Protein AF-0000000083417373 (afdb_homodimer)

Radius of gyration: 27.47 Å; Cα contacts (8 Å, |Δi|>4): 1813; chains: 2; bounding box: 56×100×67 Å

Solvent-accessible surface area (backbone atoms only — not comparable to full-atom values): 41915 Å² total; per-residue (Å²): 130,64,89,57,56,74,74,80,69,39,68,25,55,39,46,96,51,98,61,28,63,80,41,87,80,37,50,56,28,46,53,88,44,70,16,50,86,68,33,51,62,48,48,59,51,50,52,54,13,39,52,54,38,38,51,52,35,58,71,72,60,53,35,47,50,41,30,42,14,12,42,44,37,42,48,66,36,34,40,49,51,17,56,54,43,21,64,72,37,74,44,91,46,57,39,51,30,41,30,43,27,40,15,37,62,51,45,50,54,51,44,61,45,62,37,39,29,65,77,20,37,38,36,31,45,35,58,29,51,44,42,60,52,43,33,53,59,47,47,70,63,41,45,77,42,68,29,56,69,52,82,42,30,64,38,64,67,58,47,48,56,59,47,68,76,60,68,65,86,52,91,85,26,85,14,32,26,37,37,45,46,38,55,44,29,17,50,46,56,9,37,49,43,36,71,66,42,42,48,49,50,46,51,50,24,49,74,67,52,27,34,34,40,30,52,47,55,32,55,82,39,57,60,56,79,72,66,86,67,50,52,69,47,72,65,60,41,74,84,44,92,74,52,67,59,38,45,32,40,29,21,36,35,38,75,56,66,26,34,4,56,26,37,22,31,34,40,43,31,42,75,46,44,65,61,55,59,66,29,20,69,38,50,64,41,8,12,56,35,25,35,57,42,46,28,52,29,30,21,47,74,68,57,49,44,58,62,51,31,51,51,48,46,53,52,41,38,54,24,46,55,48,44,46,54,49,46,73,72,50,44,51,83,72,39,48,65,61,81,45,52,27,43,51,29,41,29,38,37,47,40,89,87,42,48,28,62,60,48,42,55,49,33,36,72,75,67,28,34,42,57,38,41,24,43,65,26,25,70,52,85,89,37,37,42,33,20,32,32,39,33,42,43,40,57,53,51,69,59,44,45,53,50,51,52,51,48,27,54,47,48,50,54,49,53,55,52,54,73,76,96,128,64,90,57,57,73,76,80,69,39,68,26,56,39,45,95,51,97,60,30,60,80,42,86,79,36,51,54,27,45,55,89,44,71,18,51,86,69,34,50,62,48,48,61,49,48,52,54,12,40,53,52,36,38,51,52,34,57,72,72,60,53,34,46,50,39,29,42,14,12,43,44,38,40,49,66,36,33,40,50,52,17,55,53,45,20,65,72,38,74,43,92,46,58,37,51,31,38,31,43,27,41,14,38,61,52,44,49,54,51,44,60,46,62,36,39,29,64,78,20,38,36,36,30,46,34,57,28,53,43,42,61,51,44,34,53,58,46,46,70,64,41,46,77,43,69,29,57,69,54,83,43,31,64,37,62,67,58,47,48,57,58,46,68,77,61,67,64,85,51,92,84,27,86,13,30,26,37,39,45,44,37,55,44,29,16,52,47,56,9,35,48,43,35,71,66,43,44,47,50,50,46,52,49,24,49,74,68,53,27,36,35,42,29,51,46,55,32,56,83,38,56,60,56,81,74,67,90,67,50,52,69,48,72,65,61,42,74,83,44,91,72,52,65,59,40,44,33,39,28,22,37,33,37,77,54,68,26,34,3,58,25,38,24,31,34,40,43,31,41,74,47,42,64,60,56,58,69,30,21,68,38,51,64,42,9,13,56,33,26,35,58,42,47,28,53,28,31,20,47,73,71,57,50,44,59,60,52,30,51,52,47,47,53,51,41,37,54,23,47,54,48,45,46,52,49,46,73,73,50,45,52,84,70,40,47,68,62,81,45,54,27,42,51,32,41,28,37,36,47,41,89,88,42,47,29,64,58,46,42,53,50,33,35,73,77,66,30,33,45,57,38,43,24,42,64,26,27,69,52,85,89,37,38,42,33,21,33,33,38,33,44,43,39,58,55,54,70,59,45,45,54,50,51,53,51,48,28,54,47,48,49,54,48,53,55,52,53,72,74,97

InterPro domains:
  IPR004839 Aminotransferase, class I/classII, large domain [PF00155] (25-406)
  IPR015421 Pyridoxal phosphate-dependent transferase, major domain [G3DSA:3.40.640.10] (67-304)
  IPR015422 Pyridoxal phosphate-dependent transferase, small domain [G3DSA:3.90.1150.10] (23-410)
  IPR015424 Pyridoxal phosphate-dependent transferase [SSF53383] (23-412)

Nearest PDB structures (foldseek):
  8tn2-assembly1_A  TM=9.080E-01  e=1.065E-31  Streptomyces hygroscopicus
  4ge4-assembly1_A  TM=8.258E-01  e=2.507E-24  Homo sapiens
  4gdy-assembly1_B  TM=8.190E-01  e=2.507E-24  Homo sapiens
  2xh1-assembly1_B  TM=8.247E-01  e=1.346E-23  Homo sapiens
  3ppl-assembly1_A  TM=7.699E-01  e=6.681E-19  Corynebacterium glutamicum ATCC 13032

pLDDT: mean 95.63, std 5.42, range [52.75, 98.94]

Foldseek 3Di:
DDPDDDDPPADDDQPPDPQNCVDPLFHEQADAAFAPVLQVCVVVLLVVLLVVLVVVCVVVVPVCLVPQAALQADLLLLVLVQVVVCVLFVHGDDSVQKRKFLALLRVLLLCLVAAEDLQAEEEEAQFADLVSVVSNVVSVNYHYDHFYADLQGTDLVRVLVVLVVGADDDPPHQARYEYEFAQALGVAAGHHHDPVRLLSVLVSCLVRVAAYEYAQAWQSQFQPDRDPGRDSVSSLDPPDPSRDFRYKYRYGCCQQHRSVLRMTIIRGDPVCVVSSSPDPVSVVRRRNNSNSSSSVSSSSVVPNSVVSSVVLSVQQSLQLVLLVVLCVVQADPQKDWDRRRGDWKTKIFAHPLDFPVVLQVQCCVPPSYHHAQRQSRGPDHPPRRRMTMGTRRHDGNVSSNVSSNSSSVSSVVVVVVSVVD/DDPDDDDPPADDDQPPDPQNCVPPLFHEQADAAFAPVLQVCVVVLLVVLLVVLVVVCVVVVPVVLVPQAALQADLLLLVLVQVVVCVLFVHGDDSVQKRKFLALLRVLLLCLVAAEDLQAEEEEAQFADLVSVVSNVVSVNYHYDHFYADLQGTDLVRVLVVLVVGADDDPPHQARYEYEFAQALGVAAGHHHDPVRLLSVLVSCLVRVAAYEYADAWQSQFQDDRDPGRDSVSSLDPPDPSRDFRYKYRYGCCQQNNSVLRMTIIRGDPVCVVSSSPDPVSVVRRRNNSNSSSSVSSSSVVVNSVVSSVVLSVQQSLQLVLLVVLCVPQADPQKDWDRRRGDWKTKIFAHPLDFPVVLQVQCCVPPSYHHAQRQSRGPDPPPRRRMTMGTRRHDGNVSSNVSSNSSSVSSVVVVVVSVVD

Structure (mmCIF, N/CA/C/O backbone):
data_AF-0000000083417373-model_v1
#
loop_
_entity.id
_entity.type
_entity.pdbx_description
1 polymer 'Aminotransferase class I/classII large domain-containing protein'
#
loop_
_atom_site.group_PDB
_atom_site.id
_atom_site.type_symbol
_atom_site.label_atom_id
_atom_site.label_alt_id
_atom_site.label_comp_id
_atom_site.label_asym_id
_atom_site.label_entity_id
_atom_site.label_seq_id
_atom_site.pdbx_PDB_ins_code
_atom_site.Cartn_x
_atom_site.Cartn_y
_atom_site.Cartn_z
_atom_site.occupancy
_atom_site.B_iso_or_equiv
_atom_site.auth_seq_id
_atom_site.auth_comp_id
_atom_site.auth_asym_id
_atom_site.auth_atom_id
_atom_site.pdbx_PDB_model_num
ATOM 1 N N . MET A 1 1 ? -14.797 10.773 -24.078 1 53.16 1 MET A N 1
ATOM 2 C CA . MET A 1 1 ? -13.547 10.609 -23.328 1 53.16 1 MET A CA 1
ATOM 3 C C . MET A 1 1 ? -12.422 10.156 -24.25 1 53.16 1 MET A C 1
ATOM 5 O O . MET A 1 1 ? -12.656 9.445 -25.234 1 53.16 1 MET A O 1
ATOM 9 N N . SER A 1 2 ? -11.297 10.68 -24.172 1 60.75 2 SER A N 1
ATOM 10 C CA . SER A 1 2 ? -10.172 10.367 -25.047 1 60.75 2 SER A CA 1
ATOM 11 C C . SER A 1 2 ? -9.852 8.883 -25.016 1 60.75 2 SER A C 1
ATOM 13 O O . SER A 1 2 ? -10.008 8.219 -24 1 60.75 2 SER A O 1
ATOM 15 N N . ASP A 1 3 ? -9.578 8.336 -26.188 1 74.81 3 ASP A N 1
ATOM 16 C CA . ASP A 1 3 ? -9.227 6.922 -26.328 1 74.81 3 ASP A CA 1
ATOM 17 C C . ASP A 1 3 ? -7.75 6.691 -26.016 1 74.81 3 ASP A C 1
ATOM 19 O O . ASP A 1 3 ? -7.234 5.59 -26.219 1 74.81 3 ASP A O 1
ATOM 23 N N . GLN A 1 4 ? -7.121 7.859 -25.547 1 84.38 4 GLN A N 1
ATOM 24 C CA . GLN A 1 4 ? -5.707 7.707 -25.203 1 84.38 4 GLN A CA 1
ATOM 25 C C . GLN A 1 4 ? -5.375 8.43 -23.906 1 84.38 4 GLN A C 1
ATOM 27 O O . GLN A 1 4 ? -5.949 9.477 -23.609 1 84.38 4 GLN A O 1
ATOM 32 N N . ASN A 1 5 ? -4.492 7.762 -23.203 1 88.94 5 ASN A N 1
ATOM 33 C CA . ASN A 1 5 ? -3.936 8.461 -22.047 1 88.94 5 ASN A CA 1
ATOM 34 C C . ASN A 1 5 ? -2.863 9.461 -22.469 1 88.94 5 ASN A C 1
ATOM 36 O O . ASN A 1 5 ? -2.166 9.25 -23.469 1 88.94 5 ASN A O 1
ATOM 40 N N . SER A 1 6 ? -2.824 10.531 -21.734 1 87.12 6 SER A N 1
ATOM 41 C CA . SER A 1 6 ? -1.813 11.539 -22.031 1 87.12 6 SER A CA 1
ATOM 42 C C . SER A 1 6 ? -0.687 11.508 -21 1 87.12 6 SER A C 1
ATOM 44 O O . SER A 1 6 ? -0.906 11.148 -19.844 1 87.12 6 SER A O 1
ATOM 46 N N . GLU A 1 7 ? 0.48 11.812 -21.484 1 88.62 7 GLU A N 1
ATOM 47 C CA . GLU A 1 7 ? 1.658 11.898 -20.625 1 88.62 7 GLU A CA 1
ATOM 48 C C . GLU A 1 7 ? 1.958 13.352 -20.25 1 88.62 7 GLU A C 1
ATOM 50 O O . GLU A 1 7 ? 2.213 14.18 -21.125 1 88.62 7 GLU A O 1
ATOM 55 N N . ARG A 1 8 ? 2.016 13.641 -19 1 87.12 8 ARG A N 1
ATOM 56 C CA . ARG A 1 8 ? 2.254 15 -18.516 1 87.12 8 ARG A CA 1
ATOM 57 C C . ARG A 1 8 ? 3.672 15.148 -17.984 1 87.12 8 ARG A C 1
ATOM 59 O O . ARG A 1 8 ? 4.148 16.266 -17.766 1 87.12 8 ARG A O 1
ATOM 66 N N . LYS A 1 9 ? 4.426 14.109 -17.812 1 90.88 9 LYS A N 1
ATOM 67 C CA . LYS A 1 9 ? 5.805 14.039 -17.328 1 90.88 9 LYS A CA 1
ATOM 68 C C . LYS A 1 9 ? 5.969 14.805 -16.016 1 90.88 9 LYS A C 1
ATOM 70 O O . LYS A 1 9 ? 6.887 15.617 -15.883 1 90.88 9 LYS A O 1
ATOM 75 N N . LEU A 1 10 ? 4.969 14.578 -15.117 1 89.31 10 LEU A N 1
ATOM 76 C CA . LEU A 1 10 ? 5.023 15.211 -13.805 1 89.31 10 LEU A CA 1
ATOM 77 C C . LEU A 1 10 ? 6.184 14.656 -12.984 1 89.31 10 LEU A C 1
ATOM 79 O O . LEU A 1 10 ? 6.5 13.469 -13.062 1 89.31 10 LEU A O 1
ATOM 83 N N . LYS A 1 11 ? 6.793 15.516 -12.156 1 89.31 11 LYS A N 1
ATOM 84 C CA . LYS A 1 11 ? 8 15.141 -11.43 1 89.31 11 LYS A CA 1
ATOM 85 C C . LYS A 1 11 ? 7.699 14.875 -9.961 1 89.31 11 LYS A C 1
ATOM 87 O O . LYS A 1 11 ? 8.477 14.227 -9.266 1 89.31 11 LYS A O 1
ATOM 92 N N . HIS A 1 12 ? 6.691 15.438 -9.516 1 89.5 12 HIS A N 1
ATOM 93 C CA . HIS A 1 12 ? 6.273 15.32 -8.125 1 89.5 12 HIS A CA 1
ATOM 94 C C . HIS A 1 12 ? 4.77 15.516 -7.98 1 89.5 12 HIS A C 1
ATOM 96 O O . HIS A 1 12 ? 4.086 15.844 -8.953 1 89.5 12 HIS A O 1
ATOM 102 N N . LEU A 1 13 ? 4.215 15.328 -6.82 1 88.81 13 LEU A N 1
ATOM 103 C CA . LEU A 1 13 ? 2.775 15.305 -6.578 1 88.81 13 LEU A CA 1
ATOM 104 C C . LEU A 1 13 ? 2.146 16.656 -6.914 1 88.81 13 LEU A C 1
ATOM 106 O O . LEU A 1 13 ? 0.995 16.719 -7.348 1 88.81 13 LEU A O 1
ATOM 110 N N . PHE A 1 14 ? 2.848 17.75 -6.73 1 88.06 14 PHE A N 1
ATOM 111 C CA . PHE A 1 14 ? 2.307 19.109 -6.816 1 88.06 14 PHE A CA 1
ATOM 112 C C . PHE A 1 14 ? 2.525 19.688 -8.211 1 88.06 14 PHE A C 1
ATOM 114 O O . PHE A 1 14 ? 2.188 20.844 -8.461 1 88.06 14 PHE A O 1
ATOM 121 N N . ASP A 1 15 ? 3.055 18.859 -9.047 1 88.44 15 ASP A N 1
ATOM 122 C CA . ASP A 1 15 ? 3.414 19.312 -10.383 1 88.44 15 ASP A CA 1
ATOM 123 C C . ASP A 1 15 ? 2.186 19.375 -11.289 1 88.44 15 ASP A C 1
ATOM 125 O O . ASP A 1 15 ? 1.26 18.578 -11.148 1 88.44 15 ASP A O 1
ATOM 129 N N . GLY A 1 16 ? 2.131 20.312 -12.148 1 80.12 16 GLY A N 1
ATOM 130 C CA . GLY A 1 16 ? 1.12 20.375 -13.195 1 80.12 16 GLY A CA 1
ATOM 131 C C . GLY A 1 16 ? -0.156 21.062 -12.742 1 80.12 16 GLY A C 1
ATOM 132 O O . GLY A 1 16 ? -1.179 21 -13.43 1 80.12 16 GLY A O 1
ATOM 133 N N . GLY A 1 17 ? -0.133 21.641 -11.594 1 76.31 17 GLY A N 1
ATOM 134 C CA . GLY A 1 17 ? -1.344 22.281 -11.117 1 76.31 17 GLY A CA 1
ATOM 135 C C . GLY A 1 17 ? -1.07 23.562 -10.352 1 76.31 17 GLY A C 1
ATOM 136 O O . GLY A 1 17 ? 0.058 24.062 -10.344 1 76.31 17 GLY A O 1
ATOM 137 N N . GLU A 1 18 ? -2.197 23.969 -9.836 1 71.19 18 GLU A N 1
ATOM 138 C CA . GLU A 1 18 ? -2.162 25.25 -9.133 1 71.19 18 GLU A CA 1
ATOM 139 C C . GLU A 1 18 ? -1.412 25.125 -7.809 1 71.19 18 GLU A C 1
ATOM 141 O O . GLU A 1 18 ? -1.001 26.141 -7.227 1 71.19 18 GLU A O 1
ATOM 146 N N . TRP A 1 19 ? -1.013 23.891 -7.48 1 78.94 19 TRP A N 1
ATOM 147 C CA . TRP A 1 19 ? -0.378 23.688 -6.184 1 78.94 19 TRP A CA 1
ATOM 148 C C . TRP A 1 19 ? 1.127 23.484 -6.34 1 78.94 19 TRP A C 1
ATOM 150 O O . TRP A 1 19 ? 1.806 23.062 -5.398 1 78.94 19 TRP A O 1
ATOM 160 N N . ASN A 1 20 ? 1.64 23.75 -7.449 1 90.56 20 ASN A N 1
ATOM 161 C CA . ASN A 1 20 ? 3.062 23.516 -7.676 1 90.56 20 ASN A CA 1
ATOM 162 C C . ASN A 1 20 ? 3.924 24.391 -6.77 1 90.56 20 ASN A C 1
ATOM 164 O O . ASN A 1 20 ? 4.27 25.516 -7.133 1 90.56 20 ASN A O 1
ATOM 168 N N . VAL A 1 21 ? 4.359 23.844 -5.715 1 91.25 21 VAL A N 1
ATOM 169 C CA . VAL A 1 21 ? 5.086 24.562 -4.668 1 91.25 21 VAL A CA 1
ATOM 170 C C . VAL A 1 21 ? 6.508 24.844 -5.129 1 91.25 21 VAL A C 1
ATOM 172 O O . VAL A 1 21 ? 7.199 25.688 -4.547 1 91.25 21 VAL A O 1
ATOM 175 N N . TYR A 1 22 ? 6.926 24.328 -6.219 1 90.38 22 TYR A N 1
ATOM 176 C CA . TYR A 1 22 ? 8.258 24.562 -6.762 1 90.38 22 TYR A CA 1
ATOM 177 C C . TYR A 1 22 ? 8.25 25.719 -7.746 1 90.38 22 TYR A C 1
ATOM 179 O O . TYR A 1 22 ? 9.305 26.172 -8.195 1 90.38 22 TYR A O 1
ATOM 187 N N . ASP A 1 23 ? 7.062 26.172 -8.078 1 90.56 23 ASP A N 1
ATOM 188 C CA . ASP A 1 23 ? 6.957 27.359 -8.922 1 90.56 23 ASP A CA 1
ATOM 189 C C . ASP A 1 23 ? 7.465 28.594 -8.195 1 90.56 23 ASP A C 1
ATOM 191 O O . ASP A 1 23 ? 6.879 29.016 -7.195 1 90.56 23 ASP A O 1
ATOM 195 N N . PRO A 1 24 ? 8.445 29.234 -8.695 1 89.38 24 PRO A N 1
ATOM 196 C CA . PRO A 1 24 ? 9.023 30.375 -7.98 1 89.38 24 PRO A CA 1
ATOM 197 C C . PRO A 1 24 ? 8.164 31.625 -8.086 1 89.38 24 PRO A C 1
ATOM 199 O O . PRO A 1 24 ? 8.391 32.594 -7.344 1 89.38 24 PRO A O 1
ATOM 202 N N . THR A 1 25 ? 7.141 31.609 -8.891 1 92.56 25 THR A N 1
ATOM 203 C CA . THR A 1 25 ? 6.348 32.812 -9.125 1 92.56 25 THR A CA 1
ATOM 204 C C . THR A 1 25 ? 5.207 32.906 -8.125 1 92.56 25 THR A C 1
ATOM 206 O O . THR A 1 25 ? 4.613 33.969 -7.953 1 92.56 25 THR A O 1
ATOM 209 N N . VAL A 1 26 ? 4.879 31.875 -7.5 1 95.19 26 VAL A N 1
ATOM 210 C CA . VAL A 1 26 ? 3.785 31.828 -6.539 1 95.19 26 VAL A CA 1
ATOM 211 C C . VAL A 1 26 ? 4.281 31.266 -5.211 1 95.19 26 VAL A C 1
ATOM 213 O O . VAL A 1 26 ? 4.945 30.219 -5.184 1 95.19 26 VAL A O 1
ATOM 216 N N . LEU A 1 27 ? 4.039 31.969 -4.172 1 96.62 27 LEU A N 1
ATOM 217 C CA . LEU A 1 27 ? 4.32 31.438 -2.844 1 96.62 27 LEU A CA 1
ATOM 218 C C . LEU A 1 27 ? 3.184 30.531 -2.371 1 96.62 27 LEU A C 1
ATOM 220 O O . LEU A 1 27 ? 2.131 31.016 -1.953 1 96.62 27 LEU A O 1
ATOM 224 N N . ASN A 1 28 ? 3.418 29.266 -2.414 1 97 28 ASN A N 1
ATOM 225 C CA . ASN A 1 28 ? 2.426 28.297 -1.971 1 97 28 ASN A CA 1
ATOM 226 C C . ASN A 1 28 ? 2.57 27.984 -0.484 1 97 28 ASN A C 1
ATOM 228 O O . ASN A 1 28 ? 3.525 27.312 -0.073 1 97 28 ASN A O 1
ATOM 232 N N . LEU A 1 29 ? 1.622 28.391 0.295 1 97.38 29 LEU A N 1
ATOM 233 C CA . LEU A 1 29 ? 1.635 28.188 1.739 1 97.38 29 LEU A CA 1
ATOM 234 C C . LEU A 1 29 ? 0.701 27.031 2.129 1 97.38 29 LEU A C 1
ATOM 236 O O . LEU A 1 29 ? 0.345 26.891 3.301 1 97.38 29 LEU A O 1
ATOM 240 N N . GLY A 1 30 ? 0.29 26.25 1.148 1 95.62 30 GLY A N 1
ATOM 241 C CA . GLY A 1 30 ? -0.704 25.219 1.427 1 95.62 30 GLY A CA 1
ATOM 242 C C . GLY A 1 30 ? -0.102 23.844 1.604 1 95.62 30 GLY A C 1
ATOM 243 O O . GLY A 1 30 ? -0.701 22.969 2.246 1 95.62 30 GLY A O 1
ATOM 244 N N . VAL A 1 31 ? 1.089 23.578 1.161 1 92.44 31 VAL A N 1
ATOM 245 C CA . VAL A 1 31 ? 1.646 22.234 1.019 1 92.44 31 VAL A CA 1
ATOM 246 C C . VAL A 1 31 ? 2.205 21.766 2.357 1 92.44 31 VAL A C 1
ATOM 248 O O . VAL A 1 31 ? 2.957 22.484 3.014 1 92.44 31 VAL A O 1
ATOM 251 N N . GLY A 1 32 ? 1.786 20.578 2.762 1 94.5 32 GLY A N 1
ATOM 252 C CA . GLY A 1 32 ? 2.293 19.953 3.973 1 94.5 32 GLY A CA 1
ATOM 253 C C . GLY A 1 32 ? 3.402 18.953 3.707 1 94.5 32 GLY A C 1
ATOM 254 O O . GLY A 1 32 ? 3.25 17.75 3.979 1 94.5 32 GLY A O 1
ATOM 255 N N . ALA A 1 33 ? 4.555 19.391 3.219 1 95.31 33 ALA A N 1
ATOM 256 C CA . ALA A 1 33 ? 5.699 18.547 2.875 1 95.31 33 ALA A CA 1
ATOM 257 C C . ALA A 1 33 ? 7.016 19.266 3.191 1 95.31 33 ALA A C 1
ATOM 259 O O . ALA A 1 33 ? 7.094 20.5 3.135 1 95.31 33 ALA A O 1
ATOM 260 N N . PRO A 1 34 ? 8.07 18.516 3.529 1 96.88 34 PRO A N 1
ATOM 261 C CA . PRO A 1 34 ? 9.375 19.141 3.75 1 96.88 34 PRO A CA 1
ATOM 262 C C . PRO A 1 34 ? 9.938 19.781 2.486 1 96.88 34 PRO A C 1
ATOM 264 O O . PRO A 1 34 ? 9.781 19.25 1.389 1 96.88 34 PRO A O 1
ATOM 267 N N . GLY A 1 35 ? 10.57 20.875 2.682 1 95.56 35 GLY A N 1
ATOM 268 C CA . GLY A 1 35 ? 11.203 21.547 1.559 1 95.56 35 GLY A CA 1
ATOM 269 C C . GLY A 1 35 ? 12.469 20.875 1.089 1 95.56 35 GLY A C 1
ATOM 270 O O . GLY A 1 35 ? 12.992 19.984 1.766 1 95.56 35 GLY A O 1
ATOM 271 N N . THR A 1 36 ? 12.938 21.344 -0.042 1 93.56 36 THR A N 1
ATOM 272 C CA . THR A 1 36 ? 14.148 20.797 -0.654 1 93.56 36 THR A CA 1
ATOM 273 C C . THR A 1 36 ? 15.344 20.969 0.274 1 93.56 36 THR A C 1
ATOM 275 O O . THR A 1 36 ? 16.203 20.078 0.342 1 93.56 36 THR A O 1
ATOM 278 N N . ASP A 1 37 ? 15.391 22.078 0.922 1 94.75 37 ASP A N 1
ATOM 279 C CA . ASP A 1 37 ? 16.484 22.375 1.843 1 94.75 37 ASP A CA 1
ATOM 280 C C . ASP A 1 37 ? 16.578 21.312 2.936 1 94.75 37 ASP A C 1
ATOM 282 O O . ASP A 1 37 ? 17.672 20.984 3.408 1 94.75 37 ASP A O 1
ATOM 286 N N . LEU A 1 38 ? 15.484 20.781 3.326 1 96.62 38 LEU A N 1
ATOM 287 C CA . LEU A 1 38 ? 15.43 19.797 4.406 1 96.62 38 LEU A CA 1
ATOM 288 C C . LEU A 1 38 ? 15.703 18.391 3.881 1 96.62 38 LEU A C 1
ATOM 290 O O . LEU A 1 38 ? 16.219 17.547 4.609 1 96.62 38 LEU A O 1
ATOM 294 N N . LEU A 1 39 ? 15.445 18.109 2.598 1 96.31 39 LEU A N 1
ATOM 295 C CA . LEU A 1 39 ? 15.547 16.766 2.047 1 96.31 39 LEU A CA 1
ATOM 296 C C . LEU A 1 39 ? 16.922 16.547 1.406 1 96.31 39 LEU A C 1
ATOM 298 O O . LEU A 1 39 ? 17.312 15.406 1.165 1 96.31 39 LEU A O 1
ATOM 302 N N . GLU A 1 40 ? 17.625 17.547 1.137 1 94 40 GLU A N 1
ATOM 303 C CA . GLU A 1 40 ? 18.875 17.5 0.377 1 94 40 GLU A CA 1
ATOM 304 C C . GLU A 1 40 ? 19.859 16.516 1.008 1 94 40 GLU A C 1
ATOM 306 O O . GLU A 1 40 ? 20.516 15.75 0.304 1 94 40 GLU A O 1
ATOM 311 N N . PRO A 1 41 ? 19.969 16.484 2.328 1 95.44 41 PRO A N 1
ATOM 312 C CA . PRO A 1 41 ? 20.969 15.602 2.945 1 95.44 41 PRO A CA 1
ATOM 313 C C . PRO A 1 41 ? 20.625 14.125 2.775 1 95.44 41 PRO A C 1
ATOM 315 O O . PRO A 1 41 ? 21.453 13.258 3.02 1 95.44 41 PRO A O 1
ATOM 318 N N . CYS A 1 42 ? 19.422 13.852 2.408 1 97.19 42 CYS A N 1
ATOM 319 C CA . CYS A 1 42 ? 18.969 12.477 2.32 1 97.19 42 CYS A CA 1
ATOM 320 C C . CYS A 1 42 ? 19.797 11.688 1.312 1 97.19 42 CYS A C 1
ATOM 322 O O . CYS A 1 42 ? 20.062 10.5 1.513 1 97.19 42 CYS A O 1
ATOM 324 N N . CYS A 1 43 ? 20.234 12.32 0.243 1 96.56 43 CYS A N 1
ATOM 325 C CA . CYS A 1 43 ? 21.016 11.609 -0.762 1 96.56 43 CYS A CA 1
ATOM 326 C C . CYS A 1 43 ? 22.25 10.977 -0.139 1 96.56 43 CYS A C 1
ATOM 328 O O . CYS A 1 43 ? 22.531 9.797 -0.368 1 96.56 43 CYS A O 1
ATOM 330 N N . ASP A 1 44 ? 22.953 11.695 0.705 1 96.88 44 ASP A N 1
ATOM 331 C CA . ASP A 1 44 ? 24.203 11.219 1.285 1 96.88 44 ASP A CA 1
ATOM 332 C C . ASP A 1 44 ? 23.953 10.125 2.324 1 96.88 44 ASP A C 1
ATOM 334 O O . ASP A 1 44 ? 24.609 9.086 2.318 1 96.88 44 ASP A O 1
ATOM 338 N N . ILE A 1 45 ? 23.031 10.352 3.189 1 98.25 45 ILE A N 1
ATOM 339 C CA . ILE A 1 45 ? 22.844 9.414 4.297 1 98.25 45 ILE A CA 1
ATOM 340 C C . ILE A 1 45 ? 22.203 8.125 3.787 1 98.25 45 ILE A C 1
ATOM 342 O O . ILE A 1 45 ? 22.484 7.043 4.301 1 98.25 45 ILE A O 1
ATOM 346 N N . PHE A 1 46 ? 21.344 8.203 2.748 1 98.44 46 PHE A N 1
ATOM 347 C CA . PHE A 1 46 ? 20.766 6.996 2.178 1 98.44 46 PHE A CA 1
ATOM 348 C C . PHE A 1 46 ? 21.797 6.215 1.382 1 98.44 46 PHE A C 1
ATOM 350 O O . PHE A 1 46 ? 21.75 4.984 1.332 1 98.44 46 PHE A O 1
ATOM 357 N N . GLN A 1 47 ? 22.703 6.914 0.731 1 97.94 47 GLN A N 1
ATOM 358 C CA . GLN A 1 47 ? 23.812 6.211 0.077 1 97.94 47 GLN A CA 1
ATOM 359 C C . GLN A 1 47 ? 24.594 5.371 1.076 1 97.94 47 GLN A C 1
ATOM 361 O O . GLN A 1 47 ? 24.891 4.203 0.817 1 97.94 47 GLN A O 1
ATOM 366 N N . GLU A 1 48 ? 24.922 5.973 2.178 1 98.62 48 GLU A N 1
ATOM 367 C CA . GLU A 1 48 ? 25.688 5.277 3.215 1 98.62 48 GLU A CA 1
ATOM 368 C C . GLU A 1 48 ? 24.875 4.121 3.803 1 98.62 48 GLU A C 1
ATOM 370 O O . GLU A 1 48 ? 25.406 3.021 3.98 1 98.62 48 GLU A O 1
ATOM 375 N N . ALA A 1 49 ? 23.625 4.336 4.102 1 98.69 49 ALA A N 1
ATOM 376 C CA . ALA A 1 49 ? 22.766 3.316 4.684 1 98.69 49 ALA A CA 1
ATOM 377 C C . ALA A 1 49 ? 22.578 2.146 3.723 1 98.69 49 ALA A C 1
ATOM 379 O O . ALA A 1 49 ? 22.547 0.989 4.145 1 98.69 49 ALA A O 1
ATOM 380 N N . THR A 1 50 ? 22.422 2.459 2.42 1 98.44 50 THR A N 1
ATOM 381 C CA . THR A 1 50 ? 22.234 1.421 1.412 1 98.44 50 THR A CA 1
ATOM 382 C C . THR A 1 50 ? 23.484 0.538 1.321 1 98.44 50 THR A C 1
ATOM 384 O O . THR A 1 50 ? 23.375 -0.69 1.291 1 98.44 50 THR A O 1
ATOM 387 N N . ALA A 1 51 ? 24.594 1.168 1.279 1 97.88 51 ALA A N 1
ATOM 388 C CA . ALA A 1 51 ? 25.844 0.413 1.227 1 97.88 51 ALA A CA 1
ATOM 389 C C . ALA A 1 51 ? 25.969 -0.513 2.434 1 97.88 51 ALA A C 1
ATOM 391 O O . ALA A 1 51 ? 26.375 -1.672 2.293 1 97.88 51 ALA A O 1
ATOM 392 N N . HIS A 1 52 ? 25.656 0.003 3.584 1 97.75 52 HIS A N 1
ATOM 393 C CA . HIS A 1 52 ? 25.719 -0.773 4.816 1 97.75 52 HIS A CA 1
ATOM 394 C C . HIS A 1 52 ? 24.766 -1.961 4.77 1 97.75 52 HIS A C 1
ATOM 396 O O . HIS A 1 52 ? 25.156 -3.088 5.09 1 97.75 52 HIS A O 1
ATOM 402 N N . CYS A 1 53 ? 23.547 -1.729 4.371 1 97 53 CYS A N 1
ATOM 403 C CA . 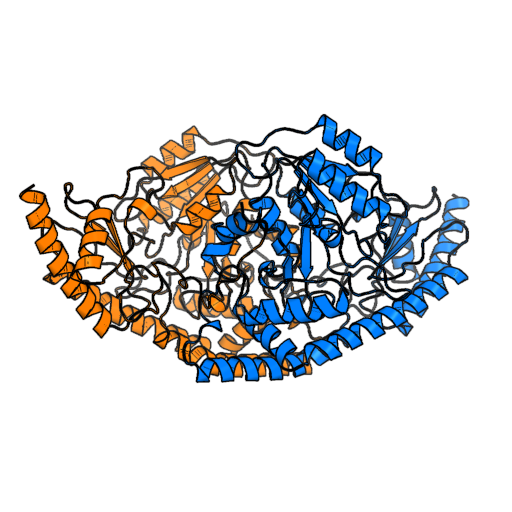CYS A 1 53 ? 22.5 -2.752 4.309 1 97 53 CYS A CA 1
ATOM 404 C C . CYS A 1 53 ? 22.891 -3.859 3.332 1 97 53 CYS A C 1
ATOM 406 O O . CYS A 1 53 ? 22.812 -5.043 3.668 1 97 53 CYS A O 1
ATOM 408 N N . LEU A 1 54 ? 23.344 -3.479 2.146 1 96.62 54 LEU A N 1
ATOM 409 C CA . LEU A 1 54 ? 23.641 -4.449 1.097 1 96.62 54 LEU A CA 1
ATOM 410 C C . LEU A 1 54 ? 24.906 -5.234 1.426 1 96.62 54 LEU A C 1
ATOM 412 O O . LEU A 1 54 ? 25.016 -6.418 1.088 1 96.62 54 LEU A O 1
ATOM 416 N N . ARG A 1 55 ? 25.859 -4.574 2.074 1 94.69 55 ARG A N 1
ATOM 417 C CA . ARG A 1 55 ? 27.047 -5.297 2.52 1 94.69 55 ARG A CA 1
ATOM 418 C C . ARG A 1 55 ? 26.672 -6.383 3.527 1 94.69 55 ARG A C 1
ATOM 420 O O . ARG A 1 55 ? 27.172 -7.504 3.445 1 94.69 55 ARG A O 1
ATOM 427 N N . ARG A 1 56 ? 25.891 -6.031 4.418 1 92.88 56 ARG A N 1
ATOM 428 C CA . ARG A 1 56 ? 25.438 -6.996 5.418 1 92.88 56 ARG A CA 1
ATOM 429 C C . ARG A 1 56 ? 24.688 -8.148 4.77 1 92.88 56 ARG A C 1
ATOM 431 O O . ARG A 1 56 ? 24.875 -9.312 5.148 1 92.88 56 ARG A O 1
ATOM 438 N N . GLU A 1 57 ? 23.828 -7.836 3.826 1 91.56 57 GLU A N 1
ATOM 439 C CA . GLU A 1 57 ? 23.078 -8.859 3.107 1 91.56 57 GLU A CA 1
ATOM 440 C C . GLU A 1 57 ? 24.016 -9.82 2.373 1 91.56 57 GLU A C 1
ATOM 442 O O . GLU A 1 57 ? 23.734 -11.016 2.297 1 91.56 57 GLU A O 1
ATOM 447 N N . LYS A 1 58 ? 25 -9.305 1.83 1 89.31 58 LYS A N 1
ATOM 448 C CA . LYS A 1 58 ? 25.953 -10.125 1.087 1 89.31 58 LYS A CA 1
ATOM 449 C C . LYS A 1 58 ? 26.734 -11.047 2.02 1 89.31 58 LYS A C 1
ATOM 451 O O . LYS A 1 58 ? 27.047 -12.18 1.652 1 89.31 58 LYS A O 1
ATOM 456 N N . GLU A 1 59 ? 27.016 -10.547 3.1 1 88.38 59 GLU A N 1
ATOM 457 C CA . GLU A 1 59 ? 27.766 -11.328 4.074 1 88.38 59 GLU A CA 1
ATOM 458 C C . GLU A 1 59 ? 26.953 -12.516 4.578 1 88.38 59 GLU A C 1
ATOM 460 O O . GLU A 1 59 ? 27.484 -13.617 4.742 1 88.38 59 GLU A O 1
ATOM 465 N N . VAL A 1 60 ? 25.719 -12.336 4.844 1 78.62 60 VAL A N 1
ATOM 466 C CA . VAL A 1 60 ? 24.859 -13.383 5.359 1 78.62 60 VAL A CA 1
ATOM 467 C C . VAL A 1 60 ? 24.391 -14.281 4.215 1 78.62 60 VAL A C 1
ATOM 469 O O . VAL A 1 60 ? 24.062 -15.453 4.43 1 78.62 60 VAL A O 1
ATOM 472 N N . ASN A 1 61 ? 24.469 -13.789 3.059 1 67.38 61 ASN A N 1
ATOM 473 C CA . ASN A 1 61 ? 24.266 -14.461 1.779 1 67.38 61 ASN A CA 1
ATOM 474 C C . ASN A 1 61 ? 22.859 -15.031 1.663 1 67.38 61 ASN A C 1
ATOM 476 O O . ASN A 1 61 ? 22.672 -16.125 1.128 1 67.38 61 ASN A O 1
ATOM 480 N N . GLN A 1 62 ? 21.891 -14.414 2.145 1 76.81 62 GLN A N 1
ATOM 481 C CA . GLN A 1 62 ? 20.547 -14.938 1.973 1 76.81 62 GLN A CA 1
ATOM 482 C C . GLN A 1 62 ? 19.672 -13.961 1.186 1 76.81 62 GLN A C 1
ATOM 484 O O . GLN A 1 62 ? 18.562 -14.305 0.776 1 76.81 62 GLN A O 1
ATOM 489 N N . SER A 1 63 ? 20.141 -12.805 0.828 1 85.56 63 SER A N 1
ATOM 490 C CA . SER A 1 63 ? 19.484 -11.781 0.02 1 85.56 63 SER A CA 1
ATOM 491 C C . SER A 1 63 ? 18.031 -11.578 0.452 1 85.56 63 SER A C 1
ATOM 493 O O . SER A 1 63 ? 17.141 -11.492 -0.389 1 85.56 63 SER A O 1
ATOM 495 N N . LEU A 1 64 ? 17.844 -11.57 1.761 1 92.06 64 LEU A N 1
ATOM 496 C CA . LEU A 1 64 ? 16.484 -11.57 2.322 1 92.06 64 LEU A CA 1
ATOM 497 C C . LEU A 1 64 ? 15.812 -10.219 2.1 1 92.06 64 LEU A C 1
ATOM 499 O O . LEU A 1 64 ? 14.586 -10.141 2.062 1 92.06 64 LEU A O 1
ATOM 503 N N . ILE A 1 65 ? 16.641 -9.227 1.876 1 95 65 ILE A N 1
ATOM 504 C CA . ILE A 1 65 ? 16.062 -7.906 1.651 1 95 65 ILE A CA 1
ATOM 505 C C . ILE A 1 65 ? 15.344 -7.879 0.304 1 95 65 ILE A C 1
ATOM 507 O O . ILE A 1 65 ? 14.43 -7.082 0.096 1 95 65 ILE A O 1
ATOM 511 N N . PHE A 1 66 ? 15.719 -8.773 -0.592 1 96.75 66 PHE A N 1
ATOM 512 C CA . PHE A 1 66 ? 15.125 -8.852 -1.92 1 96.75 66 PHE A CA 1
ATOM 513 C C . PHE A 1 66 ? 14.078 -9.961 -1.98 1 96.75 66 PHE A C 1
ATOM 515 O O . PHE A 1 66 ? 13.484 -10.203 -3.035 1 96.75 66 PHE A O 1
ATOM 522 N N . GLN A 1 67 ? 13.766 -10.688 -0.9 1 95.5 67 GLN A N 1
ATOM 523 C CA . GLN A 1 67 ? 12.75 -11.719 -0.783 1 95.5 67 GLN A CA 1
ATOM 524 C C . GLN A 1 67 ? 11.5 -11.188 -0.084 1 95.5 67 GLN A C 1
ATOM 526 O O . GLN A 1 67 ? 11.523 -10.086 0.479 1 95.5 67 GLN A O 1
ATOM 531 N N . TYR A 1 68 ? 10.367 -11.969 -0.187 1 94.81 68 TYR A N 1
ATOM 532 C CA . TYR A 1 68 ? 9.219 -11.656 0.65 1 94.81 68 TYR A CA 1
ATOM 533 C C . TYR A 1 68 ? 9.617 -11.562 2.117 1 94.81 68 TYR A C 1
ATOM 535 O O . TYR A 1 68 ? 10.172 -12.508 2.68 1 94.81 68 TYR A O 1
ATOM 543 N N . GLY A 1 69 ? 9.367 -10.422 2.732 1 94.62 69 GLY A N 1
ATOM 544 C CA . GLY A 1 69 ? 9.734 -10.195 4.121 1 94.62 69 GLY A CA 1
ATOM 545 C C . GLY A 1 69 ? 8.703 -10.727 5.102 1 94.62 69 GLY A C 1
ATOM 546 O O . GLY A 1 69 ? 7.645 -11.219 4.699 1 94.62 69 GLY A O 1
ATOM 547 N N . PRO A 1 70 ? 9.102 -10.711 6.371 1 94.62 70 PRO A N 1
ATOM 548 C CA . PRO A 1 70 ? 8.062 -10.992 7.363 1 94.62 70 PRO A CA 1
ATOM 549 C C . PRO A 1 70 ? 6.922 -9.977 7.332 1 94.62 70 PRO A C 1
ATOM 551 O O . PRO A 1 70 ? 7.16 -8.781 7.117 1 94.62 70 PRO A O 1
ATOM 554 N N . THR A 1 71 ? 5.742 -10.367 7.574 1 93.38 71 THR A N 1
ATOM 555 C CA . THR A 1 71 ? 4.543 -9.57 7.352 1 93.38 71 THR A CA 1
ATOM 556 C C . THR A 1 71 ? 4.617 -8.258 8.125 1 93.38 71 THR A C 1
ATOM 558 O O . THR A 1 71 ? 4.215 -7.207 7.625 1 93.38 71 THR A O 1
ATOM 561 N N . ASN A 1 72 ? 5.125 -8.281 9.383 1 95.94 72 ASN A N 1
ATOM 562 C CA . ASN A 1 72 ? 5.156 -7.047 10.164 1 95.94 72 ASN A CA 1
ATOM 563 C C . ASN A 1 72 ? 6.469 -6.293 9.977 1 95.94 72 ASN A C 1
ATOM 565 O O . ASN A 1 72 ? 6.703 -5.277 10.633 1 95.94 72 ASN A O 1
ATOM 569 N N . GLY A 1 73 ? 7.344 -6.723 9.102 1 96.06 73 GLY A N 1
ATOM 570 C CA . GLY A 1 73 ? 8.68 -6.168 8.969 1 96.06 73 GLY A CA 1
ATOM 571 C C . GLY A 1 73 ? 9.703 -6.887 9.828 1 96.06 73 GLY A C 1
ATOM 572 O O . GLY A 1 73 ? 9.352 -7.527 10.82 1 96.06 73 GLY A O 1
ATOM 573 N N . THR A 1 74 ? 10.969 -6.785 9.492 1 95.31 74 THR A N 1
ATOM 574 C CA . THR A 1 74 ? 12.016 -7.473 10.242 1 95.31 74 THR A CA 1
ATOM 575 C C . THR A 1 74 ? 12.141 -6.898 11.648 1 95.31 74 THR A C 1
ATOM 577 O O . THR A 1 74 ? 11.75 -5.754 11.898 1 95.31 74 THR A O 1
ATOM 580 N N . HIS A 1 75 ? 12.648 -7.711 12.484 1 96.12 75 HIS A N 1
ATOM 581 C CA . HIS A 1 75 ? 12.875 -7.277 13.859 1 96.12 75 HIS A CA 1
ATOM 582 C C . HIS A 1 75 ? 13.805 -6.066 13.914 1 96.12 75 HIS A C 1
ATOM 584 O O . HIS A 1 75 ? 13.586 -5.152 14.711 1 96.12 75 HIS A O 1
ATOM 590 N N . GLU A 1 76 ? 14.781 -6.02 13.062 1 94.94 76 GLU A N 1
ATOM 591 C CA . GLU A 1 76 ? 15.805 -4.977 13.078 1 94.94 76 GLU A CA 1
ATOM 592 C C . GLU A 1 76 ? 15.18 -3.594 12.883 1 94.94 76 GLU A C 1
ATOM 594 O O . GLU A 1 76 ? 15.414 -2.691 13.695 1 94.94 76 GLU A O 1
ATOM 599 N N . ILE A 1 77 ? 14.336 -3.443 11.891 1 96.94 77 ILE A N 1
ATOM 600 C CA . ILE A 1 77 ? 13.75 -2.133 11.617 1 96.94 77 ILE A CA 1
ATOM 601 C C . ILE A 1 77 ? 12.727 -1.794 12.695 1 96.94 77 ILE A C 1
ATOM 603 O O . ILE A 1 77 ? 12.648 -0.651 13.156 1 96.94 77 ILE A O 1
ATOM 607 N N . ARG A 1 78 ? 11.891 -2.742 13.109 1 98.06 78 ARG A N 1
ATOM 608 C CA . ARG A 1 78 ? 10.898 -2.477 14.148 1 98.06 78 ARG A CA 1
ATOM 609 C C . ARG A 1 78 ? 11.578 -2.086 15.461 1 98.06 78 ARG A C 1
ATOM 611 O O . ARG A 1 78 ? 11.102 -1.188 16.156 1 98.06 78 ARG A O 1
ATOM 618 N N . ASN A 1 79 ? 12.695 -2.75 15.742 1 98.06 79 ASN A N 1
ATOM 619 C CA . ASN A 1 79 ? 13.445 -2.434 16.953 1 98.06 79 ASN A CA 1
ATOM 620 C C . ASN A 1 79 ? 14.031 -1.026 16.906 1 98.06 79 ASN A C 1
ATOM 622 O O . ASN A 1 79 ? 14.016 -0.305 17.891 1 98.06 79 ASN A O 1
ATOM 626 N N . GLU A 1 80 ? 14.594 -0.658 15.789 1 98.12 80 GLU A N 1
ATOM 627 C CA . GLU A 1 80 ? 15.148 0.683 15.625 1 98.12 80 GLU A CA 1
ATOM 628 C C . GLU A 1 80 ? 14.07 1.75 15.781 1 98.12 80 GLU A C 1
ATOM 630 O O . GLU A 1 80 ? 14.281 2.766 16.453 1 98.12 80 GLU A O 1
ATOM 635 N N . ILE A 1 81 ? 12.898 1.512 15.188 1 97.56 81 ILE A N 1
ATOM 636 C CA . ILE A 1 81 ? 11.781 2.443 15.305 1 97.56 81 ILE A CA 1
ATOM 637 C C . ILE A 1 81 ? 11.352 2.549 16.766 1 97.56 81 ILE A C 1
ATOM 639 O O . ILE A 1 81 ? 11.195 3.65 17.297 1 97.56 81 ILE A O 1
ATOM 643 N N . ALA A 1 82 ? 11.195 1.407 17.391 1 98.12 82 ALA A N 1
ATOM 644 C CA . ALA A 1 82 ? 10.734 1.356 18.766 1 98.12 82 ALA A CA 1
ATOM 645 C C . ALA A 1 82 ? 11.703 2.086 19.703 1 98.12 82 ALA A C 1
ATOM 647 O O . ALA A 1 82 ? 11.289 2.879 20.547 1 98.12 82 ALA A O 1
ATOM 648 N N . LYS A 1 83 ? 12.961 1.82 19.547 1 98.12 83 LYS A N 1
ATOM 649 C CA . LYS A 1 83 ? 13.992 2.457 20.359 1 98.12 83 LYS A CA 1
ATOM 650 C C . LYS A 1 83 ? 13.961 3.975 20.188 1 98.12 83 LYS A C 1
ATOM 652 O O . LYS A 1 83 ? 13.953 4.711 21.188 1 98.12 83 LYS A O 1
ATOM 657 N N . TYR A 1 84 ? 13.953 4.414 19.016 1 97.81 84 TYR A N 1
ATOM 658 C CA . TYR A 1 84 ? 13.969 5.848 18.75 1 97.81 84 TYR A CA 1
ATOM 659 C C . TYR A 1 84 ? 12.742 6.531 19.344 1 97.81 84 TYR A C 1
ATOM 661 O O . TYR A 1 84 ? 12.859 7.543 20.031 1 97.81 84 TYR A O 1
ATOM 669 N N . LEU A 1 85 ? 11.57 5.953 19.109 1 97.06 85 LEU A N 1
ATOM 670 C CA . LEU A 1 85 ? 10.32 6.594 19.5 1 97.06 85 LEU A CA 1
ATOM 671 C C . LEU A 1 85 ? 10.133 6.527 21.016 1 97.06 85 LEU A C 1
ATOM 673 O O . LEU A 1 85 ? 9.531 7.43 21.609 1 97.06 85 LEU A O 1
ATOM 677 N N . THR A 1 86 ? 10.578 5.438 21.609 1 96.62 86 THR A N 1
ATOM 678 C CA . THR A 1 86 ? 10.539 5.383 23.062 1 96.62 86 THR A CA 1
ATOM 679 C C . THR A 1 86 ? 11.258 6.59 23.672 1 96.62 86 THR A C 1
ATOM 681 O O . THR A 1 86 ? 10.758 7.203 24.609 1 96.62 86 THR A O 1
ATOM 684 N N . GLY A 1 87 ? 12.406 6.895 23.125 1 94.75 87 GLY A N 1
ATOM 685 C CA . GLY A 1 87 ? 13.148 8.062 23.578 1 94.75 87 GLY A CA 1
ATOM 686 C C . GLY A 1 87 ? 12.422 9.367 23.312 1 94.75 87 GLY A C 1
ATOM 687 O O . GLY A 1 87 ? 12.336 10.227 24.188 1 94.75 87 GLY A O 1
ATOM 688 N N . MET A 1 88 ? 11.836 9.492 22.156 1 94.75 88 MET A N 1
ATOM 689 C CA . MET A 1 88 ? 11.188 10.742 21.75 1 94.75 88 MET A CA 1
ATOM 690 C C . MET A 1 88 ? 9.883 10.945 22.516 1 94.75 88 MET A C 1
ATOM 692 O O . MET A 1 88 ? 9.531 12.07 22.859 1 94.75 88 MET A O 1
ATOM 696 N N . TYR A 1 89 ? 9.156 9.82 22.734 1 93.69 89 TYR A N 1
ATOM 697 C CA . TYR A 1 89 ? 7.84 9.891 23.359 1 93.69 89 TYR A CA 1
ATOM 698 C C . TYR A 1 89 ? 7.961 9.93 24.875 1 93.69 89 TYR A C 1
ATOM 700 O O . TYR A 1 89 ? 7.012 10.305 25.578 1 93.69 89 TYR A O 1
ATOM 708 N N . ASP A 1 90 ? 9.023 9.508 25.422 1 89.31 90 ASP A N 1
ATOM 709 C CA . ASP A 1 90 ? 9.18 9.289 26.844 1 89.31 90 ASP A CA 1
ATOM 710 C C . ASP A 1 90 ? 8.117 8.32 27.375 1 89.31 90 ASP A C 1
ATOM 712 O O . ASP A 1 90 ? 7.516 8.562 28.422 1 89.31 90 ASP A O 1
ATOM 716 N N . SER A 1 91 ? 7.703 7.5 26.578 1 89.56 91 SER A N 1
ATOM 717 C CA . SER A 1 91 ? 6.793 6.383 26.812 1 89.56 91 SER A CA 1
ATOM 718 C C . SER A 1 91 ? 7.18 5.168 25.984 1 89.56 91 SER A C 1
ATOM 720 O O . SER A 1 91 ? 7.664 5.316 24.859 1 89.56 91 SER A O 1
ATOM 722 N N . PRO A 1 92 ? 6.961 4.023 26.516 1 92.31 92 PRO A N 1
ATOM 723 C CA . PRO A 1 92 ? 7.453 2.826 25.828 1 92.31 92 PRO A CA 1
ATOM 724 C C . PRO A 1 92 ? 6.746 2.572 24.5 1 92.31 92 PRO A C 1
ATOM 726 O O . PRO A 1 92 ? 5.527 2.754 24.391 1 92.31 92 PRO A O 1
ATOM 729 N N . VAL A 1 93 ? 7.492 2.285 23.484 1 96.06 93 VAL A N 1
ATOM 730 C CA . VAL A 1 93 ? 7.07 1.677 22.234 1 96.06 93 VAL A CA 1
ATOM 731 C C . VAL A 1 93 ? 7.723 0.303 22.078 1 96.06 93 VAL A C 1
ATOM 733 O O . VAL A 1 93 ? 8.945 0.181 22.125 1 96.06 93 VAL A O 1
ATOM 736 N N . ASN A 1 94 ? 6.938 -0.71 21.953 1 96.19 94 ASN A N 1
ATOM 737 C CA . ASN A 1 94 ? 7.457 -2.068 21.844 1 96.19 94 ASN A CA 1
ATOM 738 C C . ASN A 1 94 ? 7.543 -2.516 20.375 1 96.19 94 ASN A C 1
ATOM 740 O O . ASN A 1 94 ? 6.586 -2.359 19.625 1 96.19 94 ASN A O 1
ATOM 744 N N . CYS A 1 95 ? 8.672 -3.045 20.047 1 96.88 95 CYS A N 1
ATOM 745 C CA . CYS A 1 95 ? 8.875 -3.492 18.672 1 96.88 95 CYS A CA 1
ATOM 746 C C . CYS A 1 95 ? 7.855 -4.555 18.281 1 96.88 95 CYS A C 1
ATOM 748 O O . CYS A 1 95 ? 7.441 -4.629 17.125 1 96.88 95 CYS A O 1
ATOM 750 N N . GLU A 1 96 ? 7.387 -5.391 19.234 1 96.88 96 GLU A N 1
ATOM 751 C CA . GLU A 1 96 ? 6.422 -6.457 18.969 1 96.88 96 GLU A CA 1
ATOM 752 C C . GLU A 1 96 ? 5.043 -5.883 18.656 1 96.88 96 GLU A C 1
ATOM 754 O O . GLU A 1 96 ? 4.172 -6.598 18.156 1 96.88 96 GLU A O 1
ATOM 759 N N . ASP A 1 97 ? 4.855 -4.613 18.875 1 97.81 97 ASP A N 1
ATOM 760 C CA . ASP A 1 97 ? 3.559 -3.994 18.609 1 97.81 97 ASP A CA 1
ATOM 761 C C . ASP A 1 97 ? 3.537 -3.326 17.234 1 97.81 97 ASP A C 1
ATOM 763 O O . ASP A 1 97 ? 2.498 -2.822 16.812 1 97.81 97 ASP A O 1
ATOM 767 N N . LEU A 1 98 ? 4.648 -3.398 16.547 1 98.38 98 LEU A N 1
ATOM 768 C CA . LEU A 1 98 ? 4.762 -2.596 15.328 1 98.38 98 LEU A CA 1
ATOM 769 C C . LEU A 1 98 ? 4.535 -3.449 14.086 1 98.38 98 LEU A C 1
ATOM 771 O O . LEU A 1 98 ? 4.961 -4.605 14.039 1 98.38 98 LEU A O 1
ATOM 775 N N . ILE A 1 99 ? 3.854 -2.936 13.117 1 98.31 99 ILE A N 1
ATOM 776 C CA . ILE A 1 99 ? 3.76 -3.416 11.742 1 98.31 99 ILE A CA 1
ATOM 777 C C . ILE A 1 99 ? 4.266 -2.34 10.781 1 98.31 99 ILE A C 1
ATOM 779 O O . ILE A 1 99 ? 3.721 -1.234 10.742 1 98.31 99 ILE A O 1
ATOM 783 N N . VAL A 1 100 ? 5.273 -2.627 10.008 1 98.19 100 VAL A N 1
ATOM 784 C CA . VAL A 1 100 ? 5.852 -1.675 9.062 1 98.19 100 VAL A CA 1
ATOM 785 C C . VAL A 1 100 ? 4.898 -1.474 7.891 1 98.19 100 VAL A C 1
ATOM 787 O O . VAL A 1 100 ? 4.32 -2.438 7.375 1 98.19 100 VAL A O 1
ATOM 790 N N . THR A 1 101 ? 4.648 -0.267 7.516 1 97.88 101 THR A N 1
ATOM 791 C CA . THR A 1 101 ? 3.785 0.091 6.395 1 97.88 101 THR A CA 1
ATOM 792 C C . THR A 1 101 ? 4.543 0.943 5.379 1 97.88 101 THR A C 1
ATOM 794 O O . THR A 1 101 ? 5.742 1.182 5.535 1 97.88 101 THR A O 1
ATOM 797 N N . THR A 1 102 ? 3.854 1.38 4.258 1 97.31 102 THR A N 1
ATOM 798 C CA . THR A 1 102 ? 4.434 2.307 3.289 1 97.31 102 THR A CA 1
ATOM 799 C C . THR A 1 102 ? 3.984 3.736 3.574 1 97.31 102 THR A C 1
ATOM 801 O O . THR A 1 102 ? 3.828 4.539 2.652 1 97.31 102 THR A O 1
ATOM 804 N N . GLY A 1 103 ? 3.672 4.008 4.84 1 97 103 GLY A N 1
ATOM 805 C CA . GLY A 1 103 ? 3.201 5.32 5.262 1 97 103 GLY A CA 1
ATOM 806 C C . GLY A 1 103 ? 1.817 5.285 5.883 1 97 103 GLY A C 1
ATOM 807 O O . GLY A 1 103 ? 1.12 4.27 5.801 1 97 103 GLY A O 1
ATOM 808 N N . ALA A 1 104 ? 1.447 6.371 6.43 1 97.88 104 ALA A N 1
ATOM 809 C CA . ALA A 1 104 ? 0.2 6.441 7.184 1 97.88 104 ALA A CA 1
ATOM 810 C C . ALA A 1 104 ? -1.008 6.266 6.27 1 97.88 104 ALA A C 1
ATOM 812 O O . ALA A 1 104 ? -2.02 5.684 6.668 1 97.88 104 ALA A O 1
ATOM 813 N N . SER A 1 105 ? -0.905 6.77 5.039 1 96.94 105 SER A N 1
ATOM 814 C CA . SER A 1 105 ? -2.01 6.617 4.102 1 96.94 105 SER A CA 1
ATOM 815 C C . SER A 1 105 ? -2.279 5.148 3.795 1 96.94 105 SER A C 1
ATOM 817 O O . SER A 1 105 ? -3.434 4.719 3.758 1 96.94 105 SER A O 1
ATOM 819 N N . GLN A 1 106 ? -1.238 4.418 3.547 1 97.06 106 GLN A N 1
ATOM 820 C CA . GLN A 1 106 ? -1.389 2.986 3.299 1 97.06 106 GLN A CA 1
ATOM 821 C C . GLN A 1 106 ? -1.876 2.26 4.551 1 97.06 106 GLN A C 1
ATOM 823 O O . GLN A 1 106 ? -2.68 1.33 4.461 1 97.06 106 GLN A O 1
ATOM 828 N N . GLY A 1 107 ? -1.388 2.625 5.723 1 98.12 107 GLY A N 1
ATOM 829 C CA . GLY A 1 107 ? -1.91 2.076 6.961 1 98.12 107 GLY A CA 1
ATOM 830 C C . GLY A 1 107 ? -3.408 2.268 7.117 1 98.12 107 GLY A C 1
ATOM 831 O O . GLY A 1 107 ? -4.121 1.338 7.496 1 98.12 107 GLY A O 1
ATOM 832 N N . LEU A 1 108 ? -3.859 3.463 6.805 1 98.56 108 LEU A N 1
ATOM 833 C CA . LEU A 1 108 ? -5.289 3.752 6.879 1 98.56 108 LEU A CA 1
ATOM 834 C C . LEU A 1 108 ? -6.07 2.883 5.898 1 98.56 108 LEU A C 1
ATOM 836 O O . LEU A 1 108 ? -7.098 2.305 6.258 1 98.56 108 LEU A O 1
ATOM 840 N N . HIS A 1 109 ? -5.594 2.816 4.68 1 98.12 109 HIS A N 1
ATOM 841 C CA . HIS A 1 109 ? -6.242 1.999 3.658 1 98.12 109 HIS A CA 1
ATOM 842 C C . HIS A 1 109 ? -6.34 0.542 4.102 1 98.12 109 HIS A C 1
ATOM 844 O O . HIS A 1 109 ? -7.379 -0.096 3.926 1 98.12 109 HIS A O 1
ATOM 850 N N . PHE A 1 110 ? -5.262 0.052 4.688 1 98.44 110 PHE A N 1
ATOM 851 C CA . PHE A 1 110 ? -5.195 -1.315 5.191 1 98.44 110 PHE A CA 1
ATOM 852 C C . PHE A 1 110 ? -6.234 -1.542 6.281 1 98.44 110 PHE A C 1
ATOM 854 O O . PHE A 1 110 ? -6.984 -2.518 6.238 1 98.44 110 PHE A O 1
ATOM 861 N N . LEU A 1 111 ? -6.359 -0.637 7.211 1 98.75 111 LEU A N 1
ATOM 862 C CA . LEU A 1 111 ? -7.277 -0.755 8.336 1 98.75 111 LEU A CA 1
ATOM 863 C C . LEU A 1 111 ? -8.727 -0.638 7.875 1 98.75 111 LEU A C 1
ATOM 865 O O . LEU A 1 111 ? -9.602 -1.353 8.367 1 98.75 111 LEU A O 1
ATOM 869 N N . LEU A 1 112 ? -8.984 0.251 6.898 1 98.5 112 LEU A N 1
ATOM 870 C CA . LEU A 1 112 ? -10.336 0.411 6.363 1 98.5 112 LEU A CA 1
ATOM 871 C C . LEU A 1 112 ? -10.812 -0.875 5.699 1 98.5 112 LEU A C 1
ATOM 873 O O . LEU A 1 112 ? -12 -1.198 5.742 1 98.5 112 LEU A O 1
ATOM 877 N N . SER A 1 113 ? -9.914 -1.598 5.137 1 98.06 113 SER A N 1
ATOM 878 C CA . SER A 1 113 ? -10.266 -2.807 4.398 1 98.06 113 SER A CA 1
ATOM 879 C C . SER A 1 113 ? -10.406 -4.004 5.336 1 98.06 113 SER A C 1
ATOM 881 O O . SER A 1 113 ? -11.141 -4.949 5.035 1 98.06 113 SER A O 1
ATOM 883 N N . THR A 1 114 ? -9.758 -3.969 6.484 1 98 114 THR A N 1
ATOM 884 C CA . THR A 1 114 ? -9.602 -5.211 7.234 1 98 114 THR A CA 1
ATOM 885 C C . THR A 1 114 ? -10.367 -5.141 8.555 1 98 114 THR A C 1
ATOM 887 O O . THR A 1 114 ? -10.758 -6.168 9.109 1 98 114 THR A O 1
ATOM 890 N N . MET A 1 115 ? -10.648 -3.932 9.117 1 98.38 115 MET A N 1
ATOM 891 C CA . MET A 1 115 ? -11.023 -3.877 10.531 1 98.38 115 MET A CA 1
ATOM 892 C C . MET A 1 115 ? -12.492 -3.486 10.688 1 98.38 115 MET A C 1
ATOM 894 O O . MET A 1 115 ? -13.109 -3.777 11.711 1 98.38 115 MET A O 1
ATOM 898 N N . ILE A 1 116 ? -13.07 -2.836 9.727 1 98.44 116 ILE A N 1
ATOM 899 C CA . ILE A 1 116 ? -14.391 -2.254 9.938 1 98.44 116 ILE A CA 1
ATOM 900 C C . ILE A 1 116 ? -15.422 -2.971 9.07 1 98.44 116 ILE A C 1
ATOM 902 O O . ILE A 1 116 ? -15.133 -3.326 7.922 1 98.44 116 ILE A O 1
ATOM 906 N N . ASP A 1 117 ? -16.594 -3.156 9.633 1 98.12 117 ASP A N 1
ATOM 907 C CA . ASP A 1 117 ? -17.734 -3.66 8.875 1 98.12 117 ASP A CA 1
ATOM 908 C C . ASP A 1 117 ? -18.141 -2.686 7.773 1 98.12 117 ASP A C 1
ATOM 910 O O . ASP A 1 117 ? -18.234 -1.479 8.008 1 98.12 117 ASP A O 1
ATOM 914 N N . PHE A 1 118 ? -18.438 -3.148 6.57 1 96.94 118 PHE A N 1
ATOM 915 C CA . PHE A 1 118 ? -18.688 -2.295 5.414 1 96.94 118 PHE A CA 1
ATOM 916 C C . PHE A 1 118 ? -20.094 -1.697 5.484 1 96.94 118 PHE A C 1
ATOM 918 O O . PHE A 1 118 ? -20.453 -0.86 4.652 1 96.94 118 PHE A O 1
ATOM 925 N N . ASN A 1 119 ? -20.781 -1.987 6.5 1 96.75 119 ASN A N 1
ATOM 926 C CA . ASN A 1 119 ? -22.031 -1.304 6.816 1 96.75 119 ASN A CA 1
ATOM 927 C C . ASN A 1 119 ? -21.859 -0.326 7.977 1 96.75 119 ASN A C 1
ATOM 929 O O . ASN A 1 119 ? -22.844 0.201 8.5 1 96.75 119 ASN A O 1
ATOM 933 N N . GLY A 1 120 ? -20.656 -0.184 8.359 1 98.25 120 GLY A N 1
ATOM 934 C CA . GLY A 1 120 ? -20.391 0.554 9.578 1 98.25 120 GLY A CA 1
ATOM 935 C C . GLY A 1 120 ? -20.25 2.049 9.359 1 98.25 120 GLY A C 1
ATOM 936 O O . GLY A 1 120 ? -20.781 2.586 8.383 1 98.25 120 GLY A O 1
ATOM 937 N N . TYR A 1 121 ? -19.625 2.719 10.391 1 98.81 121 TYR A N 1
ATOM 938 C CA . TYR A 1 121 ? -19.547 4.172 10.461 1 98.81 121 TYR A CA 1
ATOM 939 C C . TYR A 1 121 ? -18.094 4.633 10.633 1 98.81 121 TYR A C 1
ATOM 941 O O . TYR A 1 121 ? -17.328 3.998 11.352 1 98.81 121 TYR A O 1
ATOM 949 N N . LEU A 1 122 ? -17.781 5.641 9.922 1 98.81 122 LEU A N 1
ATOM 950 C CA . LEU A 1 122 ? -16.516 6.352 10.109 1 98.81 122 LEU A CA 1
ATOM 951 C C . LEU A 1 122 ? -16.75 7.699 10.789 1 98.81 122 LEU A C 1
ATOM 953 O O . LEU A 1 122 ? -17.25 8.641 10.164 1 98.81 122 LEU A O 1
ATOM 957 N N . PHE A 1 123 ? -16.406 7.754 12.039 1 98.88 123 PHE A N 1
ATOM 958 C CA . PHE A 1 123 ? -16.422 9.039 12.727 1 98.88 123 PHE A CA 1
ATOM 959 C C . PHE A 1 123 ? -15.133 9.812 12.438 1 98.88 123 PHE A C 1
ATOM 961 O O . PHE A 1 123 ? -14.039 9.258 12.523 1 98.88 123 PHE A O 1
ATOM 968 N N . VAL A 1 124 ? -15.281 11.078 12.062 1 98.75 124 VAL A N 1
ATOM 969 C CA . VAL A 1 124 ? -14.141 11.922 11.734 1 98.75 124 VAL A CA 1
ATOM 970 C C . VAL A 1 124 ? -14.352 13.32 12.297 1 98.75 124 VAL A C 1
ATOM 972 O O . VAL A 1 124 ? -15.492 13.773 12.438 1 98.75 124 VAL A O 1
ATOM 975 N N . ASP A 1 125 ? -13.305 13.992 12.664 1 98.81 125 ASP A N 1
ATOM 976 C CA . ASP A 1 125 ? -13.406 15.391 13.086 1 98.81 125 ASP A CA 1
ATOM 977 C C . ASP A 1 125 ? -14.031 16.25 11.984 1 98.81 125 ASP A C 1
ATOM 979 O O . ASP A 1 125 ? -13.773 16.031 10.797 1 98.81 125 ASP A O 1
ATOM 983 N N . GLU A 1 126 ? -14.797 17.25 12.328 1 98.69 126 GLU A N 1
ATOM 984 C CA . GLU A 1 126 ? -15.562 18.047 11.367 1 98.69 126 GLU A CA 1
ATOM 985 C C . GLU A 1 126 ? -14.648 18.703 10.344 1 98.69 126 GLU A C 1
ATOM 987 O O . GLU A 1 126 ? -15.062 18.969 9.211 1 98.69 126 GLU A O 1
ATOM 992 N N . TYR A 1 127 ? -13.43 19.062 10.742 1 98.44 127 TYR A N 1
ATOM 993 C CA . TYR A 1 127 ? -12.32 19.406 9.859 1 98.44 127 TYR A CA 1
ATOM 994 C C . TYR A 1 127 ? -11.172 18.406 10.023 1 98.44 127 TYR A C 1
ATOM 996 O O . TYR A 1 127 ? -10.75 18.125 11.141 1 98.44 127 TYR A O 1
ATOM 1004 N N . THR A 1 128 ? -10.742 17.828 8.938 1 98.38 128 THR A N 1
ATOM 1005 C CA . THR A 1 128 ? -9.688 16.812 9.055 1 98.38 128 THR A CA 1
ATOM 1006 C C . THR A 1 128 ? -8.828 16.781 7.793 1 98.38 128 THR A C 1
ATOM 1008 O O . THR A 1 128 ? -8.992 17.609 6.898 1 98.38 128 THR A O 1
ATOM 1011 N N . TYR A 1 129 ? -7.816 15.969 7.801 1 98.06 129 TYR A N 1
ATOM 1012 C CA . TYR A 1 129 ? -6.941 15.805 6.648 1 98.06 129 TYR A CA 1
ATOM 1013 C C . TYR A 1 129 ? -7.742 15.422 5.406 1 98.06 129 TYR A C 1
ATOM 1015 O O . TYR A 1 129 ? -8.258 14.305 5.309 1 98.06 129 TYR A O 1
ATOM 1023 N N . MET A 1 130 ? -7.75 16.234 4.414 1 96.25 130 MET A N 1
ATOM 1024 C CA . MET A 1 130 ? -8.68 16.188 3.289 1 96.25 130 MET A CA 1
ATOM 1025 C C . MET A 1 130 ? -8.414 14.945 2.436 1 96.25 130 MET A C 1
ATOM 1027 O O . MET A 1 130 ? -9.352 14.367 1.875 1 96.25 130 MET A O 1
ATOM 1031 N N . ILE A 1 131 ? -7.18 14.508 2.297 1 96.25 131 ILE A N 1
ATOM 1032 C CA . ILE A 1 131 ? -6.91 13.375 1.418 1 96.25 131 ILE A CA 1
ATOM 1033 C C . ILE A 1 131 ? -7.285 12.078 2.125 1 96.25 131 ILE A C 1
ATOM 1035 O O . ILE A 1 131 ? -7.68 11.102 1.479 1 96.25 131 ILE A O 1
ATOM 1039 N N . ALA A 1 132 ? -7.152 12 3.451 1 97.56 132 ALA A N 1
ATOM 1040 C CA . ALA A 1 132 ? -7.711 10.859 4.184 1 97.56 132 ALA A CA 1
ATOM 1041 C C . ALA A 1 132 ? -9.211 10.742 3.945 1 97.56 132 ALA A C 1
ATOM 1043 O O . ALA A 1 132 ? -9.734 9.648 3.734 1 97.56 132 ALA A O 1
ATOM 1044 N N . LEU A 1 133 ? -9.906 11.891 3.975 1 97.19 133 LEU A N 1
ATOM 1045 C CA . LEU A 1 133 ? -11.336 11.914 3.682 1 97.19 133 LEU A CA 1
ATOM 1046 C C . LEU A 1 133 ? -11.609 11.375 2.283 1 97.19 133 LEU A C 1
ATOM 1048 O O . LEU A 1 133 ? -12.531 10.578 2.092 1 97.19 133 LEU A O 1
ATOM 1052 N N . ASP A 1 134 ? -10.805 11.836 1.354 1 96.69 134 ASP A N 1
ATOM 1053 C CA . ASP A 1 134 ? -10.953 11.375 -0.022 1 96.69 134 ASP A CA 1
ATOM 1054 C C . ASP A 1 134 ? -10.75 9.859 -0.115 1 96.69 134 ASP A C 1
ATOM 1056 O O . ASP A 1 134 ? -11.406 9.188 -0.916 1 96.69 134 ASP A O 1
ATOM 1060 N N . SER A 1 135 ? -9.836 9.305 0.65 1 97.62 135 SER A N 1
ATOM 1061 C CA . SER A 1 135 ? -9.602 7.867 0.693 1 97.62 135 SER A CA 1
ATOM 1062 C C . SER A 1 135 ? -10.797 7.125 1.288 1 97.62 135 SER A C 1
ATOM 1064 O O . SER A 1 135 ? -11.219 6.098 0.759 1 97.62 135 SER A O 1
ATOM 1066 N N . MET A 1 136 ? -11.336 7.645 2.363 1 98.19 136 MET A N 1
ATOM 1067 C CA . MET A 1 136 ? -12.461 7.027 3.051 1 98.19 136 MET A CA 1
ATOM 1068 C C . MET A 1 136 ? -13.688 6.977 2.146 1 98.19 136 MET A C 1
ATOM 1070 O O . MET A 1 136 ? -14.469 6.027 2.205 1 98.19 136 MET A O 1
ATOM 1074 N N . LYS A 1 137 ? -13.805 7.953 1.293 1 96.81 137 LYS A N 1
ATOM 1075 C CA . LYS A 1 137 ? -14.977 8.062 0.427 1 96.81 137 LYS A CA 1
ATOM 1076 C C . LYS A 1 137 ? -15 6.949 -0.615 1 96.81 137 LYS A C 1
ATOM 1078 O O . LYS A 1 137 ? -16.031 6.699 -1.241 1 96.81 137 LYS A O 1
ATOM 1083 N N . HIS A 1 138 ? -13.891 6.293 -0.835 1 96.69 138 HIS A N 1
ATOM 1084 C CA . HIS A 1 138 ? -13.875 5.152 -1.745 1 96.69 138 HIS A CA 1
ATOM 1085 C C . HIS A 1 138 ? -14.648 3.973 -1.16 1 96.69 138 HIS A C 1
ATOM 1087 O O . HIS A 1 138 ? -15.039 3.059 -1.89 1 96.69 138 HIS A O 1
ATOM 1093 N N . PHE A 1 139 ? -14.773 3.963 0.118 1 97.62 139 PHE A N 1
ATOM 1094 C CA . PHE A 1 139 ? -15.586 2.941 0.766 1 97.62 139 PHE A CA 1
ATOM 1095 C C . PHE A 1 139 ? -17.031 3.398 0.88 1 97.62 139 PHE A C 1
ATOM 1097 O O . PHE A 1 139 ? -17.516 3.697 1.977 1 97.62 139 PHE A O 1
ATOM 1104 N N . THR A 1 140 ? -17.703 3.293 -0.177 1 96.88 140 THR A N 1
ATOM 1105 C CA . THR A 1 140 ? -18.969 3.971 -0.427 1 96.88 140 THR A CA 1
ATOM 1106 C C . THR A 1 140 ? -20.062 3.402 0.464 1 96.88 140 THR A C 1
ATOM 1108 O O . THR A 1 140 ? -21.109 4.031 0.649 1 96.88 140 THR A O 1
ATOM 1111 N N . SER A 1 141 ? -19.922 2.221 0.965 1 96.38 141 SER A N 1
ATOM 1112 C CA . SER A 1 141 ? -20.938 1.624 1.818 1 96.38 141 SER A CA 1
ATOM 1113 C C . SER A 1 141 ? -20.844 2.152 3.246 1 96.38 141 SER A C 1
ATOM 1115 O O . SER A 1 141 ? -21.766 1.962 4.047 1 96.38 141 SER A O 1
ATOM 1117 N N . LEU A 1 142 ? -19.734 2.762 3.643 1 97.69 142 LEU A N 1
ATOM 1118 C CA . LEU A 1 142 ? -19.547 3.318 4.98 1 97.69 142 LEU A CA 1
ATOM 1119 C C . LEU A 1 142 ? -20.203 4.695 5.09 1 97.69 142 LEU A C 1
ATOM 1121 O O . LEU A 1 142 ? -20.25 5.441 4.109 1 97.69 142 LEU A O 1
ATOM 1125 N N . THR A 1 143 ? -20.734 4.988 6.211 1 98.25 143 THR A N 1
ATOM 1126 C CA . THR A 1 143 ? -21.281 6.312 6.48 1 98.25 143 THR A CA 1
ATOM 1127 C C . THR A 1 143 ? -20.281 7.164 7.258 1 98.25 143 THR A C 1
ATOM 1129 O O . THR A 1 143 ? -19.859 6.793 8.359 1 98.25 143 THR A O 1
ATOM 1132 N N . ILE A 1 144 ? -19.891 8.25 6.75 1 98.56 144 ILE A N 1
ATOM 1133 C CA . ILE A 1 144 ? -18.969 9.18 7.41 1 98.56 144 ILE A CA 1
ATOM 1134 C C . ILE A 1 144 ? -19.766 10.156 8.273 1 98.56 144 ILE A C 1
ATOM 1136 O O . ILE A 1 144 ? -20.703 10.805 7.797 1 98.56 144 ILE A O 1
ATOM 1140 N N . VAL A 1 145 ? -19.422 10.266 9.539 1 98.75 145 VAL A N 1
ATOM 1141 C CA . VAL A 1 145 ? -20.125 11.086 10.516 1 98.75 145 VAL A CA 1
ATOM 1142 C C . VAL A 1 145 ? -19.188 12.117 11.109 1 98.75 145 VAL A C 1
ATOM 1144 O O . VAL A 1 145 ? -18.234 11.766 11.812 1 98.75 145 VAL A O 1
ATOM 1147 N N . PRO A 1 146 ? -19.422 13.383 10.891 1 98.69 146 PRO A N 1
ATOM 1148 C CA . PRO A 1 146 ? -18.547 14.422 11.438 1 98.69 146 PRO A CA 1
ATOM 1149 C C . PRO A 1 146 ? -18.75 14.625 12.938 1 98.69 146 PRO A C 1
ATOM 1151 O O . PRO A 1 146 ? -19.875 14.523 13.438 1 98.69 146 PRO A O 1
ATOM 1154 N N . LEU A 1 147 ? -17.672 14.914 13.617 1 98.88 147 LEU A N 1
ATOM 1155 C CA . LEU A 1 147 ? -17.672 15.227 15.039 1 98.88 147 LEU A CA 1
ATOM 1156 C C . LEU A 1 147 ? -17.219 16.656 15.281 1 98.88 147 LEU A C 1
ATOM 1158 O O . LEU A 1 147 ? -16.266 17.141 14.648 1 98.88 147 LEU A O 1
ATOM 1162 N N . LYS A 1 148 ? -17.844 17.266 16.203 1 98.44 148 LYS A N 1
ATOM 1163 C CA . LYS A 1 148 ? -17.5 18.641 16.578 1 98.44 148 LYS A CA 1
ATOM 1164 C C . LYS A 1 148 ? -16.109 18.703 17.219 1 98.44 148 LYS A C 1
ATOM 1166 O O . LYS A 1 148 ? -15.758 17.859 18.031 1 98.44 148 LYS A O 1
ATOM 1171 N N . LEU A 1 149 ? -15.352 19.688 16.797 1 97.31 149 LEU A N 1
ATOM 1172 C CA . LEU A 1 149 ? -14.039 19.938 17.375 1 97.31 149 LEU A CA 1
ATOM 1173 C C . LEU A 1 149 ? -14.07 21.172 18.281 1 97.31 149 LEU A C 1
ATOM 1175 O O . LEU A 1 149 ? -14.656 22.188 17.922 1 97.31 149 LEU A O 1
ATOM 1179 N N . ASN A 1 150 ? -13.492 20.984 19.438 1 96.56 150 ASN A N 1
ATOM 1180 C CA . ASN A 1 150 ? -13.164 22.109 20.312 1 96.56 150 ASN A CA 1
ATOM 1181 C C . ASN A 1 150 ? -11.695 22.484 20.219 1 96.56 150 ASN A C 1
ATOM 1183 O O . ASN A 1 150 ? -10.945 21.891 19.453 1 96.56 150 ASN A O 1
ATOM 1187 N N . ASP A 1 151 ? -11.281 23.438 21.031 1 94.19 151 ASP A N 1
ATOM 1188 C CA . ASP A 1 151 ? -9.906 23.938 20.969 1 94.19 151 ASP A CA 1
ATOM 1189 C C . ASP A 1 151 ? -8.938 22.906 21.562 1 94.19 151 ASP A C 1
ATOM 1191 O O . ASP A 1 151 ? -7.727 22.984 21.328 1 94.19 151 ASP A O 1
ATOM 1195 N N . ASP A 1 152 ? -9.539 22.016 22.312 1 95.19 152 ASP A N 1
ATOM 1196 C CA . ASP A 1 152 ? -8.633 21.062 22.953 1 95.19 152 ASP A CA 1
ATOM 1197 C C . ASP A 1 152 ? -8.898 19.641 22.484 1 95.19 152 ASP A C 1
ATOM 1199 O O . ASP A 1 152 ? -8.492 18.672 23.125 1 95.19 152 ASP A O 1
ATOM 1203 N N . GLY A 1 153 ? -9.711 19.469 21.469 1 97.44 153 GLY A N 1
ATOM 1204 C CA . GLY A 1 153 ? -9.945 18.156 20.906 1 97.44 153 GLY A CA 1
ATOM 1205 C C . GLY A 1 153 ? -11.398 17.906 20.547 1 97.44 153 GLY A C 1
ATOM 1206 O O . GLY A 1 153 ? -12.195 18.844 20.484 1 97.44 153 GLY A O 1
ATOM 1207 N N . VAL A 1 154 ? -11.719 16.688 20.25 1 98.69 154 VAL A N 1
ATOM 1208 C CA . VAL A 1 154 ? -13.062 16.297 19.844 1 98.69 154 VAL A CA 1
ATOM 1209 C C . VAL A 1 154 ? -14.039 16.516 21 1 98.69 154 VAL A C 1
ATOM 1211 O O . VAL A 1 154 ? -13.68 16.328 22.156 1 98.69 154 VAL A O 1
ATOM 1214 N N . ASP A 1 155 ? -15.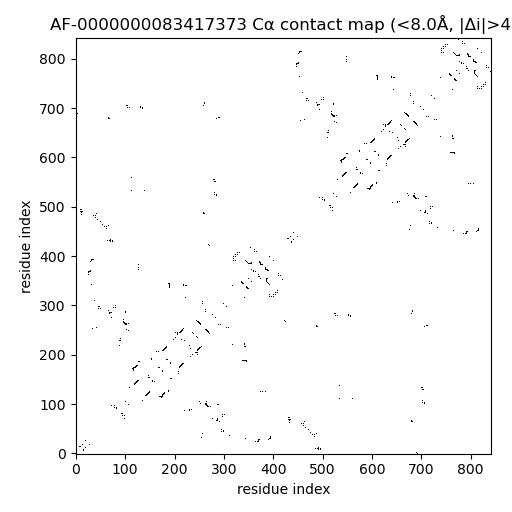258 16.938 20.656 1 98.88 155 ASP A N 1
ATOM 1215 C CA . ASP A 1 155 ? -16.312 17.047 21.656 1 98.88 155 ASP A CA 1
ATOM 1216 C C . ASP A 1 155 ? -16.781 15.656 22.109 1 98.88 155 ASP A C 1
ATOM 1218 O O . ASP A 1 155 ? -17.484 14.961 21.375 1 98.88 155 ASP A O 1
ATOM 1222 N N . LEU A 1 156 ? -16.484 15.328 23.312 1 98.81 156 LEU A N 1
ATOM 1223 C CA . LEU A 1 156 ? -16.734 13.984 23.828 1 98.81 156 LEU A CA 1
ATOM 1224 C C . LEU A 1 156 ? -18.234 13.719 23.938 1 98.81 156 LEU A C 1
ATOM 1226 O O . LEU A 1 156 ? -18.672 12.578 23.75 1 98.81 156 LEU A O 1
ATOM 1230 N N . ASN A 1 157 ? -18.984 14.719 24.281 1 98.69 157 ASN A N 1
ATOM 1231 C CA . ASN A 1 157 ? -20.422 14.539 24.328 1 98.69 157 ASN A CA 1
ATOM 1232 C C . ASN A 1 157 ? -21 14.258 22.938 1 98.69 157 ASN A C 1
ATOM 1234 O O . ASN A 1 157 ? -21.844 13.375 22.781 1 98.69 157 ASN A O 1
ATOM 1238 N N . ASP A 1 158 ? -20.578 14.984 21.984 1 98.81 158 ASP A N 1
ATOM 1239 C CA . ASP A 1 158 ? -21.016 14.75 20.609 1 98.81 158 ASP A CA 1
ATOM 1240 C C . ASP A 1 158 ? -20.641 13.352 20.141 1 98.81 158 ASP A C 1
ATOM 1242 O O . ASP A 1 158 ? -21.453 12.656 19.516 1 98.81 158 ASP A O 1
ATOM 1246 N N . LEU A 1 159 ? -19.438 12.961 20.453 1 98.88 159 LEU A N 1
ATOM 1247 C CA . LEU A 1 159 ? -18.969 11.625 20.109 1 98.88 159 LEU A CA 1
ATOM 1248 C C . LEU A 1 159 ? -19.844 10.555 20.75 1 98.88 159 LEU A C 1
ATOM 1250 O O . LEU A 1 159 ? -20.297 9.633 20.062 1 98.88 159 LEU A O 1
ATOM 1254 N N . GLU A 1 160 ? -20.078 10.711 21.969 1 98.81 160 GLU A N 1
ATOM 1255 C CA . GLU A 1 160 ? -20.844 9.68 22.688 1 98.81 160 GLU A CA 1
ATOM 1256 C C . GLU A 1 160 ? -22.266 9.578 22.141 1 98.81 160 GLU A C 1
ATOM 1258 O O . GLU A 1 160 ? -22.766 8.477 21.938 1 98.81 160 GLU A O 1
ATOM 1263 N N . VAL A 1 161 ? -22.938 10.664 21.938 1 98.69 161 VAL A N 1
ATOM 1264 C CA . VAL A 1 161 ? -24.312 10.672 21.438 1 98.69 161 VAL A CA 1
ATOM 1265 C C . VAL A 1 161 ? -24.375 9.961 20.094 1 98.69 161 VAL A C 1
ATOM 1267 O O . VAL A 1 161 ? -25.234 9.102 19.875 1 98.69 161 VAL A O 1
ATOM 1270 N N . LYS A 1 162 ? -23.484 10.25 19.25 1 98.69 162 LYS A N 1
ATOM 1271 C CA . LYS A 1 162 ? -23.5 9.734 17.891 1 98.69 162 LYS A CA 1
ATOM 1272 C C . LYS A 1 162 ? -23.125 8.258 17.844 1 98.69 162 LYS A C 1
ATOM 1274 O O . LYS A 1 162 ? -23.625 7.496 17.031 1 98.69 162 LYS A O 1
ATOM 1279 N N . VAL A 1 163 ? -22.234 7.891 18.719 1 98.44 163 VAL A N 1
ATOM 1280 C CA . VAL A 1 163 ? -21.812 6.496 18.797 1 98.44 163 VAL A CA 1
ATOM 1281 C C . VAL A 1 163 ? -22.938 5.648 19.391 1 98.44 163 VAL A C 1
ATOM 1283 O O . VAL A 1 163 ? -23.25 4.574 18.875 1 98.44 163 VAL A O 1
ATOM 1286 N N . LYS A 1 164 ? -23.5 6.125 20.469 1 97.88 164 LYS A N 1
ATOM 1287 C CA . LYS A 1 164 ? -24.531 5.395 21.188 1 97.88 164 LYS A CA 1
ATOM 1288 C C . LYS A 1 164 ? -25.719 5.09 20.281 1 97.88 164 LYS A C 1
ATOM 1290 O O . LYS A 1 164 ? -26.266 3.984 20.312 1 97.88 164 LYS A O 1
ATOM 1295 N N . ASP A 1 165 ? -26.047 5.891 19.422 1 96.12 165 ASP A N 1
ATOM 1296 C CA . ASP A 1 165 ? -27.234 5.812 18.562 1 96.12 165 ASP A CA 1
ATOM 1297 C C . ASP A 1 165 ? -27.016 4.848 17.406 1 96.12 165 ASP A C 1
ATOM 1299 O O . ASP A 1 165 ? -27.969 4.422 16.75 1 96.12 165 ASP A O 1
ATOM 1303 N N . ARG A 1 166 ? -25.766 4.516 17.172 1 98 166 ARG A N 1
ATOM 1304 C CA . ARG A 1 166 ? -25.469 3.84 15.914 1 98 166 ARG A CA 1
ATOM 1305 C C . ARG A 1 166 ? -24.859 2.461 16.156 1 98 166 ARG A C 1
ATOM 1307 O O . ARG A 1 166 ? -24.781 1.637 15.25 1 98 166 ARG A O 1
ATOM 1314 N N . ARG A 1 167 ? -24.531 2.164 17.312 1 97.75 167 ARG A N 1
ATOM 1315 C CA . ARG A 1 167 ? -23.766 0.969 17.641 1 97.75 167 ARG A CA 1
ATOM 1316 C C . ARG A 1 167 ? -24.516 -0.294 17.234 1 97.75 167 ARG A C 1
ATOM 1318 O O . ARG A 1 167 ? -25.734 -0.403 17.469 1 97.75 167 ARG A O 1
ATOM 1325 N N . PHE A 1 168 ? -23.797 -1.238 16.609 1 97.75 168 PHE A N 1
ATOM 1326 C CA . PHE A 1 168 ? -24.297 -2.586 16.359 1 97.75 168 PHE A CA 1
ATOM 1327 C C . PHE A 1 168 ? -23.156 -3.607 16.469 1 97.75 168 PHE A C 1
ATOM 1329 O O . PHE A 1 168 ? -21.984 -3.238 16.531 1 97.75 168 PHE A O 1
ATOM 1336 N N . LYS A 1 169 ? -23.484 -4.824 16.656 1 96 169 LYS A N 1
ATOM 1337 C CA . LYS A 1 169 ? -22.5 -5.906 16.672 1 96 169 LYS A CA 1
ATOM 1338 C C . LYS A 1 169 ? -22.25 -6.441 15.266 1 96 169 LYS A C 1
ATOM 1340 O O . LYS A 1 169 ? -23.156 -6.949 14.609 1 96 169 LYS A O 1
ATOM 1345 N N . SER A 1 170 ? -21.016 -6.336 14.828 1 95.31 170 SER A N 1
ATOM 1346 C CA . SER A 1 170 ? -20.672 -6.84 13.5 1 95.31 170 SER A CA 1
ATOM 1347 C C . SER A 1 170 ? -20.516 -8.359 13.508 1 95.31 170 SER A C 1
ATOM 1349 O O . SER A 1 170 ? -19.969 -8.93 14.453 1 95.31 170 SER A O 1
ATOM 1351 N N . GLU A 1 171 ? -20.891 -9.023 12.445 1 92.81 171 GLU A N 1
ATOM 1352 C CA . GLU A 1 171 ? -20.719 -10.461 12.258 1 92.81 171 GLU A CA 1
ATOM 1353 C C . GLU A 1 171 ? -19.562 -10.758 11.312 1 92.81 171 GLU A C 1
ATOM 1355 O O . GLU A 1 171 ? -19.141 -11.906 11.18 1 92.81 171 GLU A O 1
ATOM 1360 N N . ASN A 1 172 ? -19 -9.734 10.719 1 92.19 172 ASN A N 1
ATOM 1361 C CA . ASN A 1 172 ? -18.078 -9.945 9.602 1 92.19 172 ASN A CA 1
ATOM 1362 C C . ASN A 1 172 ? -16.688 -9.375 9.898 1 92.19 172 ASN A C 1
ATOM 1364 O O . ASN A 1 172 ? -15.711 -9.781 9.273 1 92.19 172 ASN A O 1
ATOM 1368 N N . LYS A 1 173 ? -16.672 -8.312 10.758 1 96.19 173 LYS A N 1
ATOM 1369 C CA . LYS A 1 173 ? -15.422 -7.629 11.07 1 96.19 173 LYS A CA 1
ATOM 1370 C C . LYS A 1 173 ? -15.289 -7.379 12.57 1 96.19 173 LYS A C 1
ATOM 1372 O O . LYS A 1 173 ? -16.25 -7.562 13.32 1 96.19 173 LYS A O 1
ATOM 1377 N N . GLU A 1 174 ? -14.094 -7.012 12.984 1 97.12 174 GLU A N 1
ATOM 1378 C CA . GLU A 1 174 ? -13.797 -6.777 14.391 1 97.12 174 GLU A CA 1
ATOM 1379 C C . GLU A 1 174 ? -14.57 -5.582 14.93 1 97.12 174 GLU A C 1
ATOM 1381 O O . GLU A 1 174 ? -14.984 -5.578 16.094 1 97.12 174 GLU A O 1
ATOM 1386 N N . PHE A 1 175 ? -14.773 -4.562 14.062 1 98.69 175 PHE A N 1
ATOM 1387 C CA . PHE A 1 175 ? -15.367 -3.336 14.578 1 98.69 175 PHE A CA 1
ATOM 1388 C C . PHE A 1 175 ? -16.531 -2.893 13.695 1 98.69 175 PHE A C 1
ATOM 1390 O O . PHE A 1 175 ? -16.5 -3.082 12.477 1 98.69 175 PHE A O 1
ATOM 1397 N N . TRP A 1 176 ? -17.5 -2.229 14.336 1 98.62 176 TRP A N 1
ATOM 1398 C CA . TRP A 1 176 ? -18.656 -1.646 13.648 1 98.62 176 TRP A CA 1
ATOM 1399 C C . TRP A 1 176 ? -18.375 -0.204 13.242 1 98.62 176 TRP A C 1
ATOM 1401 O O . TRP A 1 176 ? -19.062 0.354 12.391 1 98.62 176 TRP A O 1
ATOM 1411 N N . ALA A 1 177 ? -17.281 0.344 13.812 1 98.81 177 ALA A N 1
ATOM 1412 C CA . ALA A 1 177 ? -16.984 1.744 13.539 1 98.81 177 ALA A CA 1
ATOM 1413 C C . ALA A 1 177 ? -15.5 2.037 13.789 1 98.81 177 ALA A C 1
ATOM 1415 O O . ALA A 1 177 ? -14.844 1.336 14.562 1 98.81 177 ALA A O 1
ATOM 1416 N N . ILE A 1 178 ? -15.016 3.02 13.094 1 98.88 178 ILE A N 1
ATOM 1417 C CA . ILE A 1 178 ? -13.695 3.607 13.312 1 98.88 178 ILE A CA 1
ATOM 1418 C C . ILE A 1 178 ? -13.836 5.105 13.57 1 98.88 178 ILE A C 1
ATOM 1420 O O . ILE A 1 178 ? -14.625 5.785 12.906 1 98.88 178 ILE A O 1
ATOM 1424 N N . TYR A 1 179 ? -13.195 5.609 14.602 1 98.94 179 TYR A N 1
ATOM 1425 C CA . TYR A 1 179 ? -12.953 7.039 14.766 1 98.94 179 TYR A CA 1
ATOM 1426 C C . TYR A 1 179 ? -11.555 7.41 14.289 1 98.94 179 TYR A C 1
ATOM 1428 O O . TYR A 1 179 ? -10.562 7.023 14.914 1 98.94 179 TYR A O 1
ATOM 1436 N N . TYR A 1 180 ? -11.484 8.047 13.148 1 98.94 180 TYR A N 1
ATOM 1437 C CA . TYR A 1 180 ? -10.227 8.586 12.641 1 98.94 180 TYR A CA 1
ATOM 1438 C C . TYR A 1 180 ? -9.984 9.992 13.172 1 98.94 180 TYR A C 1
ATOM 1440 O O . TYR A 1 180 ? -10.828 10.875 13.023 1 98.94 180 TYR A O 1
ATOM 1448 N N . THR A 1 181 ? -8.758 10.203 13.742 1 98.81 181 THR A N 1
ATOM 1449 C CA . THR A 1 181 ? -8.453 11.523 14.281 1 98.81 181 THR A CA 1
ATOM 1450 C C . THR A 1 181 ? -6.953 11.789 14.242 1 98.81 181 THR A C 1
ATOM 1452 O O . THR A 1 181 ? -6.168 10.898 13.906 1 98.81 181 THR A O 1
ATOM 1455 N N . ILE A 1 182 ? -6.574 13.016 14.461 1 98.44 182 ILE A N 1
ATOM 1456 C CA . ILE A 1 182 ? -5.199 13.492 14.523 1 98.44 182 ILE A CA 1
ATOM 1457 C C . ILE A 1 182 ? -4.969 14.234 15.844 1 98.44 182 ILE A C 1
ATOM 1459 O O . ILE A 1 182 ? -4.938 15.461 15.875 1 98.44 182 ILE A O 1
ATOM 1463 N N . PRO A 1 183 ? -4.672 13.5 16.875 1 97.75 183 PRO A N 1
ATOM 1464 C CA . PRO A 1 183 ? -4.715 14.07 18.219 1 97.75 183 PRO A CA 1
ATOM 1465 C C . PRO A 1 183 ? -3.551 15.016 18.5 1 97.75 183 PRO A C 1
ATOM 1467 O O . PRO A 1 183 ? -3.625 15.844 19.422 1 97.75 183 PRO A O 1
ATOM 1470 N N . THR A 1 184 ? -2.498 14.828 17.797 1 96.94 184 THR A N 1
ATOM 1471 C CA . THR A 1 184 ? -1.296 15.617 18.047 1 96.94 184 THR A CA 1
ATOM 1472 C C . THR A 1 184 ? -0.993 16.547 16.875 1 96.94 184 THR A C 1
ATOM 1474 O O . THR A 1 184 ? -0.607 16.078 15.797 1 96.94 184 THR A O 1
ATOM 1477 N N . TYR A 1 185 ? -1.195 17.891 17.188 1 96.88 185 TYR A N 1
ATOM 1478 C CA . TYR A 1 185 ? -0.957 18.938 16.203 1 96.88 185 TYR A CA 1
ATOM 1479 C C . TYR A 1 185 ? -1.78 18.688 14.938 1 96.88 185 TYR A C 1
ATOM 1481 O O . TYR A 1 185 ? -1.228 18.531 13.852 1 96.88 185 TYR A O 1
ATOM 1489 N N . HIS A 1 186 ? -3.031 18.797 15.102 1 98 186 HIS A N 1
ATOM 1490 C CA . HIS A 1 186 ? -4.137 18.406 14.234 1 98 186 HIS A CA 1
ATOM 1491 C C . HIS A 1 186 ? -4.051 19.078 12.875 1 98 186 HIS A C 1
ATOM 1493 O O . HIS A 1 186 ? -3.785 20.281 12.789 1 98 186 HIS A O 1
ATOM 1499 N N . ASN A 1 187 ? -4.07 18.359 11.797 1 98.31 187 ASN A N 1
ATOM 1500 C CA . ASN A 1 187 ? -4.293 18.859 10.445 1 98.31 187 ASN A CA 1
ATOM 1501 C C . ASN A 1 187 ? -5.777 18.938 10.109 1 98.31 187 ASN A C 1
ATOM 1503 O O . ASN A 1 187 ? -6.43 17.891 9.938 1 98.31 187 ASN A O 1
ATOM 1507 N N . PRO A 1 188 ? -6.324 20.094 10.094 1 98.06 188 PRO A N 1
ATOM 1508 C CA . PRO A 1 188 ? -5.68 21.359 9.734 1 98.06 188 PRO A CA 1
ATOM 1509 C C . PRO A 1 188 ? -5.543 22.312 10.914 1 98.06 188 PRO A C 1
ATOM 1511 O O . PRO A 1 188 ? -4.887 23.359 10.805 1 98.06 188 PRO A O 1
ATOM 1514 N N . THR A 1 189 ? -6.023 22.031 12.094 1 97.69 189 THR A N 1
ATOM 1515 C CA . THR A 1 189 ? -6.34 23.047 13.094 1 97.69 189 THR A CA 1
ATOM 1516 C C . THR A 1 189 ? -5.113 23.391 13.93 1 97.69 189 THR A C 1
ATOM 1518 O O . THR A 1 189 ? -5.082 24.422 14.609 1 97.69 189 THR A O 1
ATOM 1521 N N . GLY A 1 190 ? -4.191 22.484 13.977 1 96.69 190 GLY A N 1
ATOM 1522 C CA . GLY A 1 190 ? -2.99 22.719 14.758 1 96.69 190 GLY A CA 1
ATOM 1523 C C . GLY A 1 190 ? -3.178 22.438 16.234 1 96.69 190 GLY A C 1
ATOM 1524 O O . GLY A 1 190 ? -2.223 22.5 17.016 1 96.69 190 GLY A O 1
ATOM 1525 N N . ILE A 1 191 ? -4.332 22.062 16.656 1 95.31 191 ILE A N 1
ATOM 1526 C CA . ILE A 1 191 ? -4.602 21.891 18.078 1 95.31 191 ILE A CA 1
ATOM 1527 C C . ILE A 1 191 ? -3.975 20.594 18.578 1 95.31 191 ILE A C 1
ATOM 1529 O O . ILE A 1 191 ? -3.68 19.703 17.781 1 95.31 191 ILE A O 1
ATOM 1533 N N . LEU A 1 192 ? -3.723 20.531 19.797 1 95.69 192 LEU A N 1
ATOM 1534 C CA . LEU A 1 192 ? -3.289 19.375 20.578 1 95.69 192 LEU A CA 1
ATOM 1535 C C . LEU A 1 192 ? -4.398 18.891 21.5 1 95.69 192 LEU A C 1
ATOM 1537 O O . LEU A 1 192 ? -4.898 19.656 22.328 1 95.69 192 LEU A O 1
ATOM 1541 N N . PHE A 1 193 ? -4.852 17.641 21.281 1 97.19 193 PHE A N 1
ATOM 1542 C CA . PHE A 1 193 ? -5.883 17.109 22.156 1 97.19 193 PHE A CA 1
ATOM 1543 C C . PHE A 1 193 ? -5.398 17.094 23.609 1 97.19 193 PHE A C 1
ATOM 1545 O O . PHE A 1 193 ? -4.254 16.719 23.875 1 97.19 193 PHE A O 1
ATOM 1552 N N . SER A 1 194 ? -6.242 17.547 24.531 1 96.06 194 SER A N 1
ATOM 1553 C CA . SER A 1 194 ? -5.887 17.531 25.938 1 96.06 194 SER A CA 1
ATOM 1554 C C . SER A 1 194 ? -5.879 16.125 26.5 1 96.06 194 SER A C 1
ATOM 1556 O O . SER A 1 194 ? -6.457 15.211 25.906 1 96.06 194 SER A O 1
ATOM 1558 N N . GLN A 1 195 ? -5.25 15.953 27.688 1 95.94 195 GLN A N 1
ATOM 1559 C CA . GLN A 1 195 ? -5.23 14.664 28.359 1 95.94 195 GLN A CA 1
ATOM 1560 C C . GLN A 1 195 ? -6.645 14.18 28.672 1 95.94 195 GLN A C 1
ATOM 1562 O O . GLN A 1 195 ? -6.945 12.992 28.531 1 95.94 195 GLN A O 1
ATOM 1567 N N . THR A 1 196 ? -7.449 15.133 29.062 1 96.88 196 THR A N 1
ATOM 1568 C CA . THR A 1 196 ? -8.828 14.805 29.406 1 96.88 196 THR A CA 1
ATOM 1569 C C . THR A 1 196 ? -9.57 14.25 28.188 1 96.88 196 THR A C 1
ATOM 1571 O O . THR A 1 196 ? -10.289 13.258 28.297 1 96.88 196 THR A O 1
ATOM 1574 N N . VAL A 1 197 ? -9.383 14.875 27.094 1 98 197 VAL A N 1
ATOM 1575 C CA . VAL A 1 197 ? -10.039 14.445 25.875 1 98 197 VAL A CA 1
ATOM 1576 C C . VAL A 1 197 ? -9.516 13.07 25.453 1 98 197 VAL A C 1
ATOM 1578 O O . VAL A 1 197 ? -10.289 12.18 25.094 1 98 197 VAL A O 1
ATOM 1581 N N . CYS A 1 198 ? -8.211 12.867 25.5 1 97.88 198 CYS A N 1
ATOM 1582 C CA . CYS A 1 198 ? -7.609 11.594 25.141 1 97.88 198 CYS A CA 1
ATOM 1583 C C . CYS A 1 198 ? -8.148 10.469 26.016 1 97.88 198 CYS A C 1
ATOM 1585 O O . CYS A 1 198 ? -8.523 9.406 25.5 1 97.88 198 CYS A O 1
ATOM 1587 N N . ARG A 1 199 ? -8.211 10.688 27.297 1 97.31 199 ARG A N 1
ATOM 1588 C CA . ARG A 1 199 ? -8.758 9.688 28.219 1 97.31 199 ARG A CA 1
ATOM 1589 C C . ARG A 1 199 ? -10.227 9.414 27.906 1 97.31 199 ARG A C 1
ATOM 1591 O O . ARG A 1 199 ? -10.68 8.266 27.984 1 97.31 199 ARG A O 1
ATOM 1598 N N . GLY A 1 200 ? -10.945 10.5 27.625 1 98.56 200 GLY A N 1
ATOM 1599 C CA . GLY A 1 200 ? -12.344 10.359 27.266 1 98.56 200 GLY A CA 1
ATOM 1600 C C . GLY A 1 200 ? -12.562 9.523 26.016 1 98.56 200 GLY A C 1
ATOM 1601 O O . GLY A 1 200 ? -13.477 8.703 25.969 1 98.56 200 GLY A O 1
ATOM 1602 N N . ILE A 1 201 ? -11.719 9.711 25 1 98.81 201 ILE A N 1
ATOM 1603 C CA . ILE A 1 201 ? -11.797 8.945 23.75 1 98.81 201 ILE A CA 1
ATOM 1604 C C . ILE A 1 201 ? -11.57 7.465 24.047 1 98.81 201 ILE A C 1
ATOM 1606 O O . ILE A 1 201 ? -12.328 6.609 23.578 1 98.81 201 ILE A O 1
ATOM 1610 N N . VAL A 1 202 ? -10.531 7.145 24.859 1 98.56 202 VAL A N 1
ATOM 1611 C CA . VAL A 1 202 ? -10.211 5.762 25.203 1 98.56 202 VAL A CA 1
ATOM 1612 C C . VAL A 1 202 ? -11.391 5.137 25.953 1 98.56 202 VAL A C 1
ATOM 1614 O O . VAL A 1 202 ? -11.812 4.023 25.641 1 98.56 202 VAL A O 1
ATOM 1617 N N . ALA A 1 203 ? -11.922 5.883 26.906 1 98.56 203 ALA A N 1
ATOM 1618 C CA . ALA A 1 203 ? -13.047 5.375 27.688 1 98.56 203 ALA A CA 1
ATOM 1619 C C . ALA A 1 203 ? -14.242 5.055 26.797 1 98.56 203 ALA A C 1
ATOM 1621 O O . ALA A 1 203 ? -14.859 3.998 26.938 1 98.56 203 ALA A O 1
ATOM 1622 N N . LEU A 1 204 ? -14.578 5.938 25.891 1 98.81 204 LEU A N 1
ATOM 1623 C CA . LEU A 1 204 ? -15.719 5.742 25.016 1 98.81 204 LEU A CA 1
ATOM 1624 C C . LEU A 1 204 ? -15.461 4.605 24.031 1 98.81 204 LEU A C 1
ATOM 1626 O O . LEU A 1 204 ? -16.359 3.834 23.703 1 98.81 204 LEU A O 1
ATOM 1630 N N . SER A 1 205 ? -14.211 4.527 23.516 1 98.81 205 SER A N 1
ATOM 1631 C CA . SER A 1 205 ? -13.891 3.473 22.562 1 98.81 205 SER A CA 1
ATOM 1632 C C . SER A 1 205 ? -14.031 2.094 23.188 1 98.81 205 SER A C 1
ATOM 1634 O O . SER A 1 205 ? -14.461 1.144 22.531 1 98.81 205 SER A O 1
ATOM 1636 N N . ARG A 1 206 ? -13.688 1.964 24.516 1 98.19 206 ARG A N 1
ATOM 1637 C CA . ARG A 1 206 ? -13.844 0.716 25.25 1 98.19 206 ARG A CA 1
ATOM 1638 C C . ARG A 1 206 ? -15.32 0.422 25.516 1 98.19 206 ARG A C 1
ATOM 1640 O O . ARG A 1 206 ? -15.781 -0.696 25.297 1 98.19 206 ARG A O 1
ATOM 1647 N N . LYS A 1 207 ? -16.016 1.436 25.922 1 98.25 207 LYS A N 1
ATOM 1648 C CA . LYS A 1 207 ? -17.422 1.291 26.312 1 98.25 207 LYS A CA 1
ATOM 1649 C C . LYS A 1 207 ? -18.266 0.849 25.125 1 98.25 207 LYS A C 1
ATOM 1651 O O . LYS A 1 207 ? -19.141 -0.009 25.266 1 98.25 207 LYS A O 1
ATOM 1656 N N . TYR A 1 208 ? -17.969 1.388 23.984 1 98.44 208 TYR A N 1
ATOM 1657 C CA . TYR A 1 208 ? -18.844 1.151 22.844 1 98.44 208 TYR A CA 1
ATOM 1658 C C . TYR A 1 208 ? -18.156 0.283 21.797 1 98.44 208 TYR A C 1
ATOM 1660 O O . TYR A 1 208 ? -18.703 0.028 20.719 1 98.44 208 TYR A O 1
ATOM 1668 N N . ASP A 1 209 ? -16.938 -0.086 21.984 1 98.31 209 ASP A N 1
ATOM 1669 C CA . ASP A 1 209 ? -16.141 -1.038 21.219 1 98.31 209 ASP A CA 1
ATOM 1670 C C . ASP A 1 209 ? -15.984 -0.588 19.766 1 98.31 209 ASP A C 1
ATOM 1672 O O . ASP A 1 209 ? -16.297 -1.344 18.844 1 98.31 209 ASP A O 1
ATOM 1676 N N . PHE A 1 210 ? -15.539 0.598 19.547 1 98.75 210 PHE A N 1
ATOM 1677 C CA . PHE A 1 210 ? -15.102 1.062 18.234 1 98.75 210 PHE A CA 1
ATOM 1678 C C . PHE A 1 210 ? -13.594 1.288 18.203 1 98.75 210 PHE A C 1
ATOM 1680 O O . PHE A 1 210 ? -12.961 1.372 19.266 1 98.75 210 PHE A O 1
ATOM 1687 N N . LEU A 1 211 ? -13.023 1.245 17.031 1 98.88 211 LEU A N 1
ATOM 1688 C CA . LEU A 1 211 ? -11.586 1.416 16.859 1 98.88 211 LEU A CA 1
ATOM 1689 C C . LEU A 1 211 ? -11.227 2.889 16.688 1 98.88 211 LEU A C 1
ATOM 1691 O O . LEU A 1 211 ? -11.914 3.615 15.961 1 98.88 211 LEU A O 1
ATOM 1695 N N . VAL A 1 212 ? -10.242 3.357 17.438 1 98.94 212 VAL A N 1
ATOM 1696 C CA . VAL A 1 212 ? -9.664 4.68 17.234 1 98.94 212 VAL A CA 1
ATOM 1697 C C . VAL A 1 212 ? -8.375 4.562 16.406 1 98.94 212 VAL A C 1
ATOM 1699 O O . VAL A 1 212 ? -7.445 3.861 16.812 1 98.94 212 VAL A O 1
ATOM 1702 N N . VAL A 1 213 ? -8.352 5.16 15.266 1 98.94 213 VAL A N 1
ATOM 1703 C CA . VAL A 1 213 ? -7.164 5.223 14.422 1 98.94 213 VAL A CA 1
ATOM 1704 C C . VAL A 1 213 ? -6.566 6.625 14.477 1 98.94 213 VAL A C 1
ATOM 1706 O O . VAL A 1 213 ? -7.172 7.586 13.992 1 98.94 213 VAL A O 1
ATOM 1709 N N . CYS A 1 214 ? -5.363 6.746 15.008 1 98.81 214 CYS A N 1
ATOM 1710 C CA . CYS A 1 214 ? -4.699 8.031 15.188 1 98.81 214 CYS A CA 1
ATOM 1711 C C . CYS A 1 214 ? -3.68 8.273 14.078 1 98.81 214 CYS A C 1
ATOM 1713 O O . CYS A 1 214 ? -2.723 7.516 13.93 1 98.81 214 CYS A O 1
ATOM 1715 N N . ASP A 1 215 ? -3.932 9.258 13.312 1 98.31 215 ASP A N 1
ATOM 1716 C CA . ASP A 1 215 ? -2.928 9.734 12.367 1 98.31 215 ASP A CA 1
ATOM 1717 C C . ASP A 1 215 ? -1.79 10.453 13.086 1 98.31 215 ASP A C 1
ATOM 1719 O O . ASP A 1 215 ? -1.829 11.672 13.258 1 98.31 215 ASP A O 1
ATOM 1723 N N . ASP A 1 216 ? -0.77 9.711 13.445 1 98.06 216 ASP A N 1
ATOM 1724 C CA . ASP A 1 216 ? 0.3 10.172 14.32 1 98.06 216 ASP A CA 1
ATOM 1725 C C . ASP A 1 216 ? 1.562 10.5 13.523 1 98.06 216 ASP A C 1
ATOM 1727 O O . ASP A 1 216 ? 2.594 9.844 13.695 1 98.06 216 ASP A O 1
ATOM 1731 N N . VAL A 1 217 ? 1.526 11.578 12.781 1 97.69 217 VAL A N 1
ATOM 1732 C CA . VAL A 1 217 ? 2.623 11.867 11.859 1 97.69 217 VAL A CA 1
ATOM 1733 C C . VAL A 1 217 ? 3.365 13.117 12.312 1 97.69 217 VAL A C 1
ATOM 1735 O O . VAL A 1 217 ? 4.422 13.453 11.766 1 97.69 217 VAL A O 1
ATOM 1738 N N . TYR A 1 218 ? 2.885 13.836 13.43 1 97.56 218 TYR A N 1
ATOM 1739 C CA . TYR A 1 218 ? 3.5 15.078 13.875 1 97.56 218 TYR A CA 1
ATOM 1740 C C . TYR A 1 218 ? 3.971 14.969 15.32 1 97.56 218 TYR A C 1
ATOM 1742 O O . TYR A 1 218 ? 4.438 15.953 15.906 1 97.56 218 TYR A O 1
ATOM 1750 N N . ASN A 1 219 ? 3.951 13.852 15.898 1 96.44 219 ASN A N 1
ATOM 1751 C CA . ASN A 1 219 ? 3.982 13.648 17.344 1 96.44 219 ASN A CA 1
ATOM 1752 C C . ASN A 1 219 ? 5.281 14.164 17.953 1 96.44 219 ASN A C 1
ATOM 1754 O O . ASN A 1 219 ? 5.297 14.609 19.109 1 96.44 219 ASN A O 1
ATOM 1758 N N . ILE A 1 220 ? 6.324 14.141 17.25 1 96.25 220 ILE A N 1
ATOM 1759 C CA . ILE A 1 220 ? 7.586 14.523 17.875 1 96.25 220 ILE A CA 1
ATOM 1760 C C . ILE A 1 220 ? 7.926 15.961 17.516 1 96.25 220 ILE A C 1
ATOM 1762 O O . ILE A 1 220 ? 8.977 16.484 17.906 1 96.25 220 ILE A O 1
ATOM 1766 N N . LEU A 1 221 ? 7.035 16.625 16.797 1 97.19 221 LEU A N 1
ATOM 1767 C CA . LEU A 1 221 ? 7.27 18 16.328 1 97.19 221 LEU A CA 1
ATOM 1768 C C . LEU A 1 221 ? 6.648 19 17.281 1 97.19 221 LEU A C 1
ATOM 1770 O O . LEU A 1 221 ? 5.773 19.781 16.891 1 97.19 221 LEU A O 1
ATOM 1774 N N . HIS A 1 222 ? 7.105 19.078 18.516 1 95.88 222 HIS A N 1
ATOM 1775 C CA . HIS A 1 222 ? 6.691 20.047 19.516 1 95.88 222 HIS A CA 1
ATOM 1776 C C . HIS A 1 222 ? 7.688 21.203 19.609 1 95.88 222 HIS A C 1
ATOM 1778 O O . HIS A 1 222 ? 8.898 20.969 19.594 1 95.88 222 HIS A O 1
ATOM 1784 N N . TYR A 1 223 ? 7.223 22.422 19.703 1 95.31 223 TYR A N 1
ATOM 1785 C CA . TYR A 1 223 ? 8.102 23.594 19.641 1 95.31 223 TYR A CA 1
ATOM 1786 C C . TYR A 1 223 ? 8.047 24.391 20.922 1 95.31 223 TYR A C 1
ATOM 1788 O O . TYR A 1 223 ? 8.781 25.375 21.094 1 95.31 223 TYR A O 1
ATOM 1796 N N . GLY A 1 224 ? 7.207 24.062 21.797 1 87.31 224 GLY A N 1
ATOM 1797 C CA . GLY A 1 224 ? 7.133 24.594 23.141 1 87.31 224 GLY A CA 1
ATOM 1798 C C . GLY A 1 224 ? 7.418 23.562 24.219 1 87.31 224 GLY A C 1
ATOM 1799 O O . GLY A 1 224 ? 8.422 22.859 24.141 1 87.31 224 GLY A O 1
ATOM 1800 N N . THR A 1 225 ? 6.598 23.703 25.188 1 85.75 225 THR A N 1
ATOM 1801 C CA . THR A 1 225 ? 6.695 22.688 26.234 1 85.75 225 THR A CA 1
ATOM 1802 C C . THR A 1 225 ? 6.281 21.312 25.703 1 85.75 225 THR A C 1
ATOM 1804 O O . THR A 1 225 ? 5.211 21.172 25.109 1 85.75 225 THR A O 1
ATOM 1807 N N . LYS A 1 226 ? 7.223 20.406 25.906 1 87.06 226 LYS A N 1
ATOM 1808 C CA . LYS A 1 226 ? 6.891 19.047 25.484 1 87.06 226 LYS A CA 1
ATOM 1809 C C . LYS A 1 226 ? 5.617 18.547 26.172 1 87.06 226 LYS A C 1
ATOM 1811 O O . LYS A 1 226 ? 5.473 18.672 27.391 1 87.06 226 LYS A O 1
ATOM 1816 N N . PRO A 1 227 ? 4.766 18.031 25.297 1 85.81 227 PRO A N 1
ATOM 1817 C CA . PRO A 1 227 ? 3.557 17.484 25.922 1 85.81 227 PRO A CA 1
ATOM 1818 C C . PRO A 1 227 ? 3.852 16.281 26.812 1 85.81 227 PRO A C 1
ATOM 1820 O O . PRO A 1 227 ? 4.812 15.547 26.578 1 85.81 227 PRO A O 1
ATOM 1823 N N . GLN A 1 228 ? 3.061 16.125 27.812 1 76.12 228 GLN A N 1
ATOM 1824 C CA . GLN A 1 228 ? 3.219 15.008 28.75 1 76.12 228 GLN A CA 1
ATOM 1825 C C . GLN A 1 228 ? 2.904 13.672 28.078 1 76.12 228 GLN A C 1
ATOM 1827 O O . GLN A 1 228 ? 3.486 12.648 28.422 1 76.12 228 GLN A O 1
ATOM 1832 N N . HIS A 1 229 ? 1.907 13.852 27.188 1 72.12 229 HIS A N 1
ATOM 1833 C CA . HIS A 1 229 ? 1.557 12.625 26.5 1 72.12 229 HIS A CA 1
ATOM 1834 C C . HIS A 1 229 ? 2.107 12.617 25.078 1 72.12 229 HIS A C 1
ATOM 1836 O O . HIS A 1 229 ? 2.24 13.672 24.453 1 72.12 229 HIS A O 1
ATOM 1842 N N . SER A 1 230 ? 2.486 11.367 24.641 1 76.94 230 SER A N 1
ATOM 1843 C CA . SER A 1 230 ? 3.158 11.211 23.359 1 76.94 230 SER A CA 1
ATOM 1844 C C . SER A 1 230 ? 2.156 10.93 22.234 1 76.94 230 SER A C 1
ATOM 1846 O O . SER A 1 230 ? 2.152 11.609 21.219 1 76.94 230 SER A O 1
ATOM 1848 N N . ARG A 1 231 ? 1.411 9.891 22.391 1 93 231 ARG A N 1
ATOM 1849 C CA . ARG A 1 231 ? 0.343 9.562 21.453 1 93 231 ARG A CA 1
ATOM 1850 C C . ARG A 1 231 ? -0.893 9.055 22.188 1 93 231 ARG A C 1
ATOM 1852 O O . ARG A 1 231 ? -0.804 8.625 23.328 1 93 231 ARG A O 1
ATOM 1859 N N . LEU A 1 232 ? -2.029 9.258 21.641 1 96.94 232 LEU A N 1
ATOM 1860 C CA . LEU A 1 232 ? -3.305 8.875 22.234 1 96.94 232 LEU A CA 1
ATOM 1861 C C . LEU A 1 232 ? -3.277 7.426 22.703 1 96.94 232 LEU A C 1
ATOM 1863 O O . LEU A 1 232 ? -3.84 7.094 23.75 1 96.94 232 LEU A O 1
ATOM 1867 N N . LEU A 1 233 ? -2.559 6.555 22.016 1 97 233 LEU A N 1
ATOM 1868 C CA . LEU A 1 233 ? -2.461 5.133 22.328 1 97 233 LEU A CA 1
ATOM 1869 C C . LEU A 1 233 ? -1.901 4.93 23.734 1 97 233 LEU A C 1
ATOM 1871 O O . LEU A 1 233 ? -2.24 3.951 24.406 1 97 233 LEU A O 1
ATOM 1875 N N . SER A 1 234 ? -1.101 5.828 24.219 1 94.31 234 SER A N 1
ATOM 1876 C CA . SER A 1 234 ? -0.463 5.68 25.531 1 94.31 234 SER A CA 1
ATOM 1877 C C . SER A 1 234 ? -1.49 5.723 26.656 1 94.31 234 SER A C 1
ATOM 1879 O O . SER A 1 234 ? -1.211 5.285 27.766 1 94.31 234 SER A O 1
ATOM 1881 N N . TYR A 1 235 ? -2.658 6.273 26.375 1 95.06 235 TYR A N 1
ATOM 1882 C CA . TYR A 1 235 ? -3.727 6.332 27.359 1 95.06 235 TYR A CA 1
ATOM 1883 C C . TYR A 1 235 ? -4.52 5.031 27.391 1 95.06 235 TYR A C 1
ATOM 1885 O O . TYR A 1 235 ? -5.289 4.781 28.312 1 95.06 235 TYR A O 1
ATOM 1893 N N . ASP A 1 236 ? -4.387 4.242 26.344 1 95.5 236 ASP A N 1
ATOM 1894 C CA . ASP A 1 236 ? -5.008 2.924 26.312 1 95.5 236 ASP A CA 1
ATOM 1895 C C . ASP A 1 236 ? -4.125 1.881 26.984 1 95.5 236 ASP A C 1
ATOM 1897 O O . ASP A 1 236 ? -3.676 0.928 26.344 1 95.5 236 ASP A O 1
ATOM 1901 N N . THR A 1 237 ? -4.023 1.997 28.25 1 93.06 237 THR A N 1
ATOM 1902 C CA . THR A 1 237 ? -3.068 1.242 29.047 1 93.06 237 THR A CA 1
ATOM 1903 C C . THR A 1 237 ? -3.51 -0.212 29.188 1 93.06 237 THR A C 1
ATOM 1905 O O . THR A 1 237 ? -4.629 -0.485 29.625 1 93.06 237 THR A O 1
ATOM 1908 N N . ARG A 1 238 ? -2.639 -1.082 28.984 1 92.81 238 ARG A N 1
ATOM 1909 C CA . ARG A 1 238 ? -2.941 -2.51 28.938 1 92.81 238 ARG A CA 1
ATOM 1910 C C . ARG A 1 238 ? -3.244 -3.053 30.328 1 92.81 238 ARG A C 1
ATOM 1912 O O . ARG A 1 238 ? -3.904 -4.082 30.469 1 92.81 238 ARG A O 1
ATOM 1919 N N . THR A 1 239 ? -2.801 -2.408 31.375 1 92.69 239 THR A N 1
ATOM 1920 C CA . THR A 1 239 ? -2.984 -2.893 32.75 1 92.69 239 THR A CA 1
ATOM 1921 C C . THR A 1 239 ? -4.332 -2.443 33.281 1 92.69 239 THR A C 1
ATOM 1923 O O . THR A 1 239 ? -4.73 -2.857 34.375 1 92.69 239 THR A O 1
ATOM 1926 N N . ASP A 1 240 ? -4.969 -1.594 32.531 1 94.88 240 ASP A N 1
ATOM 1927 C CA . ASP A 1 240 ? -6.293 -1.177 33 1 94.88 240 ASP A CA 1
ATOM 1928 C C . ASP A 1 240 ? -7.25 -2.365 33.062 1 94.88 240 ASP A C 1
ATOM 1930 O O . ASP A 1 240 ? -7.199 -3.26 32.219 1 94.88 240 ASP A O 1
ATOM 1934 N N . ALA A 1 241 ? -8.141 -2.328 33.969 1 94.81 241 ALA A N 1
ATOM 1935 C CA . ALA A 1 241 ? -9.086 -3.42 34.188 1 94.81 241 ALA A CA 1
ATOM 1936 C C . ALA A 1 241 ? -10.016 -3.557 32.969 1 94.81 241 ALA A C 1
ATOM 1938 O O . ALA A 1 241 ? -10.43 -4.664 32.625 1 94.81 241 ALA A O 1
ATOM 1939 N N . ASP A 1 242 ? -10.289 -2.477 32.375 1 95.5 242 ASP A N 1
ATOM 1940 C CA . ASP A 1 242 ? -11.234 -2.502 31.25 1 95.5 242 ASP A CA 1
ATOM 1941 C C . ASP A 1 242 ? -10.508 -2.375 29.922 1 95.5 242 ASP A C 1
ATOM 1943 O O . ASP A 1 242 ? -11.086 -1.934 28.922 1 95.5 242 ASP A O 1
ATOM 1947 N N . TYR A 1 243 ? -9.227 -2.762 29.906 1 95.69 243 TYR A N 1
ATOM 1948 C CA . TYR A 1 243 ? -8.445 -2.699 28.672 1 95.69 243 TYR A CA 1
ATOM 1949 C C . TYR A 1 243 ? -9.109 -3.523 27.578 1 95.69 243 TYR A C 1
ATOM 1951 O O . TYR A 1 243 ? -9.484 -4.676 27.797 1 95.69 243 TYR A O 1
ATOM 1959 N N . GLY A 1 244 ? -9.234 -2.928 26.359 1 93.62 244 GLY A N 1
ATOM 1960 C CA . GLY A 1 244 ? -9.891 -3.613 25.266 1 93.62 244 GLY A CA 1
ATOM 1961 C C . GLY A 1 244 ? -9.047 -3.66 24 1 93.62 244 GLY A C 1
ATOM 1962 O O . GLY A 1 244 ? -9.289 -4.492 23.125 1 93.62 244 GLY A O 1
ATOM 1963 N N . GLY A 1 245 ? -7.969 -2.738 23.969 1 96.56 245 GLY A N 1
ATOM 1964 C CA . GLY A 1 245 ? -7.164 -2.691 22.766 1 96.56 245 GLY A CA 1
ATOM 1965 C C . GLY A 1 245 ? -7.879 -2.041 21.594 1 96.56 245 GLY A C 1
ATOM 1966 O O . GLY A 1 245 ? -7.945 -2.613 20.5 1 96.56 245 GLY A O 1
ATOM 1967 N N . ASN A 1 246 ? -8.383 -0.771 21.797 1 98.31 246 ASN A N 1
ATOM 1968 C CA . ASN A 1 246 ? -9.258 -0.107 20.844 1 98.31 246 ASN A CA 1
ATOM 1969 C C . ASN A 1 246 ? -8.539 1.032 20.125 1 98.31 246 ASN A C 1
ATOM 1971 O O . ASN A 1 246 ? -9.164 1.827 19.422 1 98.31 246 ASN A O 1
ATOM 1975 N N . VAL A 1 247 ? -7.199 1.18 20.297 1 98.56 247 VAL A N 1
ATOM 1976 C CA . VAL A 1 247 ? -6.5 2.328 19.734 1 98.56 247 VAL A CA 1
ATOM 1977 C C . VAL A 1 247 ? -5.309 1.852 18.906 1 98.56 247 VAL A C 1
ATOM 1979 O O . VAL A 1 247 ? -4.555 0.976 19.344 1 98.56 247 VAL A O 1
ATOM 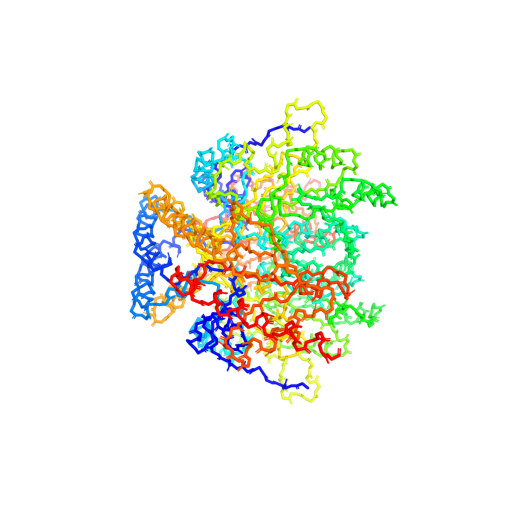1982 N N . ILE A 1 248 ? -5.191 2.359 17.719 1 98.75 248 ILE A N 1
ATOM 1983 C CA . ILE A 1 248 ? -4.023 2.15 16.859 1 98.75 248 ILE A CA 1
ATOM 1984 C C . ILE A 1 248 ? -3.338 3.486 16.594 1 98.75 248 ILE A C 1
ATOM 1986 O O . ILE A 1 248 ? -4.004 4.48 16.281 1 98.75 248 ILE A O 1
ATOM 1990 N N . SER A 1 249 ? -2.008 3.52 16.797 1 98.69 249 SER A N 1
ATOM 1991 C CA . SER A 1 249 ? -1.188 4.633 16.328 1 98.69 249 SER A CA 1
ATOM 1992 C C . SER A 1 249 ? -0.666 4.375 14.914 1 98.69 249 SER A C 1
ATOM 1994 O O . SER A 1 249 ? -0.017 3.359 14.656 1 98.69 249 SER A O 1
ATOM 1996 N N . ASN A 1 250 ? -1.016 5.219 13.977 1 98.81 250 ASN A N 1
ATOM 1997 C CA . ASN A 1 250 ? -0.608 5.16 12.578 1 98.81 250 ASN A CA 1
ATOM 1998 C C . ASN A 1 250 ? 0.444 6.219 12.258 1 98.81 250 ASN A C 1
ATOM 2000 O O . ASN A 1 250 ? 0.108 7.367 11.969 1 98.81 250 ASN A O 1
ATOM 2004 N N . GLY A 1 251 ? 1.738 5.777 12.195 1 98.31 251 GLY A N 1
ATOM 2005 C CA . GLY A 1 251 ? 2.852 6.699 12.047 1 98.31 251 GLY A CA 1
ATOM 2006 C C . GLY A 1 251 ? 3.486 6.656 10.672 1 98.31 251 GLY A C 1
ATOM 2007 O O . GLY A 1 251 ? 3.152 5.797 9.852 1 98.31 251 GLY A O 1
ATOM 2008 N N . SER A 1 252 ? 4.355 7.602 10.391 1 98.12 252 SER A N 1
ATOM 2009 C CA . SER A 1 252 ? 5.02 7.707 9.094 1 98.12 252 SER A CA 1
ATOM 2010 C C . SER A 1 252 ? 6.34 8.461 9.211 1 98.12 252 SER A C 1
ATOM 2012 O O . SER A 1 252 ? 6.5 9.312 10.094 1 98.12 252 SER A O 1
ATOM 2014 N N . PHE A 1 253 ? 7.258 8.211 8.344 1 98.44 253 PHE A N 1
ATOM 2015 C CA . PHE A 1 253 ? 8.516 8.945 8.25 1 98.44 253 PHE A CA 1
ATOM 2016 C C . PHE A 1 253 ? 8.398 10.109 7.27 1 98.44 253 PHE A C 1
ATOM 2018 O O . PHE A 1 253 ? 9.367 10.828 7.039 1 98.44 253 PHE A O 1
ATOM 2025 N N . SER A 1 254 ? 7.242 10.352 6.75 1 97.69 254 SER A N 1
ATOM 2026 C CA . SER A 1 254 ? 7.043 11.312 5.676 1 97.69 254 SER A CA 1
ATOM 2027 C C . SER A 1 254 ? 7.414 12.727 6.121 1 97.69 254 SER A C 1
ATOM 2029 O O . SER A 1 254 ? 7.887 13.531 5.316 1 97.69 254 SER A O 1
ATOM 2031 N N . LYS A 1 255 ? 7.176 13.031 7.426 1 98 255 LYS A N 1
ATOM 2032 C CA . LYS A 1 255 ? 7.371 14.398 7.91 1 98 255 LYS A CA 1
ATOM 2033 C C . LYS A 1 255 ? 8.719 14.539 8.617 1 98 255 LYS A C 1
ATOM 2035 O O . LYS A 1 255 ? 9.156 15.656 8.898 1 98 255 LYS A O 1
ATOM 2040 N N . ILE A 1 256 ? 9.383 13.406 8.797 1 98 256 ILE A N 1
ATOM 2041 C CA . ILE A 1 256 ? 10.57 13.5 9.641 1 98 256 ILE A CA 1
ATOM 2042 C C . ILE A 1 256 ? 11.773 12.922 8.898 1 98 256 ILE A C 1
ATOM 2044 O O . ILE A 1 256 ? 12.914 13.109 9.32 1 98 256 ILE A O 1
ATOM 2048 N N . ILE A 1 257 ? 11.641 12.219 7.797 1 98.06 257 ILE A N 1
ATOM 2049 C CA . ILE A 1 257 ? 12.727 11.805 6.918 1 98.06 257 ILE A CA 1
ATOM 2050 C C . ILE A 1 257 ? 12.445 12.273 5.492 1 98.06 257 ILE A C 1
ATOM 2052 O O . ILE A 1 257 ? 13.18 13.109 4.953 1 98.06 257 ILE A O 1
ATOM 2056 N N . GLY A 1 258 ? 11.398 11.82 4.926 1 97 258 GLY A N 1
ATOM 2057 C CA . GLY A 1 258 ? 10.969 12.188 3.584 1 97 258 GLY A CA 1
ATOM 2058 C C . GLY A 1 258 ? 9.789 11.367 3.094 1 97 258 GLY A C 1
ATOM 2059 O O . GLY A 1 258 ? 9.742 10.156 3.283 1 97 258 GLY A O 1
ATOM 2060 N N . PRO A 1 259 ? 8.844 12.055 2.492 1 97 259 PRO A N 1
ATOM 2061 C CA . PRO A 1 259 ? 7.633 11.352 2.072 1 97 259 PRO A CA 1
ATOM 2062 C C . PRO A 1 259 ? 7.887 10.367 0.936 1 97 259 PRO A C 1
ATOM 2064 O O . PRO A 1 259 ? 7.188 9.352 0.824 1 97 259 PRO A O 1
ATOM 2067 N N . GLY A 1 260 ? 8.906 10.594 0.077 1 96.94 260 GLY A N 1
ATOM 2068 C CA . GLY A 1 260 ? 9.203 9.703 -1.034 1 96.94 260 GLY A CA 1
ATOM 2069 C C . GLY A 1 260 ? 9.711 8.344 -0.592 1 96.94 260 GLY A C 1
ATOM 2070 O O . GLY A 1 260 ? 9.688 7.383 -1.366 1 96.94 260 GLY A O 1
ATOM 2071 N N . VAL A 1 261 ? 10.156 8.242 0.624 1 97.5 261 VAL A N 1
ATOM 2072 C CA . VAL A 1 261 ? 10.711 7.012 1.176 1 97.5 261 VAL A CA 1
ATOM 2073 C C . VAL A 1 261 ? 9.602 5.965 1.311 1 97.5 261 VAL A C 1
ATOM 2075 O O . VAL A 1 261 ? 9.859 4.766 1.187 1 97.5 261 VAL A O 1
ATOM 2078 N N . ARG A 1 262 ? 8.367 6.418 1.508 1 97.62 262 ARG A N 1
ATOM 2079 C CA . ARG A 1 262 ? 7.168 5.59 1.626 1 97.62 262 ARG A CA 1
ATOM 2080 C C . ARG A 1 262 ? 7.355 4.508 2.684 1 97.62 262 ARG A C 1
ATOM 2082 O O . ARG A 1 262 ? 7.195 3.32 2.398 1 97.62 262 ARG A O 1
ATOM 2089 N N . LEU A 1 263 ? 7.566 4.941 3.898 1 98.19 263 LEU A N 1
ATOM 2090 C CA . LEU A 1 263 ? 7.711 4.047 5.039 1 98.19 263 LEU A CA 1
ATOM 2091 C C . LEU A 1 263 ? 7.008 4.613 6.27 1 98.19 263 LEU A C 1
ATOM 2093 O O . LEU A 1 263 ? 7.055 5.82 6.512 1 98.19 263 LEU A O 1
ATOM 2097 N N . GLY A 1 264 ? 6.355 3.818 6.996 1 98.25 264 GLY A N 1
ATOM 2098 C CA . GLY A 1 264 ? 5.664 4.113 8.242 1 98.25 264 GLY A CA 1
ATOM 2099 C C . GLY A 1 264 ? 5.441 2.889 9.109 1 98.25 264 GLY A C 1
ATOM 2100 O O . GLY A 1 264 ? 6.137 1.883 8.961 1 98.25 264 GLY A O 1
ATOM 2101 N N . TRP A 1 265 ? 4.531 3.021 10.07 1 98.69 265 TRP A N 1
ATOM 2102 C CA . TRP A 1 265 ? 4.273 1.901 10.977 1 98.69 265 TRP A CA 1
ATOM 2103 C C . TRP A 1 265 ? 2.893 2.02 11.609 1 98.69 265 TRP A C 1
ATOM 2105 O O . TRP A 1 265 ? 2.33 3.113 11.688 1 98.69 265 TRP A O 1
ATOM 2115 N N . LEU A 1 266 ? 2.357 0.9 11.93 1 98.75 266 LEU A N 1
ATOM 2116 C CA . LEU A 1 266 ? 1.245 0.802 12.867 1 98.75 266 LEU A CA 1
ATOM 2117 C C . LEU A 1 266 ? 1.722 0.294 14.227 1 98.75 266 LEU A C 1
ATOM 2119 O O . LEU A 1 266 ? 2.553 -0.614 14.297 1 98.75 266 LEU A O 1
ATOM 2123 N N . GLU A 1 267 ? 1.379 0.948 15.25 1 98.5 267 GLU A N 1
ATOM 2124 C CA . GLU A 1 267 ? 1.442 0.388 16.594 1 98.5 267 GLU A CA 1
ATOM 2125 C C . GLU A 1 267 ? 0.092 -0.182 17.016 1 98.5 267 GLU A C 1
ATOM 2127 O O . GLU A 1 267 ? -0.883 0.558 17.172 1 98.5 267 GLU A O 1
ATOM 2132 N N . VAL A 1 268 ? 0.031 -1.481 17.203 1 98.12 268 VAL A N 1
ATOM 2133 C CA . VAL A 1 268 ? -1.254 -2.172 17.25 1 98.12 268 VAL A CA 1
ATOM 2134 C C . VAL A 1 268 ? -1.358 -2.984 18.531 1 98.12 268 VAL A C 1
ATOM 2136 O O . VAL A 1 268 ? -0.374 -3.576 18.984 1 98.12 268 VAL A O 1
ATOM 2139 N N . PRO A 1 269 ? -2.525 -3.055 19.156 1 97.38 269 PRO A N 1
ATOM 2140 C CA . PRO A 1 269 ? -2.721 -3.869 20.359 1 97.38 269 PRO A CA 1
ATOM 2141 C C . PRO A 1 269 ? -2.764 -5.367 20.062 1 97.38 269 PRO A C 1
ATOM 2143 O O . PRO A 1 269 ? -3.023 -5.762 18.922 1 97.38 269 PRO A O 1
ATOM 2146 N N . PRO A 1 270 ? -2.578 -6.148 21.062 1 96 270 PRO A N 1
ATOM 2147 C CA . PRO A 1 270 ? -2.539 -7.602 20.906 1 96 270 PRO A CA 1
ATOM 2148 C C . PRO A 1 270 ? -3.848 -8.172 20.359 1 96 270 PRO A C 1
ATOM 2150 O O . PRO A 1 270 ? -3.838 -9.164 19.625 1 96 270 PRO A O 1
ATOM 2153 N N . ARG A 1 271 ? -4.934 -7.516 20.641 1 95.19 271 ARG A N 1
ATOM 2154 C CA . ARG A 1 271 ? -6.246 -7.949 20.156 1 95.19 271 ARG A CA 1
ATOM 2155 C C . ARG A 1 271 ? -6.301 -7.961 18.641 1 95.19 271 ARG A C 1
ATOM 2157 O O . ARG A 1 271 ? -6.957 -8.82 18.047 1 95.19 271 ARG A O 1
ATOM 2164 N N . LEU A 1 272 ? -5.566 -7.121 18.062 1 97.5 272 LEU A N 1
ATOM 2165 C CA . LEU A 1 272 ? -5.781 -6.836 16.641 1 97.5 272 LEU A CA 1
ATOM 2166 C C . LEU A 1 272 ? -4.629 -7.375 15.805 1 97.5 272 LEU A C 1
ATOM 2168 O O . LEU A 1 272 ? -4.82 -7.719 14.633 1 97.5 272 LEU A O 1
ATOM 2172 N N . LYS A 1 273 ? -3.469 -7.492 16.297 1 96.62 273 LYS A N 1
ATOM 2173 C CA . LYS A 1 273 ? -2.256 -7.77 15.531 1 96.62 273 LYS A CA 1
ATOM 2174 C C . LYS A 1 273 ? -2.359 -9.102 14.797 1 96.62 273 LYS A C 1
ATOM 2176 O O . LYS A 1 273 ? -2.055 -9.188 13.602 1 96.62 273 LYS A O 1
ATOM 2181 N N . PRO A 1 274 ? -2.842 -10.227 15.492 1 94.44 274 PRO A N 1
ATOM 2182 C CA . PRO A 1 274 ? -2.934 -11.492 14.766 1 94.44 274 PRO A CA 1
ATOM 2183 C C . PRO A 1 274 ? -3.857 -11.414 13.547 1 94.44 274 PRO A C 1
ATOM 2185 O O . PRO A 1 274 ? -3.551 -11.984 12.5 1 94.44 274 PRO A O 1
ATOM 2188 N N . GLN A 1 275 ? -4.938 -10.68 13.656 1 94.94 275 GLN A N 1
ATOM 2189 C CA . GLN A 1 275 ? -5.879 -10.531 12.555 1 94.94 275 GLN A CA 1
ATOM 2190 C C . GLN A 1 275 ? -5.242 -9.773 11.391 1 94.94 275 GLN A C 1
ATOM 2192 O O . GLN A 1 275 ? -5.43 -10.133 10.227 1 94.94 275 GLN A O 1
ATOM 2197 N N . LEU A 1 276 ? -4.543 -8.773 11.773 1 96.88 276 LEU A N 1
ATOM 2198 C CA . LEU A 1 276 ? -3.9 -7.965 10.75 1 96.88 276 LEU A CA 1
ATOM 2199 C C . LEU A 1 276 ? -2.811 -8.758 10.031 1 96.88 276 LEU A C 1
ATOM 2201 O O . LEU A 1 276 ? -2.709 -8.711 8.805 1 96.88 276 LEU A O 1
ATOM 2205 N N . LEU A 1 277 ? -2.029 -9.531 10.734 1 93.81 277 LEU A N 1
ATOM 2206 C CA . LEU A 1 277 ? -0.898 -10.25 10.164 1 93.81 277 LEU A CA 1
ATOM 2207 C C . LEU A 1 277 ? -1.375 -11.422 9.312 1 93.81 277 LEU A C 1
ATOM 2209 O O . LEU A 1 277 ? -0.646 -11.898 8.445 1 93.81 277 LEU A O 1
ATOM 2213 N N . LEU A 1 278 ? -2.568 -11.891 9.5 1 91.19 278 LEU A N 1
ATOM 2214 C CA . LEU A 1 278 ? -3.094 -13.047 8.766 1 91.19 278 LEU A CA 1
ATOM 2215 C C . LEU A 1 278 ? -3.875 -12.594 7.535 1 91.19 278 LEU A C 1
ATOM 2217 O O . LEU A 1 278 ? -4.305 -13.422 6.73 1 91.19 278 LEU A O 1
ATOM 2221 N N . SER A 1 279 ? -3.998 -11.281 7.398 1 95.25 279 SER A N 1
ATOM 2222 C CA . SER A 1 279 ? -4.734 -10.758 6.254 1 95.25 279 SER A CA 1
ATOM 2223 C C . SER A 1 279 ? -4.039 -11.102 4.941 1 95.25 279 SER A C 1
ATOM 2225 O O . SER A 1 279 ? -2.809 -11.062 4.859 1 95.25 279 SER A O 1
ATOM 2227 N N . GLY A 1 280 ? -4.848 -11.445 3.924 1 95.31 280 GLY A N 1
ATOM 2228 C CA . GLY A 1 280 ? -4.293 -11.688 2.602 1 95.31 280 GLY A CA 1
ATOM 2229 C C . GLY A 1 280 ? -3.59 -10.477 2.021 1 95.31 280 GLY A C 1
ATOM 2230 O O . GLY A 1 280 ? -2.688 -10.609 1.192 1 95.31 280 GLY A O 1
ATOM 2231 N N . ILE A 1 281 ? -3.941 -9.289 2.467 1 95.25 281 ILE A N 1
ATOM 2232 C CA . ILE A 1 281 ? -3.414 -8.039 1.932 1 95.25 281 ILE A CA 1
ATOM 2233 C C . ILE A 1 281 ? -1.938 -7.902 2.303 1 95.25 281 ILE A C 1
ATOM 2235 O O . ILE A 1 281 ? -1.103 -7.602 1.447 1 95.25 281 ILE A O 1
ATOM 2239 N N . ILE A 1 282 ? -1.588 -8.203 3.527 1 94.69 282 ILE A N 1
ATOM 2240 C CA . ILE A 1 282 ? -0.203 -8.055 3.959 1 94.69 282 ILE A CA 1
ATOM 2241 C C . ILE A 1 282 ? 0.569 -9.344 3.672 1 94.69 282 ILE A C 1
ATOM 2243 O O . ILE A 1 282 ? 1.767 -9.305 3.381 1 94.69 282 ILE A O 1
ATOM 2247 N N . ASN A 1 283 ? -0.066 -10.5 3.609 1 91.75 283 ASN A N 1
ATOM 2248 C CA . ASN A 1 283 ? 0.581 -11.797 3.424 1 91.75 283 ASN A CA 1
ATOM 2249 C C . ASN A 1 283 ? 1.108 -11.961 2.002 1 91.75 283 ASN A C 1
ATOM 2251 O O . ASN A 1 283 ? 2.117 -12.633 1.782 1 91.75 283 ASN A O 1
ATOM 2255 N N . SER A 1 284 ? 0.461 -11.398 1.052 1 83.56 284 SER A N 1
ATOM 2256 C CA . SER A 1 284 ? 0.857 -11.57 -0.342 1 83.56 284 SER A CA 1
ATOM 2257 C C . SER A 1 284 ? 2.188 -10.883 -0.629 1 83.56 284 SER A C 1
ATOM 2259 O O . SER A 1 284 ? 2.969 -11.352 -1.461 1 83.56 284 SER A O 1
ATOM 2261 N N . GLY A 1 285 ? 2.508 -9.875 0.052 1 79.69 285 GLY A N 1
ATOM 2262 C CA . GLY A 1 285 ? 3.742 -9.156 -0.201 1 79.69 285 GLY A CA 1
ATOM 2263 C C . GLY A 1 285 ? 4.809 -9.398 0.852 1 79.69 285 GLY A C 1
ATOM 2264 O O . GLY A 1 285 ? 5.988 -9.125 0.627 1 79.69 285 GLY A O 1
ATOM 2265 N N . GLY A 1 286 ? 4.191 -10.086 1.911 1 84.31 286 GLY A N 1
ATOM 2266 C CA . GLY A 1 286 ? 5.055 -9.961 3.074 1 84.31 286 GLY A CA 1
ATOM 2267 C C . GLY A 1 286 ? 5.164 -8.539 3.586 1 84.31 286 GLY A C 1
ATOM 2268 O O . GLY A 1 286 ? 4.184 -7.793 3.576 1 84.31 286 GLY A O 1
ATOM 2269 N N . CYS A 1 287 ? 6.203 -8.031 4.102 1 89.94 287 CYS A N 1
ATOM 2270 C CA . CYS A 1 287 ? 6.383 -6.633 4.473 1 89.94 287 CYS A CA 1
ATOM 2271 C C . CYS A 1 287 ? 6.004 -5.711 3.322 1 89.94 287 CYS A C 1
ATOM 2273 O O . CYS A 1 287 ? 6.293 -6.004 2.162 1 89.94 287 CYS A O 1
ATOM 2275 N N . PHE A 1 288 ? 5.23 -4.637 3.588 1 95.06 288 PHE A N 1
ATOM 2276 C CA . PHE A 1 288 ? 4.691 -3.723 2.586 1 95.06 288 PHE A CA 1
ATOM 2277 C C . PHE A 1 288 ? 5.816 -3.021 1.833 1 95.06 288 PHE A C 1
ATOM 2279 O O . PHE A 1 288 ? 5.629 -2.58 0.698 1 95.06 288 PHE A O 1
ATOM 2286 N N . ASN A 1 289 ? 6.953 -2.951 2.369 1 97.06 289 ASN A N 1
ATOM 2287 C CA . ASN A 1 289 ? 8.102 -2.311 1.736 1 97.06 289 ASN A CA 1
ATOM 2288 C C . ASN A 1 289 ? 9.414 -2.811 2.322 1 97.06 289 ASN A C 1
ATOM 2290 O O . ASN A 1 289 ? 10.156 -2.043 2.939 1 97.06 289 ASN A O 1
ATOM 2294 N N . ASN A 1 290 ? 9.719 -4.039 2.018 1 97.44 290 ASN A N 1
ATOM 2295 C CA . ASN A 1 290 ? 10.812 -4.762 2.662 1 97.44 290 ASN A CA 1
ATOM 2296 C C . ASN A 1 290 ? 12.164 -4.145 2.326 1 97.44 290 ASN A C 1
ATOM 2298 O O . ASN A 1 290 ? 12.977 -3.895 3.219 1 97.44 290 ASN A O 1
ATOM 2302 N N . TYR A 1 291 ? 12.469 -3.84 1.097 1 97.69 291 TYR A N 1
ATOM 2303 C CA . TYR A 1 291 ? 13.75 -3.299 0.653 1 97.69 291 TYR A CA 1
ATOM 2304 C C . TYR A 1 291 ? 14.039 -1.966 1.33 1 97.69 291 TYR A C 1
ATOM 2306 O O . TYR A 1 291 ? 15.094 -1.797 1.954 1 97.69 291 TYR A O 1
ATOM 2314 N N . THR A 1 292 ? 13.102 -1.037 1.276 1 98.12 292 THR A N 1
ATOM 2315 C CA . THR A 1 292 ? 13.289 0.289 1.854 1 98.12 292 THR A CA 1
ATOM 2316 C C . THR A 1 292 ? 13.359 0.211 3.377 1 98.12 292 THR A C 1
ATOM 2318 O O . THR A 1 292 ? 14.094 0.966 4.008 1 98.12 292 THR A O 1
ATOM 2321 N N . ALA A 1 293 ? 12.57 -0.681 3.951 1 98.12 293 ALA A N 1
ATOM 2322 C CA . ALA A 1 293 ? 12.625 -0.878 5.398 1 98.12 293 ALA A CA 1
ATOM 2323 C C . ALA A 1 293 ? 14.023 -1.283 5.844 1 98.12 293 ALA A C 1
ATOM 2325 O O . ALA A 1 293 ? 14.508 -0.824 6.879 1 98.12 293 ALA A O 1
ATOM 2326 N N . GLY A 1 294 ? 14.664 -2.193 5.062 1 97.38 294 GLY A N 1
ATOM 2327 C CA . GLY A 1 294 ? 16.031 -2.57 5.371 1 97.38 294 GLY A CA 1
ATOM 2328 C C . GLY A 1 294 ? 17 -1.398 5.344 1 97.38 294 GLY A C 1
ATOM 2329 O O . GLY A 1 294 ? 17.844 -1.259 6.23 1 97.38 294 GLY A O 1
ATOM 2330 N N . ILE A 1 295 ? 16.859 -0.542 4.379 1 98.31 295 ILE A N 1
ATOM 2331 C CA . ILE A 1 295 ? 17.719 0.621 4.227 1 98.31 295 ILE A CA 1
ATOM 2332 C C . ILE A 1 295 ? 17.5 1.586 5.391 1 98.31 295 ILE A C 1
ATOM 2334 O O . ILE A 1 295 ? 18.469 2.076 5.988 1 98.31 295 ILE A O 1
ATOM 2338 N N . VAL A 1 296 ? 16.25 1.856 5.727 1 98.62 296 VAL A N 1
ATOM 2339 C CA . VAL A 1 296 ? 15.938 2.777 6.82 1 98.62 296 VAL A CA 1
ATOM 2340 C C . VAL A 1 296 ? 16.406 2.182 8.148 1 98.62 296 VAL A C 1
ATOM 2342 O O . VAL A 1 296 ? 16.859 2.906 9.031 1 98.62 296 VAL A O 1
ATOM 2345 N N . GLY A 1 297 ? 16.25 0.809 8.258 1 98.25 297 GLY A N 1
ATOM 2346 C CA . GLY A 1 297 ? 16.859 0.169 9.422 1 98.25 297 GLY A CA 1
ATOM 2347 C C . GLY A 1 297 ? 18.328 0.497 9.578 1 98.25 297 GLY A C 1
ATOM 2348 O O . GLY A 1 297 ? 18.781 0.839 10.68 1 98.25 297 GLY A O 1
ATOM 2349 N N . SER A 1 298 ? 19.078 0.421 8.516 1 98.31 298 SER A N 1
ATOM 2350 C CA . SER A 1 298 ? 20.5 0.767 8.516 1 98.31 298 SER A CA 1
ATOM 2351 C C . SER A 1 298 ? 20.703 2.244 8.828 1 98.31 298 SER A C 1
ATOM 2353 O O . SER A 1 298 ? 21.672 2.613 9.492 1 98.31 298 SER A O 1
ATOM 2355 N N . LEU A 1 299 ? 19.844 3.088 8.297 1 98.75 299 LEU A N 1
ATOM 2356 C CA . LEU A 1 299 ? 19.906 4.52 8.57 1 98.75 299 LEU A CA 1
ATOM 2357 C C . LEU A 1 299 ? 19.906 4.789 10.07 1 98.75 299 LEU A C 1
ATOM 2359 O O . LEU A 1 299 ? 20.656 5.629 10.555 1 98.75 299 LEU A O 1
ATOM 2363 N N . PHE A 1 300 ? 19.062 4.148 10.805 1 98.75 300 PHE A N 1
ATOM 2364 C CA . PHE A 1 300 ? 18.953 4.324 12.25 1 98.75 300 PHE A CA 1
ATOM 2365 C C . PHE A 1 300 ? 20.109 3.648 12.961 1 98.75 300 PHE A C 1
ATOM 2367 O O . PHE A 1 300 ? 20.672 4.203 13.906 1 98.75 300 PHE A O 1
ATOM 2374 N N . GLU A 1 301 ? 20.469 2.451 12.516 1 98.25 301 GLU A N 1
ATOM 2375 C CA . GLU A 1 301 ? 21.562 1.707 13.133 1 98.25 301 GLU A CA 1
ATOM 2376 C C . GLU A 1 301 ? 22.875 2.492 13.078 1 98.25 301 GLU A C 1
ATOM 2378 O O . GLU A 1 301 ? 23.656 2.479 14.031 1 98.25 301 GLU A O 1
ATOM 2383 N N . LEU A 1 302 ? 23.047 3.191 11.992 1 98.5 302 LEU A N 1
ATOM 2384 C CA . LEU A 1 302 ? 24.281 3.941 11.773 1 98.5 302 LEU A CA 1
ATOM 2385 C C . LEU A 1 302 ? 24.188 5.324 12.406 1 98.5 302 LEU A C 1
ATOM 2387 O O . LEU A 1 302 ? 25.125 6.129 12.273 1 98.5 302 LEU A O 1
ATOM 2391 N N . GLN A 1 303 ? 23.047 5.648 13.047 1 98.5 303 GLN A N 1
ATOM 2392 C CA . GLN A 1 303 ? 22.812 6.938 13.688 1 98.5 303 GLN A CA 1
ATOM 2393 C C . GLN A 1 303 ? 22.844 8.078 12.672 1 98.5 303 GLN A C 1
ATOM 2395 O O . GLN A 1 303 ? 23.391 9.148 12.953 1 98.5 303 GLN A O 1
ATOM 2400 N N . LEU A 1 304 ? 22.375 7.816 11.484 1 98.75 304 LEU A N 1
ATOM 2401 C CA . LEU A 1 304 ? 22.266 8.828 10.438 1 98.75 304 LEU A CA 1
ATOM 2402 C C . LEU A 1 304 ? 20.906 9.492 10.461 1 98.75 304 LEU A C 1
ATOM 2404 O O . LEU A 1 304 ? 20.797 10.695 10.211 1 98.75 304 LEU A O 1
ATOM 2408 N N . ALA A 1 305 ? 19.891 8.734 10.812 1 98.69 305 ALA A N 1
ATOM 2409 C CA . ALA A 1 305 ? 18.531 9.25 10.836 1 98.69 305 ALA A CA 1
ATOM 2410 C C . ALA A 1 305 ? 18.344 10.266 11.953 1 98.69 305 ALA A C 1
ATOM 2412 O O . ALA A 1 305 ? 17.672 11.281 11.766 1 98.69 305 ALA A O 1
ATOM 2413 N N . GLN A 1 306 ? 18.953 10.016 13.086 1 98.38 306 GLN A N 1
ATOM 2414 C CA . GLN A 1 306 ? 18.719 10.773 14.305 1 98.38 306 GLN A CA 1
ATOM 2415 C C . GLN A 1 306 ? 19.109 12.242 14.125 1 98.38 306 GLN A C 1
ATOM 2417 O O . GLN A 1 306 ? 18.281 13.141 14.312 1 98.38 306 GLN A O 1
ATOM 2422 N N . PRO A 1 307 ? 20.297 12.539 13.664 1 98.38 307 PRO A N 1
ATOM 2423 C CA . PRO A 1 307 ? 20.641 13.945 13.438 1 98.38 307 PRO A CA 1
ATOM 2424 C C . PRO A 1 307 ? 19.828 14.586 12.312 1 98.38 307 PRO A C 1
ATOM 2426 O O . PRO A 1 307 ? 19.531 15.781 12.359 1 98.38 307 PRO A O 1
ATOM 2429 N N . HIS A 1 308 ? 19.469 13.82 11.297 1 98.56 308 HIS A N 1
ATOM 2430 C CA . HIS A 1 308 ? 18.625 14.336 10.219 1 98.56 308 HIS A CA 1
ATOM 2431 C C . HIS A 1 308 ? 17.281 14.797 10.75 1 98.56 308 HIS A C 1
ATOM 2433 O O . HIS A 1 308 ? 16.828 15.898 10.438 1 98.56 308 HIS A O 1
ATOM 2439 N N . ILE A 1 309 ? 16.656 13.984 11.555 1 98.69 309 ILE A N 1
ATOM 2440 C CA . ILE A 1 309 ? 15.359 14.305 12.141 1 98.69 309 ILE A CA 1
ATOM 2441 C C . ILE A 1 309 ? 15.492 15.523 13.055 1 98.69 309 ILE A C 1
ATOM 2443 O O . ILE A 1 309 ? 14.641 16.406 13.039 1 98.69 309 ILE A O 1
ATOM 2447 N N . ALA A 1 310 ? 16.547 15.547 13.805 1 98.19 310 ALA A N 1
ATOM 2448 C CA . ALA A 1 310 ? 16.797 16.688 14.68 1 98.19 310 ALA A CA 1
ATOM 2449 C C . ALA A 1 310 ? 16.922 17.984 13.883 1 98.19 310 ALA A C 1
ATOM 2451 O O . ALA A 1 310 ? 16.453 19.031 14.32 1 98.19 310 ALA A O 1
ATOM 2452 N N . ARG A 1 311 ? 17.562 17.906 12.766 1 98 311 ARG A N 1
ATOM 2453 C CA . ARG A 1 311 ? 17.703 19.078 11.898 1 98 311 ARG A CA 1
ATOM 2454 C C . ARG A 1 311 ? 16.359 19.531 11.367 1 98 311 ARG A C 1
ATOM 2456 O O . ARG A 1 311 ? 16.078 20.734 11.312 1 98 311 ARG A O 1
ATOM 2463 N N . LEU A 1 312 ? 15.547 18.609 10.938 1 98.44 312 LEU A N 1
ATOM 2464 C CA . LEU A 1 312 ? 14.203 18.953 10.492 1 98.44 312 LEU A CA 1
ATOM 2465 C C . LEU A 1 312 ? 13.406 19.594 11.617 1 98.44 312 LEU A C 1
ATOM 2467 O O . LEU A 1 312 ? 12.758 20.625 11.422 1 98.44 312 LEU A O 1
ATOM 2471 N N . TYR A 1 313 ? 13.484 18.984 12.773 1 97.94 313 TYR A N 1
ATOM 2472 C CA . TYR A 1 313 ? 12.797 19.5 13.953 1 97.94 313 TYR A CA 1
ATOM 2473 C C . TYR A 1 313 ? 13.195 20.953 14.219 1 97.94 313 TYR A C 1
ATOM 2475 O O . TYR A 1 313 ? 12.336 21.812 14.43 1 97.94 313 TYR A O 1
ATOM 2483 N N . ALA A 1 314 ? 14.445 21.219 14.203 1 98.25 314 ALA A N 1
ATOM 2484 C CA . ALA A 1 314 ? 14.945 22.562 14.484 1 98.25 314 ALA A CA 1
ATOM 2485 C C . ALA A 1 314 ? 14.445 23.578 13.453 1 98.25 314 ALA A C 1
ATOM 2487 O O . ALA A 1 314 ? 14.078 24.703 13.805 1 98.25 314 ALA A O 1
ATOM 2488 N N . ALA A 1 315 ? 14.477 23.172 12.227 1 98.5 315 ALA A N 1
ATOM 2489 C CA . ALA A 1 315 ? 14 24.047 11.156 1 98.5 315 ALA A CA 1
ATOM 2490 C C . ALA A 1 315 ? 12.508 24.344 11.312 1 98.5 315 ALA A C 1
ATOM 2492 O O . ALA A 1 315 ? 12.086 25.5 11.203 1 98.5 315 ALA A O 1
ATOM 2493 N N . TYR A 1 316 ? 11.75 23.297 11.562 1 98.69 316 TYR A N 1
ATOM 2494 C CA . TYR A 1 316 ? 10.312 23.484 11.734 1 98.69 316 TYR A CA 1
ATOM 2495 C C . TYR A 1 316 ? 10.008 24.375 12.922 1 98.69 316 TYR A C 1
ATOM 2497 O O . TYR A 1 316 ? 9.125 25.234 12.852 1 98.69 316 TYR A O 1
ATOM 2505 N N . LYS A 1 317 ? 10.734 24.156 14 1 98.38 317 LYS A N 1
ATOM 2506 C CA . LYS A 1 317 ? 10.547 24.969 15.203 1 98.38 317 LYS A CA 1
ATOM 2507 C C . LYS A 1 317 ? 10.805 26.453 14.914 1 98.38 317 LYS A C 1
ATOM 2509 O O . LYS A 1 317 ? 9.984 27.312 15.25 1 98.38 317 LYS A O 1
ATOM 2514 N N . GLU A 1 318 ? 11.859 26.703 14.305 1 98.44 318 GLU A N 1
ATOM 2515 C CA . GLU A 1 318 ? 12.211 28.078 13.961 1 98.44 318 GLU A CA 1
ATOM 2516 C C . GLU A 1 318 ? 11.156 28.719 13.062 1 98.44 318 GLU A C 1
ATOM 2518 O O . GLU A 1 318 ? 10.75 29.859 13.281 1 98.44 318 GLU A O 1
ATOM 2523 N N . ARG A 1 319 ? 10.727 28.016 12.102 1 98.75 319 ARG A N 1
ATOM 2524 C CA . ARG A 1 319 ? 9.742 28.5 11.133 1 98.75 319 ARG A CA 1
ATOM 2525 C C . ARG A 1 319 ? 8.406 28.781 11.805 1 98.75 319 ARG A C 1
ATOM 2527 O O . ARG A 1 319 ? 7.801 29.828 11.586 1 98.75 319 ARG A O 1
ATOM 2534 N N . MET A 1 320 ? 7.961 27.828 12.625 1 98.62 320 MET A N 1
ATOM 2535 C CA . MET A 1 320 ? 6.68 27.984 13.305 1 98.62 320 MET A CA 1
ATOM 2536 C C . MET A 1 320 ? 6.707 29.188 14.25 1 98.62 320 MET A C 1
ATOM 2538 O O . MET A 1 320 ? 5.773 29.984 14.258 1 98.62 320 MET A O 1
ATOM 2542 N N . LEU A 1 321 ? 7.742 29.328 15.016 1 98.25 321 LEU A N 1
ATOM 2543 C CA . LEU A 1 321 ? 7.852 30.438 15.945 1 98.25 321 LEU A CA 1
ATOM 2544 C C . LEU A 1 321 ? 7.863 31.766 15.211 1 98.25 321 LEU A C 1
ATOM 2546 O O . LEU A 1 321 ? 7.234 32.719 15.648 1 98.25 321 LEU A O 1
ATOM 2550 N N . ALA A 1 322 ? 8.523 31.797 14.117 1 98.62 322 ALA A N 1
ATOM 2551 C CA . ALA A 1 322 ? 8.578 33.031 13.32 1 98.62 322 ALA A CA 1
ATOM 2552 C C . ALA A 1 322 ? 7.207 33.375 12.742 1 98.62 322 ALA A C 1
ATOM 2554 O O . ALA A 1 322 ? 6.789 34.531 12.766 1 98.62 322 ALA A O 1
ATOM 2555 N N . VAL A 1 323 ? 6.57 32.375 12.203 1 98.56 323 VAL A N 1
ATOM 2556 C CA . VAL A 1 323 ? 5.25 32.594 11.617 1 98.56 323 VAL A CA 1
ATOM 2557 C C . VAL A 1 323 ? 4.273 33.062 12.695 1 98.56 323 VAL A C 1
ATOM 2559 O O . VAL A 1 323 ? 3.504 34 12.484 1 98.56 323 VAL A O 1
ATOM 2562 N N . ASN A 1 324 ? 4.297 32.406 13.836 1 98.19 324 ASN A N 1
ATOM 2563 C CA . ASN A 1 324 ? 3.453 32.812 14.961 1 98.19 324 ASN A CA 1
ATOM 2564 C C . ASN A 1 324 ? 3.689 34.281 15.352 1 98.19 324 ASN A C 1
ATOM 2566 O O . ASN A 1 324 ? 2.74 35 15.641 1 98.19 324 ASN A O 1
ATOM 2570 N N . ALA A 1 325 ? 4.887 34.656 15.391 1 98.31 325 ALA A N 1
ATOM 2571 C CA . ALA A 1 325 ? 5.23 36 15.773 1 98.31 325 ALA A CA 1
ATOM 2572 C C . ALA A 1 325 ? 4.641 37.031 14.797 1 98.31 325 ALA A C 1
ATOM 2574 O O . ALA A 1 325 ? 4.09 38.031 15.211 1 98.31 325 ALA A O 1
ATOM 2575 N N . VAL A 1 326 ? 4.77 36.719 13.523 1 98.56 326 VAL A N 1
ATOM 2576 C CA . VAL A 1 326 ? 4.234 37.625 12.5 1 98.56 326 VAL A CA 1
ATOM 2577 C C . VAL A 1 326 ? 2.713 37.688 12.617 1 98.56 326 VAL A C 1
ATOM 2579 O O . VAL A 1 326 ? 2.127 38.781 12.57 1 98.56 326 VAL A O 1
ATOM 2582 N N . LEU A 1 327 ? 2.08 36.594 12.758 1 98.5 327 LEU A N 1
ATOM 2583 C CA . LEU A 1 327 ? 0.625 36.562 12.844 1 98.5 327 LEU A CA 1
ATOM 2584 C C . LEU A 1 327 ? 0.13 37.281 14.078 1 98.5 327 LEU A C 1
ATOM 2586 O O . LEU A 1 327 ? -0.892 37.969 14.031 1 98.5 327 LEU A O 1
ATOM 2590 N N . LYS A 1 328 ? 0.775 37.188 15.195 1 97.88 328 LYS A N 1
ATOM 2591 C CA . LYS A 1 328 ? 0.393 37.875 16.422 1 97.88 328 LYS A CA 1
ATOM 2592 C C . LYS A 1 328 ? 0.476 39.375 16.25 1 97.88 328 LYS A C 1
ATOM 2594 O O . LYS A 1 328 ? -0.337 40.125 16.812 1 97.88 328 LYS A O 1
ATOM 2599 N N . SER A 1 329 ? 1.354 39.75 15.445 1 97.81 329 SER A N 1
ATOM 2600 C CA . SER A 1 329 ? 1.614 41.188 15.305 1 97.81 329 SER A CA 1
ATOM 2601 C C . SER A 1 329 ? 0.773 41.812 14.188 1 97.81 329 SER A C 1
ATOM 2603 O O . SER A 1 329 ? 0.329 42.938 14.289 1 97.81 329 SER A O 1
ATOM 2605 N N . GLU A 1 330 ? 0.548 40.969 13.172 1 98.19 330 GLU A N 1
ATOM 2606 C CA . GLU A 1 330 ? 0.089 41.625 11.953 1 98.19 330 GLU A CA 1
ATOM 2607 C C . GLU A 1 330 ? -1.294 41.125 11.539 1 98.19 330 GLU A C 1
ATOM 2609 O O . GLU A 1 330 ? -1.963 41.75 10.711 1 98.19 330 GLU A O 1
ATOM 2614 N N . LEU A 1 331 ? -1.725 40 12.008 1 98 331 LEU A N 1
ATOM 2615 C CA . LEU A 1 331 ? -3.047 39.5 11.648 1 98 331 LEU A CA 1
ATOM 2616 C C . LEU A 1 331 ? -4.137 40.469 12.094 1 98 331 LEU A C 1
ATOM 2618 O O . LEU A 1 331 ? -4.129 40.969 13.227 1 98 331 LEU A O 1
ATOM 2622 N N . PRO A 1 332 ? -5.043 40.812 11.18 1 97.19 332 PRO A N 1
ATOM 2623 C CA . PRO A 1 332 ? -6.113 41.75 11.586 1 97.19 332 PRO A CA 1
ATOM 2624 C C . PRO A 1 332 ? -6.836 41.281 12.844 1 97.19 332 PRO A C 1
ATOM 2626 O O . PRO A 1 332 ? -7.078 40.062 13.016 1 97.19 332 PRO A O 1
ATOM 2629 N N . ASN A 1 333 ? -7.328 42.125 13.641 1 95.12 333 ASN A N 1
ATOM 2630 C CA . ASN A 1 333 ? -7.926 41.844 14.938 1 95.12 333 ASN A CA 1
ATOM 2631 C C . ASN A 1 333 ? -9.258 41.125 14.797 1 95.12 333 ASN A C 1
ATOM 2633 O O . ASN A 1 333 ? -9.734 40.5 15.742 1 95.12 333 ASN A O 1
ATOM 2637 N N . THR A 1 334 ? -9.797 41.219 13.648 1 95.88 334 THR A N 1
ATOM 2638 C CA . THR A 1 334 ? -11.086 40.562 13.406 1 95.88 334 THR A CA 1
ATOM 2639 C C . THR A 1 334 ? -10.891 39.094 13.07 1 95.88 334 THR A C 1
ATOM 2641 O O . THR A 1 334 ? -11.859 38.312 13 1 95.88 334 THR A O 1
ATOM 2644 N N . CYS A 1 335 ? -9.664 38.781 12.836 1 97.38 335 CYS A N 1
ATOM 2645 C CA . CYS A 1 335 ? -9.32 37.375 12.602 1 97.38 335 CYS A CA 1
ATOM 2646 C C . CYS A 1 335 ? -8.852 36.688 13.883 1 97.38 335 CYS A C 1
ATOM 2648 O O . CYS A 1 335 ? -8.555 37.375 14.867 1 97.38 335 CYS A O 1
ATOM 2650 N N . ARG A 1 336 ? -8.922 35.438 13.812 1 95.25 336 ARG A N 1
ATOM 2651 C CA . ARG A 1 336 ? -8.492 34.656 14.984 1 95.25 336 ARG A CA 1
ATOM 2652 C C . ARG A 1 336 ? -7.66 33.438 14.578 1 95.25 336 ARG A C 1
ATOM 2654 O O . ARG A 1 336 ? -7.906 32.844 13.531 1 95.25 336 ARG A O 1
ATOM 2661 N N . PHE A 1 337 ? -6.703 33.125 15.414 1 93 337 PHE A N 1
ATOM 2662 C CA . PHE A 1 337 ? -6.016 31.844 15.328 1 93 337 PHE A CA 1
ATOM 2663 C C . PHE A 1 337 ? -5.445 31.438 16.688 1 93 337 PHE A C 1
ATOM 2665 O O . PHE A 1 337 ? -5.27 32.281 17.562 1 93 337 PHE A O 1
ATOM 2672 N N . VAL A 1 338 ? -5.332 30.219 16.922 1 90.81 338 VAL A N 1
ATOM 2673 C CA . VAL A 1 338 ? -4.617 29.672 18.062 1 90.81 338 VAL A CA 1
ATOM 2674 C C . VAL A 1 338 ? -3.217 29.234 17.641 1 90.81 338 VAL A C 1
ATOM 2676 O O . VAL A 1 338 ? -3.062 28.359 16.781 1 90.81 338 VAL A O 1
ATOM 2679 N N . ALA A 1 339 ? -2.244 29.922 18.234 1 95.31 339 ALA A N 1
ATOM 2680 C CA . ALA A 1 339 ? -0.867 29.609 17.859 1 95.31 339 ALA A CA 1
ATOM 2681 C C . ALA A 1 339 ? -0.54 28.141 18.125 1 95.31 339 ALA A C 1
ATOM 2683 O O . ALA A 1 339 ? -0.603 27.688 19.281 1 95.31 339 ALA A O 1
ATOM 2684 N N . PRO A 1 340 ? -0.194 27.391 17.125 1 96.12 340 PRO A N 1
ATOM 2685 C CA . PRO A 1 340 ? 0.171 26 17.359 1 96.12 340 PRO A CA 1
ATOM 2686 C C . PRO A 1 340 ? 1.472 25.844 18.156 1 96.12 340 PRO A C 1
ATOM 2688 O O . PRO A 1 340 ? 2.414 26.609 17.938 1 96.12 340 PRO A O 1
ATOM 2691 N N . SER A 1 341 ? 1.494 24.906 18.984 1 95.56 341 SER A N 1
ATOM 2692 C CA . SER A 1 341 ? 2.688 24.609 19.766 1 95.56 341 SER A CA 1
ATOM 2693 C C . SER A 1 341 ? 3.547 23.547 19.109 1 95.56 341 SER A C 1
ATOM 2695 O O . SER A 1 341 ? 4.566 23.125 19.656 1 95.56 341 SER A O 1
ATOM 2697 N N . GLY A 1 342 ? 3.141 23.094 17.953 1 96.94 342 GLY A N 1
ATOM 2698 C CA . GLY A 1 342 ? 3.848 22.078 17.188 1 96.94 342 GLY A CA 1
ATOM 2699 C C . GLY A 1 342 ? 3.207 21.797 15.836 1 96.94 342 GLY A C 1
ATOM 2700 O O . GLY A 1 342 ? 2.273 22.484 15.43 1 96.94 342 GLY A O 1
ATOM 2701 N N . GLY A 1 343 ? 3.789 20.844 15.117 1 97.44 343 GLY A N 1
ATOM 2702 C CA . GLY A 1 343 ? 3.23 20.391 13.859 1 97.44 343 GLY A CA 1
ATOM 2703 C C . GLY A 1 343 ? 3.59 21.281 12.688 1 97.44 343 GLY A C 1
ATOM 2704 O O . GLY A 1 343 ? 4.664 21.891 12.664 1 97.44 343 GLY A O 1
ATOM 2705 N N . TYR A 1 344 ? 2.742 21.219 11.656 1 98.25 344 TYR A N 1
ATOM 2706 C CA . TYR A 1 344 ? 3.053 21.844 10.367 1 98.25 344 TYR A CA 1
ATOM 2707 C C . TYR A 1 344 ? 2.154 23.047 10.117 1 98.25 344 TYR A C 1
ATOM 2709 O O . TYR A 1 344 ? 2.469 23.891 9.281 1 98.25 344 TYR A O 1
ATOM 2717 N N . PHE A 1 345 ? 1.016 23.219 10.859 1 98.69 345 PHE A N 1
ATOM 2718 C CA . PHE A 1 345 ? -0.049 23.984 10.234 1 98.69 345 PHE A CA 1
ATOM 2719 C C . PHE A 1 345 ? -0.576 25.062 11.188 1 98.69 345 PHE A C 1
ATOM 2721 O O . PHE A 1 345 ? -0.557 24.875 12.406 1 98.69 345 PHE A O 1
ATOM 2728 N N . VAL A 1 346 ? -1.01 26.125 10.617 1 98.56 346 VAL A N 1
ATOM 2729 C CA . VAL A 1 346 ? -1.733 27.188 11.297 1 98.56 346 VAL A CA 1
ATOM 2730 C C . VAL A 1 346 ? -3.117 27.359 10.672 1 98.56 346 VAL A C 1
ATOM 2732 O O . VAL A 1 346 ? -3.246 27.438 9.453 1 98.56 346 VAL A O 1
ATOM 2735 N N . TRP A 1 347 ? -4.059 27.328 11.469 1 98.5 347 TRP A N 1
ATOM 2736 C CA . TRP A 1 347 ? -5.469 27.438 11.109 1 98.5 347 TRP A CA 1
ATOM 2737 C C . TRP A 1 347 ? -6.031 28.797 11.492 1 98.5 347 TRP A C 1
ATOM 2739 O O . TRP A 1 347 ? -6.07 29.141 12.672 1 98.5 347 TRP A O 1
ATOM 2749 N N . ILE A 1 348 ? -6.465 29.594 10.508 1 98.56 348 ILE A N 1
ATOM 2750 C CA . ILE A 1 348 ? -6.867 30.969 10.742 1 98.56 348 ILE A CA 1
ATOM 2751 C C . ILE A 1 348 ? -8.359 31.141 10.453 1 98.56 348 ILE A C 1
ATOM 2753 O O . ILE A 1 348 ? -8.844 30.688 9.406 1 98.56 348 ILE A O 1
ATOM 2757 N N . ARG A 1 349 ? -9.055 31.703 11.305 1 98.12 349 ARG A N 1
ATOM 2758 C CA . ARG A 1 349 ? -10.477 32 11.133 1 98.12 349 ARG A CA 1
ATOM 2759 C C . ARG A 1 349 ? -10.672 33.469 10.688 1 98.12 349 ARG A C 1
ATOM 2761 O O . ARG A 1 349 ? -10.164 34.375 11.32 1 98.12 349 ARG A O 1
ATOM 2768 N N . LEU A 1 350 ? -11.414 33.625 9.695 1 98.31 350 LEU A N 1
ATOM 2769 C CA . LEU A 1 350 ? -11.781 34.938 9.164 1 98.31 350 LEU A CA 1
ATOM 2770 C C . LEU A 1 350 ? -13.078 35.438 9.789 1 98.31 350 LEU A C 1
ATOM 2772 O O . LEU A 1 350 ? -13.805 34.688 10.422 1 98.31 350 LEU A O 1
ATOM 2776 N N . PRO A 1 351 ? -13.289 36.781 9.625 1 96.69 351 PRO A N 1
ATOM 2777 C CA . PRO A 1 351 ? -14.602 37.25 10.039 1 96.69 351 PRO A CA 1
ATOM 2778 C C . PRO A 1 351 ? -15.75 36.594 9.281 1 96.69 351 PRO A C 1
ATOM 2780 O O . PRO A 1 351 ? -15.555 36.125 8.164 1 96.69 351 PRO A O 1
ATOM 2783 N N . ASN A 1 352 ? -16.906 36.594 9.82 1 94.81 352 ASN A N 1
ATOM 2784 C CA . ASN A 1 352 ? -18.047 35.844 9.305 1 94.81 352 ASN A CA 1
ATOM 2785 C C . ASN A 1 352 ? -18.406 36.25 7.879 1 94.81 352 ASN A C 1
ATOM 2787 O O . ASN A 1 352 ? -18.875 35.469 7.086 1 94.81 352 ASN A O 1
ATOM 2791 N N . GLN A 1 353 ? -18.125 37.438 7.555 1 94.12 353 GLN A N 1
ATOM 2792 C CA . GLN A 1 353 ? -18.547 37.969 6.262 1 94.12 353 GLN A CA 1
ATOM 2793 C C . GLN A 1 353 ? -17.516 37.688 5.18 1 94.12 353 GLN A C 1
ATOM 2795 O O . GLN A 1 353 ? -17.734 37.969 4.004 1 94.12 353 GLN A O 1
ATOM 2800 N N . VAL A 1 354 ? -16.406 37.188 5.629 1 96.69 354 VAL A N 1
ATOM 2801 C CA . VAL A 1 354 ? -15.305 36.969 4.688 1 96.69 354 VAL A CA 1
ATOM 2802 C C . VAL A 1 354 ? -15.227 35.5 4.312 1 96.69 354 VAL A C 1
ATOM 2804 O O . VAL A 1 354 ? -15.258 34.625 5.184 1 96.69 354 VAL A O 1
ATOM 2807 N N . ASN A 1 355 ? -15.164 35.219 3.061 1 97.81 355 ASN A N 1
ATOM 2808 C CA . ASN A 1 355 ? -15.023 33.875 2.512 1 97.81 355 ASN A CA 1
ATOM 2809 C C . ASN A 1 355 ? -13.57 33.562 2.154 1 97.81 355 ASN A C 1
ATOM 2811 O O . ASN A 1 355 ? -12.945 34.312 1.384 1 97.81 355 ASN A O 1
ATOM 2815 N N . ALA A 1 356 ? -13.125 32.469 2.643 1 98.44 356 ALA A N 1
ATOM 2816 C CA . ALA A 1 356 ? -11.719 32.125 2.48 1 98.44 356 ALA A CA 1
ATOM 2817 C C . ALA A 1 356 ? -11.375 31.875 1.014 1 98.44 356 ALA A C 1
ATOM 2819 O O . ALA A 1 356 ? -10.273 32.219 0.563 1 98.44 356 ALA A O 1
ATOM 2820 N N . SER A 1 357 ? -12.281 31.266 0.263 1 98.12 357 SER A N 1
ATOM 2821 C CA . SER A 1 357 ? -12.031 31.016 -1.152 1 98.12 357 SER A CA 1
ATOM 2822 C C . SER A 1 357 ? -11.922 32.312 -1.938 1 98.12 357 SER A C 1
ATOM 2824 O O . SER A 1 357 ? -11.109 32.438 -2.859 1 98.12 357 SER A O 1
ATOM 2826 N N . GLU A 1 358 ? -12.734 33.281 -1.629 1 98.06 358 GLU A N 1
ATOM 2827 C CA . GLU A 1 358 ? -12.648 34.594 -2.264 1 98.06 358 GLU A CA 1
ATOM 2828 C C . GLU A 1 358 ? -11.352 35.281 -1.895 1 98.06 358 GLU A C 1
ATOM 2830 O O . GLU A 1 358 ? -10.727 35.938 -2.742 1 98.06 358 GLU A O 1
ATOM 2835 N N . PHE A 1 359 ? -11.031 35.219 -0.667 1 98.38 359 PHE A N 1
ATOM 2836 C CA . PHE A 1 359 ? -9.766 35.812 -0.241 1 98.38 359 PHE A CA 1
ATOM 2837 C C . PHE A 1 359 ? -8.594 35.156 -0.954 1 98.38 359 PHE A C 1
ATOM 2839 O O . PHE A 1 359 ? -7.625 35.812 -1.317 1 98.38 359 PHE A O 1
ATOM 2846 N N . LEU A 1 360 ? -8.625 33.844 -1.094 1 98.12 360 LEU A N 1
ATOM 2847 C CA . LEU A 1 360 ? -7.594 33.125 -1.825 1 98.12 360 LEU A CA 1
ATOM 2848 C C . LEU A 1 360 ? -7.414 33.688 -3.227 1 98.12 360 LEU A C 1
ATOM 2850 O O . LEU A 1 360 ? -6.285 33.906 -3.674 1 98.12 360 LEU A O 1
ATOM 2854 N N . GLU A 1 361 ? -8.477 33.906 -3.943 1 97.5 361 GLU A N 1
ATOM 2855 C CA . GLU A 1 361 ? -8.422 34.469 -5.281 1 97.5 361 GLU A CA 1
ATOM 2856 C C . GLU A 1 361 ? -7.793 35.875 -5.25 1 97.5 361 GLU A C 1
ATOM 2858 O O . GLU A 1 361 ? -6.961 36.188 -6.098 1 97.5 361 GLU A O 1
ATOM 2863 N N . TYR A 1 362 ? -8.219 36.625 -4.312 1 97.94 362 TYR A N 1
ATOM 2864 C CA . TYR A 1 362 ? -7.68 37.969 -4.148 1 97.94 362 TYR A CA 1
ATOM 2865 C C . TYR A 1 362 ? -6.18 37.938 -3.879 1 97.94 362 TYR A C 1
ATOM 2867 O O . TYR A 1 362 ? -5.41 38.688 -4.484 1 97.94 362 TYR A O 1
ATOM 2875 N N . CYS A 1 363 ? -5.809 37.125 -2.932 1 97.5 363 CYS A N 1
ATOM 2876 C CA . CYS A 1 363 ? -4.41 37 -2.525 1 97.5 363 CYS A CA 1
ATOM 2877 C C . CYS A 1 363 ? -3.541 36.531 -3.688 1 97.5 363 CYS A C 1
ATOM 2879 O O . CYS A 1 363 ? -2.422 37.031 -3.861 1 97.5 363 CYS A O 1
ATOM 2881 N N . LEU A 1 364 ? -4.027 35.594 -4.477 1 96.5 364 LEU A N 1
ATOM 2882 C CA . LEU A 1 364 ? -3.299 35.094 -5.645 1 96.5 364 LEU A CA 1
ATOM 2883 C C . LEU A 1 364 ? -3.109 36.188 -6.672 1 96.5 364 LEU A C 1
ATOM 2885 O O . LEU A 1 364 ? -2.037 36.344 -7.266 1 96.5 364 LEU A O 1
ATOM 2889 N N . GLU A 1 365 ? -4.098 36.938 -6.895 1 96.5 365 GLU A N 1
ATOM 2890 C CA . GLU A 1 365 ? -4.07 38 -7.895 1 96.5 365 GLU A CA 1
ATOM 2891 C C . GLU A 1 365 ? -3.119 39.125 -7.477 1 96.5 365 GLU A C 1
ATOM 2893 O O . GLU A 1 365 ? -2.361 39.625 -8.297 1 96.5 365 GLU A O 1
ATOM 2898 N N . HIS A 1 366 ? -3.09 39.469 -6.23 1 97.19 366 HIS A N 1
ATOM 2899 C CA . HIS A 1 366 ? -2.43 40.688 -5.809 1 97.19 366 HIS A CA 1
ATOM 2900 C C . HIS A 1 366 ? -1.058 40.406 -5.207 1 97.19 366 HIS A C 1
ATOM 2902 O O . HIS A 1 366 ? -0.163 41.25 -5.254 1 97.19 366 HIS A O 1
ATOM 2908 N N . GLU A 1 367 ? -0.912 39.188 -4.621 1 97.19 367 GLU A N 1
ATOM 2909 C CA . GLU A 1 367 ? 0.327 38.938 -3.896 1 97.19 367 GLU A CA 1
ATOM 2910 C C . GLU A 1 367 ? 0.994 37.656 -4.395 1 97.19 367 GLU A C 1
ATOM 2912 O O . GLU A 1 367 ? 2.113 37.344 -3.994 1 97.19 367 GLU A O 1
ATOM 2917 N N . LYS A 1 368 ? 0.33 36.875 -5.258 1 96.69 368 LYS A N 1
ATOM 2918 C CA . LYS A 1 368 ? 0.831 35.594 -5.754 1 96.69 368 LYS A CA 1
ATOM 2919 C C . LYS A 1 368 ? 1.113 34.625 -4.602 1 96.69 368 LYS A C 1
ATOM 2921 O O . LYS A 1 368 ? 2.189 34.031 -4.535 1 96.69 368 LYS A O 1
ATOM 2926 N N . ILE A 1 369 ? 0.236 34.594 -3.711 1 97.5 369 ILE A N 1
ATOM 2927 C CA . ILE A 1 369 ? 0.285 33.688 -2.574 1 97.5 369 ILE A CA 1
ATOM 2928 C C . ILE A 1 369 ? -0.93 32.781 -2.604 1 97.5 369 ILE A C 1
ATOM 2930 O O . ILE A 1 369 ? -2.045 33.219 -2.896 1 97.5 369 ILE A O 1
ATOM 2934 N N . THR A 1 370 ? -0.656 31.531 -2.381 1 96.94 370 THR A N 1
ATOM 2935 C CA . THR A 1 370 ? -1.755 30.562 -2.305 1 96.94 370 THR A CA 1
ATOM 2936 C C . THR A 1 370 ? -1.72 29.812 -0.982 1 96.94 370 THR A C 1
ATOM 2938 O O . THR A 1 370 ? -0.69 29.781 -0.306 1 96.94 370 THR A O 1
ATOM 2941 N N . PHE A 1 371 ? -2.832 29.391 -0.511 1 97.56 371 PHE A N 1
ATOM 2942 C CA . PHE A 1 371 ? -3.07 28.547 0.656 1 97.56 371 PHE A CA 1
ATOM 2943 C C . PHE A 1 371 ? -4.266 27.625 0.429 1 97.56 371 PHE A C 1
ATOM 2945 O O . PHE A 1 371 ? -4.801 27.562 -0.68 1 97.56 371 PHE A O 1
ATOM 2952 N N . ILE A 1 372 ? -4.656 26.844 1.448 1 97.38 372 ILE A N 1
ATOM 2953 C CA . ILE A 1 372 ? -5.812 25.984 1.262 1 97.38 372 ILE A CA 1
ATOM 2954 C C . ILE A 1 372 ? -6.996 26.516 2.064 1 97.38 372 ILE A C 1
ATOM 2956 O O . ILE A 1 372 ? -6.883 26.75 3.273 1 97.38 372 ILE A O 1
ATOM 2960 N N . ALA A 1 373 ? -8.07 26.734 1.38 1 98.12 373 ALA A N 1
ATOM 2961 C CA . ALA A 1 373 ? -9.305 27.172 2.023 1 98.12 373 ALA A CA 1
ATOM 2962 C C . ALA A 1 373 ? -9.891 26.078 2.904 1 98.12 373 ALA A C 1
ATOM 2964 O O . ALA A 1 373 ? -9.781 24.891 2.586 1 98.12 373 ALA A O 1
ATOM 2965 N N . GLY A 1 374 ? -10.523 26.484 3.943 1 98.38 374 GLY A N 1
ATOM 2966 C CA . GLY A 1 374 ? -10.977 25.578 4.984 1 98.38 374 GLY A CA 1
ATOM 2967 C C . GLY A 1 374 ? -12.031 24.594 4.504 1 98.38 374 GLY A C 1
ATOM 2968 O O . GLY A 1 374 ? -12.133 23.484 5.027 1 98.38 374 GLY A O 1
ATOM 2969 N N . SER A 1 375 ? -12.781 24.953 3.502 1 98.12 375 SER A N 1
ATOM 2970 C CA . SER A 1 375 ? -13.844 24.094 2.986 1 98.12 375 SER A CA 1
ATOM 2971 C C . SER A 1 375 ? -13.281 22.766 2.486 1 98.12 375 SER A C 1
ATOM 2973 O O . SER A 1 375 ? -13.969 21.734 2.516 1 98.12 375 SER A O 1
ATOM 2975 N N . ARG A 1 376 ? -12.023 22.75 2.096 1 96.81 376 ARG A N 1
ATOM 2976 C CA . ARG A 1 376 ? -11.383 21.531 1.59 1 96.81 376 ARG A CA 1
ATOM 2977 C C . ARG A 1 376 ? -11.203 20.5 2.699 1 96.81 376 ARG A C 1
ATOM 2979 O O . ARG A 1 376 ? -11.109 19.312 2.432 1 96.81 376 ARG A O 1
ATOM 2986 N N . PHE A 1 377 ? -11.18 20.953 3.932 1 98.44 377 PHE A N 1
ATOM 2987 C CA . PHE A 1 377 ? -10.938 20.078 5.078 1 98.44 377 PHE A CA 1
ATOM 2988 C C . PHE A 1 377 ? -12.25 19.688 5.742 1 98.44 377 PHE A C 1
ATOM 2990 O O . PHE A 1 377 ? -12.266 18.859 6.664 1 98.44 377 PHE A O 1
ATOM 2997 N N . ALA A 1 378 ? -13.352 20.281 5.309 1 98.56 378 ALA A N 1
ATOM 2998 C CA . ALA A 1 378 ? -14.648 20.094 5.961 1 98.56 378 ALA A CA 1
ATOM 2999 C C . ALA A 1 378 ? -15.312 18.797 5.492 1 98.56 378 ALA A C 1
ATOM 3001 O O . ALA A 1 378 ? -15.281 18.484 4.301 1 98.56 378 ALA A O 1
ATOM 3002 N N . VAL A 1 379 ? -15.844 18.062 6.398 1 97.94 379 VAL A N 1
ATOM 3003 C CA . VAL A 1 379 ? -16.609 16.859 6.066 1 97.94 379 VAL A CA 1
ATOM 3004 C C . VAL A 1 379 ? -17.922 17.234 5.418 1 97.94 379 VAL A C 1
ATOM 3006 O O . VAL A 1 379 ? -18.328 16.641 4.418 1 97.94 379 VAL A O 1
ATOM 3009 N N . GLU A 1 380 ? -18.562 18.25 5.98 1 97.25 380 GLU A N 1
ATOM 3010 C CA . GLU A 1 380 ? -19.891 18.656 5.516 1 97.25 380 GLU A CA 1
ATOM 3011 C C . GLU A 1 380 ? -19.781 19.781 4.492 1 97.25 380 GLU A C 1
ATOM 3013 O O . GLU A 1 380 ? -18.953 20.688 4.629 1 97.25 380 GLU A O 1
ATOM 3018 N N . GLU A 1 381 ? -20.609 19.75 3.607 1 94.44 381 GLU A N 1
ATOM 3019 C CA . GLU A 1 381 ? -20.672 20.797 2.59 1 94.44 381 GLU A CA 1
ATOM 3020 C C . GLU A 1 381 ? -21.062 22.125 3.199 1 94.44 381 GLU A C 1
ATOM 3022 O O . GLU A 1 381 ? -21.922 22.188 4.082 1 94.44 381 GLU A O 1
ATOM 3027 N N . GLY A 1 382 ? -20.438 23.125 2.736 1 95 382 GLY A N 1
ATOM 3028 C CA . GLY A 1 382 ? -20.781 24.469 3.17 1 95 382 GLY A CA 1
ATOM 3029 C C . GLY A 1 382 ? -20.062 24.891 4.441 1 95 382 GLY A C 1
ATOM 3030 O O . GLY A 1 382 ? -20.172 26.031 4.875 1 95 382 GLY A O 1
ATOM 3031 N N . LYS A 1 383 ? -19.312 24.016 5.043 1 97.19 383 LYS A N 1
ATOM 3032 C CA . LYS A 1 383 ? -18.578 24.328 6.262 1 97.19 383 LYS A CA 1
ATOM 3033 C C . LYS A 1 383 ? -17.141 24.734 5.945 1 97.19 383 LYS A C 1
ATOM 3035 O O . LYS A 1 383 ? -16.641 24.469 4.844 1 97.19 383 LYS A O 1
ATOM 3040 N N . GLY A 1 384 ? -16.5 25.469 6.812 1 97.69 384 GLY A N 1
ATOM 3041 C CA . GLY A 1 384 ? -15.086 25.812 6.727 1 97.69 384 GLY A CA 1
ATOM 3042 C C . GLY A 1 384 ? -14.82 27.031 5.863 1 97.69 384 GLY A C 1
ATOM 3043 O O . GLY A 1 384 ? -13.664 27.375 5.605 1 97.69 384 GLY A O 1
ATOM 3044 N N . GLN A 1 385 ? -15.828 27.75 5.465 1 98.06 385 GLN A N 1
ATOM 3045 C CA . GLN A 1 385 ? -15.703 28.859 4.516 1 98.06 385 GLN A CA 1
ATOM 3046 C C . GLN A 1 385 ? -14.938 30.031 5.129 1 98.06 385 GLN A C 1
ATOM 3048 O O . GLN A 1 385 ? -14.352 30.844 4.41 1 98.06 385 GLN A O 1
ATOM 3053 N N . GLN A 1 386 ? -14.969 30.109 6.438 1 97.88 386 GLN A N 1
ATOM 3054 C CA . GLN A 1 386 ? -14.328 31.234 7.109 1 97.88 386 GLN A CA 1
ATOM 3055 C C . GLN A 1 386 ? -12.93 30.875 7.602 1 97.88 386 GLN A C 1
ATOM 3057 O O . GLN A 1 386 ? -12.344 31.578 8.414 1 97.88 386 GLN A O 1
ATOM 3062 N N . PHE A 1 387 ? -12.461 29.703 7.172 1 98.38 387 PHE A N 1
ATOM 3063 C CA . PHE A 1 387 ? -11.164 29.25 7.641 1 98.38 387 PHE A CA 1
ATOM 3064 C C . PHE A 1 387 ? -10.203 29.047 6.473 1 98.38 387 PHE A C 1
ATOM 3066 O O . PHE A 1 387 ? -10.641 28.781 5.352 1 98.38 387 PHE A O 1
ATOM 3073 N N . PHE A 1 388 ? -8.945 29.203 6.703 1 98.56 388 PHE A N 1
ATOM 3074 C CA . PHE A 1 388 ? -7.922 28.719 5.785 1 98.56 388 PHE A CA 1
ATOM 3075 C C . PHE A 1 388 ? -6.691 28.25 6.547 1 98.56 388 PHE A C 1
ATOM 3077 O O . PHE A 1 388 ? -6.504 28.594 7.715 1 98.56 388 PHE A O 1
ATOM 3084 N N . ARG A 1 389 ? -5.91 27.359 5.949 1 98.62 389 ARG A N 1
ATOM 3085 C CA . ARG A 1 389 ? -4.734 26.766 6.57 1 98.62 389 ARG A CA 1
ATOM 3086 C C . ARG A 1 389 ? -3.461 27.172 5.828 1 98.62 389 ARG A C 1
ATOM 3088 O O . ARG A 1 389 ? -3.43 27.172 4.598 1 98.62 389 ARG A O 1
ATOM 3095 N N . ILE A 1 390 ? -2.455 27.484 6.531 1 98.44 390 ILE A N 1
ATOM 3096 C CA . ILE A 1 390 ? -1.123 27.656 5.961 1 98.44 390 ILE A CA 1
ATOM 3097 C C . ILE A 1 390 ? -0.167 26.625 6.559 1 98.44 390 ILE A C 1
ATOM 3099 O O . ILE A 1 390 ? -0.434 26.062 7.625 1 98.44 390 ILE A O 1
ATOM 3103 N N . SER A 1 391 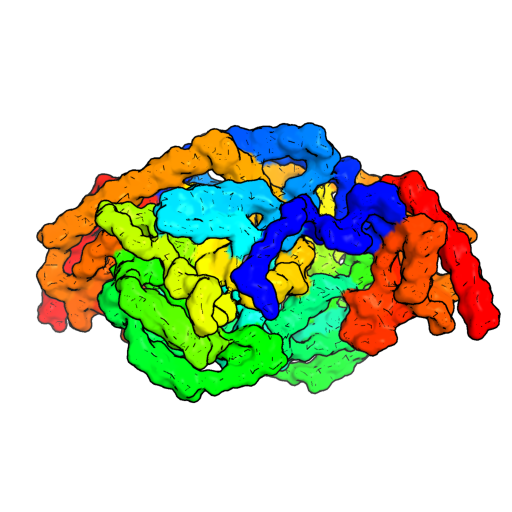? 0.898 26.359 5.871 1 98.12 391 SER A N 1
ATOM 3104 C CA . SER A 1 391 ? 1.908 25.375 6.266 1 98.12 391 SER A CA 1
ATOM 3105 C C . SER A 1 391 ? 3.277 26.031 6.426 1 98.12 391 SER A C 1
ATOM 3107 O O . SER A 1 391 ? 3.623 26.953 5.68 1 98.12 391 SER A O 1
ATOM 3109 N N . ILE A 1 392 ? 4.09 25.562 7.324 1 98.38 392 ILE A N 1
ATOM 3110 C CA . ILE A 1 392 ? 5.379 26.172 7.609 1 98.38 392 ILE A CA 1
ATOM 3111 C C . ILE A 1 392 ? 6.504 25.281 7.082 1 98.38 392 ILE A C 1
ATOM 3113 O O . ILE A 1 392 ? 7.68 25.641 7.164 1 98.38 392 ILE A O 1
ATOM 3117 N N . ALA A 1 393 ? 6.152 24.188 6.52 1 97.12 393 ALA A N 1
ATOM 3118 C CA . ALA A 1 393 ? 7.125 23.109 6.434 1 97.12 393 ALA A CA 1
ATOM 3119 C C . ALA A 1 393 ? 8.023 23.266 5.215 1 97.12 393 ALA A C 1
ATOM 3121 O O . ALA A 1 393 ? 9.219 22.969 5.273 1 97.12 393 ALA A O 1
ATOM 3122 N N . PHE A 1 394 ? 7.523 23.812 4.086 1 96.94 394 PHE A N 1
ATOM 3123 C CA . PHE A 1 394 ? 8.227 23.703 2.814 1 96.94 394 PHE A CA 1
ATOM 3124 C C . PHE A 1 394 ? 9.266 24.797 2.66 1 96.94 394 PHE A C 1
ATOM 3126 O O . PHE A 1 394 ? 10.398 24.547 2.25 1 96.94 394 PHE A O 1
ATOM 3133 N N . HIS A 1 395 ? 8.883 26.062 2.971 1 97.56 395 HIS A N 1
ATOM 3134 C CA . HIS A 1 395 ? 9.727 27.219 2.686 1 97.56 395 HIS A CA 1
ATOM 3135 C C . HIS A 1 395 ? 10.594 27.578 3.889 1 97.56 395 HIS A C 1
ATOM 3137 O O . HIS A 1 395 ? 10.211 27.328 5.035 1 97.56 395 HIS A O 1
ATOM 3143 N N . LYS A 1 396 ? 11.664 28.219 3.631 1 97.38 396 LYS A N 1
ATOM 3144 C CA . LYS A 1 396 ? 12.555 28.719 4.68 1 97.38 396 LYS A CA 1
ATOM 3145 C C . LYS A 1 396 ? 11.914 29.859 5.449 1 97.38 396 LYS A C 1
ATOM 3147 O O . LYS A 1 396 ? 10.984 30.5 4.961 1 97.38 396 LYS A O 1
ATOM 3152 N N . LYS A 1 397 ? 12.469 30.094 6.551 1 98.25 397 LYS A N 1
ATOM 3153 C CA . LYS A 1 397 ? 11.938 31.062 7.496 1 98.25 397 LYS A CA 1
ATOM 3154 C C . LYS A 1 397 ? 11.75 32.438 6.832 1 98.25 397 LYS A C 1
ATOM 3156 O O . LYS A 1 397 ? 10.695 33.062 6.969 1 98.25 397 LYS A O 1
ATOM 3161 N N . GLU A 1 398 ? 12.734 32.906 6.082 1 98 398 GLU A N 1
ATOM 3162 C CA . GLU A 1 398 ? 12.703 34.219 5.504 1 98 398 GLU A CA 1
ATOM 3163 C C . GLU A 1 398 ? 11.547 34.375 4.516 1 98 398 GLU A C 1
ATOM 3165 O O . GLU A 1 398 ? 10.836 35.375 4.527 1 98 398 GLU A O 1
ATOM 3170 N N . LYS A 1 399 ? 11.414 33.375 3.738 1 97.25 399 LYS A N 1
ATOM 3171 C CA . LYS A 1 399 ? 10.328 33.375 2.756 1 97.25 399 LYS A CA 1
ATOM 3172 C C . LYS A 1 399 ? 8.969 33.312 3.439 1 97.25 399 LYS A C 1
ATOM 3174 O O . LYS A 1 399 ? 8.016 33.969 2.992 1 97.25 399 LYS A O 1
ATOM 3179 N N . LEU A 1 400 ? 8.875 32.594 4.492 1 98.25 400 LEU A N 1
ATOM 3180 C CA . LEU A 1 400 ? 7.637 32.469 5.25 1 98.25 400 LEU A CA 1
ATOM 3181 C C . LEU A 1 400 ? 7.262 33.812 5.891 1 98.25 400 LEU A C 1
ATOM 3183 O O . LEU A 1 400 ? 6.113 34.25 5.793 1 98.25 400 LEU A O 1
ATOM 3187 N N . VAL A 1 401 ? 8.203 34.406 6.52 1 98.38 401 VAL A N 1
ATOM 3188 C CA . VAL A 1 401 ? 7.953 35.656 7.227 1 98.38 401 VAL A CA 1
ATOM 3189 C C . VAL A 1 401 ? 7.492 36.719 6.234 1 98.38 401 VAL A C 1
ATOM 3191 O O . VAL A 1 401 ? 6.5 37.438 6.473 1 98.38 401 VAL A O 1
ATOM 3194 N N . ASP A 1 402 ? 8.188 36.812 5.125 1 98.12 402 ASP A N 1
ATOM 3195 C CA . ASP A 1 402 ? 7.805 37.75 4.082 1 98.12 402 ASP A CA 1
ATOM 3196 C C . ASP A 1 402 ? 6.406 37.438 3.555 1 98.12 402 ASP A C 1
ATOM 3198 O O . ASP A 1 402 ? 5.57 38.344 3.449 1 98.12 402 ASP A O 1
ATOM 3202 N N . GLY A 1 403 ? 6.184 36.219 3.252 1 98.12 403 GLY A N 1
ATOM 3203 C CA . GLY A 1 403 ? 4.91 35.812 2.691 1 98.12 403 GLY A CA 1
ATOM 3204 C C . GLY A 1 403 ? 3.742 36.031 3.633 1 98.12 403 GLY A C 1
ATOM 3205 O O . GLY A 1 403 ? 2.674 36.469 3.211 1 98.12 403 GLY A O 1
ATOM 3206 N N . ILE A 1 404 ? 3.939 35.75 4.879 1 98.56 404 ILE A N 1
ATOM 3207 C CA . ILE A 1 404 ? 2.865 35.875 5.859 1 98.56 404 ILE A CA 1
ATOM 3208 C C . ILE A 1 404 ? 2.566 37.344 6.109 1 98.56 404 ILE A C 1
ATOM 3210 O O . ILE A 1 404 ? 1.408 37.719 6.289 1 98.56 404 ILE A O 1
ATOM 3214 N N . SER A 1 405 ? 3.578 38.188 6.137 1 98.62 405 SER A N 1
ATOM 3215 C CA . SER A 1 405 ? 3.365 39.625 6.27 1 98.62 405 SER A CA 1
ATOM 3216 C C . SER A 1 405 ? 2.535 40.156 5.109 1 98.62 405 SER A C 1
ATOM 3218 O O . SER A 1 405 ? 1.579 40.906 5.32 1 98.62 405 SER A O 1
ATOM 3220 N N . ARG A 1 406 ? 2.883 39.75 3.947 1 98.62 406 ARG A N 1
ATOM 3221 C CA . ARG A 1 406 ? 2.135 40.188 2.766 1 98.62 406 ARG A CA 1
ATOM 3222 C C . ARG A 1 406 ? 0.708 39.625 2.805 1 98.62 406 ARG A C 1
ATOM 3224 O O . ARG A 1 406 ? -0.232 40.344 2.412 1 98.62 406 ARG A O 1
ATOM 3231 N N . LEU A 1 407 ? 0.589 38.469 3.234 1 98.5 407 LEU A N 1
ATOM 3232 C CA . LEU A 1 407 ? -0.727 37.844 3.379 1 98.5 407 LEU A CA 1
ATOM 3233 C C . LEU A 1 407 ? -1.598 38.656 4.34 1 98.5 407 LEU A C 1
ATOM 3235 O O . LEU A 1 407 ? -2.771 38.906 4.055 1 98.5 407 LEU A O 1
ATOM 3239 N N . CYS A 1 408 ? -1.059 39.094 5.465 1 98.38 408 CYS A N 1
ATOM 3240 C CA . CYS A 1 408 ? -1.79 39.875 6.449 1 98.38 408 CYS A CA 1
ATOM 3241 C C . CYS A 1 408 ? -2.199 41.219 5.875 1 98.38 408 CYS A C 1
ATOM 3243 O O . CYS A 1 408 ? -3.316 41.688 6.105 1 98.38 408 CYS A O 1
ATOM 3245 N N . MET A 1 409 ? -1.306 41.781 5.121 1 98.12 409 MET A N 1
ATOM 3246 C CA . MET A 1 409 ? -1.615 43.062 4.48 1 98.12 409 MET A CA 1
ATOM 3247 C C . MET A 1 409 ? -2.754 42.906 3.477 1 98.12 409 MET A C 1
ATOM 3249 O O . MET A 1 409 ? -3.672 43.719 3.439 1 98.12 409 MET A O 1
ATOM 3253 N N . ALA A 1 410 ? -2.613 41.875 2.73 1 98.31 410 ALA A N 1
ATOM 3254 C CA . ALA A 1 410 ? -3.66 41.562 1.752 1 98.31 410 ALA A CA 1
ATOM 3255 C C . ALA A 1 410 ? -4.996 41.312 2.438 1 98.31 410 ALA A C 1
ATOM 3257 O O . ALA A 1 410 ? -6.047 41.719 1.939 1 98.31 410 ALA A O 1
ATOM 3258 N N . LEU A 1 411 ? -4.965 40.594 3.498 1 98.19 411 LEU A N 1
ATOM 3259 C CA . LEU A 1 411 ? -6.176 40.281 4.246 1 98.19 411 LEU A CA 1
ATOM 3260 C C . LEU A 1 411 ? -6.832 41.531 4.785 1 98.19 411 LEU A C 1
ATOM 3262 O O . LEU A 1 411 ? -8.055 41.688 4.719 1 98.19 411 LEU A O 1
ATOM 3266 N N . ASN A 1 412 ? -6.062 42.406 5.312 1 97.31 412 ASN A N 1
ATOM 3267 C CA . ASN A 1 412 ? -6.578 43.688 5.801 1 97.31 412 ASN A CA 1
ATOM 3268 C C . ASN A 1 412 ? -7.277 44.469 4.691 1 97.31 412 ASN A C 1
ATOM 3270 O O . ASN A 1 412 ? -8.359 45.031 4.906 1 97.31 412 ASN A O 1
ATOM 3274 N N . ALA A 1 413 ? -6.641 44.531 3.57 1 97.38 413 ALA A N 1
ATOM 3275 C CA . ALA A 1 413 ? -7.223 45.219 2.428 1 97.38 413 ALA A CA 1
ATOM 3276 C C . ALA A 1 413 ? -8.516 44.562 1.979 1 97.38 413 ALA A C 1
ATOM 3278 O O . ALA A 1 413 ? -9.508 45.219 1.679 1 97.38 413 ALA A O 1
ATOM 3279 N N . PHE A 1 414 ? -8.516 43.281 1.934 1 97.81 414 PHE A N 1
ATOM 3280 C CA . PHE A 1 414 ? -9.664 42.5 1.46 1 97.81 414 PHE A CA 1
ATOM 3281 C C . PHE A 1 414 ? -10.859 42.688 2.395 1 97.81 414 PHE A C 1
ATOM 3283 O O . PHE A 1 414 ? -11.992 42.812 1.939 1 97.81 414 PHE A O 1
ATOM 3290 N N . ILE A 1 415 ? -10.625 42.625 3.676 1 97.12 415 ILE A N 1
ATOM 3291 C CA . ILE A 1 415 ? -11.672 42.812 4.672 1 97.12 415 ILE A CA 1
ATOM 3292 C C . ILE A 1 415 ? -12.336 44.188 4.488 1 97.12 415 ILE A C 1
ATOM 3294 O O . ILE A 1 415 ? -13.555 44.312 4.586 1 97.12 415 ILE A O 1
ATOM 3298 N N . LYS A 1 416 ? -11.547 45.219 4.195 1 95.5 416 LYS A N 1
ATOM 3299 C CA . LYS A 1 416 ? -12.078 46.562 3.969 1 95.5 416 LYS A CA 1
ATOM 3300 C C . LYS A 1 416 ? -12.961 46.594 2.727 1 95.5 416 LYS A C 1
ATOM 3302 O O . LYS A 1 416 ? -13.969 47.312 2.701 1 95.5 416 LYS A O 1
ATOM 3307 N N . ILE A 1 417 ? -12.586 45.844 1.776 1 94.5 417 ILE A N 1
ATOM 3308 C CA . ILE A 1 417 ? -13.352 45.781 0.536 1 94.5 417 ILE A CA 1
ATOM 3309 C C . ILE A 1 417 ? -14.695 45.125 0.794 1 94.5 417 ILE A C 1
ATOM 3311 O O . ILE A 1 417 ? -15.734 45.594 0.313 1 94.5 417 ILE A O 1
ATOM 3315 N N . VAL A 1 418 ? -14.727 44 1.501 1 91.69 418 VAL A N 1
ATOM 3316 C CA . VAL A 1 418 ? -15.938 43.25 1.767 1 91.69 418 VAL A CA 1
ATOM 3317 C C . VAL A 1 418 ? -16.875 44.031 2.658 1 91.69 418 VAL A C 1
ATOM 3319 O O . VAL A 1 418 ? -18.094 44 2.488 1 91.69 418 VAL A O 1
ATOM 3322 N N . LYS A 1 419 ? -16.438 44.781 3.633 1 85.62 419 LYS A N 1
ATOM 3323 C CA . LYS A 1 419 ? -17.25 45.594 4.52 1 85.62 419 LYS A CA 1
ATOM 3324 C C . LYS A 1 419 ? -17.953 46.719 3.75 1 85.62 419 LYS A C 1
ATOM 3326 O O . LYS A 1 419 ? -19.047 47.156 4.133 1 85.62 419 LYS A O 1
ATOM 3331 N N . HIS A 1 420 ? -17.312 47.188 2.803 1 77.38 420 HIS A N 1
ATOM 3332 C CA . HIS A 1 420 ? -17.859 48.312 2.035 1 77.38 420 HIS A CA 1
ATOM 3333 C C . HIS A 1 420 ? -18.766 47.812 0.908 1 77.38 420 HIS A C 1
ATOM 3335 O O . HIS A 1 420 ? -19.344 48.594 0.173 1 77.38 420 HIS A O 1
ATOM 3341 N N . THR A 1 421 ? -18.906 46.469 0.752 1 72.88 421 THR A N 1
ATOM 3342 C CA . THR A 1 421 ? -19.812 45.906 -0.24 1 72.88 421 THR A CA 1
ATOM 3343 C C . THR A 1 421 ? -21.031 45.312 0.433 1 72.88 421 THR A C 1
ATOM 3345 O O . THR A 1 421 ? -20.938 44.688 1.486 1 72.88 421 THR A O 1
ATOM 3348 N N . MET B 1 1 ? -7.281 -14.047 25.328 1 52.75 1 MET B N 1
ATOM 3349 C CA . MET B 1 1 ? -6.281 -13.578 24.375 1 52.75 1 MET B CA 1
ATOM 3350 C C . MET B 1 1 ? -5.137 -12.867 25.078 1 52.75 1 MET B C 1
ATOM 3352 O O . MET B 1 1 ? -5.348 -12.234 26.125 1 52.75 1 MET B O 1
ATOM 3356 N N . SER B 1 2 ? -3.955 -13.102 24.766 1 60.78 2 SER B N 1
ATOM 3357 C CA . SER B 1 2 ? -2.791 -12.531 25.438 1 60.78 2 SER B CA 1
ATOM 3358 C C . SER B 1 2 ? -2.838 -11.008 25.422 1 60.78 2 SER B C 1
ATOM 3360 O O . SER B 1 2 ? -3.334 -10.406 24.469 1 60.78 2 SER B O 1
ATOM 3362 N N . ASP B 1 3 ? -2.486 -10.414 26.547 1 75.38 3 ASP B N 1
ATOM 3363 C CA . ASP B 1 3 ? -2.463 -8.961 26.688 1 75.38 3 ASP B CA 1
ATOM 3364 C C . ASP B 1 3 ? -1.167 -8.383 26.125 1 75.38 3 ASP B C 1
ATOM 3366 O O . ASP B 1 3 ? -0.895 -7.188 26.281 1 75.38 3 ASP B O 1
ATOM 3370 N N . GLN B 1 4 ? -0.37 -9.352 25.5 1 84.94 4 GLN B N 1
ATOM 3371 C CA . GLN B 1 4 ? 0.876 -8.867 24.922 1 84.94 4 GLN B CA 1
ATOM 3372 C C . GLN B 1 4 ? 1.137 -9.508 23.562 1 84.94 4 GLN B C 1
ATOM 3374 O O . GLN B 1 4 ? 0.779 -10.664 23.328 1 84.94 4 GLN B O 1
ATOM 3379 N N . ASN B 1 5 ? 1.699 -8.664 22.734 1 89.25 5 ASN B N 1
ATOM 3380 C CA . ASN B 1 5 ? 2.201 -9.227 21.484 1 89.25 5 ASN B CA 1
ATOM 3381 C C . ASN B 1 5 ? 3.539 -9.93 21.688 1 89.25 5 ASN B C 1
ATOM 3383 O O . ASN B 1 5 ? 4.332 -9.539 22.547 1 89.25 5 ASN B O 1
ATOM 3387 N N . SER B 1 6 ? 3.699 -10.977 20.938 1 87.38 6 SER B N 1
ATOM 3388 C CA . SER B 1 6 ? 4.957 -11.711 21.031 1 87.38 6 SER B CA 1
ATOM 3389 C C . SER B 1 6 ? 5.852 -11.414 19.828 1 87.38 6 SER B C 1
ATOM 3391 O O . SER B 1 6 ? 5.359 -11.141 18.734 1 87.38 6 SER B O 1
ATOM 3393 N N . GLU B 1 7 ? 7.117 -11.422 20.109 1 88.81 7 GLU B N 1
ATOM 3394 C CA . GLU B 1 7 ? 8.117 -11.234 19.062 1 88.81 7 GLU B CA 1
ATOM 3395 C C . GLU B 1 7 ? 8.688 -12.578 18.594 1 88.81 7 GLU B C 1
ATOM 3397 O O . GLU B 1 7 ? 9.289 -13.305 19.391 1 88.81 7 GLU B O 1
ATOM 3402 N N . ARG B 1 8 ? 8.594 -12.867 17.359 1 87.44 8 ARG B N 1
ATOM 3403 C CA . ARG B 1 8 ? 9.062 -14.133 16.797 1 87.44 8 ARG B CA 1
ATOM 3404 C C . ARG B 1 8 ? 10.352 -13.938 16.016 1 87.44 8 ARG B C 1
ATOM 3406 O O . ARG B 1 8 ? 11.039 -14.914 15.703 1 87.44 8 ARG B O 1
ATOM 3413 N N . LYS B 1 9 ? 10.773 -12.766 15.727 1 91 9 LYS B N 1
ATOM 3414 C CA . LYS B 1 9 ? 11.984 -12.367 15.008 1 91 9 LYS B CA 1
ATOM 3415 C C . LYS B 1 9 ? 12.102 -13.109 13.68 1 91 9 LYS B C 1
ATOM 3417 O O . LYS B 1 9 ? 13.148 -13.672 13.359 1 91 9 LYS B O 1
ATOM 3422 N N . LEU B 1 10 ? 10.93 -13.141 12.977 1 89.44 10 LEU B N 1
ATOM 3423 C CA . LEU B 1 10 ? 10.914 -13.781 11.664 1 89.44 10 LEU B CA 1
ATOM 3424 C C . LEU B 1 10 ? 11.734 -12.984 10.664 1 89.44 10 LEU B C 1
ATOM 3426 O O . LEU B 1 10 ? 11.758 -11.75 10.703 1 89.44 10 LEU B O 1
ATOM 3430 N N . LYS B 1 11 ? 12.391 -13.695 9.734 1 89.44 11 LYS B N 1
ATOM 3431 C CA . LYS B 1 11 ? 13.328 -13.055 8.812 1 89.44 11 LYS B CA 1
ATOM 3432 C C . LYS B 1 11 ? 12.711 -12.906 7.422 1 89.44 11 LYS B C 1
ATOM 3434 O O . LYS B 1 11 ? 13.172 -12.094 6.617 1 89.44 11 LYS B O 1
ATOM 3439 N N . HIS B 1 12 ? 11.812 -13.688 7.145 1 89.75 12 HIS B N 1
ATOM 3440 C CA . HIS B 1 12 ? 11.141 -13.703 5.852 1 89.75 12 HIS B CA 1
ATOM 3441 C C . HIS B 1 12 ? 9.727 -14.266 5.977 1 89.75 12 HIS B C 1
ATOM 3443 O O . HIS B 1 12 ? 9.328 -14.742 7.043 1 89.75 12 HIS B O 1
ATOM 3449 N N . LEU B 1 13 ? 8.945 -14.227 4.934 1 89 13 LEU B N 1
ATOM 3450 C CA . LEU B 1 13 ? 7.527 -14.57 4.949 1 89 13 LEU B CA 1
ATOM 3451 C C . LEU B 1 13 ? 7.316 -16.016 5.355 1 89 13 LEU B C 1
ATOM 3453 O O . LEU B 1 13 ? 6.312 -16.359 5.988 1 89 13 LEU B O 1
ATOM 3457 N N . PHE B 1 14 ? 8.219 -16.922 5.023 1 88.38 14 PHE B N 1
ATOM 3458 C CA . PHE B 1 14 ? 8.055 -18.359 5.172 1 88.38 14 PHE B CA 1
ATOM 3459 C C . PHE B 1 14 ? 8.641 -18.828 6.492 1 88.38 14 PHE B C 1
ATOM 3461 O O . PHE B 1 14 ? 8.625 -20.031 6.789 1 88.38 14 PHE B O 1
ATOM 3468 N N . ASP B 1 15 ? 9.094 -17.875 7.23 1 88.56 15 ASP B N 1
ATOM 3469 C CA . ASP B 1 15 ? 9.781 -18.219 8.477 1 88.56 15 ASP B CA 1
ATOM 3470 C C . ASP B 1 15 ? 8.781 -18.547 9.578 1 88.56 15 ASP B C 1
ATOM 3472 O O . ASP B 1 15 ? 7.676 -18 9.617 1 88.56 15 ASP B O 1
ATOM 3476 N N . GLY B 1 16 ? 9.086 -19.469 10.406 1 80.56 16 GLY B N 1
ATOM 3477 C CA . GLY B 1 16 ? 8.312 -19.75 11.602 1 80.56 16 GLY B CA 1
ATOM 3478 C C . GLY B 1 16 ? 7.16 -20.703 11.352 1 80.56 16 GLY B C 1
ATOM 3479 O O . GLY B 1 16 ? 6.277 -20.844 12.195 1 80.56 16 GLY B O 1
ATOM 3480 N N . GLY B 1 17 ? 7.113 -21.25 10.188 1 77 17 GLY B N 1
ATOM 3481 C CA . GLY B 1 17 ? 6.008 -22.141 9.891 1 77 17 GLY B CA 1
ATOM 3482 C C . GLY B 1 17 ? 6.418 -23.344 9.062 1 77 17 GLY B C 1
ATOM 3483 O O . GLY B 1 17 ? 7.609 -23.578 8.844 1 77 17 GLY B O 1
ATOM 3484 N N . GLU B 1 18 ? 5.332 -24 8.727 1 72.19 18 GLU B N 1
ATOM 3485 C CA . GLU B 1 18 ? 5.52 -25.25 7.988 1 72.19 18 GLU B CA 1
ATOM 3486 C C . GLU B 1 18 ? 5.988 -24.969 6.562 1 72.19 18 GLU B C 1
ATOM 3488 O O . GLU B 1 18 ? 6.492 -25.875 5.887 1 72.19 18 GLU B O 1
ATOM 3493 N N . TRP B 1 19 ? 6.051 -23.688 6.207 1 79.06 19 TRP B N 1
ATOM 3494 C CA . TRP B 1 19 ? 6.398 -23.344 4.832 1 79.06 19 TRP B CA 1
ATOM 3495 C C . TRP B 1 19 ? 7.832 -22.844 4.742 1 79.06 19 TRP B C 1
ATOM 3497 O O . TRP B 1 19 ? 8.242 -22.312 3.709 1 79.06 19 TRP B O 1
ATOM 3507 N N . ASN B 1 20 ? 8.562 -22.969 5.75 1 90.62 20 ASN B N 1
ATOM 3508 C CA . ASN B 1 20 ? 9.922 -22.422 5.746 1 90.62 20 ASN B CA 1
ATOM 3509 C C . ASN B 1 20 ? 10.789 -23.109 4.691 1 90.62 20 ASN B C 1
ATOM 3511 O O . ASN B 1 20 ? 11.438 -24.109 4.973 1 90.62 20 ASN B O 1
ATOM 3515 N N . VAL B 1 21 ? 10.906 -22.5 3.58 1 91.25 21 VAL B N 1
ATOM 3516 C CA . VAL B 1 21 ? 11.586 -23.047 2.416 1 91.25 21 VAL B CA 1
ATOM 3517 C C . VAL B 1 21 ? 13.102 -22.984 2.627 1 91.25 21 VAL B C 1
ATOM 3519 O O . VAL B 1 21 ? 13.859 -23.641 1.919 1 91.25 21 VAL B O 1
ATOM 3522 N N . TYR B 1 22 ? 13.555 -22.344 3.635 1 90.44 22 TYR B N 1
ATOM 3523 C CA . TYR B 1 22 ? 14.984 -22.234 3.934 1 90.44 22 TYR B CA 1
ATOM 3524 C C . TYR B 1 22 ? 15.422 -23.328 4.887 1 90.44 22 TYR B C 1
ATOM 3526 O O . TYR B 1 22 ? 16.625 -23.5 5.133 1 90.44 22 TYR B O 1
ATOM 3534 N N . ASP B 1 23 ? 14.469 -24.062 5.41 1 90.69 23 ASP B N 1
ATOM 3535 C CA . ASP B 1 23 ? 14.805 -25.219 6.238 1 90.69 23 ASP B CA 1
ATOM 3536 C C . ASP B 1 23 ? 15.477 -26.312 5.41 1 90.69 23 ASP B C 1
ATOM 3538 O O . ASP B 1 23 ? 14.852 -26.875 4.512 1 90.69 23 ASP B O 1
ATOM 3542 N N . PRO B 1 24 ? 16.656 -26.672 5.738 1 89.44 24 PRO B N 1
ATOM 3543 C CA . PRO B 1 24 ? 17.375 -27.641 4.91 1 89.44 24 PRO B CA 1
ATOM 3544 C C . PRO B 1 24 ? 16.891 -29.062 5.129 1 89.44 24 PRO B C 1
ATOM 3546 O O . PRO B 1 24 ? 17.219 -29.969 4.348 1 89.44 24 PRO B O 1
ATOM 3549 N N . THR B 1 25 ? 16.031 -29.281 6.094 1 92.69 25 THR B N 1
ATOM 3550 C CA . THR B 1 25 ? 15.625 -30.641 6.441 1 92.69 25 THR B CA 1
ATOM 3551 C C . THR B 1 25 ? 14.383 -31.047 5.648 1 92.69 25 THR B C 1
ATOM 3553 O O . THR B 1 25 ? 14.047 -32.219 5.57 1 92.69 25 THR B O 1
ATOM 3556 N N . VAL B 1 26 ? 13.719 -30.141 5.102 1 95.31 26 VAL B N 1
ATOM 3557 C CA . VAL B 1 26 ? 12.492 -30.391 4.348 1 95.31 26 VAL B CA 1
ATOM 3558 C C . VAL B 1 26 ? 12.594 -29.75 2.967 1 95.31 26 VAL B C 1
ATOM 3560 O O . VAL B 1 26 ? 12.977 -28.578 2.846 1 95.31 26 VAL B O 1
ATOM 3563 N N . LEU B 1 27 ? 12.344 -30.516 1.964 1 96.75 27 LEU B N 1
ATOM 3564 C CA . LEU B 1 27 ? 12.25 -29.953 0.621 1 96.75 27 LEU B CA 1
ATOM 3565 C C . LEU B 1 27 ? 10.867 -29.359 0.376 1 96.75 27 LEU B C 1
ATOM 3567 O O . LEU B 1 27 ? 9.906 -30.109 0.143 1 96.75 27 LEU B O 1
ATOM 3571 N N . ASN B 1 28 ? 10.789 -28.062 0.408 1 97.06 28 ASN B N 1
ATOM 3572 C CA . ASN B 1 28 ? 9.523 -27.375 0.171 1 97.06 28 ASN B CA 1
ATOM 3573 C C . ASN B 1 28 ? 9.32 -27.062 -1.311 1 97.06 28 ASN B C 1
ATOM 3575 O O . ASN B 1 28 ? 10 -26.203 -1.867 1 97.06 28 ASN B O 1
ATOM 3579 N N . LEU B 1 29 ? 8.375 -27.703 -1.916 1 97.44 29 LEU B N 1
ATOM 3580 C CA . LEU B 1 29 ? 8.086 -27.531 -3.334 1 97.44 29 LEU B CA 1
ATOM 3581 C C . LEU B 1 29 ? 6.848 -26.656 -3.525 1 97.44 29 LEU B C 1
ATOM 3583 O O . LEU B 1 29 ? 6.27 -26.625 -4.613 1 97.44 29 LEU B O 1
ATOM 3587 N N . GLY B 1 30 ? 6.434 -25.969 -2.469 1 95.75 30 GLY B N 1
ATOM 3588 C CA . GLY B 1 30 ? 5.188 -25.219 -2.543 1 95.75 30 GLY B CA 1
ATOM 3589 C C . GLY B 1 30 ? 5.391 -23.734 -2.797 1 95.75 30 GLY B C 1
ATOM 3590 O O . GLY B 1 30 ? 4.496 -23.062 -3.307 1 95.75 30 GLY B O 1
ATOM 3591 N N . VAL B 1 31 ? 6.539 -23.172 -2.557 1 92.44 31 VAL B N 1
ATOM 3592 C CA . VAL B 1 31 ? 6.766 -21.734 -2.484 1 92.44 31 VAL B CA 1
ATOM 3593 C C . VAL B 1 31 ? 6.953 -21.172 -3.891 1 92.44 31 VAL B C 1
ATOM 3595 O O . VAL B 1 31 ? 7.734 -21.703 -4.684 1 92.44 31 VAL B O 1
ATOM 3598 N N . GLY B 1 32 ? 6.188 -20.125 -4.195 1 94.56 32 GLY B N 1
ATOM 3599 C CA . GLY B 1 32 ? 6.309 -19.422 -5.465 1 94.56 32 GLY B CA 1
ATOM 3600 C C . GLY B 1 32 ? 7.172 -18.188 -5.375 1 94.56 32 GLY B C 1
ATOM 3601 O O . GLY B 1 32 ? 6.691 -17.078 -5.594 1 94.56 32 GLY B O 1
ATOM 3602 N N . ALA B 1 33 ? 8.469 -18.328 -5.102 1 95.31 33 ALA B N 1
ATOM 3603 C CA . ALA B 1 33 ? 9.422 -17.234 -4.945 1 95.31 33 ALA B CA 1
ATOM 3604 C C . ALA B 1 33 ? 10.789 -17.609 -5.504 1 95.31 33 ALA B C 1
ATOM 3606 O O . ALA B 1 33 ? 11.172 -18.781 -5.48 1 95.31 33 ALA B O 1
ATOM 3607 N N . PRO B 1 34 ? 11.547 -16.625 -6.02 1 96.81 34 PRO B N 1
ATOM 3608 C CA . PRO B 1 34 ? 12.906 -16.922 -6.484 1 96.81 34 PRO B CA 1
ATOM 3609 C C . PRO B 1 34 ? 13.82 -17.391 -5.355 1 96.81 34 PRO B C 1
ATOM 3611 O O . PRO B 1 34 ? 13.734 -16.875 -4.234 1 96.81 34 PRO B O 1
ATOM 3614 N N . GLY B 1 35 ? 14.664 -18.297 -5.68 1 95.56 35 GLY B N 1
ATOM 3615 C CA . GLY B 1 35 ? 15.625 -18.766 -4.703 1 95.56 35 GLY B CA 1
ATOM 3616 C C . GLY B 1 35 ? 16.766 -17.797 -4.445 1 95.56 35 GLY B C 1
ATOM 3617 O O . GLY B 1 35 ? 16.922 -16.812 -5.184 1 95.56 35 GLY B O 1
ATOM 3618 N N . THR B 1 36 ? 17.531 -18.125 -3.428 1 93.69 36 THR B N 1
ATOM 3619 C CA . THR B 1 36 ? 18.641 -17.281 -3.023 1 93.69 36 THR B CA 1
ATOM 3620 C C . THR B 1 36 ? 19.672 -17.156 -4.152 1 93.69 36 THR B C 1
ATOM 3622 O O . THR B 1 36 ? 20.266 -16.094 -4.348 1 93.69 36 THR B O 1
ATOM 3625 N N . ASP B 1 37 ? 19.875 -18.25 -4.824 1 94.75 37 ASP B N 1
ATOM 3626 C CA . ASP B 1 37 ? 20.828 -18.281 -5.93 1 94.75 37 ASP B CA 1
ATOM 3627 C C . ASP B 1 37 ? 20.469 -17.25 -6.996 1 94.75 37 ASP B C 1
ATOM 3629 O O . ASP B 1 37 ? 21.344 -16.688 -7.656 1 94.75 37 ASP B O 1
ATOM 3633 N N . LEU B 1 38 ? 19.219 -17.016 -7.172 1 96.56 38 LEU B N 1
ATOM 3634 C CA . LEU B 1 38 ? 18.75 -16.109 -8.203 1 96.56 38 LEU B CA 1
ATOM 3635 C C . LEU B 1 38 ? 18.75 -14.664 -7.699 1 96.56 38 LEU B C 1
ATOM 3637 O O . LEU B 1 38 ? 18.906 -13.727 -8.492 1 96.56 38 LEU B O 1
ATOM 3641 N N . LEU B 1 39 ? 18.656 -14.43 -6.387 1 96.31 39 LEU B N 1
ATOM 3642 C CA . LEU B 1 39 ? 18.531 -13.086 -5.828 1 96.31 39 LEU B CA 1
ATOM 3643 C C . LEU B 1 39 ? 19.891 -12.523 -5.438 1 96.31 39 LEU B C 1
ATOM 3645 O O . LEU B 1 39 ? 20.031 -11.312 -5.246 1 96.31 39 LEU B O 1
ATOM 3649 N N . GLU B 1 40 ? 20.859 -13.312 -5.32 1 94 40 GLU B N 1
ATOM 3650 C CA . GLU B 1 40 ? 22.172 -12.938 -4.793 1 94 40 GLU B CA 1
ATOM 3651 C C . GLU B 1 40 ? 22.766 -11.766 -5.566 1 94 40 GLU B C 1
ATOM 3653 O O . GLU B 1 40 ? 23.312 -10.844 -4.973 1 94 40 GLU B O 1
ATOM 3658 N N . PRO B 1 41 ? 22.641 -11.742 -6.887 1 95.44 41 PRO B N 1
ATOM 3659 C CA . PRO B 1 41 ? 23.25 -10.656 -7.648 1 95.44 41 PRO B CA 1
ATOM 3660 C C . PRO B 1 41 ? 22.594 -9.297 -7.391 1 95.44 41 PRO B C 1
ATOM 3662 O O . PRO B 1 41 ? 23.141 -8.258 -7.762 1 95.44 41 PRO B O 1
ATOM 3665 N N . CYS B 1 42 ? 21.453 -9.32 -6.812 1 97.19 42 CYS B N 1
ATOM 3666 C CA . CYS B 1 42 ? 20.688 -8.094 -6.613 1 97.19 42 CYS B CA 1
ATOM 3667 C C . CYS B 1 42 ? 21.469 -7.109 -5.75 1 97.19 42 CYS B C 1
ATOM 3669 O O . CYS B 1 42 ? 21.406 -5.895 -5.969 1 97.19 42 CYS B O 1
ATOM 3671 N N . CYS B 1 43 ? 22.234 -7.59 -4.789 1 96.56 43 CYS B N 1
ATOM 3672 C CA . CYS B 1 43 ? 23 -6.691 -3.922 1 96.56 43 CYS B CA 1
ATOM 3673 C C . CYS B 1 43 ? 23.906 -5.793 -4.738 1 96.56 43 CYS B C 1
ATOM 3675 O O . CYS B 1 43 ? 23.938 -4.578 -4.535 1 96.56 43 CYS B O 1
ATOM 3677 N N . ASP B 1 44 ? 24.594 -6.336 -5.711 1 96.88 44 ASP B N 1
ATOM 3678 C CA . ASP B 1 44 ? 25.578 -5.582 -6.488 1 96.88 44 ASP B CA 1
ATOM 3679 C C . ASP B 1 44 ? 24.875 -4.609 -7.441 1 96.88 44 ASP B C 1
ATOM 3681 O O . ASP B 1 44 ? 25.266 -3.439 -7.531 1 96.88 44 ASP B O 1
ATOM 3685 N N . ILE B 1 45 ? 23.906 -5.062 -8.133 1 98.25 45 ILE B N 1
ATOM 3686 C CA . ILE B 1 45 ? 23.312 -4.227 -9.172 1 98.25 45 ILE B CA 1
ATOM 3687 C C . ILE B 1 45 ? 22.469 -3.123 -8.523 1 98.25 45 ILE B C 1
ATOM 3689 O O . ILE B 1 45 ? 22.375 -2.014 -9.055 1 98.25 45 ILE B O 1
ATOM 3693 N N . PHE B 1 46 ? 21.859 -3.391 -7.355 1 98.5 46 PHE B N 1
ATOM 3694 C CA . PHE B 1 46 ? 21.109 -2.352 -6.664 1 98.5 46 PHE B CA 1
ATOM 3695 C C . PHE B 1 46 ? 22.047 -1.321 -6.047 1 98.5 46 PHE B C 1
ATOM 3697 O O . PHE B 1 46 ? 21.719 -0.138 -5.965 1 98.5 46 PHE B O 1
ATOM 3704 N N . GLN B 1 47 ? 23.203 -1.76 -5.582 1 97.88 47 GLN B N 1
ATOM 3705 C CA . GLN B 1 47 ? 24.203 -0.8 -5.117 1 97.88 47 GLN B CA 1
ATOM 3706 C C . GLN B 1 47 ? 24.578 0.185 -6.219 1 97.88 47 GLN B C 1
ATOM 3708 O O . GLN B 1 47 ? 24.609 1.396 -5.992 1 97.88 47 GLN B O 1
ATOM 3713 N N . GLU B 1 48 ? 24.828 -0.343 -7.375 1 98.62 48 GLU B N 1
ATOM 3714 C CA . GLU B 1 48 ? 25.203 0.492 -8.516 1 98.62 48 GLU B CA 1
ATOM 3715 C C . GLU B 1 48 ? 24.047 1.407 -8.93 1 98.62 48 GLU B C 1
ATOM 3717 O O . GLU B 1 48 ? 24.266 2.598 -9.172 1 98.62 48 GLU B O 1
ATOM 3722 N N . ALA B 1 49 ? 22.859 0.888 -9.008 1 98.69 49 ALA B N 1
ATOM 3723 C CA . ALA B 1 49 ? 21.688 1.653 -9.406 1 98.69 49 ALA B CA 1
ATOM 3724 C C . ALA B 1 49 ? 21.391 2.762 -8.406 1 98.69 49 ALA B C 1
ATOM 3726 O O . ALA B 1 49 ? 21 3.869 -8.789 1 98.69 49 ALA B O 1
ATOM 3727 N N . THR B 1 50 ? 21.547 2.453 -7.094 1 98.44 50 THR B N 1
ATOM 3728 C CA . THR B 1 50 ? 21.297 3.439 -6.051 1 98.44 50 THR B CA 1
ATOM 3729 C C . THR B 1 50 ? 22.297 4.598 -6.16 1 98.44 50 THR B C 1
ATOM 3731 O O . THR B 1 50 ? 21.891 5.766 -6.082 1 98.44 50 THR B O 1
ATOM 3734 N N . ALA B 1 51 ? 23.516 4.262 -6.332 1 97.94 51 ALA B N 1
ATOM 3735 C CA . ALA B 1 51 ? 24.531 5.297 -6.484 1 97.94 51 ALA B CA 1
ATOM 3736 C C . ALA B 1 51 ? 24.219 6.199 -7.676 1 97.94 51 ALA B C 1
ATOM 3738 O O . ALA B 1 51 ? 24.344 7.426 -7.582 1 97.94 51 ALA B O 1
ATOM 3739 N N . HIS B 1 52 ? 23.844 5.594 -8.758 1 97.75 52 HIS B N 1
ATOM 3740 C CA . HIS B 1 52 ? 23.5 6.336 -9.969 1 97.75 52 HIS B CA 1
ATOM 3741 C C . HIS B 1 52 ? 22.297 7.254 -9.727 1 97.75 52 HIS B C 1
ATOM 3743 O O . HIS B 1 52 ? 22.344 8.438 -10.086 1 97.75 52 HIS B O 1
ATOM 3749 N N . CYS B 1 53 ? 21.266 6.742 -9.125 1 96.94 53 CYS B N 1
ATOM 3750 C CA . CYS B 1 53 ? 20.031 7.484 -8.852 1 96.94 53 CYS B CA 1
ATOM 3751 C C . CYS B 1 53 ? 20.312 8.672 -7.938 1 96.94 53 CYS B C 1
ATOM 3753 O O . CYS B 1 53 ? 19.891 9.797 -8.227 1 96.94 53 CYS B O 1
ATOM 3755 N N . LEU B 1 54 ? 21.047 8.438 -6.859 1 96.62 54 LEU B N 1
ATOM 3756 C CA . LEU B 1 54 ? 21.281 9.477 -5.859 1 96.62 54 LEU B CA 1
ATOM 3757 C C . LEU B 1 54 ? 22.234 10.539 -6.395 1 96.62 54 LEU B C 1
ATOM 3759 O O . LEU B 1 54 ? 22.109 11.719 -6.055 1 96.62 54 LEU B O 1
ATOM 3763 N N . ARG B 1 55 ? 23.188 10.117 -7.215 1 94.62 55 ARG B N 1
ATOM 3764 C CA . ARG B 1 55 ? 24.062 11.094 -7.848 1 94.62 55 ARG B CA 1
ATOM 3765 C C . ARG B 1 55 ? 23.266 12.039 -8.75 1 94.62 55 ARG B C 1
ATOM 3767 O O . ARG B 1 55 ? 23.484 13.25 -8.734 1 94.62 55 ARG B O 1
ATOM 3774 N N . ARG B 1 56 ? 22.438 11.484 -9.492 1 92.81 56 ARG B N 1
ATOM 3775 C CA . ARG B 1 56 ? 21.594 12.281 -10.375 1 92.81 56 ARG B CA 1
ATOM 3776 C C . ARG B 1 56 ? 20.703 13.234 -9.578 1 92.81 56 ARG B C 1
ATOM 3778 O O . ARG B 1 56 ? 20.531 14.398 -9.961 1 92.81 56 ARG B O 1
ATOM 3785 N N . GLU B 1 57 ? 20.141 12.742 -8.508 1 91.56 57 GLU B N 1
ATOM 3786 C CA . GLU B 1 57 ? 19.297 13.562 -7.648 1 91.56 57 GLU B CA 1
ATOM 3787 C C . GLU B 1 57 ? 20.078 14.742 -7.074 1 91.56 57 GLU B C 1
ATOM 3789 O O . GLU B 1 57 ? 19.547 15.836 -6.914 1 91.56 57 GLU B O 1
ATOM 3794 N N . LYS B 1 58 ? 21.25 14.508 -6.723 1 89.19 58 LYS B N 1
ATOM 3795 C CA . LYS B 1 58 ? 22.094 15.555 -6.148 1 89.19 58 LYS B CA 1
ATOM 3796 C C . LYS B 1 58 ? 22.422 16.625 -7.188 1 89.19 58 LYS B C 1
ATOM 3798 O O . LYS B 1 58 ? 22.516 17.812 -6.859 1 89.19 58 LYS B O 1
ATOM 3803 N N . GLU B 1 59 ? 22.609 16.172 -8.32 1 88.12 59 GLU B N 1
ATOM 3804 C CA . GLU B 1 59 ? 22.969 17.094 -9.391 1 88.12 59 GLU B CA 1
ATOM 3805 C C . GLU B 1 59 ? 21.797 18.016 -9.719 1 88.12 59 GLU B C 1
ATOM 3807 O O . GLU B 1 59 ? 22 19.203 -9.961 1 88.12 59 GLU B O 1
ATOM 3812 N N . VAL B 1 60 ? 20.625 17.531 -9.766 1 77.69 60 VAL B N 1
ATOM 3813 C CA . VAL B 1 60 ? 19.438 18.312 -10.086 1 77.69 60 VAL B CA 1
ATOM 3814 C C . VAL B 1 60 ? 18.984 19.094 -8.859 1 77.69 60 VAL B C 1
ATOM 3816 O O . VAL B 1 60 ? 18.328 20.125 -8.984 1 77.69 60 VAL B O 1
ATOM 3819 N N . ASN B 1 61 ? 19.406 18.672 -7.754 1 66.81 61 ASN B N 1
ATOM 3820 C CA . ASN B 1 61 ? 19.281 19.297 -6.445 1 66.81 61 ASN B CA 1
ATOM 3821 C C . ASN B 1 61 ? 17.828 19.5 -6.043 1 66.81 61 ASN B C 1
ATOM 3823 O O . ASN B 1 61 ? 17.484 20.5 -5.422 1 66.81 61 ASN B O 1
ATOM 3827 N N . GLN B 1 62 ? 16.969 18.672 -6.371 1 77.06 62 GLN B N 1
ATOM 3828 C CA . GLN B 1 62 ? 15.594 18.859 -5.941 1 77.06 62 GLN B CA 1
ATOM 3829 C C . GLN B 1 62 ? 15.133 17.719 -5.043 1 77.06 62 GLN B C 1
ATOM 3831 O O . GLN B 1 62 ? 14.055 17.781 -4.445 1 77.06 62 GLN B O 1
ATOM 3836 N N . SER B 1 63 ? 15.938 16.734 -4.801 1 85.5 63 SER B N 1
ATOM 3837 C CA . SER B 1 63 ? 15.711 15.609 -3.914 1 85.5 63 SER B CA 1
ATOM 3838 C C . SER B 1 63 ? 14.305 15.039 -4.094 1 85.5 63 SER B C 1
ATOM 3840 O O . SER B 1 63 ? 13.617 14.75 -3.111 1 85.5 63 SER B O 1
ATOM 3842 N N . LEU B 1 64 ? 13.891 14.953 -5.336 1 92 64 LEU B N 1
ATOM 3843 C CA . LEU B 1 64 ? 12.508 14.609 -5.656 1 92 64 LEU B CA 1
ATOM 3844 C C . LEU B 1 64 ? 12.227 13.148 -5.348 1 92 64 LEU B C 1
ATOM 3846 O O . LEU B 1 64 ? 11.078 12.766 -5.098 1 92 64 LEU B O 1
ATOM 3850 N N . ILE B 1 65 ? 13.305 12.391 -5.285 1 94.88 65 ILE B N 1
ATOM 3851 C CA . ILE B 1 65 ? 13.109 10.977 -4.988 1 94.88 65 ILE B CA 1
ATOM 3852 C C . ILE B 1 65 ? 12.672 10.812 -3.535 1 94.88 65 ILE B C 1
ATOM 3854 O O . ILE B 1 65 ? 12.031 9.82 -3.186 1 94.88 65 ILE B O 1
ATOM 3858 N N . PHE B 1 66 ? 12.977 11.789 -2.711 1 96.69 66 PHE B N 1
ATOM 3859 C CA . PHE B 1 66 ? 12.625 11.75 -1.297 1 96.69 66 PHE B CA 1
ATOM 3860 C C . PHE B 1 66 ? 11.367 12.57 -1.027 1 96.69 66 PHE B C 1
ATOM 3862 O O . PHE B 1 66 ? 10.93 12.688 0.119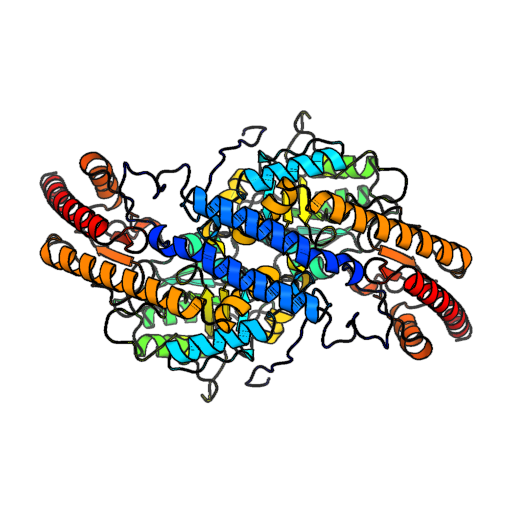 1 96.69 66 PHE B O 1
ATOM 3869 N N . GLN B 1 67 ? 10.711 13.18 -2.02 1 95.44 67 GLN B N 1
ATOM 3870 C CA . GLN B 1 67 ? 9.469 13.938 -1.93 1 95.44 67 GLN B CA 1
ATOM 3871 C C . GLN B 1 67 ? 8.281 13.102 -2.41 1 95.44 67 GLN B C 1
ATOM 3873 O O . GLN B 1 67 ? 8.469 12.031 -2.99 1 95.44 67 GLN B O 1
ATOM 3878 N N 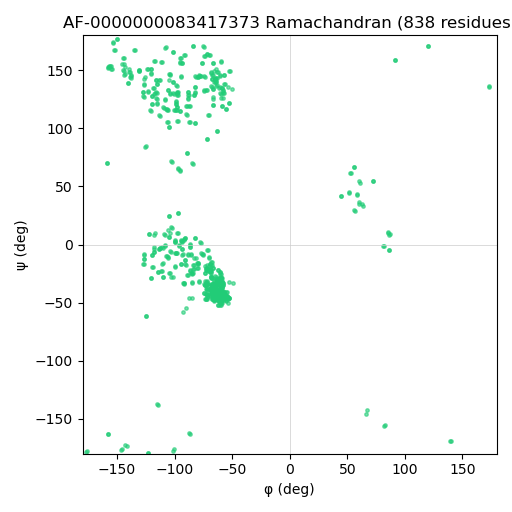. TYR B 1 68 ? 7.035 13.594 -2.096 1 94.75 68 TYR B N 1
ATOM 3879 C CA . TYR B 1 68 ? 5.859 13 -2.719 1 94.75 68 TYR B CA 1
ATOM 3880 C C . TYR B 1 68 ? 6.004 12.969 -4.234 1 94.75 68 TYR B C 1
ATOM 3882 O O . TYR B 1 68 ? 6.203 14.008 -4.867 1 94.75 68 TYR B O 1
ATOM 3890 N N . GLY B 1 69 ? 5.934 11.773 -4.82 1 94.5 69 GLY B N 1
ATOM 3891 C CA . GLY B 1 69 ? 6.086 11.617 -6.258 1 94.5 69 GLY B CA 1
ATOM 3892 C C . GLY B 1 69 ? 4.801 11.859 -7.027 1 94.5 69 GLY B C 1
ATOM 3893 O O . GLY B 1 69 ? 3.746 12.07 -6.426 1 94.5 69 GLY B O 1
ATOM 3894 N N . PRO B 1 70 ? 4.953 11.914 -8.344 1 94.5 70 PRO B N 1
ATOM 3895 C CA . PRO B 1 70 ? 3.715 11.914 -9.125 1 94.5 70 PRO B CA 1
ATOM 3896 C C . PRO B 1 70 ? 2.881 10.656 -8.914 1 94.5 70 PRO B C 1
ATOM 3898 O O . PRO B 1 70 ? 3.434 9.562 -8.773 1 94.5 70 PRO B O 1
ATOM 3901 N N . THR B 1 71 ? 1.614 10.742 -8.938 1 93.31 71 THR B N 1
ATOM 3902 C CA . THR B 1 71 ? 0.704 9.68 -8.531 1 93.31 71 THR B CA 1
ATOM 3903 C C . THR B 1 71 ? 0.954 8.414 -9.336 1 93.31 71 THR B C 1
ATOM 3905 O O . THR B 1 71 ? 0.913 7.305 -8.797 1 93.31 71 THR B O 1
ATOM 3908 N N . ASN B 1 72 ? 1.207 8.539 -10.656 1 95.88 72 ASN B N 1
ATOM 3909 C CA . ASN B 1 72 ? 1.393 7.336 -11.461 1 95.88 72 ASN B CA 1
ATOM 3910 C C . ASN B 1 72 ? 2.859 6.918 -11.516 1 95.88 72 ASN B C 1
ATOM 3912 O O . ASN B 1 72 ? 3.213 5.969 -12.211 1 95.88 72 ASN B O 1
ATOM 3916 N N . GLY B 1 73 ? 3.758 7.562 -10.797 1 96.06 73 GLY B N 1
ATOM 3917 C CA . GLY B 1 73 ? 5.191 7.348 -10.914 1 96.06 73 GLY B CA 1
ATOM 3918 C C . GLY B 1 73 ? 5.848 8.273 -11.922 1 96.06 73 GLY B C 1
ATOM 3919 O O . GLY B 1 73 ? 5.184 8.797 -12.82 1 96.06 73 GLY B O 1
ATOM 3920 N N . THR B 1 74 ? 7.133 8.484 -11.82 1 95.25 74 THR B N 1
ATOM 3921 C CA . THR B 1 74 ? 7.84 9.391 -12.727 1 95.25 74 THR B CA 1
ATOM 3922 C C . THR B 1 74 ? 7.848 8.836 -14.148 1 95.25 74 THR B C 1
ATOM 3924 O O . THR B 1 74 ? 7.711 7.625 -14.352 1 95.25 74 THR B O 1
ATOM 3927 N N . HIS B 1 75 ? 7.992 9.727 -15.039 1 96 75 HIS B N 1
ATOM 3928 C CA . HIS B 1 75 ? 8.07 9.336 -16.438 1 96 75 HIS B CA 1
ATOM 3929 C C . HIS B 1 75 ? 9.227 8.375 -16.688 1 96 75 HIS B C 1
ATOM 3931 O O . HIS B 1 75 ? 9.102 7.43 -17.453 1 96 75 HIS B O 1
ATOM 3937 N N . GLU B 1 76 ? 10.32 8.586 -16.031 1 94.81 76 GLU B N 1
ATOM 3938 C CA . GLU B 1 76 ? 11.547 7.82 -16.234 1 94.81 76 GLU B CA 1
ATOM 3939 C C . GLU B 1 76 ? 11.32 6.336 -15.977 1 94.81 76 GLU B C 1
ATOM 3941 O O . GLU B 1 76 ? 11.625 5.496 -16.828 1 94.81 76 GLU B O 1
ATOM 3946 N N . ILE B 1 77 ? 10.727 6 -14.852 1 96.88 77 ILE B N 1
ATOM 3947 C CA . ILE B 1 77 ? 10.539 4.594 -14.508 1 96.88 77 ILE B CA 1
ATOM 3948 C C . ILE B 1 77 ? 9.445 3.994 -15.398 1 96.88 77 ILE B C 1
ATOM 3950 O O . ILE B 1 77 ? 9.57 2.857 -15.859 1 96.88 77 ILE B O 1
ATOM 3954 N N . ARG B 1 78 ? 8.344 4.711 -15.625 1 98.06 78 ARG B N 1
ATOM 3955 C CA . ARG B 1 78 ? 7.285 4.195 -16.484 1 98.06 78 ARG B CA 1
ATOM 3956 C C . ARG B 1 78 ? 7.793 3.949 -17.906 1 98.06 78 ARG B C 1
ATOM 3958 O O . ARG B 1 78 ? 7.438 2.949 -18.531 1 98.06 78 ARG B O 1
ATOM 3965 N N . ASN B 1 79 ? 8.656 4.859 -18.359 1 98.06 79 ASN B N 1
ATOM 3966 C CA . ASN B 1 79 ? 9.234 4.707 -19.703 1 98.06 79 ASN B CA 1
ATOM 3967 C C . ASN B 1 79 ? 10.141 3.482 -19.781 1 98.06 79 ASN B C 1
ATOM 3969 O O . ASN B 1 79 ? 10.125 2.758 -20.781 1 98.06 79 ASN B O 1
ATOM 3973 N N . GLU B 1 80 ? 10.961 3.281 -18.797 1 98.12 80 GLU B N 1
ATOM 3974 C CA . GLU B 1 80 ? 11.844 2.117 -18.766 1 98.12 80 GLU B CA 1
ATOM 3975 C C . GLU B 1 80 ? 11.039 0.818 -18.75 1 98.12 80 GLU B C 1
ATOM 3977 O O . GLU B 1 80 ? 11.375 -0.131 -19.469 1 98.12 80 GLU B O 1
ATOM 3982 N N . ILE B 1 81 ? 9.977 0.779 -17.953 1 97.56 81 ILE B N 1
ATOM 3983 C CA . ILE B 1 81 ? 9.109 -0.394 -17.906 1 97.56 81 ILE B CA 1
ATOM 3984 C C . ILE B 1 81 ? 8.469 -0.631 -19.266 1 97.56 81 ILE B C 1
ATOM 3986 O O . ILE B 1 81 ? 8.492 -1.749 -19.781 1 97.56 81 ILE B O 1
ATOM 3990 N N . ALA B 1 82 ? 7.938 0.431 -19.812 1 98.12 82 ALA B N 1
ATOM 3991 C CA . ALA B 1 82 ? 7.242 0.341 -21.094 1 98.12 82 ALA B CA 1
ATOM 3992 C C . ALA B 1 82 ? 8.18 -0.152 -22.188 1 98.12 82 ALA B C 1
ATOM 3994 O O . ALA B 1 82 ? 7.828 -1.041 -22.969 1 98.12 82 ALA B O 1
ATOM 3995 N N . LYS B 1 83 ? 9.344 0.412 -22.25 1 98.12 83 LYS B N 1
ATOM 3996 C CA . LYS B 1 83 ? 10.344 0.026 -23.25 1 98.12 83 LYS B CA 1
ATOM 3997 C C . LYS B 1 83 ? 10.711 -1.449 -23.125 1 98.12 83 LYS B C 1
ATOM 3999 O O . LYS B 1 83 ? 10.703 -2.186 -24.109 1 98.12 83 LYS B O 1
ATOM 4004 N N . TYR B 1 84 ? 11.008 -1.852 -21.969 1 97.94 84 TYR B N 1
ATOM 4005 C CA . TYR B 1 84 ? 11.422 -3.23 -21.734 1 97.94 84 TYR B CA 1
ATOM 4006 C C . TYR B 1 84 ? 10.312 -4.203 -22.109 1 97.94 84 TYR B C 1
ATOM 4008 O O . TYR B 1 84 ? 10.547 -5.172 -22.844 1 97.94 84 TYR B O 1
ATOM 4016 N N . LEU B 1 85 ? 9.094 -3.924 -21.672 1 97.25 85 LEU B N 1
ATOM 4017 C CA . LEU B 1 85 ? 7.988 -4.855 -21.859 1 97.25 85 LEU B CA 1
ATOM 4018 C C . LEU B 1 85 ? 7.527 -4.867 -23.312 1 97.25 85 LEU B C 1
ATOM 4020 O O . LEU B 1 85 ? 7.078 -5.898 -23.828 1 97.25 85 LEU B O 1
ATOM 4024 N N . THR B 1 86 ? 7.59 -3.709 -23.953 1 96.81 86 THR B N 1
ATOM 4025 C CA . THR B 1 86 ? 7.289 -3.697 -25.375 1 96.81 86 THR B CA 1
ATOM 4026 C C . THR B 1 86 ? 8.164 -4.703 -26.125 1 96.81 86 THR B C 1
ATOM 4028 O O . THR B 1 86 ? 7.672 -5.438 -26.984 1 96.81 86 THR B O 1
ATOM 4031 N N . GLY B 1 87 ? 9.43 -4.707 -25.797 1 95 87 GLY B N 1
ATOM 4032 C CA . GLY B 1 87 ? 10.336 -5.668 -26.406 1 95 87 GLY B CA 1
ATOM 4033 C C . GLY B 1 87 ? 10.016 -7.105 -26.047 1 95 87 GLY B C 1
ATOM 4034 O O . GLY B 1 87 ? 9.984 -7.977 -26.906 1 95 87 GLY B O 1
ATOM 4035 N N . MET B 1 88 ? 9.695 -7.352 -24.812 1 94.94 88 MET B N 1
ATOM 4036 C CA . MET B 1 88 ? 9.445 -8.711 -24.328 1 94.94 88 MET B CA 1
ATOM 4037 C C . MET B 1 88 ? 8.117 -9.234 -24.875 1 94.94 88 MET B C 1
ATOM 4039 O O . MET B 1 88 ? 8 -10.43 -25.172 1 94.94 88 MET B O 1
ATOM 4043 N N . TYR B 1 89 ? 7.109 -8.336 -24.922 1 93.81 89 TYR B N 1
ATOM 4044 C CA . TYR B 1 89 ? 5.766 -8.727 -25.312 1 93.81 89 TYR B CA 1
ATOM 4045 C C . TYR B 1 89 ? 5.625 -8.766 -26.828 1 93.81 89 TYR B C 1
ATOM 4047 O O . TYR B 1 89 ? 4.688 -9.367 -27.359 1 93.81 89 TYR B O 1
ATOM 4055 N N . ASP B 1 90 ? 6.449 -8.109 -27.531 1 89.62 90 ASP B N 1
ATOM 4056 C CA . ASP B 1 90 ? 6.293 -7.875 -28.969 1 89.62 90 ASP B CA 1
ATOM 4057 C C . ASP B 1 90 ? 4.953 -7.211 -29.266 1 89.62 90 ASP B C 1
ATOM 4059 O O . ASP B 1 90 ? 4.254 -7.609 -30.203 1 89.62 90 ASP B O 1
ATOM 4063 N N . SER B 1 91 ? 4.496 -6.5 -28.406 1 89.69 91 SER B N 1
ATOM 4064 C CA . SER B 1 91 ? 3.312 -5.648 -28.438 1 89.69 91 SER B CA 1
ATOM 4065 C C . SER B 1 91 ? 3.529 -4.363 -27.656 1 89.69 91 SER B C 1
ATOM 4067 O O . SER B 1 91 ? 4.223 -4.359 -26.641 1 89.69 91 SER B O 1
ATOM 4069 N N . PRO B 1 92 ? 2.949 -3.314 -28.125 1 92.38 92 PRO B N 1
ATOM 4070 C CA . PRO B 1 92 ? 3.248 -2.021 -27.5 1 92.38 92 PRO B CA 1
ATOM 4071 C C . PRO B 1 92 ? 2.736 -1.924 -26.062 1 92.38 92 PRO B C 1
ATOM 4073 O O . PRO B 1 92 ? 1.636 -2.393 -25.766 1 92.38 92 PRO B O 1
ATOM 4076 N N . VAL B 1 93 ? 3.551 -1.448 -25.188 1 96.12 93 VAL B N 1
ATOM 4077 C CA . VAL B 1 93 ? 3.221 -0.935 -23.859 1 96.12 93 VAL B CA 1
ATOM 4078 C C . VAL B 1 93 ? 3.531 0.558 -23.797 1 96.12 93 VAL B C 1
ATOM 4080 O O . VAL B 1 93 ? 4.664 0.975 -24.047 1 96.12 93 VAL B O 1
ATOM 4083 N N . ASN B 1 94 ? 2.559 1.363 -23.5 1 96.25 94 ASN B N 1
ATOM 4084 C CA . ASN B 1 94 ? 2.744 2.809 -23.453 1 96.25 94 ASN B CA 1
ATOM 4085 C C . ASN B 1 94 ? 2.977 3.297 -22.031 1 96.25 94 ASN B C 1
ATOM 4087 O O . ASN B 1 94 ? 2.234 2.932 -21.109 1 96.25 94 ASN B O 1
ATOM 4091 N N . CYS B 1 95 ? 3.982 4.086 -21.891 1 96.94 95 CYS B N 1
ATOM 4092 C CA . CYS B 1 95 ? 4.316 4.602 -20.562 1 96.94 95 CYS B CA 1
ATOM 4093 C C . CYS B 1 95 ? 3.15 5.391 -19.969 1 96.94 95 CYS B C 1
ATOM 4095 O O . CYS B 1 95 ? 2.943 5.387 -18.766 1 96.94 95 CYS B O 1
ATOM 4097 N N . GLU B 1 96 ? 2.324 6.066 -20.812 1 96.94 96 GLU B N 1
ATOM 4098 C CA . GLU B 1 96 ? 1.193 6.867 -20.359 1 96.94 96 GLU B CA 1
ATOM 4099 C C . GLU B 1 96 ? 0.076 5.98 -19.812 1 96.94 96 GLU B C 1
ATOM 4101 O O . GLU B 1 96 ? -0.842 6.469 -19.156 1 96.94 96 GLU B O 1
ATOM 4106 N N . ASP B 1 97 ? 0.167 4.699 -20.031 1 97.88 97 ASP B N 1
ATOM 4107 C CA . ASP B 1 97 ? -0.872 3.787 -19.562 1 97.88 97 ASP B CA 1
ATOM 4108 C C . ASP B 1 97 ? -0.489 3.162 -18.219 1 97.88 97 ASP B C 1
ATOM 4110 O O . ASP B 1 97 ? -1.274 2.42 -17.625 1 97.88 97 ASP B O 1
ATOM 4114 N N . LEU B 1 98 ? 0.68 3.523 -17.734 1 98.38 98 LEU B N 1
ATOM 4115 C CA . LEU B 1 98 ? 1.198 2.801 -16.578 1 98.38 98 LEU B CA 1
ATOM 4116 C C . LEU B 1 98 ? 0.99 3.602 -15.297 1 98.38 98 LEU B C 1
ATOM 4118 O O . LEU B 1 98 ? 1.13 4.828 -15.297 1 98.38 98 LEU B O 1
ATOM 4122 N N . ILE B 1 99 ? 0.634 2.961 -14.227 1 98.31 99 ILE B N 1
ATOM 4123 C CA . ILE B 1 99 ? 0.673 3.436 -12.844 1 98.31 99 ILE B CA 1
ATOM 4124 C C . ILE B 1 99 ? 1.586 2.535 -12.016 1 98.31 99 ILE B C 1
ATOM 4126 O O . ILE B 1 99 ? 1.347 1.331 -11.906 1 98.31 99 ILE B O 1
ATOM 4130 N N . VAL B 1 100 ? 2.613 3.072 -11.43 1 98.19 100 VAL B N 1
ATOM 4131 C CA . VAL B 1 100 ? 3.562 2.312 -10.625 1 98.19 100 VAL B CA 1
ATOM 4132 C C . VAL B 1 100 ? 2.914 1.914 -9.297 1 98.19 100 VAL B C 1
ATOM 4134 O O . VAL B 1 100 ? 2.227 2.721 -8.672 1 98.19 100 VAL B O 1
ATOM 4137 N N . THR B 1 101 ? 3.039 0.685 -8.914 1 97.88 101 THR B N 1
ATOM 4138 C CA . THR B 1 101 ? 2.5 0.155 -7.668 1 97.88 101 THR B CA 1
ATOM 4139 C C . THR B 1 101 ? 3.609 -0.469 -6.824 1 97.88 101 THR B C 1
ATOM 4141 O O . THR B 1 101 ? 4.785 -0.41 -7.191 1 97.88 101 THR B O 1
ATOM 4144 N N . THR B 1 102 ? 3.25 -1.035 -5.609 1 97.31 102 THR B N 1
ATOM 4145 C CA . THR B 1 102 ? 4.195 -1.772 -4.781 1 97.31 102 THR B CA 1
ATOM 4146 C C . THR B 1 102 ? 4.066 -3.275 -5.02 1 97.31 102 THR B C 1
ATOM 4148 O O . THR B 1 102 ? 4.289 -4.074 -4.105 1 97.31 102 THR B O 1
ATOM 4151 N N . GLY B 1 103 ? 3.611 -3.639 -6.215 1 97 103 GLY B N 1
ATOM 4152 C CA . GLY B 1 103 ? 3.406 -5.031 -6.578 1 97 103 GLY B CA 1
ATOM 4153 C C . GLY B 1 103 ? 1.969 -5.352 -6.938 1 97 103 GLY B C 1
ATOM 4154 O O . GLY B 1 103 ? 1.072 -4.535 -6.719 1 97 103 GLY B O 1
ATOM 4155 N N . ALA B 1 104 ? 1.777 -6.512 -7.434 1 97.88 104 ALA B N 1
ATOM 4156 C CA . ALA B 1 104 ? 0.472 -6.906 -7.961 1 97.88 104 ALA B CA 1
ATOM 4157 C C . ALA B 1 104 ? -0.561 -7.004 -6.84 1 97.88 104 ALA B C 1
ATOM 4159 O O . ALA B 1 104 ? -1.738 -6.699 -7.043 1 97.88 104 ALA B O 1
ATOM 4160 N N . SER B 1 105 ? -0.126 -7.445 -5.66 1 96.88 105 SER B N 1
ATOM 4161 C CA . SER B 1 105 ? -1.051 -7.547 -4.535 1 96.88 105 SER B CA 1
ATOM 4162 C C . SER B 1 105 ? -1.609 -6.18 -4.152 1 96.88 105 SER B C 1
ATOM 4164 O O . SER B 1 105 ? -2.809 -6.043 -3.9 1 96.88 105 SER B O 1
ATOM 4166 N N . GLN B 1 106 ? -0.745 -5.215 -4.07 1 97 106 GLN B N 1
ATOM 4167 C CA . GLN B 1 106 ? -1.188 -3.857 -3.768 1 97 106 GLN B CA 1
ATOM 4168 C C . GLN B 1 106 ? -2.049 -3.295 -4.898 1 97 106 GLN B C 1
ATOM 4170 O O . GLN B 1 106 ? -3.023 -2.584 -4.645 1 97 106 GLN B O 1
ATOM 4175 N N . GLY B 1 107 ? -1.7 -3.555 -6.145 1 98.12 107 GLY B N 1
ATOM 4176 C CA . GLY B 1 107 ? -2.549 -3.174 -7.262 1 98.12 107 GLY B CA 1
ATOM 4177 C C . GLY B 1 107 ? -3.959 -3.725 -7.156 1 98.12 107 GLY B C 1
ATOM 4178 O O . GLY B 1 107 ? -4.934 -3.004 -7.383 1 98.12 107 GLY B O 1
ATOM 4179 N N . LEU B 1 108 ? -4.047 -4.984 -6.793 1 98.56 108 LEU B N 1
ATOM 4180 C CA . LEU B 1 108 ? -5.352 -5.613 -6.621 1 98.56 108 LEU B CA 1
ATOM 4181 C C . LEU B 1 108 ? -6.137 -4.941 -5.5 1 98.56 108 LEU B C 1
ATOM 4183 O O . LEU B 1 108 ? -7.32 -4.637 -5.66 1 98.56 108 LEU B O 1
ATOM 4187 N N . HIS B 1 109 ? -5.48 -4.734 -4.383 1 98.06 109 HIS B N 1
ATOM 4188 C CA . HIS B 1 109 ? -6.117 -4.074 -3.248 1 98.06 109 HIS B CA 1
ATOM 4189 C C . HIS B 1 109 ? -6.637 -2.693 -3.633 1 98.06 109 HIS B C 1
ATOM 4191 O O . HIS B 1 109 ? -7.75 -2.318 -3.264 1 98.06 109 HIS B O 1
ATOM 4197 N N . PHE B 1 110 ? -5.832 -1.973 -4.387 1 98.44 110 PHE B N 1
ATOM 4198 C CA . PHE B 1 110 ? -6.188 -0.642 -4.867 1 98.44 110 PHE B CA 1
ATOM 4199 C C . PHE B 1 110 ? -7.43 -0.696 -5.75 1 98.44 110 PHE B C 1
ATOM 4201 O O . PHE B 1 110 ? -8.375 0.072 -5.551 1 98.44 110 PHE B O 1
ATOM 4208 N N . LEU B 1 111 ? -7.504 -1.626 -6.656 1 98.75 111 LEU B N 1
ATOM 4209 C CA . LEU B 1 111 ? -8.609 -1.758 -7.598 1 98.75 111 LEU B CA 1
ATOM 4210 C C . LEU B 1 111 ? -9.883 -2.213 -6.883 1 98.75 111 LEU B C 1
ATOM 4212 O O . LEU B 1 111 ? -10.977 -1.746 -7.199 1 98.75 111 LEU B O 1
ATOM 4216 N N . LEU B 1 112 ? -9.734 -3.111 -5.902 1 98.5 112 LEU B N 1
ATOM 4217 C CA . LEU B 1 112 ? -10.883 -3.58 -5.137 1 98.5 112 LEU B CA 1
ATOM 4218 C C . LEU B 1 112 ? -11.531 -2.434 -4.367 1 98.5 112 LEU B C 1
ATOM 4220 O O . LEU B 1 112 ? -12.75 -2.416 -4.18 1 98.5 112 LEU B O 1
ATOM 4224 N N . SER B 1 113 ? -10.75 -1.505 -3.965 1 98.06 113 SER B N 1
ATOM 4225 C CA . SER B 1 113 ? -11.25 -0.399 -3.152 1 98.06 113 SER B CA 1
ATOM 4226 C C . SER B 1 113 ? -11.836 0.704 -4.023 1 98.06 113 SER B C 1
ATOM 4228 O O . SER B 1 113 ? -12.719 1.447 -3.582 1 98.06 113 SER B O 1
ATOM 4230 N N . THR B 1 114 ? -11.414 0.807 -5.273 1 98.06 114 THR B N 1
ATOM 4231 C CA . THR B 1 114 ? -11.703 2.029 -6.016 1 98.06 114 THR B CA 1
ATOM 4232 C C . THR B 1 114 ? -12.648 1.745 -7.18 1 98.06 114 THR B C 1
ATOM 4234 O O . THR B 1 114 ? -13.367 2.637 -7.637 1 98.06 114 THR B O 1
ATOM 4237 N N . MET B 1 115 ? -12.734 0.493 -7.703 1 98.38 115 MET B N 1
ATOM 4238 C CA . MET B 1 115 ? -13.328 0.314 -9.023 1 98.38 115 MET B CA 1
ATOM 4239 C C . MET B 1 115 ? -14.656 -0.421 -8.93 1 98.38 115 MET B C 1
ATOM 4241 O O . MET B 1 115 ? -15.5 -0.308 -9.82 1 98.38 115 MET B O 1
ATOM 4245 N N . ILE B 1 116 ? -14.891 -1.172 -7.902 1 98.5 116 ILE B N 1
ATOM 4246 C CA . ILE B 1 116 ? -16.047 -2.062 -7.891 1 98.5 116 ILE B CA 1
ATOM 4247 C C . ILE B 1 116 ? -17.047 -1.596 -6.836 1 98.5 116 ILE B C 1
ATOM 4249 O O . ILE B 1 116 ? -16.656 -1.157 -5.75 1 98.5 116 ILE B O 1
ATOM 4253 N N . ASP B 1 117 ? -18.297 -1.71 -7.18 1 98.12 117 ASP B N 1
ATOM 4254 C CA . ASP B 1 117 ? -19.375 -1.478 -6.223 1 98.12 117 ASP B CA 1
ATOM 4255 C C . ASP B 1 117 ? -19.328 -2.496 -5.086 1 98.12 117 ASP B C 1
ATOM 4257 O O . ASP B 1 117 ? -19.188 -3.697 -5.328 1 98.12 117 ASP B O 1
ATOM 4261 N N . PHE B 1 118 ? -19.516 -2.094 -3.838 1 97 118 PHE B N 1
ATOM 4262 C CA . PHE B 1 118 ? -19.359 -2.957 -2.676 1 97 118 PHE B CA 1
ATOM 4263 C C . PHE B 1 118 ? -20.562 -3.881 -2.51 1 97 118 PHE B C 1
ATOM 4265 O O . PHE B 1 118 ? -20.547 -4.766 -1.653 1 97 118 PHE B O 1
ATOM 4272 N N . ASN B 1 119 ? -21.469 -3.785 -3.379 1 96.81 119 ASN B N 1
ATOM 4273 C CA . ASN B 1 119 ? -22.547 -4.758 -3.482 1 96.81 119 ASN B CA 1
ATOM 4274 C C . ASN B 1 119 ? -22.344 -5.691 -4.676 1 96.81 119 ASN B C 1
ATOM 4276 O O . ASN B 1 119 ? -23.25 -6.453 -5.027 1 96.81 119 ASN B O 1
ATOM 4280 N N . GLY B 1 120 ? -21.25 -5.555 -5.27 1 98.25 120 GLY B N 1
ATOM 4281 C CA . GLY B 1 120 ? -21.016 -6.23 -6.539 1 98.25 120 GLY B CA 1
ATOM 4282 C C . GLY B 1 120 ? -20.484 -7.645 -6.375 1 98.25 120 GLY B C 1
ATOM 4283 O O . GLY B 1 120 ? -20.688 -8.273 -5.332 1 98.25 120 GLY B O 1
ATOM 4284 N N . TYR B 1 121 ? -19.906 -8.172 -7.512 1 98.81 121 TYR B N 1
ATOM 4285 C CA . TYR B 1 121 ? -19.5 -9.562 -7.625 1 98.81 121 TYR B CA 1
ATOM 4286 C C . TYR B 1 121 ? -18.031 -9.664 -8.062 1 98.81 121 TYR B C 1
ATOM 4288 O O . TYR B 1 121 ? -17.578 -8.883 -8.898 1 98.81 121 TYR B O 1
ATOM 4296 N N . LEU B 1 122 ? -17.359 -10.539 -7.43 1 98.81 122 LEU B N 1
ATOM 4297 C CA . LEU B 1 122 ? -16.016 -10.93 -7.855 1 98.81 122 LEU B CA 1
ATOM 4298 C C . LEU B 1 122 ? -16.031 -12.305 -8.508 1 98.81 122 LEU B C 1
ATOM 4300 O O . LEU B 1 122 ? -16.172 -13.32 -7.824 1 98.81 122 LEU B O 1
ATOM 4304 N N . PHE B 1 123 ? -15.914 -12.297 -9.805 1 98.88 123 PHE B N 1
ATOM 4305 C CA . PHE B 1 123 ? -15.734 -13.562 -10.508 1 98.88 123 PHE B CA 1
ATOM 4306 C C . PHE B 1 123 ? -14.273 -14 -10.469 1 98.88 123 PHE B C 1
ATOM 4308 O O . PHE B 1 123 ? -13.375 -13.195 -10.742 1 98.88 123 PHE B O 1
ATOM 4315 N N . VAL B 1 124 ? -14.039 -15.25 -10.094 1 98.75 124 VAL B N 1
ATOM 4316 C CA . VAL B 1 124 ? -12.688 -15.789 -9.992 1 98.75 124 VAL B CA 1
ATOM 4317 C C . VAL B 1 124 ? -12.648 -17.203 -10.539 1 98.75 124 VAL B C 1
ATOM 4319 O O . VAL B 1 124 ? -13.656 -17.922 -10.508 1 98.75 124 VAL B O 1
ATOM 4322 N N . ASP B 1 125 ? -11.547 -17.609 -11.109 1 98.81 125 ASP B N 1
ATOM 4323 C CA . ASP B 1 125 ? -11.383 -19 -11.539 1 98.81 125 ASP B CA 1
ATOM 4324 C C . ASP B 1 125 ? -11.578 -19.953 -10.367 1 98.81 125 ASP B C 1
ATOM 4326 O O . ASP B 1 125 ? -11.18 -19.656 -9.234 1 98.81 125 ASP B O 1
ATOM 4330 N N . GLU B 1 126 ? -12.133 -21.125 -10.602 1 98.62 126 GLU B N 1
ATOM 4331 C CA . GLU B 1 126 ? -12.5 -22.062 -9.539 1 98.62 126 GLU B CA 1
ATOM 4332 C C . GLU B 1 126 ? -11.289 -22.453 -8.703 1 98.62 126 GLU B C 1
ATOM 4334 O O . GLU B 1 126 ? -11.422 -22.797 -7.527 1 98.62 126 GLU B O 1
ATOM 4339 N N . TYR B 1 127 ? -10.109 -22.531 -9.32 1 98.44 127 TYR B N 1
ATOM 4340 C CA . TYR B 1 127 ? -8.812 -22.562 -8.656 1 98.44 127 TYR B CA 1
ATOM 4341 C C . TYR B 1 127 ? -7.984 -21.328 -8.992 1 98.44 127 TYR B C 1
ATOM 4343 O O . TYR B 1 127 ? -7.844 -20.984 -10.164 1 98.44 127 TYR B O 1
ATOM 4351 N N . THR B 1 128 ? -7.527 -20.625 -7.984 1 98.38 128 THR B N 1
ATOM 4352 C CA . THR B 1 128 ? -6.789 -19.406 -8.273 1 98.38 128 THR B CA 1
ATOM 4353 C C . THR B 1 128 ? -5.758 -19.125 -7.18 1 98.38 128 THR B C 1
ATOM 4355 O O . THR B 1 128 ? -5.551 -19.953 -6.289 1 98.38 128 THR B O 1
ATOM 4358 N N . TYR B 1 129 ? -4.984 -18.094 -7.348 1 98 129 TYR B N 1
ATOM 4359 C CA . TYR B 1 129 ? -3.98 -17.703 -6.371 1 98 129 TYR B CA 1
ATOM 4360 C C . TYR B 1 129 ? -4.609 -17.5 -4.996 1 98 129 TYR B C 1
ATOM 4362 O O . TYR B 1 129 ? -5.348 -16.531 -4.781 1 98 129 TYR B O 1
ATOM 4370 N N . MET B 1 130 ? -4.238 -18.266 -4.035 1 96.12 130 MET B N 1
ATOM 4371 C CA . MET B 1 130 ? -4.938 -18.406 -2.76 1 96.12 130 MET B CA 1
ATOM 4372 C C . MET B 1 130 ? -4.832 -17.125 -1.939 1 96.12 130 MET B C 1
ATOM 4374 O O . MET B 1 130 ? -5.762 -16.781 -1.209 1 96.12 130 MET B O 1
ATOM 4378 N N . ILE B 1 131 ? -3.736 -16.406 -2.02 1 96.12 131 ILE B N 1
ATOM 4379 C CA . ILE B 1 131 ? -3.596 -15.219 -1.179 1 96.12 131 ILE B CA 1
ATOM 4380 C C . ILE B 1 131 ? -4.391 -14.062 -1.778 1 96.12 131 ILE B C 1
ATOM 4382 O O . ILE B 1 131 ? -4.891 -13.203 -1.05 1 96.12 131 ILE B O 1
ATOM 4386 N N . ALA B 1 132 ? -4.52 -13.992 -3.104 1 97.5 132 ALA B N 1
ATOM 4387 C CA . ALA B 1 132 ? -5.453 -13.047 -3.699 1 97.5 132 ALA B CA 1
ATOM 4388 C C . ALA B 1 132 ? -6.875 -13.289 -3.197 1 97.5 132 ALA B C 1
ATOM 4390 O O . ALA B 1 132 ? -7.598 -12.336 -2.875 1 97.5 132 ALA B O 1
ATOM 4391 N N . LEU B 1 133 ? -7.266 -14.562 -3.127 1 97.12 133 LEU B N 1
ATOM 4392 C CA . LEU B 1 133 ? -8.57 -14.922 -2.588 1 97.12 133 LEU B CA 1
ATOM 4393 C C . LEU B 1 133 ? -8.719 -14.43 -1.15 1 97.12 133 LEU B C 1
ATOM 4395 O O . LEU B 1 133 ? -9.758 -13.875 -0.783 1 97.12 133 LEU B O 1
ATOM 4399 N N . ASP B 1 134 ? -7.676 -14.672 -0.383 1 96.69 134 ASP B N 1
ATOM 4400 C CA . ASP B 1 134 ? -7.684 -14.227 1.007 1 96.69 134 ASP B CA 1
ATOM 4401 C C . ASP B 1 134 ? -7.84 -12.711 1.098 1 96.69 134 ASP B C 1
ATOM 4403 O O . ASP B 1 134 ? -8.484 -12.203 2.02 1 96.69 134 ASP B O 1
ATOM 4407 N N . SER B 1 135 ? -7.238 -11.969 0.186 1 97.56 135 SER B N 1
ATOM 4408 C CA . SER B 1 135 ? -7.367 -10.516 0.132 1 97.56 135 SER B CA 1
ATOM 4409 C C . SER B 1 135 ? -8.789 -10.102 -0.224 1 97.56 135 SER B C 1
ATOM 4411 O O . SER B 1 135 ? -9.352 -9.195 0.395 1 97.56 135 SER B O 1
ATOM 4413 N N . MET B 1 136 ? -9.375 -10.75 -1.192 1 98.12 136 MET B N 1
ATOM 4414 C CA . MET B 1 136 ? -10.719 -10.445 -1.655 1 98.12 136 MET B CA 1
ATOM 4415 C C . MET B 1 136 ? -11.742 -10.672 -0.547 1 98.12 136 MET B C 1
ATOM 4417 O O . MET B 1 136 ? -12.727 -9.945 -0.443 1 98.12 136 MET B O 1
ATOM 4421 N N . LYS B 1 137 ? -11.469 -11.625 0.292 1 96.81 137 LYS B N 1
ATOM 4422 C CA . LYS B 1 137 ? -12.398 -12 1.35 1 96.81 137 LYS B CA 1
ATOM 4423 C C . LYS B 1 137 ? -12.508 -10.906 2.404 1 96.81 137 LYS B C 1
ATOM 4425 O O . LYS B 1 137 ? -13.438 -10.906 3.213 1 96.81 137 LYS B O 1
ATOM 4430 N N . HIS B 1 138 ? -11.578 -9.992 2.439 1 96.69 138 HIS B N 1
ATOM 4431 C CA . HIS B 1 138 ? -11.68 -8.867 3.357 1 96.69 138 HIS B CA 1
ATOM 4432 C C . HIS B 1 138 ? -12.805 -7.922 2.943 1 96.69 138 HIS B C 1
ATOM 4434 O O . HIS B 1 138 ? -13.266 -7.109 3.748 1 96.69 138 HIS B O 1
ATOM 4440 N N . PHE B 1 139 ? -13.156 -7.973 1.712 1 97.62 139 PHE B N 1
ATOM 4441 C CA . PHE B 1 139 ? -14.289 -7.195 1.24 1 97.62 139 PHE B CA 1
ATOM 4442 C C . PHE B 1 139 ? -15.586 -7.992 1.374 1 97.62 139 PHE B C 1
ATOM 4444 O O . PHE B 1 139 ? -16.156 -8.422 0.372 1 97.62 139 PHE B O 1
ATOM 4451 N N . THR B 1 140 ? -16.047 -8.023 2.533 1 96.81 140 THR B N 1
ATOM 4452 C CA . THR B 1 140 ? -17.047 -8.984 2.986 1 96.81 140 THR B CA 1
ATOM 4453 C C . THR B 1 140 ? -18.406 -8.711 2.322 1 96.81 140 THR B C 1
ATOM 4455 O O . THR B 1 140 ? -19.281 -9.578 2.312 1 96.81 140 THR B O 1
ATOM 4458 N N . SER B 1 141 ? -18.625 -7.527 1.835 1 96.38 141 SER B N 1
ATOM 4459 C CA . SER B 1 141 ? -19.906 -7.211 1.19 1 96.38 141 SER B CA 1
ATOM 4460 C C . SER B 1 141 ? -19.938 -7.734 -0.24 1 96.38 141 SER B C 1
ATOM 4462 O O . SER B 1 141 ? -21 -7.789 -0.858 1 96.38 141 SER B O 1
ATOM 4464 N N . LEU B 1 142 ? -18.812 -8.086 -0.843 1 97.62 142 LEU B N 1
ATOM 4465 C CA . LEU B 1 142 ? -18.734 -8.609 -2.203 1 97.62 142 LEU B CA 1
ATOM 4466 C C . LEU B 1 142 ? -19.047 -10.102 -2.227 1 97.62 142 LEU B C 1
ATOM 4468 O O . LEU B 1 142 ? -18.734 -10.82 -1.271 1 97.62 142 LEU B O 1
ATOM 4472 N N . THR B 1 143 ? -19.672 -10.547 -3.24 1 98.25 143 THR B N 1
ATOM 4473 C CA . THR B 1 143 ? -19.922 -11.969 -3.439 1 98.25 143 THR B CA 1
ATOM 4474 C C . THR B 1 143 ? -18.891 -12.57 -4.395 1 98.25 143 THR B C 1
ATOM 4476 O O . THR B 1 143 ? -18.781 -12.133 -5.543 1 98.25 143 THR B O 1
ATOM 4479 N N . ILE B 1 144 ? -18.172 -13.516 -3.992 1 98.56 144 ILE B N 1
ATOM 4480 C CA . ILE B 1 144 ? -17.188 -14.211 -4.82 1 98.56 144 ILE B CA 1
ATOM 4481 C C . ILE B 1 144 ? -17.859 -15.367 -5.555 1 98.56 144 ILE B C 1
ATOM 4483 O O . ILE B 1 144 ? -18.516 -16.219 -4.93 1 98.56 144 ILE B O 1
ATOM 4487 N N . VAL B 1 145 ? -17.734 -15.406 -6.867 1 98.75 145 VAL B N 1
ATOM 4488 C CA . VAL B 1 145 ? -18.391 -16.391 -7.715 1 98.75 145 VAL B CA 1
ATOM 4489 C C . VAL B 1 145 ? -17.344 -17.188 -8.5 1 98.75 145 VAL B C 1
ATOM 4491 O O . VAL B 1 145 ? -16.641 -16.625 -9.352 1 98.75 145 VAL B O 1
ATOM 4494 N N . PRO B 1 146 ? -17.219 -18.469 -8.258 1 98.69 146 PRO B N 1
ATOM 4495 C CA . PRO B 1 146 ? -16.234 -19.281 -8.977 1 98.69 146 PRO B CA 1
ATOM 4496 C C . PRO B 1 146 ? -16.641 -19.547 -10.43 1 98.69 146 PRO B C 1
ATOM 4498 O O . PRO B 1 146 ? -17.828 -19.75 -10.711 1 98.69 146 PRO B O 1
ATOM 4501 N N . LEU B 1 147 ? -15.664 -19.578 -11.289 1 98.88 147 LEU B N 1
ATOM 4502 C CA . LEU B 1 147 ? -15.844 -19.906 -12.703 1 98.88 147 LEU B CA 1
ATOM 4503 C C . LEU B 1 147 ? -15.102 -21.203 -13.055 1 98.88 147 LEU B C 1
ATOM 4505 O O . LEU B 1 147 ? -13.977 -21.406 -12.609 1 98.88 147 LEU B O 1
ATOM 4509 N N . LYS B 1 148 ? -15.711 -21.953 -13.867 1 98.44 148 LYS B N 1
ATOM 4510 C CA . LYS B 1 148 ? -15.109 -23.219 -14.312 1 98.44 148 LYS B CA 1
ATOM 4511 C C . LYS B 1 148 ? -13.891 -22.969 -15.195 1 98.44 148 LYS B C 1
ATOM 4513 O O . LYS B 1 148 ? -13.906 -22.062 -16.047 1 98.44 148 LYS B O 1
ATOM 4518 N N . LEU B 1 149 ? -12.859 -23.719 -14.945 1 97.31 149 LEU B N 1
ATOM 4519 C CA . LEU B 1 149 ? -11.648 -23.656 -15.75 1 97.31 149 LEU B CA 1
ATOM 4520 C C . LEU B 1 149 ? -11.539 -24.875 -16.656 1 97.31 149 LEU B C 1
ATOM 4522 O O . LEU B 1 149 ? -11.797 -26 -16.234 1 97.31 149 LEU B O 1
ATOM 4526 N N . ASN B 1 150 ? -11.234 -24.578 -17.891 1 96.5 150 ASN B N 1
ATOM 4527 C CA . ASN B 1 150 ? -10.82 -25.609 -18.859 1 96.5 150 ASN B CA 1
ATOM 4528 C C . ASN B 1 150 ? -9.305 -25.609 -19.031 1 96.5 150 ASN B C 1
ATOM 4530 O O . ASN B 1 150 ? -8.594 -24.844 -18.375 1 96.5 150 ASN B O 1
ATOM 4534 N N . ASP B 1 151 ? -8.828 -26.469 -19.922 1 94 151 ASP B N 1
ATOM 4535 C CA . ASP B 1 151 ? -7.391 -26.625 -20.125 1 94 151 ASP B CA 1
ATOM 4536 C C . ASP B 1 151 ? -6.809 -25.406 -20.844 1 94 151 ASP B C 1
ATOM 4538 O O . ASP B 1 151 ? -5.598 -25.188 -20.828 1 94 151 ASP B O 1
ATOM 4542 N N . ASP B 1 152 ? -7.719 -24.688 -21.438 1 95.19 152 ASP B N 1
ATOM 4543 C CA . ASP B 1 152 ? -7.199 -23.562 -22.219 1 95.19 152 ASP B CA 1
ATOM 4544 C C . ASP B 1 152 ? -7.711 -22.234 -21.656 1 95.19 152 ASP B C 1
ATOM 4546 O O . ASP B 1 152 ? -7.672 -21.219 -22.344 1 95.19 152 ASP B O 1
ATOM 4550 N N . GLY B 1 153 ? -8.352 -22.25 -20.531 1 97.5 153 GLY B N 1
ATOM 4551 C CA . GLY B 1 153 ? -8.797 -21.016 -19.906 1 97.5 153 GLY B CA 1
ATOM 4552 C C . GLY B 1 153 ? -10.18 -21.125 -19.281 1 97.5 153 GLY B C 1
ATOM 4553 O O . GLY B 1 153 ? -10.695 -22.219 -19.109 1 97.5 153 GLY B O 1
ATOM 4554 N N . VAL B 1 154 ? -10.734 -20.031 -18.906 1 98.69 154 VAL B N 1
ATOM 4555 C CA . VAL B 1 154 ? -12.039 -19.953 -18.266 1 98.69 154 VAL B CA 1
ATOM 4556 C C . VAL B 1 154 ? -13.117 -20.422 -19.234 1 98.69 154 VAL B C 1
ATOM 4558 O O . VAL B 1 154 ? -13.023 -20.188 -20.438 1 98.69 154 VAL B O 1
ATOM 4561 N N . ASP B 1 155 ? -14.125 -21.125 -18.703 1 98.88 155 ASP B N 1
ATOM 4562 C CA . ASP B 1 155 ? -15.289 -21.5 -19.5 1 98.88 155 ASP B CA 1
ATOM 4563 C C . ASP B 1 155 ? -16.141 -20.266 -19.828 1 98.88 155 ASP B C 1
ATOM 4565 O O . ASP B 1 155 ? -16.859 -19.75 -18.969 1 98.88 155 ASP B O 1
ATOM 4569 N N . LEU B 1 156 ? -16.156 -19.906 -21.062 1 98.81 156 LEU B N 1
ATOM 4570 C CA . LEU B 1 156 ? -16.797 -18.672 -21.5 1 98.81 156 LEU B CA 1
ATOM 4571 C C . LEU B 1 156 ? -18.312 -18.766 -21.328 1 98.81 156 LEU B C 1
ATOM 4573 O O . LEU B 1 156 ? -18.984 -17.781 -21.031 1 98.81 156 LEU B O 1
ATOM 4577 N N . ASN B 1 157 ? -18.859 -19.938 -21.562 1 98.69 157 ASN B N 1
ATOM 4578 C CA . ASN B 1 157 ? -20.281 -20.109 -21.344 1 98.69 157 ASN B CA 1
ATOM 4579 C C . ASN B 1 157 ? -20.672 -19.953 -19.875 1 98.69 157 ASN B C 1
ATOM 4581 O O . ASN B 1 157 ? -21.656 -19.281 -19.562 1 98.69 157 ASN B O 1
ATOM 4585 N N . ASP B 1 158 ? -19.906 -20.531 -19.016 1 98.81 158 ASP B N 1
ATOM 4586 C CA . ASP B 1 158 ? -20.141 -20.375 -17.578 1 98.81 158 ASP B CA 1
ATOM 4587 C C . ASP B 1 158 ? -20.031 -18.922 -17.156 1 98.81 158 ASP B C 1
ATOM 4589 O O . ASP B 1 158 ? -20.875 -18.422 -16.391 1 98.81 158 ASP B O 1
ATOM 4593 N N . LEU B 1 159 ? -19.031 -18.266 -17.672 1 98.88 159 LEU B N 1
ATOM 4594 C CA . LEU B 1 159 ? -18.844 -16.844 -17.391 1 98.88 159 LEU B CA 1
ATOM 4595 C C . LEU B 1 159 ? -20.062 -16.031 -17.844 1 98.88 159 LEU B C 1
ATOM 4597 O O . LEU B 1 159 ? -20.594 -15.242 -17.062 1 98.88 159 LEU B O 1
ATOM 4601 N N . GLU B 1 160 ? -20.469 -16.266 -19 1 98.81 160 GLU B N 1
ATOM 4602 C CA . GLU B 1 160 ? -21.562 -15.477 -19.547 1 98.81 160 GLU B CA 1
ATOM 4603 C C . GLU B 1 160 ? -22.844 -15.703 -18.766 1 98.81 160 GLU B C 1
ATOM 4605 O O . GLU B 1 160 ? -23.562 -14.75 -18.438 1 98.81 160 GLU B O 1
ATOM 4610 N N . VAL B 1 161 ? -23.188 -16.922 -18.453 1 98.69 161 VAL B N 1
ATOM 4611 C CA . VAL B 1 161 ? -24.406 -17.25 -17.734 1 98.69 161 VAL B CA 1
ATOM 4612 C C . VAL B 1 161 ? -24.406 -16.547 -16.375 1 98.69 161 VAL B C 1
ATOM 4614 O O . VAL B 1 161 ? -25.391 -15.922 -15.984 1 98.69 161 VAL B O 1
ATOM 4617 N N . LYS B 1 162 ? -23.328 -16.578 -15.711 1 98.69 162 LYS B N 1
ATOM 4618 C CA . LYS B 1 162 ? -23.234 -16.062 -14.352 1 98.69 162 LYS B CA 1
ATOM 4619 C C . LYS B 1 162 ? -23.219 -14.539 -14.344 1 98.69 162 LYS B C 1
ATOM 4621 O O . LYS B 1 162 ? -23.75 -13.906 -13.43 1 98.69 162 LYS B O 1
ATOM 4626 N N . VAL B 1 163 ? -22.625 -13.984 -15.359 1 98.44 163 VAL B N 1
ATOM 4627 C CA . VAL B 1 163 ? -22.562 -12.531 -15.469 1 98.44 163 VAL B CA 1
ATOM 4628 C C . VAL B 1 163 ? -23.953 -12 -15.844 1 98.44 163 VAL B C 1
ATOM 4630 O O . VAL B 1 163 ? -24.422 -11.016 -15.258 1 98.44 163 VAL B O 1
ATOM 4633 N N . LYS B 1 164 ? -24.562 -12.617 -16.812 1 97.81 164 LYS B N 1
ATOM 4634 C CA . LYS B 1 164 ? -25.859 -12.172 -17.328 1 97.81 164 LYS B CA 1
ATOM 4635 C C . LYS B 1 164 ? -26.906 -12.141 -16.219 1 97.81 164 LYS B C 1
ATOM 4637 O O . LYS B 1 164 ? -27.703 -11.203 -16.125 1 97.81 164 LYS B O 1
ATOM 4642 N N . ASP B 1 165 ? -26.875 -12.977 -15.32 1 96.06 165 ASP B N 1
ATOM 4643 C CA . ASP B 1 165 ? -27.875 -13.164 -14.273 1 96.06 165 ASP B CA 1
ATOM 4644 C C . ASP B 1 165 ? -27.688 -12.148 -13.148 1 96.06 165 ASP B C 1
ATOM 4646 O O . ASP B 1 165 ? -28.594 -11.953 -12.328 1 96.06 165 ASP B O 1
ATOM 4650 N N . ARG B 1 166 ? -26.531 -11.531 -13.133 1 98 166 ARG B N 1
ATOM 4651 C CA . ARG B 1 166 ? -26.188 -10.781 -11.938 1 98 166 ARG B CA 1
ATOM 4652 C C . ARG B 1 166 ? -25.984 -9.297 -12.258 1 98 166 ARG B C 1
ATOM 4654 O O . ARG B 1 166 ? -25.953 -8.461 -11.352 1 98 166 ARG B O 1
ATOM 4661 N N . ARG B 1 167 ? -25.953 -8.961 -13.43 1 97.81 167 ARG B N 1
ATOM 4662 C CA . ARG B 1 167 ? -25.562 -7.621 -13.875 1 97.81 167 ARG B CA 1
ATOM 4663 C C . ARG B 1 167 ? -26.516 -6.57 -13.32 1 97.81 167 ARG B C 1
ATOM 4665 O O . ARG B 1 167 ? -27.734 -6.758 -13.328 1 97.81 167 ARG B O 1
ATOM 4672 N N . PHE B 1 168 ? -25.938 -5.457 -12.797 1 97.75 168 PHE B N 1
ATOM 4673 C CA . PHE B 1 168 ? -26.703 -4.266 -12.438 1 97.75 168 PHE B CA 1
ATOM 4674 C C . PHE B 1 168 ? -25.891 -3.004 -12.727 1 97.75 168 PHE B C 1
ATOM 4676 O O . PHE B 1 168 ? -24.703 -3.078 -13.016 1 97.75 168 PHE B O 1
ATOM 4683 N N . LYS B 1 169 ? -26.531 -1.91 -12.828 1 96.06 169 LYS B N 1
ATOM 4684 C CA . LYS B 1 169 ? -25.859 -0.624 -13 1 96.06 169 LYS B CA 1
ATOM 4685 C C . LYS B 1 169 ? -25.484 -0.013 -11.648 1 96.06 169 LYS B C 1
ATOM 4687 O O . LYS B 1 169 ? -26.359 0.279 -10.828 1 96.06 169 LYS B O 1
ATOM 4692 N N . SER B 1 170 ? -24.203 0.193 -11.438 1 95.5 170 SER B N 1
ATOM 4693 C CA . SER B 1 170 ? -23.75 0.789 -10.188 1 95.5 170 SER B CA 1
ATOM 4694 C C . SER B 1 170 ? -23.984 2.297 -10.18 1 95.5 170 SER B C 1
ATOM 4696 O O . SER B 1 170 ? -23.766 2.969 -11.188 1 95.5 170 SER B O 1
ATOM 4698 N N . GLU B 1 171 ? -24.312 2.883 -9.055 1 93 171 GLU B N 1
ATOM 4699 C CA . GLU B 1 171 ? -24.453 4.324 -8.859 1 93 171 GLU B CA 1
ATOM 4700 C C . GLU B 1 171 ? -23.266 4.906 -8.117 1 93 171 GLU B C 1
ATOM 4702 O O . GLU B 1 171 ? -23.109 6.125 -8.039 1 93 171 GLU B O 1
ATOM 4707 N N . ASN B 1 172 ? -22.359 4.051 -7.66 1 92.5 172 ASN B N 1
ATOM 4708 C CA . ASN B 1 172 ? -21.344 4.492 -6.715 1 92.5 172 ASN B CA 1
ATOM 4709 C C . ASN B 1 172 ? -19.938 4.277 -7.27 1 92.5 172 ASN B C 1
ATOM 4711 O O . ASN B 1 172 ? -18.984 4.922 -6.828 1 92.5 172 ASN B O 1
ATOM 4715 N N . LYS B 1 173 ? -19.812 3.24 -8.156 1 96.31 173 LYS B N 1
ATOM 4716 C CA . LYS B 1 173 ? -18.516 2.877 -8.703 1 96.31 173 LYS B CA 1
ATOM 4717 C C . LYS B 1 173 ? -18.594 2.637 -10.203 1 96.31 173 LYS B C 1
ATOM 4719 O O . LYS B 1 173 ? -19.688 2.568 -10.773 1 96.31 173 LYS B O 1
ATOM 4724 N N . GLU B 1 174 ? -17.438 2.562 -10.828 1 97.12 174 GLU B N 1
ATOM 4725 C CA . GLU B 1 174 ? -17.344 2.381 -12.273 1 97.12 174 GLU B CA 1
ATOM 4726 C C . GLU B 1 174 ? -17.891 1.021 -12.695 1 97.12 174 GLU B C 1
ATOM 4728 O O . GLU B 1 174 ? -18.5 0.893 -13.758 1 97.12 174 GLU B O 1
ATOM 4733 N N . PHE B 1 175 ? -17.688 -0 -11.828 1 98.69 175 PHE B N 1
ATOM 4734 C CA . PHE B 1 175 ? -18.062 -1.348 -12.258 1 98.69 175 PHE B CA 1
ATOM 4735 C C . PHE B 1 175 ? -18.906 -2.037 -11.195 1 98.69 175 PHE B C 1
ATOM 4737 O O . PHE B 1 175 ? -18.703 -1.82 -9.992 1 98.69 175 PHE B O 1
ATOM 4744 N N . TRP B 1 176 ? -19.781 -2.93 -11.656 1 98.62 176 TRP B N 1
ATOM 4745 C CA . TRP B 1 176 ? -20.609 -3.756 -10.789 1 98.62 176 TRP B CA 1
ATOM 4746 C C . TRP B 1 176 ? -19.922 -5.078 -10.469 1 98.62 176 TRP B C 1
ATOM 4748 O O . TRP B 1 176 ? -20.312 -5.77 -9.516 1 98.62 176 TRP B O 1
ATOM 4758 N N . ALA B 1 177 ? -18.859 -5.359 -11.234 1 98.81 177 ALA B N 1
ATOM 4759 C CA . ALA B 1 177 ? -18.172 -6.637 -11.055 1 98.81 177 ALA B CA 1
ATOM 4760 C C . ALA B 1 177 ? -16.734 -6.566 -11.562 1 98.81 177 ALA B C 1
ATOM 4762 O O . ALA B 1 177 ? -16.422 -5.742 -12.422 1 98.81 177 ALA B O 1
ATOM 4763 N N . ILE B 1 178 ? -15.914 -7.387 -10.992 1 98.88 178 ILE B N 1
ATOM 4764 C CA . ILE B 1 178 ? -14.555 -7.648 -11.445 1 98.88 178 ILE B CA 1
ATOM 4765 C C . ILE B 1 178 ? -14.375 -9.141 -11.711 1 98.88 178 ILE B C 1
ATOM 4767 O O . ILE B 1 178 ? -14.844 -9.977 -10.938 1 98.88 178 ILE B O 1
ATOM 4771 N N . TYR B 1 179 ? -13.828 -9.492 -12.859 1 98.94 179 TYR B N 1
ATOM 4772 C CA . TYR B 1 179 ? -13.281 -10.82 -13.094 1 98.94 179 TYR B CA 1
ATOM 4773 C C . TYR B 1 179 ? -11.773 -10.828 -12.891 1 98.94 179 TYR B C 1
ATOM 4775 O O . TYR B 1 179 ? -11.031 -10.227 -13.664 1 98.94 179 TYR B O 1
ATOM 4783 N N . TYR B 1 180 ? -11.352 -11.422 -11.789 1 98.94 180 TYR B N 1
ATOM 4784 C CA . TYR B 1 180 ? -9.93 -11.625 -11.523 1 98.94 180 TYR B CA 1
ATOM 4785 C C . TYR B 1 180 ? -9.453 -12.945 -12.125 1 98.94 180 TYR B C 1
ATOM 4787 O O . TYR B 1 180 ? -10.023 -14.008 -11.852 1 98.94 180 TYR B O 1
ATOM 4795 N N . THR B 1 181 ? -8.336 -12.859 -12.906 1 98.81 181 THR B N 1
ATOM 4796 C CA . THR B 1 181 ? -7.816 -14.078 -13.516 1 98.81 181 THR B CA 1
ATOM 4797 C C . THR B 1 181 ? -6.312 -13.969 -13.742 1 98.81 181 THR B C 1
ATOM 4799 O O . THR B 1 181 ? -5.719 -12.906 -13.531 1 98.81 181 THR B O 1
ATOM 4802 N N . ILE B 1 182 ? -5.691 -15.078 -14.047 1 98.44 182 ILE B N 1
ATOM 4803 C CA . ILE B 1 182 ? -4.273 -15.211 -14.367 1 98.44 182 ILE B CA 1
ATOM 4804 C C . ILE B 1 182 ? -4.113 -15.898 -15.727 1 98.44 182 ILE B C 1
ATOM 4806 O O . ILE B 1 182 ? -3.789 -17.094 -15.789 1 98.44 182 ILE B O 1
ATOM 4810 N N . PRO B 1 183 ? -4.184 -15.125 -16.781 1 97.88 183 PRO B N 1
ATOM 4811 C CA . PRO B 1 183 ? -4.324 -15.711 -18.125 1 97.88 183 PRO B CA 1
ATOM 4812 C C . PRO B 1 183 ? -3.033 -16.359 -18.625 1 97.88 183 PRO B C 1
ATOM 4814 O O . PRO B 1 183 ? -3.066 -17.203 -19.516 1 97.88 183 PRO B O 1
ATOM 4817 N N . THR B 1 184 ? -1.948 -15.906 -18.094 1 97 184 THR B N 1
ATOM 4818 C CA . THR B 1 184 ? -0.656 -16.391 -18.578 1 97 184 THR B CA 1
ATOM 4819 C C . THR B 1 184 ? 0.063 -17.188 -17.5 1 97 184 THR B C 1
ATOM 4821 O O . THR B 1 184 ? 0.51 -16.625 -16.5 1 97 184 THR B O 1
ATOM 4824 N N . TYR B 1 185 ? 0.141 -18.547 -17.812 1 96.94 185 TYR B N 1
ATOM 4825 C CA . TYR B 1 185 ? 0.799 -19.484 -16.891 1 96.94 185 TYR B CA 1
ATOM 4826 C C . TYR B 1 185 ? 0.178 -19.422 -15.508 1 96.94 185 TYR B C 1
ATOM 4828 O O . TYR B 1 185 ? 0.86 -19.094 -14.531 1 96.94 185 TYR B O 1
ATOM 4836 N N . HIS B 1 186 ? -1.025 -19.844 -15.438 1 98.06 186 HIS B N 1
ATOM 4837 C CA . HIS B 1 186 ? -2.023 -19.703 -14.391 1 98.06 186 HIS B CA 1
ATOM 4838 C C . HIS B 1 186 ? -1.531 -20.312 -13.078 1 98.06 186 HIS B C 1
ATOM 4840 O O . HIS B 1 186 ? -0.966 -21.406 -13.07 1 98.06 186 HIS B O 1
ATOM 4846 N N . ASN B 1 187 ? -1.538 -19.594 -12 1 98.31 187 ASN B N 1
ATOM 4847 C CA . ASN B 1 187 ? -1.383 -20.109 -10.641 1 98.31 187 ASN B CA 1
ATOM 4848 C C . ASN B 1 187 ? -2.725 -20.516 -10.039 1 98.31 187 ASN B C 1
ATOM 4850 O O . ASN B 1 187 ? -3.561 -19.672 -9.727 1 98.31 187 ASN B O 1
ATOM 4854 N N . PRO B 1 188 ? -2.957 -21.781 -9.953 1 98.06 188 PRO B N 1
ATOM 4855 C CA . PRO B 1 188 ? -1.975 -22.844 -9.75 1 98.06 188 PRO B CA 1
ATOM 4856 C C . PRO B 1 188 ? -1.825 -23.766 -10.961 1 98.06 188 PRO B C 1
ATOM 4858 O O . PRO B 1 188 ? -0.927 -24.609 -11 1 98.06 188 PRO B O 1
ATOM 4861 N N . THR B 1 189 ? -2.568 -23.625 -12.023 1 97.69 189 THR B N 1
ATOM 4862 C CA . THR B 1 189 ? -2.805 -24.719 -12.969 1 97.69 189 THR B CA 1
ATOM 4863 C C . THR B 1 189 ? -1.699 -24.766 -14.023 1 97.69 189 THR B C 1
ATOM 4865 O O . THR B 1 189 ? -1.542 -25.766 -14.719 1 97.69 189 THR B O 1
ATOM 4868 N N . GLY B 1 190 ? -1.04 -23.672 -14.203 1 96.62 190 GLY B N 1
ATOM 4869 C CA . GLY B 1 190 ? 0.026 -23.625 -15.195 1 96.62 190 GLY B CA 1
ATOM 4870 C C . GLY B 1 190 ? -0.481 -23.422 -16.609 1 96.62 190 GLY B C 1
ATOM 4871 O O . GLY B 1 190 ? 0.31 -23.281 -17.547 1 96.62 190 GLY B O 1
ATOM 4872 N N . ILE B 1 191 ? -1.753 -23.344 -16.797 1 95.38 191 ILE B N 1
ATOM 4873 C CA . ILE B 1 191 ? -2.299 -23.281 -18.156 1 95.38 191 ILE B CA 1
ATOM 4874 C C . ILE B 1 191 ? -2.105 -21.891 -18.734 1 95.38 191 ILE B C 1
ATOM 4876 O O . ILE B 1 191 ? -1.906 -20.922 -17.984 1 95.38 191 ILE B O 1
ATOM 4880 N N . LEU B 1 192 ? -2.09 -21.781 -19.984 1 95.81 192 LEU B N 1
ATOM 4881 C CA . LEU B 1 192 ? -2.094 -20.562 -20.781 1 95.81 192 LEU B CA 1
ATOM 4882 C C . LEU B 1 192 ? -3.432 -20.391 -21.5 1 95.81 192 LEU B C 1
ATOM 4884 O O . LEU B 1 192 ? -3.869 -21.266 -22.234 1 95.81 192 LEU B O 1
ATOM 4888 N N . PHE B 1 193 ? -4.133 -19.281 -21.172 1 97.31 193 PHE B N 1
ATOM 4889 C CA . PHE B 1 193 ? -5.402 -19.031 -21.844 1 97.31 193 PHE B CA 1
ATOM 4890 C C . PHE B 1 193 ? -5.199 -18.938 -23.359 1 97.31 193 PHE B C 1
ATOM 4892 O O . PHE B 1 193 ? -4.246 -18.312 -23.812 1 97.31 193 PHE B O 1
ATOM 4899 N N . SER B 1 194 ? -6.059 -19.594 -24.109 1 96.19 194 SER B N 1
ATOM 4900 C CA . SER B 1 194 ? -5.973 -19.547 -25.562 1 96.19 194 SER B CA 1
ATOM 4901 C C . SER B 1 194 ? -6.406 -18.172 -26.094 1 96.19 194 SER B C 1
ATOM 4903 O O . SER B 1 194 ? -7.074 -17.422 -25.391 1 96.19 194 SER B O 1
ATOM 4905 N N . GLN B 1 195 ? -6.059 -17.906 -27.359 1 96.12 195 GLN B N 1
ATOM 4906 C CA . GLN B 1 195 ? -6.469 -16.656 -28 1 96.12 195 GLN B CA 1
ATOM 4907 C C . GLN B 1 195 ? -7.988 -16.531 -28.047 1 96.12 195 GLN B C 1
ATOM 4909 O O . GLN B 1 195 ? -8.539 -15.453 -27.844 1 96.12 195 GLN B O 1
ATOM 4914 N N . THR B 1 196 ? -8.602 -17.656 -28.312 1 97 196 THR B N 1
ATOM 4915 C CA . THR B 1 196 ? -10.055 -17.688 -28.391 1 97 196 THR B CA 1
ATOM 4916 C C . THR B 1 196 ? -10.68 -17.297 -27.062 1 97 196 THR B C 1
ATOM 4918 O O . THR B 1 196 ? -11.625 -16.516 -27.016 1 97 196 THR B O 1
ATOM 4921 N N . VAL B 1 197 ? -10.164 -17.844 -26.031 1 98 197 VAL B N 1
ATOM 4922 C CA . VAL B 1 197 ? -10.68 -17.547 -24.703 1 98 197 VAL B CA 1
ATOM 4923 C C . VAL B 1 197 ? -10.438 -16.078 -24.359 1 98 197 VAL B C 1
ATOM 4925 O O . VAL B 1 197 ? -11.328 -15.406 -23.844 1 98 197 VAL B O 1
ATOM 4928 N N . CYS B 1 198 ? -9.242 -15.57 -24.625 1 97.94 198 CYS B N 1
ATOM 4929 C CA . CYS B 1 198 ? -8.922 -14.18 -24.344 1 97.94 198 CYS B CA 1
ATOM 4930 C C . CYS B 1 198 ? -9.859 -13.234 -25.094 1 97.94 198 CYS B C 1
ATOM 4932 O O . CYS B 1 198 ? -10.383 -12.289 -24.5 1 97.94 198 CYS B O 1
ATOM 4934 N N . ARG B 1 199 ? -10.102 -13.492 -26.344 1 97.38 199 ARG B N 1
ATOM 4935 C CA . ARG B 1 199 ? -11.023 -12.68 -27.125 1 97.38 199 ARG B CA 1
ATOM 4936 C C . ARG B 1 199 ? -12.438 -12.766 -26.562 1 97.38 199 ARG B C 1
ATOM 4938 O O . ARG B 1 199 ? -13.164 -11.766 -26.531 1 97.38 199 ARG B O 1
ATOM 4945 N N . GLY B 1 200 ? -12.797 -13.984 -26.172 1 98.56 200 GLY B N 1
ATOM 4946 C CA . GLY B 1 200 ? -14.109 -14.172 -25.578 1 98.56 200 GLY B CA 1
ATOM 4947 C C . GLY B 1 200 ? -14.297 -13.398 -24.297 1 98.56 200 GLY B C 1
ATOM 4948 O O . GLY B 1 200 ? -15.359 -12.82 -24.047 1 98.56 200 GLY B O 1
ATOM 4949 N N . ILE B 1 201 ? -13.266 -13.352 -23.438 1 98.81 201 ILE B N 1
ATOM 4950 C CA . ILE B 1 201 ? -13.305 -12.602 -22.188 1 98.81 201 ILE B CA 1
ATOM 4951 C C . ILE B 1 201 ? -13.508 -11.117 -22.484 1 98.81 201 ILE B C 1
ATOM 4953 O O . ILE B 1 201 ? -14.344 -10.461 -21.859 1 98.81 201 ILE B O 1
ATOM 4957 N N . VAL B 1 202 ? -12.734 -10.562 -23.453 1 98.5 202 VAL B N 1
ATOM 4958 C CA . VAL B 1 202 ? -12.828 -9.156 -23.812 1 98.5 202 VAL B CA 1
ATOM 4959 C C . VAL B 1 202 ? -14.234 -8.852 -24.344 1 98.5 202 VAL B C 1
ATOM 4961 O O . VAL B 1 202 ? -14.852 -7.867 -23.922 1 98.5 202 VAL B O 1
ATOM 4964 N N . ALA B 1 203 ? -14.727 -9.727 -25.203 1 98.56 203 ALA B N 1
ATOM 4965 C CA . ALA B 1 203 ? -16.062 -9.523 -25.766 1 98.56 203 ALA B CA 1
ATOM 4966 C C . ALA B 1 203 ? -17.125 -9.484 -24.672 1 98.56 203 ALA B C 1
ATOM 4968 O O . ALA B 1 203 ? -18 -8.609 -24.672 1 98.56 203 ALA B O 1
ATOM 4969 N N . LEU B 1 204 ? -17.078 -10.398 -23.734 1 98.81 204 LEU B N 1
ATOM 4970 C CA . LEU B 1 204 ? -18.047 -10.469 -22.656 1 98.81 204 LEU B CA 1
ATOM 4971 C C . LEU B 1 204 ? -17.906 -9.281 -21.703 1 98.81 204 LEU B C 1
ATOM 4973 O O . LEU B 1 204 ? -18.891 -8.742 -21.219 1 98.81 204 LEU B O 1
ATOM 4977 N N . SER B 1 205 ? -16.641 -8.898 -21.422 1 98.81 205 SER B N 1
ATOM 4978 C CA . SER B 1 205 ? -16.422 -7.773 -20.516 1 98.81 205 SER B CA 1
ATOM 4979 C C . SER B 1 205 ? -17 -6.484 -21.094 1 98.81 205 SER B C 1
ATOM 4981 O O . SER B 1 205 ? -17.531 -5.656 -20.344 1 98.81 205 SER B O 1
ATOM 4983 N N . ARG B 1 206 ? -16.938 -6.301 -22.438 1 98.19 206 ARG B N 1
ATOM 4984 C CA . ARG B 1 206 ? -17.516 -5.145 -23.125 1 98.19 206 ARG B CA 1
ATOM 4985 C C . ARG B 1 206 ? -19.047 -5.219 -23.109 1 98.19 206 ARG B C 1
ATOM 4987 O O . ARG B 1 206 ? -19.719 -4.242 -22.781 1 98.19 206 ARG B O 1
ATOM 4994 N N . LYS B 1 207 ? -19.531 -6.379 -23.406 1 98.25 207 LYS B N 1
ATOM 4995 C CA . LYS B 1 207 ? -20.969 -6.586 -23.531 1 98.25 207 LYS B CA 1
ATOM 4996 C C . LYS B 1 207 ? -21.672 -6.336 -22.203 1 98.25 207 LYS B C 1
ATOM 4998 O O . LYS B 1 207 ? -22.734 -5.711 -22.156 1 98.25 207 LYS B O 1
ATOM 5003 N N . TYR B 1 208 ? -21.062 -6.766 -21.156 1 98.44 208 TYR B N 1
ATOM 5004 C CA . TYR B 1 208 ? -21.75 -6.723 -19.859 1 98.44 208 TYR B CA 1
ATOM 5005 C C . TYR B 1 208 ? -21.125 -5.691 -18.938 1 98.44 208 TYR B C 1
ATOM 5007 O O . TYR B 1 208 ? -21.531 -5.547 -17.781 1 98.44 208 TYR B O 1
ATOM 5015 N N . ASP B 1 209 ? -20.078 -5.043 -19.328 1 98.31 209 ASP B N 1
ATOM 5016 C CA . ASP B 1 209 ? -19.406 -3.908 -18.703 1 98.31 209 ASP B CA 1
ATOM 5017 C C . ASP B 1 209 ? -18.906 -4.277 -17.312 1 98.31 209 ASP B C 1
ATOM 5019 O O . ASP B 1 209 ? -19.219 -3.596 -16.328 1 98.31 209 ASP B O 1
ATOM 5023 N N . PHE B 1 210 ? -18.141 -5.316 -17.188 1 98.75 210 PHE B N 1
ATOM 5024 C CA . PHE B 1 210 ? -17.391 -5.633 -15.984 1 98.75 210 PHE B CA 1
ATOM 5025 C C . PHE B 1 210 ? -15.891 -5.484 -16.234 1 98.75 210 PHE B C 1
ATOM 5027 O O . PHE B 1 210 ? -15.445 -5.438 -17.375 1 98.75 210 PHE B O 1
ATOM 5034 N N . LEU B 1 211 ? -15.141 -5.277 -15.172 1 98.88 211 LEU B N 1
ATOM 5035 C CA . LEU B 1 211 ? -13.695 -5.09 -15.258 1 98.88 211 LEU B CA 1
ATOM 5036 C C . LEU B 1 211 ? -12.969 -6.43 -15.188 1 98.88 211 LEU B C 1
ATOM 5038 O O . LEU B 1 211 ? -13.32 -7.285 -14.367 1 98.88 211 LEU B O 1
ATOM 5042 N N . VAL B 1 212 ? -12.055 -6.656 -16.109 1 98.94 212 VAL B N 1
ATOM 5043 C CA . VAL B 1 212 ? -11.148 -7.797 -16.047 1 98.94 212 VAL B CA 1
ATOM 5044 C C . VAL B 1 212 ? -9.805 -7.352 -15.461 1 98.94 212 VAL B C 1
ATOM 5046 O O . VAL B 1 212 ? -9.156 -6.453 -16 1 98.94 212 VAL B O 1
ATOM 5049 N N . VAL B 1 213 ? -9.43 -7.91 -14.359 1 98.94 213 VAL B N 1
ATOM 5050 C CA . VAL B 1 213 ? -8.133 -7.664 -13.742 1 98.94 213 VAL B CA 1
ATOM 5051 C C . VAL B 1 213 ? -7.234 -8.883 -13.93 1 98.94 213 VAL B C 1
ATOM 5053 O O . VAL B 1 213 ? -7.496 -9.953 -13.375 1 98.94 213 VAL B O 1
ATOM 5056 N N . CYS B 1 214 ? -6.152 -8.711 -14.664 1 98.81 214 CYS B N 1
ATOM 5057 C CA . CYS B 1 214 ? -5.238 -9.797 -14.992 1 98.81 214 CYS B CA 1
ATOM 5058 C C . CYS B 1 214 ? -4.012 -9.766 -14.086 1 98.81 214 CYS B C 1
ATOM 5060 O O . CYS B 1 214 ? -3.26 -8.789 -14.086 1 98.81 214 CYS B O 1
ATOM 5062 N N . ASP B 1 215 ? -3.879 -10.773 -13.305 1 98.31 215 ASP B N 1
ATOM 5063 C CA . ASP B 1 215 ? -2.639 -10.969 -12.562 1 98.31 215 ASP B CA 1
ATOM 5064 C C . ASP B 1 215 ? -1.505 -11.398 -13.492 1 98.31 215 ASP B C 1
ATOM 5066 O O . ASP B 1 215 ? -1.274 -12.594 -13.68 1 98.31 215 ASP B O 1
ATOM 5070 N N . ASP B 1 216 ? -0.781 -10.438 -14.016 1 98.06 216 ASP B N 1
ATOM 5071 C CA . ASP B 1 216 ? 0.197 -10.641 -15.078 1 98.06 216 ASP B CA 1
ATOM 5072 C C . ASP B 1 216 ? 1.62 -10.641 -14.523 1 98.06 216 ASP B C 1
ATOM 5074 O O . ASP B 1 216 ? 2.42 -9.766 -14.859 1 98.06 216 ASP B O 1
ATOM 5078 N N . VAL B 1 217 ? 1.98 -11.688 -13.805 1 97.69 217 VAL B N 1
ATOM 5079 C CA . VAL B 1 217 ? 3.258 -11.68 -13.094 1 97.69 217 VAL B CA 1
ATOM 5080 C C . VAL B 1 217 ? 4.191 -12.719 -13.703 1 97.69 217 VAL B C 1
ATOM 5082 O O . VAL B 1 217 ? 5.375 -12.773 -13.367 1 97.69 217 VAL B O 1
ATOM 5085 N N . TYR B 1 218 ? 3.711 -13.555 -14.742 1 97.62 218 TYR B N 1
ATOM 5086 C CA . TYR B 1 218 ? 4.523 -14.617 -15.312 1 97.62 218 TYR B CA 1
ATOM 5087 C C . TYR B 1 218 ? 4.688 -14.43 -16.812 1 97.62 218 TYR B C 1
ATOM 5089 O O . TYR B 1 218 ? 5.258 -15.289 -17.5 1 97.62 218 TYR B O 1
ATOM 5097 N N . ASN B 1 219 ? 4.301 -13.359 -17.359 1 96.5 219 ASN B N 1
ATOM 5098 C CA . ASN B 1 219 ? 4.023 -13.18 -18.781 1 96.5 219 ASN B CA 1
ATOM 5099 C C . ASN B 1 219 ? 5.277 -13.375 -19.625 1 96.5 219 ASN B C 1
ATOM 5101 O O . ASN B 1 219 ? 5.195 -13.836 -20.766 1 96.5 219 ASN B O 1
ATOM 5105 N N . ILE B 1 220 ? 6.391 -13.086 -19.125 1 96.38 220 ILE B N 1
ATOM 5106 C CA . ILE B 1 220 ? 7.578 -13.172 -19.969 1 96.38 220 ILE B CA 1
ATOM 5107 C C . ILE B 1 220 ? 8.312 -14.484 -19.703 1 96.38 220 ILE B C 1
ATOM 5109 O O . ILE B 1 220 ? 9.375 -14.734 -20.281 1 96.38 220 ILE B O 1
ATOM 5113 N N . LEU B 1 221 ? 7.754 -15.328 -18.844 1 97.25 221 LEU B N 1
ATOM 5114 C CA . LEU B 1 221 ? 8.391 -16.578 -18.469 1 97.25 221 LEU B CA 1
ATOM 5115 C C . LEU B 1 221 ? 7.871 -17.734 -19.312 1 97.25 221 LEU B C 1
ATOM 5117 O O . LEU B 1 221 ? 7.297 -18.688 -18.797 1 97.25 221 LEU B O 1
ATOM 5121 N N . HIS B 1 222 ? 8.102 -17.703 -20.609 1 96 222 HIS B N 1
ATOM 5122 C CA . HIS B 1 222 ? 7.766 -18.781 -21.547 1 96 222 HIS B CA 1
ATOM 5123 C C . HIS B 1 222 ? 8.977 -19.656 -21.844 1 96 222 HIS B C 1
ATOM 5125 O O . HIS B 1 222 ? 10.086 -19.141 -22.031 1 96 222 HIS B O 1
ATOM 5131 N N . TYR B 1 223 ? 8.828 -20.953 -21.875 1 95.38 223 TYR B N 1
ATOM 5132 C CA . TYR B 1 223 ? 9.961 -21.875 -21.984 1 95.38 223 TYR B CA 1
ATOM 5133 C C . TYR B 1 223 ? 9.867 -22.703 -23.266 1 95.38 223 TYR B C 1
ATOM 5135 O O . TYR B 1 223 ? 10.781 -23.469 -23.578 1 95.38 223 TYR B O 1
ATOM 5143 N N . GLY B 1 224 ? 8.836 -22.594 -23.953 1 87.38 224 GLY B N 1
ATOM 5144 C CA . GLY B 1 224 ? 8.656 -23.156 -25.281 1 87.38 224 GLY B CA 1
ATOM 5145 C C . GLY B 1 224 ? 8.484 -22.125 -26.359 1 87.38 224 GLY B C 1
ATOM 5146 O O . GLY B 1 224 ? 9.281 -21.188 -26.453 1 87.38 224 GLY B O 1
ATOM 5147 N N . THR B 1 225 ? 7.551 -22.469 -27.172 1 86.31 225 THR B N 1
ATOM 5148 C CA . THR B 1 225 ? 7.215 -21.484 -28.203 1 86.31 225 THR B CA 1
ATOM 5149 C C . THR B 1 225 ? 6.586 -20.25 -27.578 1 86.31 225 THR B C 1
ATOM 5151 O O . THR B 1 225 ? 5.637 -20.344 -26.797 1 86.31 225 THR B O 1
ATOM 5154 N N . LYS B 1 226 ? 7.219 -19.141 -27.953 1 87.44 226 LYS B N 1
ATOM 5155 C CA . LYS B 1 226 ? 6.652 -17.891 -27.453 1 87.44 226 LYS B CA 1
ATOM 5156 C C . LYS B 1 226 ? 5.195 -17.734 -27.875 1 87.44 226 LYS B C 1
ATOM 5158 O O . LYS B 1 226 ? 4.859 -17.922 -29.047 1 87.44 226 LYS B O 1
ATOM 5163 N N . PRO B 1 227 ? 4.406 -17.422 -26.844 1 86.56 227 PRO B N 1
ATOM 5164 C CA . PRO B 1 227 ? 3.006 -17.188 -27.219 1 86.56 227 PRO B CA 1
ATOM 5165 C C . PRO B 1 227 ? 2.82 -15.992 -28.141 1 86.56 227 PRO B C 1
ATOM 5167 O O . PRO B 1 227 ? 3.59 -15.031 -28.062 1 86.56 227 PRO B O 1
ATOM 5170 N N . GLN B 1 228 ? 1.819 -16.062 -28.938 1 77.75 228 GLN B N 1
ATOM 5171 C CA . GLN B 1 228 ? 1.515 -14.984 -29.875 1 77.75 228 GLN B CA 1
ATOM 5172 C C . GLN B 1 228 ? 0.984 -13.758 -29.141 1 77.75 228 GLN B C 1
ATOM 5174 O O . GLN B 1 228 ? 1.204 -12.625 -29.562 1 77.75 228 GLN B O 1
ATOM 5179 N N . HIS B 1 229 ? 0.267 -14.156 -28.078 1 74.19 229 HIS B N 1
ATOM 5180 C CA . HIS B 1 229 ? -0.255 -13.047 -27.297 1 74.19 229 HIS B CA 1
ATOM 5181 C C . HIS B 1 229 ? 0.535 -12.859 -26 1 74.19 229 HIS B C 1
ATOM 5183 O O . HIS B 1 229 ? 1.014 -13.828 -25.422 1 74.19 229 HIS B O 1
ATOM 5189 N N . SER B 1 230 ? 0.72 -11.547 -25.672 1 77.31 230 SER B N 1
ATOM 5190 C CA . SER B 1 230 ? 1.574 -11.203 -24.531 1 77.31 230 SER B CA 1
ATOM 5191 C C . SER B 1 230 ? 0.77 -11.117 -23.234 1 77.31 230 SER B C 1
ATOM 5193 O O . SER B 1 230 ? 1.126 -11.742 -22.234 1 77.31 230 SER B O 1
ATOM 5195 N N . ARG B 1 231 ? -0.252 -10.328 -23.234 1 93.31 231 ARG B N 1
ATOM 5196 C CA . ARG B 1 231 ? -1.173 -10.234 -22.109 1 93.31 231 ARG B CA 1
ATOM 5197 C C . ARG B 1 231 ? -2.609 -10.047 -22.594 1 93.31 231 ARG B C 1
ATOM 5199 O O . ARG B 1 231 ? -2.842 -9.625 -23.719 1 93.31 231 ARG B O 1
ATOM 5206 N N . LEU B 1 232 ? -3.539 -10.477 -21.828 1 96.94 232 LEU B N 1
ATOM 5207 C CA . LEU B 1 232 ? -4.953 -10.438 -22.188 1 96.94 232 LEU B CA 1
ATOM 5208 C C . LEU B 1 232 ? -5.363 -9.031 -22.609 1 96.94 232 LEU B C 1
ATOM 5210 O O . LEU B 1 232 ? -6.164 -8.867 -23.531 1 96.94 232 LEU B O 1
ATOM 5214 N N . LEU B 1 233 ? -4.762 -7.996 -22.047 1 96.94 233 LEU B N 1
ATOM 5215 C CA . LEU B 1 233 ? -5.07 -6.602 -22.344 1 96.94 233 LEU B CA 1
ATOM 5216 C C . LEU B 1 233 ? -4.836 -6.297 -23.828 1 96.94 233 LEU B C 1
ATOM 5218 O O . LEU B 1 233 ? -5.516 -5.453 -24.406 1 96.94 233 LEU B O 1
ATOM 5222 N N . SER B 1 234 ? -3.945 -6.984 -24.453 1 94.25 234 SER B N 1
ATOM 5223 C CA . SER B 1 234 ? -3.602 -6.715 -25.844 1 94.25 234 SER B CA 1
ATOM 5224 C C . SER B 1 234 ? -4.77 -7.027 -26.781 1 94.25 234 SER B C 1
ATOM 5226 O O . SER B 1 234 ? -4.812 -6.559 -27.922 1 94.25 234 SER B O 1
ATOM 5228 N N . TYR B 1 235 ? -5.707 -7.836 -26.312 1 95.06 235 TYR B N 1
ATOM 5229 C CA . TYR B 1 235 ? -6.887 -8.172 -27.094 1 95.06 235 TYR B CA 1
ATOM 5230 C C . TYR B 1 235 ? -7.965 -7.105 -26.953 1 95.06 235 TYR B C 1
ATOM 5232 O O . TYR B 1 235 ? -8.922 -7.07 -27.719 1 95.06 235 TYR B O 1
ATOM 5240 N N . ASP B 1 236 ? -7.832 -6.297 -25.922 1 95.38 236 ASP B N 1
ATOM 5241 C CA . ASP B 1 236 ? -8.742 -5.168 -25.75 1 95.38 236 ASP B CA 1
ATOM 5242 C C . ASP B 1 236 ? -8.273 -3.957 -26.562 1 95.38 236 ASP B C 1
ATOM 5244 O O . ASP B 1 236 ? -7.969 -2.908 -25.984 1 95.38 236 ASP B O 1
ATOM 5248 N N . THR B 1 237 ? -8.367 -4.062 -27.828 1 92.88 237 THR B N 1
ATOM 5249 C CA . THR B 1 237 ? -7.781 -3.117 -28.766 1 92.88 237 THR B CA 1
ATOM 5250 C C . THR B 1 237 ? -8.578 -1.816 -28.797 1 92.88 237 THR B C 1
ATOM 5252 O O . THR B 1 237 ? -9.789 -1.829 -29.016 1 92.88 237 THR B O 1
ATOM 5255 N N . ARG B 1 238 ? -7.926 -0.756 -28.719 1 92.88 238 ARG B N 1
ATOM 5256 C CA . ARG B 1 238 ? -8.547 0.556 -28.578 1 92.88 238 ARG B CA 1
ATOM 5257 C C . ARG B 1 238 ? -9.219 0.978 -29.891 1 92.88 238 ARG B C 1
ATOM 5259 O O . ARG B 1 238 ? -10.133 1.811 -29.875 1 92.88 238 ARG B O 1
ATOM 5266 N N . THR B 1 239 ? -8.828 0.437 -31.016 1 92.56 239 THR B N 1
ATOM 5267 C CA . THR B 1 239 ? -9.359 0.833 -32.312 1 92.56 239 THR B CA 1
ATOM 5268 C C . THR B 1 239 ? -10.633 0.058 -32.625 1 92.56 239 THR B C 1
ATOM 5270 O O . THR B 1 239 ? -11.305 0.341 -33.625 1 92.56 239 THR B O 1
ATOM 5273 N N . ASP B 1 240 ? -10.914 -0.903 -31.797 1 94.88 240 ASP B N 1
ATOM 5274 C CA . ASP B 1 240 ? -12.156 -1.638 -32.031 1 94.88 240 ASP B CA 1
ATOM 5275 C C . ASP B 1 240 ? -13.367 -0.718 -31.891 1 94.88 240 ASP B C 1
ATOM 5277 O O . ASP B 1 240 ? -13.383 0.183 -31.047 1 94.88 240 ASP B O 1
ATOM 5281 N N . ALA B 1 241 ? -14.375 -0.996 -32.625 1 94.69 241 ALA B N 1
ATOM 5282 C CA . ALA B 1 241 ? -15.578 -0.172 -32.625 1 94.69 241 ALA B CA 1
ATOM 5283 C C . ALA B 1 241 ? -16.281 -0.24 -31.281 1 94.69 241 ALA B C 1
ATOM 5285 O O . ALA B 1 241 ? -16.875 0.744 -30.828 1 94.69 241 ALA B O 1
ATOM 5286 N N . ASP B 1 242 ? -16.172 -1.341 -30.656 1 95.44 242 ASP B N 1
ATOM 5287 C CA . ASP B 1 242 ? -16.875 -1.52 -29.391 1 95.44 242 ASP B CA 1
ATOM 5288 C C . ASP B 1 242 ? -15.914 -1.437 -28.203 1 95.44 242 ASP B C 1
ATOM 5290 O O . ASP B 1 242 ? -16.188 -1.977 -27.141 1 95.44 242 ASP B O 1
ATOM 5294 N N . TYR B 1 243 ? -14.781 -0.744 -28.422 1 95.69 243 TYR B N 1
ATOM 5295 C CA . TYR B 1 243 ? -13.812 -0.588 -27.344 1 95.69 243 TYR B CA 1
ATOM 5296 C C . TYR B 1 243 ? -14.438 0.077 -26.125 1 95.69 243 TYR B C 1
ATOM 5298 O O . TYR B 1 243 ? -15.125 1.099 -26.25 1 95.69 243 TYR B O 1
ATOM 5306 N N . GLY B 1 244 ? -14.203 -0.513 -24.938 1 93.69 244 GLY B N 1
ATOM 5307 C CA . GLY B 1 244 ? -14.797 0.019 -23.719 1 93.69 244 GLY B CA 1
ATOM 5308 C C . GLY B 1 244 ? -13.781 0.294 -22.625 1 93.69 244 GLY B C 1
ATOM 5309 O O . GLY B 1 244 ? -14.047 1.059 -21.703 1 93.69 244 GLY B O 1
ATOM 5310 N N . GLY B 1 245 ? -12.523 -0.339 -22.828 1 96.5 245 GLY B N 1
ATOM 5311 C CA . GLY B 1 245 ? -11.523 -0.165 -21.781 1 96.5 245 GLY B CA 1
ATOM 5312 C C . GLY B 1 245 ? -11.836 -0.943 -20.516 1 96.5 245 GLY B C 1
ATOM 5313 O O . GLY B 1 245 ? -11.844 -0.379 -19.422 1 96.5 245 GLY B O 1
ATOM 5314 N N . ASN B 1 246 ? -12.039 -2.301 -20.656 1 98.25 246 ASN B N 1
ATOM 5315 C CA . ASN B 1 246 ? -12.547 -3.133 -19.562 1 98.25 246 ASN B CA 1
ATOM 5316 C C . ASN B 1 246 ? -11.461 -4.047 -19.016 1 98.25 246 ASN B C 1
ATOM 5318 O O . ASN B 1 246 ? -11.742 -4.945 -18.219 1 98.25 246 ASN B O 1
ATOM 5322 N N . VAL B 1 247 ? -10.188 -3.871 -19.422 1 98.56 247 VAL B N 1
ATOM 5323 C CA . VAL B 1 247 ? -9.141 -4.805 -19.016 1 98.56 247 VAL B CA 1
ATOM 5324 C C . VAL B 1 247 ? -7.973 -4.039 -18.406 1 98.56 247 VAL B C 1
ATOM 5326 O O . VAL B 1 247 ? -7.539 -3.018 -18.938 1 98.56 247 VAL B O 1
ATOM 5329 N N . ILE B 1 248 ? -7.523 -4.477 -17.266 1 98.75 248 ILE B N 1
ATOM 5330 C CA . ILE B 1 248 ? -6.312 -3.975 -16.625 1 98.75 248 ILE B CA 1
ATOM 5331 C C . ILE B 1 248 ? -5.285 -5.098 -16.5 1 98.75 248 ILE B C 1
ATOM 5333 O O . ILE B 1 248 ? -5.625 -6.219 -16.125 1 98.75 248 ILE B O 1
ATOM 5337 N N . SER B 1 249 ? -4.047 -4.809 -16.953 1 98.69 249 SER B N 1
ATOM 5338 C CA . SER B 1 249 ? -2.912 -5.676 -16.656 1 98.69 249 SER B CA 1
ATOM 5339 C C . SER B 1 249 ? -2.225 -5.273 -15.359 1 98.69 249 SER B C 1
ATOM 5341 O O . SER B 1 249 ? -1.801 -4.125 -15.203 1 98.69 249 SER B O 1
ATOM 5343 N N . ASN B 1 250 ? -2.191 -6.152 -14.398 1 98.81 250 ASN B N 1
ATOM 5344 C CA . ASN B 1 250 ? -1.565 -5.969 -13.094 1 98.81 250 ASN B CA 1
ATOM 5345 C C . ASN B 1 250 ? -0.247 -6.73 -12.992 1 98.81 250 ASN B C 1
ATOM 5347 O O . ASN B 1 250 ? -0.237 -7.926 -12.688 1 98.81 250 ASN B O 1
ATOM 5351 N N . GLY B 1 251 ? 0.893 -5.977 -13.141 1 98.31 251 GLY B N 1
ATOM 5352 C CA . GLY B 1 251 ? 2.207 -6.598 -13.219 1 98.31 251 GLY B CA 1
ATOM 5353 C C . GLY B 1 251 ? 3.045 -6.375 -11.977 1 98.31 251 GLY B C 1
ATOM 5354 O O . GLY B 1 251 ? 2.664 -5.602 -11.094 1 98.31 251 GLY B O 1
ATOM 5355 N N . SER B 1 252 ? 4.156 -7.082 -11.875 1 98.12 252 SER B N 1
ATOM 5356 C CA . SER B 1 252 ? 5.043 -7 -10.719 1 98.12 252 SER B CA 1
ATOM 5357 C C . SER B 1 252 ? 6.465 -7.41 -11.086 1 98.12 252 SER B C 1
ATOM 5359 O O . SER B 1 252 ? 6.668 -8.219 -11.992 1 98.12 252 SER B O 1
ATOM 5361 N N . PHE B 1 253 ? 7.43 -6.922 -10.391 1 98.44 253 PHE B N 1
ATOM 5362 C CA . PHE B 1 253 ? 8.828 -7.32 -10.531 1 98.44 253 PHE B CA 1
ATOM 5363 C C . PHE B 1 253 ? 9.164 -8.453 -9.578 1 98.44 253 PHE B C 1
ATOM 5365 O O . PHE B 1 253 ? 10.305 -8.922 -9.539 1 98.44 253 PHE B O 1
ATOM 5372 N N . SER B 1 254 ? 8.219 -8.961 -8.859 1 97.62 254 SER B N 1
ATOM 5373 C CA . SER B 1 254 ? 8.453 -9.922 -7.785 1 97.62 254 SER B CA 1
ATOM 5374 C C . SER B 1 254 ? 9.07 -11.211 -8.32 1 97.62 254 SER B C 1
ATOM 5376 O O . SER B 1 254 ? 9.859 -11.859 -7.633 1 97.62 254 SER B O 1
ATOM 5378 N N . LYS B 1 255 ? 8.68 -11.594 -9.57 1 98 255 LYS B N 1
ATOM 5379 C CA . LYS B 1 255 ? 9.109 -12.875 -10.109 1 98 255 LYS B CA 1
ATOM 5380 C C . LYS B 1 255 ? 10.305 -12.703 -11.047 1 98 255 LYS B C 1
ATOM 5382 O O . LYS B 1 255 ? 10.938 -13.688 -11.438 1 98 255 LYS B O 1
ATOM 5387 N N . ILE B 1 256 ? 10.625 -11.445 -11.32 1 98 256 ILE B N 1
ATOM 5388 C CA . ILE B 1 256 ? 11.633 -11.266 -12.359 1 98 256 ILE B CA 1
ATOM 5389 C C . ILE B 1 256 ? 12.773 -10.398 -11.828 1 98 256 ILE B C 1
ATOM 5391 O O . ILE B 1 256 ? 13.836 -10.312 -12.453 1 98 256 ILE B O 1
ATOM 5395 N N . ILE B 1 257 ? 12.672 -9.727 -10.703 1 98.06 257 ILE B N 1
ATOM 5396 C CA . ILE B 1 257 ? 13.766 -9.047 -10.023 1 98.06 257 ILE B CA 1
ATOM 5397 C C . ILE B 1 257 ? 13.867 -9.547 -8.586 1 98.06 257 ILE B C 1
ATOM 5399 O O . ILE B 1 257 ? 14.867 -10.164 -8.203 1 98.06 257 ILE B O 1
ATOM 5403 N N . GLY B 1 258 ? 12.867 -9.352 -7.828 1 97.06 258 GLY B N 1
ATOM 5404 C CA . GLY B 1 258 ? 12.789 -9.781 -6.441 1 97.06 258 GLY B CA 1
ATOM 5405 C C . GLY B 1 258 ? 11.547 -9.273 -5.727 1 97.06 258 GLY B C 1
ATOM 5406 O O . GLY B 1 258 ? 11.18 -8.102 -5.871 1 97.06 258 GLY B O 1
ATOM 5407 N N . PRO B 1 259 ? 10.914 -10.156 -4.988 1 97.06 259 PRO B N 1
ATOM 5408 C CA . PRO B 1 259 ? 9.664 -9.758 -4.348 1 97.06 259 PRO B CA 1
ATOM 5409 C C . PRO B 1 259 ? 9.867 -8.719 -3.248 1 97.06 259 PRO B C 1
ATOM 5411 O O . PRO B 1 259 ? 8.969 -7.91 -2.988 1 97.06 259 PRO B O 1
ATOM 5414 N N . GLY B 1 260 ? 11.039 -8.656 -2.592 1 97 260 GLY B N 1
ATOM 5415 C CA . GLY B 1 260 ? 11.305 -7.699 -1.531 1 97 260 GLY B CA 1
ATOM 5416 C C . GLY B 1 260 ? 11.383 -6.27 -2.025 1 97 260 GLY B C 1
ATOM 5417 O O . GLY B 1 260 ? 11.273 -5.328 -1.237 1 97 260 GLY B O 1
ATOM 5418 N N . VAL B 1 261 ? 11.57 -6.094 -3.293 1 97.5 261 VAL B N 1
ATOM 5419 C CA . VAL B 1 261 ? 11.703 -4.773 -3.904 1 97.5 261 VAL B CA 1
ATOM 5420 C C . VAL B 1 261 ? 10.367 -4.031 -3.822 1 97.5 261 VAL B C 1
ATOM 5422 O O . VAL B 1 261 ? 10.344 -2.803 -3.723 1 97.5 261 VAL B O 1
ATOM 5425 N N . ARG B 1 262 ? 9.266 -4.785 -3.807 1 97.62 262 ARG B N 1
ATOM 5426 C CA . ARG B 1 262 ? 7.906 -4.273 -3.691 1 97.62 262 ARG B CA 1
ATOM 5427 C C . ARG B 1 262 ? 7.637 -3.199 -4.738 1 97.62 262 ARG B C 1
ATOM 5429 O O . ARG B 1 262 ? 7.246 -2.078 -4.402 1 97.62 262 ARG B O 1
ATOM 5436 N N . LEU B 1 263 ? 7.723 -3.59 -5.984 1 98.19 263 LEU B N 1
ATOM 5437 C CA . LEU B 1 263 ? 7.445 -2.707 -7.113 1 98.19 263 LEU B CA 1
ATOM 5438 C C . LEU B 1 263 ? 6.695 -3.451 -8.211 1 98.19 263 LEU B C 1
ATOM 5440 O O . LEU B 1 263 ? 6.988 -4.617 -8.492 1 98.19 263 LEU B O 1
ATOM 5444 N N . GLY B 1 264 ? 5.746 -2.854 -8.797 1 98.25 264 GLY B N 1
ATOM 5445 C CA . GLY B 1 264 ? 4.941 -3.336 -9.906 1 98.25 264 GLY B CA 1
ATOM 5446 C C . GLY B 1 264 ? 4.277 -2.221 -10.695 1 98.25 264 GLY B C 1
ATOM 5447 O O . GLY B 1 264 ? 4.727 -1.073 -10.648 1 98.25 264 GLY B O 1
ATOM 5448 N N . TRP B 1 265 ? 3.27 -2.59 -11.484 1 98.69 265 TRP B N 1
ATOM 5449 C CA . TRP B 1 265 ? 2.592 -1.586 -12.297 1 98.69 265 TRP B CA 1
ATOM 5450 C C . TRP B 1 265 ? 1.189 -2.049 -12.672 1 98.69 265 TRP B C 1
ATOM 5452 O O . TRP B 1 265 ? 0.904 -3.248 -12.672 1 98.69 265 TRP B O 1
ATOM 5462 N N . LEU B 1 266 ? 0.349 -1.099 -12.875 1 98.75 266 LEU B N 1
ATOM 5463 C CA . LEU B 1 266 ? -0.901 -1.295 -13.602 1 98.75 266 LEU B CA 1
ATOM 5464 C C . LEU B 1 266 ? -0.807 -0.716 -15.008 1 98.75 266 LEU B C 1
ATOM 5466 O O . LEU B 1 266 ? -0.245 0.364 -15.203 1 98.75 266 LEU B O 1
ATOM 5470 N N . GLU B 1 267 ? -1.16 -1.456 -15.969 1 98.5 267 GLU B N 1
ATOM 5471 C CA . GLU B 1 267 ? -1.474 -0.926 -17.297 1 98.5 267 GLU B CA 1
ATOM 5472 C C . GLU B 1 267 ? -2.975 -0.71 -17.453 1 98.5 267 GLU B C 1
ATOM 5474 O O . GLU B 1 267 ? -3.752 -1.669 -17.438 1 98.5 267 GLU B O 1
ATOM 5479 N N . VAL B 1 268 ? -3.381 0.53 -17.594 1 98.12 268 VAL B N 1
ATOM 5480 C CA . VAL B 1 268 ? -4.785 0.882 -17.406 1 98.12 268 VAL B CA 1
ATOM 5481 C C . VAL B 1 268 ? -5.309 1.613 -18.641 1 98.12 268 VAL B C 1
ATOM 5483 O O . VAL B 1 268 ? -4.59 2.41 -19.25 1 98.12 268 VAL B O 1
ATOM 5486 N N . PRO B 1 269 ? -6.551 1.399 -19.031 1 97.38 269 PRO B N 1
ATOM 5487 C CA . PRO B 1 269 ? -7.148 2.115 -20.172 1 97.38 269 PRO B CA 1
ATOM 5488 C C . PRO B 1 269 ? -7.5 3.562 -19.828 1 97.38 269 PRO B C 1
ATOM 5490 O O . PRO B 1 269 ? -7.641 3.91 -18.656 1 97.38 269 PRO B O 1
ATOM 5493 N N . PRO B 1 270 ? -7.688 4.336 -20.844 1 95.94 270 PRO B N 1
ATOM 5494 C CA . PRO B 1 270 ? -7.973 5.762 -20.656 1 95.94 270 PRO B CA 1
ATOM 5495 C C . PRO B 1 270 ? -9.266 6.008 -19.875 1 95.94 270 PRO B C 1
ATOM 5497 O O . PRO B 1 270 ? -9.367 6.992 -19.141 1 95.94 270 PRO B O 1
ATOM 5500 N N . ARG B 1 271 ? -10.195 5.105 -19.969 1 95.12 271 ARG B N 1
ATOM 5501 C CA . ARG B 1 271 ? -11.469 5.215 -19.266 1 95.12 271 ARG B CA 1
ATOM 5502 C C . ARG B 1 271 ? -11.25 5.25 -17.75 1 95.12 271 ARG B C 1
ATOM 5504 O O . ARG B 1 271 ? -11.977 5.934 -17.031 1 95.12 271 ARG B O 1
ATOM 5511 N N . LEU B 1 272 ? -10.25 4.621 -17.328 1 97.5 272 LEU B N 1
ATOM 5512 C CA . LEU B 1 272 ? -10.133 4.324 -15.906 1 97.5 272 LEU B CA 1
ATOM 5513 C C . LEU B 1 272 ? -9.016 5.148 -15.273 1 97.5 272 LEU B C 1
ATOM 5515 O O . LEU B 1 272 ? -9.07 5.461 -14.078 1 97.5 272 LEU B O 1
ATOM 5519 N N . LYS B 1 273 ? -8.023 5.535 -15.953 1 96.56 273 LYS B N 1
ATOM 5520 C CA . LYS B 1 273 ? -6.797 6.117 -15.414 1 96.56 273 LYS B CA 1
ATOM 5521 C C . LYS B 1 273 ? -7.094 7.402 -14.641 1 96.56 273 LYS B C 1
ATOM 5523 O O . LYS B 1 273 ? -6.609 7.586 -13.523 1 96.56 273 LYS B O 1
ATOM 5528 N N . PRO B 1 274 ? -7.949 8.352 -15.211 1 94.44 274 PRO B N 1
ATOM 5529 C CA . PRO B 1 274 ? -8.219 9.57 -14.453 1 94.44 274 PRO B CA 1
ATOM 5530 C C . PRO B 1 274 ? -8.859 9.297 -13.094 1 94.44 274 PRO B C 1
ATOM 5532 O O . PRO B 1 274 ? -8.508 9.938 -12.102 1 94.44 274 PRO B O 1
ATOM 5535 N N . GLN B 1 275 ? -9.727 8.32 -13.023 1 94.94 275 GLN B N 1
ATOM 5536 C CA . GLN B 1 275 ? -10.383 7.969 -11.766 1 94.94 275 GLN B CA 1
ATOM 5537 C C . GLN B 1 275 ? -9.383 7.414 -10.758 1 94.94 275 GLN B C 1
ATOM 5539 O O . GLN B 1 275 ? -9.445 7.738 -9.57 1 94.94 275 GLN B O 1
ATOM 5544 N N . LEU B 1 276 ? -8.547 6.609 -11.289 1 96.88 276 LEU B N 1
ATOM 5545 C CA . LEU B 1 276 ? -7.551 6 -10.414 1 96.88 276 LEU B CA 1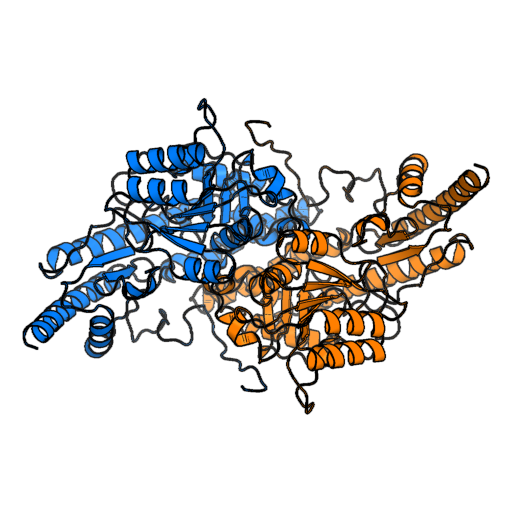
ATOM 5546 C C . LEU B 1 276 ? -6.574 7.047 -9.891 1 96.88 276 LEU B C 1
ATOM 5548 O O . LEU B 1 276 ? -6.242 7.055 -8.703 1 96.88 276 LEU B O 1
ATOM 5552 N N . LEU B 1 277 ? -6.145 7.973 -10.703 1 93.69 277 LEU B N 1
ATOM 5553 C CA . LEU B 1 277 ? -5.145 8.969 -10.328 1 93.69 277 LEU B CA 1
ATOM 5554 C C . LEU B 1 277 ? -5.734 10 -9.383 1 93.69 277 LEU B C 1
ATOM 5556 O O . LEU B 1 277 ? -5 10.656 -8.641 1 93.69 277 LEU B O 1
ATOM 5560 N N . LEU B 1 278 ? -7.023 10.172 -9.336 1 91.06 278 LEU B N 1
ATOM 5561 C CA . LEU B 1 278 ? -7.672 11.172 -8.5 1 91.06 278 LEU B CA 1
ATOM 5562 C C . LEU B 1 278 ? -8.086 10.57 -7.16 1 91.06 278 LEU B C 1
ATOM 5564 O O . LEU B 1 278 ? -8.562 11.289 -6.273 1 91.06 278 LEU B O 1
ATOM 5568 N N . SER B 1 279 ? -7.859 9.266 -7.039 1 95.31 279 SER B N 1
ATOM 5569 C CA . SER B 1 279 ? -8.227 8.602 -5.793 1 95.31 279 SER B CA 1
ATOM 5570 C C . SER B 1 279 ? -7.41 9.133 -4.621 1 95.31 279 SER B C 1
ATOM 5572 O O . SER B 1 279 ? -6.215 9.398 -4.758 1 95.31 279 SER B O 1
ATOM 5574 N N . GLY B 1 280 ? -8.094 9.305 -3.465 1 95.44 280 GLY B N 1
ATOM 5575 C CA . GLY B 1 280 ? -7.391 9.711 -2.258 1 95.44 280 GLY B CA 1
ATOM 5576 C C . GLY B 1 280 ? -6.328 8.711 -1.83 1 95.44 280 GLY B C 1
ATOM 5577 O O . GLY B 1 280 ? -5.352 9.078 -1.171 1 95.44 280 GLY B O 1
ATOM 5578 N N . ILE B 1 281 ? -6.453 7.461 -2.232 1 95.38 281 ILE B N 1
ATOM 5579 C CA . ILE B 1 281 ? -5.555 6.387 -1.82 1 95.38 281 ILE B CA 1
ATOM 5580 C C . ILE B 1 281 ? -4.176 6.602 -2.441 1 95.38 281 ILE B C 1
ATOM 5582 O O . ILE B 1 281 ? -3.158 6.52 -1.751 1 95.38 281 ILE B O 1
ATOM 5586 N N . ILE B 1 282 ? -4.125 6.957 -3.701 1 94.75 282 ILE B N 1
ATOM 5587 C CA . ILE B 1 282 ? -2.842 7.137 -4.367 1 94.75 282 ILE B CA 1
ATOM 5588 C C . ILE B 1 282 ? -2.367 8.578 -4.195 1 94.75 282 ILE B C 1
ATOM 5590 O O . ILE B 1 282 ? -1.164 8.836 -4.113 1 94.75 282 ILE B O 1
ATOM 5594 N N . ASN B 1 283 ? -3.244 9.555 -4.004 1 91.88 283 ASN B N 1
ATOM 5595 C CA . ASN B 1 283 ? -2.91 10.969 -3.916 1 91.88 283 ASN B CA 1
ATOM 5596 C C . ASN B 1 283 ? -2.201 11.297 -2.604 1 91.88 283 ASN B C 1
ATOM 5598 O O . ASN B 1 283 ? -1.368 12.203 -2.553 1 91.88 283 ASN B O 1
ATOM 5602 N N . SER B 1 284 ? -2.514 10.602 -1.568 1 83.81 284 SER B N 1
ATOM 5603 C CA . SER B 1 284 ? -1.938 10.898 -0.26 1 83.81 284 SER B CA 1
ATOM 5604 C C . SER B 1 284 ? -0.449 10.57 -0.223 1 83.81 284 SER B C 1
ATOM 5606 O O . SER B 1 284 ? 0.32 11.227 0.48 1 83.81 284 SER B O 1
ATOM 5608 N N . GLY B 1 285 ? -0.008 9.664 -0.981 1 80.06 285 GLY B N 1
ATOM 5609 C CA . GLY B 1 285 ? 1.392 9.273 -0.962 1 80.06 285 GLY B CA 1
ATOM 5610 C C . GLY B 1 285 ? 2.156 9.734 -2.189 1 80.06 285 GLY B C 1
ATOM 5611 O O . GLY B 1 285 ? 3.389 9.75 -2.189 1 80.06 285 GLY B O 1
ATOM 5612 N N . GLY B 1 286 ? 1.222 10.227 -3.135 1 84.94 286 GLY B N 1
ATOM 5613 C CA . GLY B 1 286 ? 1.866 10.281 -4.438 1 84.94 286 GLY B CA 1
ATOM 5614 C C . GLY B 1 286 ? 2.205 8.906 -4.992 1 84.94 286 GLY B C 1
ATOM 5615 O O . GLY B 1 286 ? 1.427 7.965 -4.848 1 84.94 286 GLY B O 1
ATOM 5616 N N . CYS B 1 287 ? 3.262 8.68 -5.645 1 89.94 287 CYS B N 1
ATOM 5617 C CA . CYS B 1 287 ? 3.691 7.355 -6.066 1 89.94 287 CYS B CA 1
ATOM 5618 C C . CYS B 1 287 ? 3.752 6.395 -4.883 1 89.94 287 CYS B C 1
ATOM 5620 O O . CYS B 1 287 ? 4.168 6.781 -3.789 1 89.94 287 CYS B O 1
ATOM 5622 N N . PHE B 1 288 ? 3.232 5.156 -5.043 1 95.06 288 PHE B N 1
ATOM 5623 C CA . PHE B 1 288 ? 3.115 4.164 -3.98 1 95.06 288 PHE B CA 1
ATOM 5624 C C . PHE B 1 288 ? 4.488 3.771 -3.451 1 95.06 288 PHE B C 1
ATOM 5626 O O . PHE B 1 288 ? 4.617 3.328 -2.307 1 95.06 288 PHE B O 1
ATOM 5633 N N . ASN B 1 289 ? 5.5 3.963 -4.188 1 97.06 289 ASN B N 1
ATOM 5634 C CA . ASN B 1 289 ? 6.859 3.627 -3.779 1 97.06 289 ASN B CA 1
ATOM 5635 C C . ASN B 1 289 ? 7.895 4.414 -4.578 1 97.06 289 ASN B C 1
ATOM 5637 O O . ASN B 1 289 ? 8.68 3.834 -5.328 1 97.06 289 ASN B O 1
ATOM 5641 N N . ASN B 1 290 ? 7.938 5.688 -4.309 1 97.44 290 ASN B N 1
ATOM 5642 C CA . ASN B 1 290 ? 8.688 6.637 -5.121 1 97.44 290 ASN B CA 1
ATOM 5643 C C . ASN B 1 290 ? 10.195 6.371 -5.043 1 97.44 290 ASN B C 1
ATOM 5645 O O . ASN B 1 290 ? 10.867 6.309 -6.07 1 97.44 290 ASN B O 1
ATOM 5649 N N . TYR B 1 291 ? 10.773 6.184 -3.895 1 97.62 291 TYR B N 1
ATOM 5650 C CA . TYR B 1 291 ? 12.203 5.977 -3.693 1 97.62 291 TYR B CA 1
ATOM 5651 C C . TYR B 1 291 ? 12.688 4.738 -4.441 1 97.62 291 TYR B C 1
ATOM 5653 O O . TYR B 1 291 ? 13.617 4.816 -5.242 1 97.62 291 TYR B O 1
ATOM 5661 N N . THR B 1 292 ? 12.023 3.605 -4.242 1 98.12 292 THR B N 1
ATOM 5662 C CA . THR B 1 292 ? 12.422 2.352 -4.875 1 98.12 292 THR B CA 1
ATOM 5663 C C . THR B 1 292 ? 12.195 2.412 -6.383 1 98.12 292 THR B C 1
ATOM 5665 O O . THR B 1 292 ? 12.977 1.846 -7.152 1 98.12 292 THR B O 1
ATOM 5668 N N . ALA B 1 293 ? 11.133 3.074 -6.793 1 98.12 293 ALA B N 1
ATOM 5669 C CA . ALA B 1 293 ? 10.875 3.248 -8.219 1 98.12 293 ALA B CA 1
ATOM 5670 C C . ALA B 1 293 ? 12.039 3.969 -8.898 1 98.12 293 ALA B C 1
ATOM 5672 O O . ALA B 1 293 ? 12.43 3.619 -10.016 1 98.12 293 ALA B O 1
ATOM 5673 N N . GLY B 1 294 ? 12.562 5.027 -8.219 1 97.38 294 GLY B N 1
ATOM 5674 C CA . GLY B 1 294 ? 13.727 5.719 -8.758 1 97.38 294 GLY B CA 1
ATOM 5675 C C . GLY B 1 294 ? 14.93 4.816 -8.93 1 97.38 294 GLY B C 1
ATOM 5676 O O . GLY B 1 294 ? 15.617 4.863 -9.953 1 97.38 294 GLY B O 1
ATOM 5677 N N . ILE B 1 295 ? 15.18 3.971 -7.973 1 98.31 295 ILE B N 1
ATOM 5678 C CA . ILE B 1 295 ? 16.312 3.055 -8.008 1 98.31 295 ILE B CA 1
ATOM 5679 C C . ILE B 1 295 ? 16.125 2.041 -9.133 1 98.31 295 ILE B C 1
ATOM 5681 O O . ILE B 1 295 ? 17.062 1.785 -9.906 1 98.31 295 ILE B O 1
ATOM 5685 N N . VAL B 1 296 ? 14.93 1.468 -9.25 1 98.62 296 VAL B N 1
ATOM 5686 C CA . VAL B 1 296 ? 14.664 0.479 -10.289 1 98.62 296 VAL B CA 1
ATOM 5687 C C . VAL B 1 296 ? 14.734 1.142 -11.664 1 98.62 296 VAL B C 1
ATOM 5689 O O . VAL B 1 296 ? 15.18 0.528 -12.633 1 98.62 296 VAL B O 1
ATOM 5692 N N . GLY B 1 297 ? 14.234 2.432 -11.719 1 98.25 297 GLY B N 1
ATOM 5693 C CA . GLY B 1 297 ? 14.453 3.174 -12.953 1 98.25 297 GLY B CA 1
ATOM 5694 C C . GLY B 1 297 ? 15.914 3.207 -13.375 1 98.25 297 GLY B C 1
ATOM 5695 O O . GLY B 1 297 ? 16.234 2.957 -14.539 1 98.25 297 GLY B O 1
ATOM 5696 N N . SER B 1 298 ? 16.797 3.488 -12.453 1 98.31 298 SER B N 1
ATOM 5697 C CA . SER B 1 298 ? 18.234 3.498 -12.711 1 98.31 298 SER B CA 1
ATOM 5698 C C . SER B 1 298 ? 18.734 2.107 -13.086 1 98.31 298 SER B C 1
ATOM 5700 O O . SER B 1 298 ? 19.625 1.97 -13.922 1 98.31 298 SER B O 1
ATOM 5702 N N . LEU B 1 299 ? 18.219 1.089 -12.438 1 98.75 299 LEU B N 1
ATOM 5703 C CA . LEU B 1 299 ? 18.562 -0.293 -12.75 1 98.75 299 LEU B CA 1
ATOM 5704 C C . LEU B 1 299 ? 18.375 -0.587 -14.234 1 98.75 299 LEU B C 1
ATOM 5706 O O . LEU B 1 299 ? 19.219 -1.231 -14.859 1 98.75 299 LEU B O 1
ATOM 5710 N N . PHE B 1 300 ? 17.281 -0.178 -14.789 1 98.75 300 PHE B N 1
ATOM 5711 C CA . PHE B 1 300 ? 16.969 -0.405 -16.203 1 98.75 300 PHE B CA 1
ATOM 5712 C C . PHE B 1 300 ? 17.781 0.513 -17.094 1 98.75 300 PHE B C 1
ATOM 5714 O O . PHE B 1 300 ? 18.281 0.086 -18.141 1 98.75 300 PHE B O 1
ATOM 5721 N N . GLU B 1 301 ? 17.922 1.774 -16.688 1 98.25 301 GLU B N 1
ATOM 5722 C CA . GLU B 1 301 ? 18.672 2.746 -17.469 1 98.25 301 GLU B CA 1
ATOM 5723 C C . GLU B 1 301 ? 20.109 2.297 -17.656 1 98.25 301 GLU B C 1
ATOM 5725 O O . GLU B 1 301 ? 20.688 2.484 -18.734 1 98.25 301 GLU B O 1
ATOM 5730 N N . LEU B 1 302 ? 20.641 1.68 -16.641 1 98.5 302 LEU B N 1
ATOM 5731 C CA . LEU B 1 302 ? 22.047 1.255 -16.656 1 98.5 302 LEU B CA 1
ATOM 5732 C C . LEU B 1 302 ? 22.188 -0.121 -17.297 1 98.5 302 LEU B C 1
ATOM 5734 O O . LEU B 1 302 ? 23.281 -0.674 -17.359 1 98.5 302 LEU B O 1
ATOM 5738 N N . GLN B 1 303 ? 21.047 -0.73 -17.734 1 98.5 303 GLN B N 1
ATOM 5739 C CA . GLN B 1 303 ? 21.031 -2.051 -18.359 1 98.5 303 GLN B CA 1
ATOM 5740 C C . GLN B 1 303 ? 21.5 -3.123 -17.391 1 98.5 303 GLN B C 1
ATOM 5742 O O . GLN B 1 303 ? 22.234 -4.043 -17.781 1 98.5 303 GLN B O 1
ATOM 5747 N N . LEU B 1 304 ? 21.203 -2.951 -16.125 1 98.75 304 LEU B N 1
ATOM 5748 C CA . LEU B 1 304 ? 21.531 -3.934 -15.102 1 98.75 304 LEU B CA 1
ATOM 5749 C C . LEU B 1 304 ? 20.375 -4.914 -14.891 1 98.75 304 LEU B C 1
ATOM 5751 O O . LEU B 1 304 ? 20.609 -6.098 -14.648 1 98.75 304 LEU B O 1
ATOM 5755 N N . ALA B 1 305 ? 19.172 -4.43 -15.055 1 98.69 305 ALA B N 1
ATOM 5756 C CA . ALA B 1 305 ? 17.984 -5.258 -14.844 1 98.69 305 ALA B CA 1
ATOM 5757 C C . ALA B 1 305 ? 17.859 -6.32 -15.938 1 98.69 305 ALA B C 1
ATOM 5759 O O . ALA B 1 305 ? 17.5 -7.465 -15.656 1 98.69 305 ALA B O 1
ATOM 5760 N N . GLN B 1 306 ? 18.188 -5.949 -17.156 1 98.38 306 GLN B N 1
ATOM 5761 C CA . GLN B 1 306 ? 17.938 -6.77 -18.328 1 98.38 306 GLN B CA 1
ATOM 5762 C C . GLN B 1 306 ? 18.703 -8.094 -18.25 1 98.38 306 GLN B C 1
ATOM 5764 O O . GLN B 1 306 ? 18.094 -9.164 -18.312 1 98.38 306 GLN B O 1
ATOM 5769 N N . PRO B 1 307 ? 19.984 -8.086 -18.016 1 98.38 307 PRO B N 1
ATOM 5770 C CA . PRO B 1 307 ? 20.688 -9.359 -17.891 1 98.38 307 PRO B CA 1
ATOM 5771 C C . PRO B 1 307 ? 20.266 -10.148 -16.656 1 98.38 307 PRO B C 1
ATOM 5773 O O . PRO B 1 307 ? 20.266 -11.383 -16.672 1 98.38 307 PRO B O 1
ATOM 5776 N N . HIS B 1 308 ? 19.938 -9.469 -15.562 1 98.56 308 HIS B N 1
ATOM 5777 C CA . HIS B 1 308 ? 19.453 -10.156 -14.375 1 98.56 308 HIS B CA 1
ATOM 5778 C C . HIS B 1 308 ? 18.172 -10.938 -14.664 1 98.56 308 HIS B C 1
ATOM 5780 O O . HIS B 1 308 ? 18.062 -12.109 -14.305 1 98.56 308 HIS B O 1
ATOM 5786 N N . ILE B 1 309 ? 17.234 -10.32 -15.336 1 98.69 309 ILE B N 1
ATOM 5787 C CA . ILE B 1 309 ? 15.969 -10.961 -15.688 1 98.69 309 ILE B CA 1
ATOM 5788 C C . ILE B 1 309 ? 16.234 -12.133 -16.641 1 98.69 309 ILE B C 1
ATOM 5790 O O . ILE B 1 309 ? 15.633 -13.195 -16.484 1 98.69 309 ILE B O 1
ATOM 5794 N N . ALA B 1 310 ? 17.109 -11.914 -17.562 1 98.25 310 ALA B N 1
ATOM 5795 C CA . ALA B 1 310 ? 17.469 -12.977 -18.484 1 98.25 310 ALA B CA 1
ATOM 5796 C C . ALA B 1 310 ? 18.047 -14.18 -17.75 1 98.25 310 ALA B C 1
ATOM 5798 O O . ALA B 1 310 ? 17.781 -15.328 -18.125 1 98.25 310 ALA B O 1
ATOM 5799 N N . ARG B 1 311 ? 18.844 -13.938 -16.766 1 98 311 ARG B N 1
ATOM 5800 C CA . ARG B 1 311 ? 19.422 -15.008 -15.969 1 98 311 ARG B CA 1
ATOM 5801 C C . ARG B 1 311 ? 18.328 -15.773 -15.219 1 98 311 ARG B C 1
ATOM 5803 O O . ARG B 1 311 ? 18.375 -17 -15.141 1 98 311 ARG B O 1
ATOM 5810 N N . LEU B 1 312 ? 17.406 -15.07 -14.633 1 98.44 312 LEU B N 1
ATOM 5811 C CA . LEU B 1 312 ? 16.281 -15.719 -13.961 1 98.44 312 LEU B CA 1
ATOM 5812 C C . LEU B 1 312 ? 15.477 -16.562 -14.945 1 98.44 312 LEU B C 1
ATOM 5814 O O . LEU B 1 312 ? 15.148 -17.719 -14.664 1 98.44 312 LEU B O 1
ATOM 5818 N N . TYR B 1 313 ? 15.203 -15.961 -16.078 1 97.94 313 TYR B N 1
ATOM 5819 C CA . TYR B 1 313 ? 14.469 -16.656 -17.125 1 97.94 313 TYR B CA 1
ATOM 5820 C C . TYR B 1 313 ? 15.148 -17.969 -17.5 1 97.94 313 TYR B C 1
ATOM 5822 O O . TYR B 1 313 ? 14.5 -19.016 -17.578 1 97.94 313 TYR B O 1
ATOM 5830 N N . ALA B 1 314 ? 16.406 -17.922 -17.703 1 98.25 314 ALA B N 1
ATOM 5831 C CA . ALA B 1 314 ? 17.156 -19.109 -18.109 1 98.25 314 ALA B CA 1
ATOM 5832 C C . ALA B 1 314 ? 17.109 -20.188 -17.031 1 98.25 314 ALA B C 1
ATOM 5834 O O . ALA B 1 314 ? 16.969 -21.375 -17.328 1 98.25 314 ALA B O 1
ATOM 5835 N N . ALA B 1 315 ? 17.25 -19.781 -15.812 1 98.5 315 ALA B N 1
ATOM 5836 C CA . ALA B 1 315 ? 17.203 -20.719 -14.695 1 98.5 315 ALA B CA 1
ATOM 5837 C C . ALA B 1 315 ? 15.828 -21.359 -14.594 1 98.5 315 ALA B C 1
ATOM 5839 O O . ALA B 1 315 ? 15.719 -22.578 -14.438 1 98.5 315 ALA B O 1
ATOM 5840 N N . TYR B 1 316 ? 14.812 -20.547 -14.68 1 98.69 316 TYR B N 1
ATOM 5841 C CA . TYR B 1 316 ? 13.453 -21.062 -14.594 1 98.69 316 TYR B CA 1
ATOM 5842 C C . TYR B 1 316 ? 13.164 -22.031 -15.734 1 98.69 316 TYR B C 1
ATOM 5844 O O . TYR B 1 316 ? 12.539 -23.078 -15.531 1 98.69 316 TYR B O 1
ATOM 5852 N N . LYS B 1 317 ? 13.617 -21.672 -16.922 1 98.38 317 LYS B N 1
ATOM 5853 C CA . LYS B 1 317 ? 13.414 -22.531 -18.078 1 98.38 317 LYS B CA 1
ATOM 5854 C C . LYS B 1 317 ? 14.078 -23.891 -17.875 1 98.38 317 LYS B C 1
ATOM 5856 O O . LYS B 1 317 ? 13.438 -24.922 -18.078 1 98.38 317 LYS B O 1
ATOM 5861 N N . GLU B 1 318 ? 15.258 -23.875 -17.469 1 98.44 318 GLU B N 1
ATOM 5862 C CA . GLU B 1 318 ? 15.984 -25.109 -17.234 1 98.44 318 GLU B CA 1
ATOM 5863 C C . GLU B 1 318 ? 15.289 -25.969 -16.172 1 98.44 318 GLU B C 1
ATOM 5865 O O . GLU B 1 318 ? 15.141 -27.172 -16.344 1 98.44 318 GLU B O 1
ATOM 5870 N N . ARG B 1 319 ? 14.883 -25.375 -15.133 1 98.75 319 ARG B N 1
ATOM 5871 C CA . ARG B 1 319 ? 14.234 -26.062 -14.023 1 98.75 319 ARG B CA 1
ATOM 5872 C C . ARG B 1 319 ? 12.906 -26.672 -14.453 1 98.75 319 ARG B C 1
ATOM 5874 O O . ARG B 1 319 ? 12.625 -27.844 -14.164 1 98.75 319 ARG B O 1
ATOM 5881 N N . MET B 1 320 ? 12.102 -25.875 -15.156 1 98.62 320 MET B N 1
ATOM 5882 C CA . MET B 1 320 ? 10.797 -26.344 -15.609 1 98.62 320 MET B CA 1
ATOM 5883 C C . MET B 1 320 ? 10.945 -27.531 -16.562 1 98.62 320 MET B C 1
ATOM 5885 O O . MET B 1 320 ? 10.25 -28.531 -16.438 1 98.62 320 MET B O 1
ATOM 5889 N N . LEU B 1 321 ? 11.828 -27.422 -17.5 1 98.25 321 LEU B N 1
ATOM 5890 C CA . LEU B 1 321 ? 12.039 -28.5 -18.469 1 98.25 321 LEU B CA 1
ATOM 5891 C C . LEU B 1 321 ? 12.508 -29.766 -17.766 1 98.25 321 LEU B C 1
ATOM 5893 O O . LEU B 1 321 ? 12.062 -30.875 -18.109 1 98.25 321 LEU B O 1
ATOM 5897 N N . ALA B 1 322 ? 13.344 -29.625 -16.812 1 98.62 322 ALA B N 1
ATOM 5898 C CA . ALA B 1 322 ? 13.836 -30.766 -16.078 1 98.62 322 ALA B CA 1
ATOM 5899 C C . ALA B 1 322 ? 12.719 -31.422 -15.273 1 98.62 322 ALA B C 1
ATOM 5901 O O . ALA B 1 322 ? 12.594 -32.656 -15.25 1 98.62 322 ALA B O 1
ATOM 5902 N N . VAL B 1 323 ? 11.969 -30.625 -14.594 1 98.62 323 VAL B N 1
ATOM 5903 C CA . VAL B 1 323 ? 10.859 -31.125 -13.789 1 98.62 323 VAL B CA 1
ATOM 5904 C C . VAL B 1 323 ? 9.852 -31.828 -14.688 1 98.62 323 VAL B C 1
ATOM 5906 O O . VAL B 1 323 ? 9.383 -32.938 -14.359 1 98.62 323 VAL B O 1
ATOM 5909 N N . ASN B 1 324 ? 9.508 -31.234 -15.805 1 98.19 324 ASN B N 1
ATOM 5910 C CA . ASN B 1 324 ? 8.594 -31.844 -16.766 1 98.19 324 ASN B CA 1
ATOM 5911 C C . ASN B 1 324 ? 9.109 -33.219 -17.234 1 98.19 324 ASN B C 1
ATOM 5913 O O . ASN B 1 324 ? 8.328 -34.156 -17.359 1 98.19 324 ASN B O 1
ATOM 5917 N N . ALA B 1 325 ? 10.336 -33.281 -17.484 1 98.31 325 ALA B N 1
ATOM 5918 C CA . ALA B 1 325 ? 10.93 -34.531 -17.969 1 98.31 325 ALA B CA 1
ATOM 5919 C C . ALA B 1 325 ? 10.789 -35.625 -16.922 1 98.31 325 ALA B C 1
ATOM 5921 O O . ALA B 1 325 ? 10.438 -36.75 -17.25 1 98.31 325 ALA B O 1
ATOM 5922 N N . VAL B 1 326 ? 11.07 -35.312 -15.68 1 98.56 326 VAL B N 1
ATOM 5923 C CA . VAL B 1 326 ? 10.953 -36.281 -14.602 1 98.56 326 VAL B CA 1
ATOM 5924 C C . VAL B 1 326 ? 9.5 -36.719 -14.453 1 98.56 326 VAL B C 1
ATOM 5926 O O . VAL B 1 326 ? 9.211 -37.906 -14.328 1 98.56 326 VAL B O 1
ATOM 5929 N N . LEU B 1 327 ? 8.602 -35.812 -14.445 1 98.5 327 LEU B N 1
ATOM 5930 C CA . LEU B 1 327 ? 7.184 -36.125 -14.273 1 98.5 327 LEU B CA 1
ATOM 5931 C C . LEU B 1 327 ? 6.672 -36.969 -15.43 1 98.5 327 LEU B C 1
ATOM 5933 O O . LEU B 1 327 ? 5.871 -37.906 -15.211 1 98.5 327 LEU B O 1
ATOM 5937 N N . LYS B 1 328 ? 7.066 -36.75 -16.641 1 97.88 328 LYS B N 1
ATOM 5938 C CA . LYS B 1 328 ? 6.648 -37.531 -17.797 1 97.88 328 LYS B CA 1
ATOM 5939 C C . LYS B 1 328 ? 7.125 -38.969 -17.688 1 97.88 328 LYS B C 1
ATOM 5941 O O . LYS B 1 328 ? 6.426 -39.875 -18.109 1 97.88 328 LYS B O 1
ATOM 5946 N N . SER B 1 329 ? 8.195 -39.094 -17.047 1 97.81 329 SER B N 1
ATOM 5947 C CA . SER B 1 329 ? 8.812 -40.438 -16.984 1 97.81 329 SER B CA 1
ATOM 5948 C C . SER B 1 329 ? 8.359 -41.188 -15.75 1 97.81 329 SER B C 1
ATOM 5950 O O . SER B 1 329 ? 8.188 -42.406 -15.805 1 97.81 329 SER B O 1
ATOM 5952 N N . GLU B 1 330 ? 8.133 -40.438 -14.68 1 98.19 330 GLU B N 1
ATOM 5953 C CA . GLU B 1 330 ? 8.062 -41.156 -13.414 1 98.19 330 GLU B CA 1
ATOM 5954 C C . GLU B 1 330 ? 6.699 -41 -12.758 1 98.19 330 GLU B C 1
ATOM 5956 O O . GLU B 1 330 ? 6.355 -41.75 -11.836 1 98.19 330 GLU B O 1
ATOM 5961 N N . LEU B 1 331 ? 5.941 -40.031 -13.109 1 98 331 LEU B N 1
ATOM 5962 C CA . LEU B 1 331 ? 4.621 -39.844 -12.516 1 98 331 LEU B CA 1
ATOM 5963 C C . LEU B 1 331 ? 3.738 -41.062 -12.773 1 98 331 LEU B C 1
ATOM 5965 O O . LEU B 1 331 ? 3.658 -41.562 -13.906 1 98 331 LEU B O 1
ATOM 5969 N N . PRO B 1 332 ? 3.111 -41.594 -11.727 1 97.19 332 PRO B N 1
ATOM 5970 C CA . PRO B 1 332 ? 2.236 -42.75 -11.961 1 97.19 332 PRO B CA 1
ATOM 5971 C C . PRO B 1 332 ? 1.211 -42.5 -13.062 1 97.19 332 PRO B C 1
ATOM 5973 O O . PRO B 1 332 ? 0.659 -41.406 -13.156 1 97.19 332 PRO B O 1
ATOM 5976 N N . ASN B 1 333 ? 0.812 -43.469 -13.773 1 95.12 333 ASN B N 1
ATOM 5977 C CA . ASN B 1 333 ? -0.056 -43.375 -14.945 1 95.12 333 ASN B CA 1
ATOM 5978 C C . ASN B 1 333 ? -1.479 -42.969 -14.547 1 95.12 333 ASN B C 1
ATOM 5980 O O . ASN B 1 333 ? -2.256 -42.5 -15.383 1 95.12 333 ASN B O 1
ATOM 5984 N N . THR B 1 334 ? -1.78 -43.188 -13.328 1 95.88 334 THR B N 1
ATOM 5985 C CA . THR B 1 334 ? -3.119 -42.844 -12.852 1 95.88 334 THR B CA 1
ATOM 5986 C C . THR B 1 334 ? -3.229 -41.375 -12.516 1 95.88 334 THR B C 1
ATOM 5988 O O . THR B 1 334 ? -4.324 -40.875 -12.25 1 95.88 334 THR B O 1
ATOM 5991 N N . CYS B 1 335 ? -2.104 -40.781 -12.484 1 97.31 335 CYS B N 1
ATOM 5992 C CA . CYS B 1 335 ? -2.068 -39.344 -12.281 1 97.31 335 CYS B CA 1
ATOM 5993 C C . CYS B 1 335 ? -2.014 -38.594 -13.617 1 97.31 335 CYS B C 1
ATOM 5995 O O . CYS B 1 335 ? -1.734 -39.188 -14.648 1 97.31 335 CYS B O 1
ATOM 5997 N N . ARG B 1 336 ? -2.371 -37.375 -13.508 1 95.19 336 ARG B N 1
ATOM 5998 C CA . ARG B 1 336 ? -2.361 -36.562 -14.719 1 95.19 336 ARG B CA 1
ATOM 5999 C C . ARG B 1 336 ? -1.786 -35.156 -14.438 1 95.19 336 ARG B C 1
ATOM 6001 O O . ARG B 1 336 ? -1.983 -34.625 -13.352 1 95.19 336 ARG B O 1
ATOM 6008 N N . PHE B 1 337 ? -1.1 -34.625 -15.43 1 92.94 337 PHE B N 1
ATOM 6009 C CA . PHE B 1 337 ? -0.736 -33.219 -15.438 1 92.94 337 PHE B CA 1
ATOM 6010 C C . PHE B 1 337 ? -0.524 -32.719 -16.859 1 92.94 337 PHE B C 1
ATOM 6012 O O . PHE B 1 337 ? -0.313 -33.5 -17.781 1 92.94 337 PHE B O 1
ATOM 6019 N N . VAL B 1 338 ? -0.759 -31.516 -17.078 1 90.88 338 VAL B N 1
ATOM 6020 C CA . VAL B 1 338 ? -0.409 -30.828 -18.312 1 90.88 338 VAL B CA 1
ATOM 6021 C C . VAL B 1 338 ? 0.899 -30.062 -18.141 1 90.88 338 VAL B C 1
ATOM 6023 O O . VAL B 1 338 ? 0.981 -29.156 -17.312 1 90.88 338 VAL B O 1
ATOM 6026 N N . ALA B 1 339 ? 1.896 -30.5 -18.906 1 95.25 339 ALA B N 1
ATOM 6027 C CA . ALA B 1 339 ? 3.199 -29.859 -18.781 1 95.25 339 ALA B CA 1
ATOM 6028 C C . ALA B 1 339 ? 3.107 -28.375 -19.078 1 95.25 339 ALA B C 1
ATOM 6030 O O . ALA B 1 339 ? 2.734 -27.969 -20.172 1 95.25 339 ALA B O 1
ATOM 6031 N N . PRO B 1 340 ? 3.426 -27.531 -18.141 1 96.06 340 PRO B N 1
ATOM 6032 C CA . PRO B 1 340 ? 3.391 -26.094 -18.406 1 96.06 340 PRO B CA 1
ATOM 6033 C C . PRO B 1 340 ? 4.457 -25.641 -19.406 1 96.06 340 PRO B C 1
ATOM 6035 O O . PRO B 1 340 ? 5.578 -26.156 -19.375 1 96.06 340 PRO B O 1
ATOM 6038 N N . SER B 1 341 ? 4.098 -24.75 -20.203 1 95.62 341 SER B N 1
ATOM 6039 C CA . SER B 1 341 ? 5.027 -24.188 -21.188 1 95.62 341 SER B CA 1
ATOM 6040 C C . SER B 1 341 ? 5.699 -22.922 -20.656 1 95.62 341 SER B C 1
ATOM 6042 O O . SER B 1 341 ? 6.473 -22.281 -21.359 1 95.62 341 SER B O 1
ATOM 6044 N N . GLY B 1 342 ? 5.406 -22.562 -19.422 1 97 342 GLY B N 1
ATOM 6045 C CA . GLY B 1 342 ? 5.969 -21.391 -18.781 1 97 342 GLY B CA 1
ATOM 6046 C C . GLY B 1 342 ? 5.527 -21.234 -17.328 1 97 342 GLY B C 1
ATOM 6047 O O . GLY B 1 342 ? 4.871 -22.125 -16.781 1 97 342 GLY B O 1
ATOM 6048 N N . GLY B 1 343 ? 5.98 -20.172 -16.719 1 97.5 343 GLY B N 1
ATOM 6049 C CA . GLY B 1 343 ? 5.559 -19.828 -15.367 1 97.5 343 GLY B CA 1
ATOM 6050 C C . GLY B 1 343 ? 6.324 -20.578 -14.297 1 97.5 343 GLY B C 1
ATOM 6051 O O . GLY B 1 343 ? 7.5 -20.922 -14.484 1 97.5 343 GLY B O 1
ATOM 6052 N N . TYR B 1 344 ? 5.695 -20.719 -13.133 1 98.31 344 TYR B N 1
ATOM 6053 C CA . TYR B 1 344 ? 6.371 -21.219 -11.938 1 98.31 344 TYR B CA 1
ATOM 6054 C C . TYR B 1 344 ? 5.855 -22.594 -11.562 1 98.31 344 TYR B C 1
ATOM 6056 O O . TYR B 1 344 ? 6.516 -23.328 -10.82 1 98.31 344 TYR B O 1
ATOM 6064 N N . PHE B 1 345 ? 4.672 -23.047 -12.086 1 98.69 345 PHE B N 1
ATOM 6065 C CA . PHE B 1 345 ? 3.957 -24.047 -11.297 1 98.69 345 PHE B CA 1
ATOM 6066 C C . PHE B 1 345 ? 3.545 -25.234 -12.164 1 98.69 345 PHE B C 1
ATOM 6068 O O . PHE B 1 345 ? 3.297 -25.078 -13.359 1 98.69 345 PHE B O 1
ATOM 6075 N N . VAL B 1 346 ? 3.492 -26.359 -11.547 1 98.56 346 VAL B N 1
ATOM 6076 C CA . VAL B 1 346 ? 2.939 -27.578 -12.117 1 98.56 346 VAL B CA 1
ATOM 6077 C C . VAL B 1 346 ? 1.772 -28.062 -11.266 1 98.56 346 VAL B C 1
ATOM 6079 O O . VAL B 1 346 ? 1.886 -28.156 -10.039 1 98.56 346 VAL B O 1
ATOM 6082 N N . TRP B 1 347 ? 0.725 -28.281 -11.875 1 98.5 347 TRP B N 1
ATOM 6083 C CA . TRP B 1 347 ? -0.531 -28.703 -11.273 1 98.5 347 TRP B CA 1
ATOM 6084 C C . TRP B 1 347 ? -0.811 -30.172 -11.586 1 98.5 347 TRP B C 1
ATOM 6086 O O . TRP B 1 347 ? -0.964 -30.547 -12.75 1 98.5 347 TRP B O 1
ATOM 6096 N N . ILE B 1 348 ? -0.864 -31.031 -10.555 1 98.56 348 ILE B N 1
ATOM 6097 C CA . ILE B 1 348 ? -0.957 -32.469 -10.758 1 98.56 348 ILE B CA 1
ATOM 6098 C C . ILE B 1 348 ? -2.285 -32.969 -10.203 1 98.56 348 ILE B C 1
ATOM 6100 O O . ILE B 1 348 ? -2.672 -32.625 -9.078 1 98.56 348 ILE B O 1
ATOM 6104 N N . ARG B 1 349 ? -2.969 -33.719 -10.938 1 98.06 349 ARG B N 1
ATOM 6105 C CA . ARG B 1 349 ? -4.215 -34.375 -10.516 1 98.06 349 ARG B CA 1
ATOM 6106 C C . ARG B 1 349 ? -3.971 -35.812 -10.078 1 98.06 349 ARG B C 1
ATOM 6108 O O . ARG B 1 349 ? -3.367 -36.594 -10.812 1 98.06 349 ARG B O 1
ATOM 6115 N N . LEU B 1 350 ? -4.461 -36.125 -8.969 1 98.31 350 LEU B N 1
ATOM 6116 C CA . LEU B 1 350 ? -4.391 -37.469 -8.406 1 98.31 350 LEU B CA 1
ATOM 6117 C C . LEU B 1 350 ? -5.613 -38.312 -8.805 1 98.31 350 LEU B C 1
ATOM 6119 O O . LEU B 1 350 ? -6.609 -37.75 -9.281 1 98.31 350 LEU B O 1
ATOM 6123 N N . PRO B 1 351 ? -5.461 -39.625 -8.641 1 96.62 351 PRO B N 1
ATOM 6124 C CA . PRO B 1 351 ? -6.672 -40.438 -8.828 1 96.62 351 PRO B CA 1
ATOM 6125 C C . PRO B 1 351 ? -7.793 -40.062 -7.863 1 96.62 351 PRO B C 1
ATOM 6127 O O . PRO B 1 351 ? -7.527 -39.531 -6.785 1 96.62 351 PRO B O 1
ATOM 6130 N N . ASN B 1 352 ? -8.992 -40.344 -8.18 1 94.69 352 ASN B N 1
ATOM 6131 C CA . ASN B 1 352 ? -10.172 -39.875 -7.457 1 94.69 352 ASN B CA 1
ATOM 6132 C C . ASN B 1 352 ? -10.156 -40.344 -6.004 1 94.69 352 ASN B C 1
ATOM 6134 O O . ASN B 1 352 ? -10.672 -39.656 -5.121 1 94.69 352 ASN B O 1
ATOM 6138 N N . GLN B 1 353 ? -9.547 -41.406 -5.766 1 94 353 GLN B N 1
ATOM 6139 C CA . GLN B 1 353 ? -9.602 -42 -4.43 1 94 353 GLN B CA 1
ATOM 6140 C C . GLN B 1 353 ? -8.484 -41.438 -3.543 1 94 353 GLN B C 1
ATOM 6142 O O . GLN B 1 353 ? -8.422 -41.75 -2.352 1 94 353 GLN B O 1
ATOM 6147 N N . VAL B 1 354 ? -7.621 -40.719 -4.164 1 96.56 354 VAL B N 1
ATOM 6148 C CA . VAL B 1 354 ? -6.461 -40.219 -3.434 1 96.56 354 VAL B CA 1
ATOM 6149 C C . VAL B 1 354 ? -6.684 -38.75 -3.041 1 96.56 354 VAL B C 1
ATOM 6151 O O . VAL B 1 354 ? -7.066 -37.938 -3.877 1 96.56 354 VAL B O 1
ATOM 6154 N N . ASN B 1 355 ? -6.473 -38.469 -1.813 1 97.75 355 ASN B N 1
ATOM 6155 C CA . ASN B 1 355 ? -6.566 -37.125 -1.269 1 97.75 355 ASN B CA 1
ATOM 6156 C C . ASN B 1 355 ? -5.195 -36.438 -1.17 1 97.75 355 ASN B C 1
ATOM 6158 O O . ASN B 1 355 ? -4.285 -37 -0.54 1 97.75 355 ASN B O 1
ATOM 6162 N N . ALA B 1 356 ? -5.121 -35.25 -1.702 1 98.44 356 ALA B N 1
ATOM 6163 C CA . ALA B 1 356 ? -3.828 -34.594 -1.787 1 98.44 356 ALA B CA 1
ATOM 6164 C C . ALA B 1 356 ? -3.299 -34.25 -0.399 1 98.44 356 ALA B C 1
ATOM 6166 O O . ALA B 1 356 ? -2.09 -34.281 -0.16 1 98.44 356 ALA B O 1
ATOM 6167 N N . SER B 1 357 ? -4.18 -33.844 0.515 1 98.06 357 SER B N 1
ATOM 6168 C CA . SER B 1 357 ? -3.75 -33.5 1.867 1 98.06 357 SER B CA 1
ATOM 6169 C C . SER B 1 357 ? -3.193 -34.719 2.594 1 98.06 357 SER B C 1
ATOM 6171 O O . SER B 1 357 ? -2.23 -34.625 3.355 1 98.06 357 SER B O 1
ATOM 6173 N N . GLU B 1 358 ? -3.789 -35.844 2.416 1 98.06 358 GLU B N 1
ATOM 6174 C CA . GLU B 1 358 ? -3.281 -37.094 2.998 1 98.06 358 GLU B CA 1
ATOM 6175 C C . GLU B 1 358 ? -1.938 -37.469 2.389 1 98.06 358 GLU B C 1
ATOM 6177 O O . GLU B 1 358 ? -1.035 -37.938 3.096 1 98.06 358 GLU B O 1
ATOM 6182 N N . PHE B 1 359 ? -1.868 -37.344 1.126 1 98.44 359 PHE B N 1
ATOM 6183 C CA . PHE B 1 359 ? -0.597 -37.625 0.468 1 98.44 359 PHE B CA 1
ATOM 6184 C C . PHE B 1 359 ? 0.492 -36.688 0.974 1 98.44 359 PHE B C 1
ATOM 6186 O O . PHE B 1 359 ? 1.642 -37.125 1.145 1 98.44 359 PHE B O 1
ATOM 6193 N N . LEU B 1 360 ? 0.167 -35.438 1.142 1 98.19 360 LEU B N 1
ATOM 6194 C CA . LEU B 1 360 ? 1.108 -34.469 1.692 1 98.19 360 LEU B CA 1
ATOM 6195 C C . LEU B 1 360 ? 1.668 -34.969 3.025 1 98.19 360 LEU B C 1
ATOM 6197 O O . LEU B 1 360 ? 2.875 -34.875 3.262 1 98.19 360 LEU B O 1
ATOM 6201 N N . GLU B 1 361 ? 0.825 -35.375 3.912 1 97.56 361 GLU B N 1
ATOM 6202 C CA . GLU B 1 361 ? 1.253 -35.906 5.203 1 97.56 361 GLU B CA 1
ATOM 6203 C C . GLU B 1 361 ? 2.186 -37.094 5.035 1 97.56 361 GLU B C 1
ATOM 6205 O O . GLU B 1 361 ? 3.211 -37.219 5.711 1 97.56 361 GLU B O 1
ATOM 6210 N N . TYR B 1 362 ? 1.804 -37.969 4.176 1 97.94 362 TYR B N 1
ATOM 6211 C CA . TYR B 1 362 ? 2.613 -39.156 3.891 1 97.94 362 TYR B CA 1
ATOM 6212 C C . TYR B 1 362 ? 3.984 -38.75 3.357 1 97.94 362 TYR B C 1
ATOM 6214 O O . TYR B 1 362 ? 5.008 -39.281 3.801 1 97.94 362 TYR B O 1
ATOM 6222 N N . CYS B 1 363 ? 3.979 -37.875 2.375 1 97.56 363 CYS B N 1
ATOM 6223 C CA . CYS B 1 363 ? 5.211 -37.469 1.729 1 97.56 363 CYS B CA 1
ATOM 6224 C C . CYS B 1 363 ? 6.141 -36.781 2.725 1 97.56 363 CYS B C 1
ATOM 6226 O O . CYS B 1 363 ? 7.355 -36.969 2.688 1 97.56 363 CYS B O 1
ATOM 6228 N N . LEU B 1 364 ? 5.574 -35.938 3.607 1 96.62 364 LEU B N 1
ATOM 6229 C CA . LEU B 1 364 ? 6.359 -35.25 4.637 1 96.62 364 LEU B CA 1
ATOM 6230 C C . LEU B 1 364 ? 6.988 -36.281 5.59 1 96.62 364 LEU B C 1
ATOM 6232 O O . LEU B 1 364 ? 8.148 -36.125 5.98 1 96.62 364 LEU B O 1
ATOM 6236 N N . GLU B 1 365 ? 6.262 -37.219 5.977 1 96.56 365 GLU B N 1
ATOM 6237 C CA . GLU B 1 365 ? 6.723 -38.219 6.93 1 96.56 365 GLU B CA 1
ATOM 6238 C C . GLU B 1 365 ? 7.824 -39.094 6.328 1 96.56 365 GLU B C 1
ATOM 6240 O O . GLU B 1 365 ? 8.82 -39.375 6.992 1 96.56 365 GLU B O 1
ATOM 6245 N N . HIS B 1 366 ? 7.727 -39.438 5.086 1 97.31 366 HIS B N 1
ATOM 6246 C CA . HIS B 1 366 ? 8.578 -40.5 4.527 1 97.31 366 HIS B CA 1
ATOM 6247 C C . HIS B 1 366 ? 9.711 -39.906 3.701 1 97.31 366 HIS B C 1
ATOM 6249 O O . HIS B 1 366 ? 10.781 -40.5 3.568 1 97.31 366 HIS B O 1
ATOM 6255 N N . GLU B 1 367 ? 9.453 -38.688 3.123 1 97.38 367 GLU B N 1
ATOM 6256 C CA . GLU B 1 367 ? 10.445 -38.156 2.197 1 97.38 367 GLU B CA 1
ATOM 6257 C C . GLU B 1 367 ? 10.867 -36.75 2.6 1 97.38 367 GLU B C 1
ATOM 6259 O O . GLU B 1 367 ? 11.789 -36.188 2.012 1 97.38 367 GLU B O 1
ATOM 6264 N N . LYS B 1 368 ? 10.188 -36.125 3.586 1 96.81 368 LYS B N 1
ATOM 6265 C CA . LYS B 1 368 ? 10.445 -34.75 4.012 1 96.81 368 LYS B CA 1
ATOM 6266 C C . LYS B 1 368 ? 10.281 -33.781 2.852 1 96.81 368 LYS B C 1
ATOM 6268 O O . LYS B 1 368 ? 11.148 -32.938 2.609 1 96.81 368 LYS B O 1
ATOM 6273 N N . ILE B 1 369 ? 9.289 -34 2.123 1 97.62 369 ILE B N 1
ATOM 6274 C CA . ILE B 1 369 ? 8.914 -33.125 1.018 1 97.62 369 ILE B CA 1
ATOM 6275 C C . ILE B 1 369 ? 7.535 -32.531 1.28 1 97.62 369 ILE B C 1
ATOM 6277 O O . ILE B 1 369 ? 6.629 -33.219 1.754 1 97.62 369 ILE B O 1
ATOM 6281 N N . THR B 1 370 ? 7.449 -31.25 1.049 1 97.12 370 THR B N 1
ATOM 6282 C CA . THR B 1 370 ? 6.16 -30.578 1.193 1 97.12 370 THR B CA 1
ATOM 6283 C C . THR B 1 370 ? 5.773 -29.875 -0.096 1 97.12 370 THR B C 1
ATOM 6285 O O . THR B 1 370 ? 6.625 -29.594 -0.942 1 97.12 370 THR B O 1
ATOM 6288 N N . PHE B 1 371 ? 4.523 -29.734 -0.358 1 97.62 371 PHE B N 1
ATOM 6289 C CA . PHE B 1 371 ? 3.887 -29 -1.445 1 97.62 371 PHE B CA 1
ATOM 6290 C C . PHE B 1 371 ? 2.564 -28.406 -0.987 1 97.62 371 PHE B C 1
ATOM 6292 O O . PHE B 1 371 ? 2.234 -28.438 0.199 1 97.62 371 PHE B O 1
ATOM 6299 N N . ILE B 1 372 ? 1.819 -27.75 -1.903 1 97.38 372 ILE B N 1
ATOM 6300 C CA . ILE B 1 372 ? 0.539 -27.188 -1.494 1 97.38 372 ILE B CA 1
ATOM 6301 C C . ILE B 1 372 ? -0.603 -28 -2.09 1 97.38 372 ILE B C 1
ATOM 6303 O O . ILE B 1 372 ? -0.653 -28.219 -3.303 1 97.38 372 ILE B O 1
ATOM 6307 N N . ALA B 1 373 ? -1.462 -28.453 -1.226 1 98.06 373 ALA B N 1
ATOM 6308 C CA . ALA B 1 373 ? -2.646 -29.203 -1.65 1 98.06 373 ALA B CA 1
ATOM 6309 C C . ALA B 1 373 ? -3.625 -28.297 -2.393 1 98.06 373 ALA B C 1
ATOM 6311 O O . ALA B 1 373 ? -3.746 -27.109 -2.074 1 98.06 373 ALA B O 1
ATOM 6312 N N . GLY B 1 374 ? -4.316 -28.859 -3.311 1 98.38 374 GLY B N 1
ATOM 6313 C CA . GLY B 1 374 ? -5.16 -28.125 -4.23 1 98.38 374 GLY B CA 1
ATOM 6314 C C . GLY B 1 374 ? -6.312 -27.406 -3.547 1 98.38 374 GLY B C 1
ATOM 6315 O O . GLY B 1 374 ? -6.777 -26.375 -4.02 1 98.38 374 GLY B O 1
ATOM 6316 N N . SER B 1 375 ? -6.766 -27.922 -2.443 1 98.12 375 SER B N 1
ATOM 6317 C CA . SER B 1 375 ? -7.895 -27.328 -1.727 1 98.12 375 SER B CA 1
ATOM 6318 C C . SER B 1 375 ? -7.594 -25.891 -1.302 1 98.12 375 SER B C 1
ATOM 6320 O O . SER B 1 375 ? -8.5 -25.078 -1.182 1 98.12 375 SER B O 1
ATOM 6322 N N . ARG B 1 376 ? -6.32 -25.562 -1.139 1 96.81 376 ARG B N 1
ATOM 6323 C CA . ARG B 1 376 ? -5.914 -24.234 -0.727 1 96.81 376 ARG B CA 1
ATOM 6324 C C . ARG B 1 376 ? -6.191 -23.203 -1.825 1 96.81 376 ARG B C 1
ATOM 6326 O O . ARG B 1 376 ? -6.348 -22.016 -1.549 1 96.81 376 ARG B O 1
ATOM 6333 N N . PHE B 1 377 ? -6.277 -23.656 -3.051 1 98.44 377 PHE B N 1
ATOM 6334 C CA . PHE B 1 377 ? -6.465 -22.781 -4.203 1 98.44 377 PHE B CA 1
ATOM 6335 C C . PHE B 1 377 ? -7.934 -22.734 -4.609 1 98.44 377 PHE B C 1
ATOM 6337 O O . PHE B 1 377 ? -8.312 -21.953 -5.496 1 98.44 377 PHE B O 1
ATOM 6344 N N . ALA B 1 378 ? -8.766 -23.562 -4.004 1 98.56 378 ALA B N 1
ATOM 6345 C CA . ALA B 1 378 ? -10.164 -23.719 -4.406 1 98.56 378 ALA B CA 1
ATOM 6346 C C . ALA B 1 378 ? -11.023 -22.609 -3.799 1 98.56 378 ALA B C 1
ATOM 6348 O O . ALA B 1 378 ? -10.867 -22.266 -2.627 1 98.56 378 ALA B O 1
ATOM 6349 N N . VAL B 1 379 ? -11.883 -22.047 -4.582 1 97.94 379 VAL B N 1
ATOM 6350 C CA . VAL B 1 379 ? -12.836 -21.062 -4.094 1 97.94 379 VAL B CA 1
ATOM 6351 C C . VAL B 1 379 ? -13.891 -21.734 -3.227 1 97.94 379 VAL B C 1
ATOM 6353 O O . VAL B 1 379 ? -14.234 -21.234 -2.154 1 97.94 379 VAL B O 1
ATOM 6356 N N . GLU B 1 380 ? -14.352 -22.875 -3.693 1 97.25 380 GLU B N 1
ATOM 6357 C CA . GLU B 1 380 ? -15.43 -23.578 -3.008 1 97.25 380 GLU B CA 1
ATOM 6358 C C . GLU B 1 380 ? -14.875 -24.625 -2.041 1 97.25 380 GLU B C 1
ATOM 6360 O O . GLU B 1 380 ? -13.891 -25.312 -2.344 1 97.25 380 GLU B O 1
ATOM 6365 N N . GLU B 1 381 ? -15.508 -24.766 -1.024 1 94.38 381 GLU B N 1
ATOM 6366 C CA . GLU B 1 381 ? -15.133 -25.781 -0.035 1 94.38 381 GLU B CA 1
ATOM 6367 C C . GLU B 1 381 ? -15.289 -27.188 -0.597 1 94.38 381 GLU B C 1
ATOM 6369 O O . GLU B 1 381 ? -16.25 -27.469 -1.312 1 94.38 381 GLU B O 1
ATOM 6374 N N . GLY B 1 382 ? -14.359 -27.984 -0.275 1 94.94 382 GLY B N 1
ATOM 6375 C CA . GLY B 1 382 ? -14.438 -29.375 -0.671 1 94.94 382 GLY B CA 1
ATOM 6376 C C . GLY B 1 382 ? -13.883 -29.641 -2.059 1 94.94 382 GLY B C 1
ATOM 6377 O O . GLY B 1 382 ? -13.781 -30.797 -2.486 1 94.94 382 GLY B O 1
ATOM 6378 N N . LYS B 1 383 ? -13.5 -28.625 -2.76 1 97.19 383 LYS B N 1
ATOM 6379 C CA . LYS B 1 383 ? -12.938 -28.781 -4.098 1 97.19 383 LYS B CA 1
ATOM 6380 C C . LYS B 1 383 ? -11.414 -28.812 -4.055 1 97.19 383 LYS B C 1
ATOM 6382 O O . LYS B 1 383 ? -10.805 -28.422 -3.057 1 97.19 383 LYS B O 1
ATOM 6387 N N . GLY B 1 384 ? -10.789 -29.391 -5.043 1 97.69 384 GLY B N 1
ATOM 6388 C CA . GLY B 1 384 ? -9.344 -29.375 -5.223 1 97.69 384 GLY B CA 1
ATOM 6389 C C . GLY B 1 384 ? -8.633 -30.469 -4.449 1 97.69 384 GLY B C 1
ATOM 6390 O O . GLY B 1 384 ? -7.402 -30.516 -4.406 1 97.69 384 GLY B O 1
ATOM 6391 N N . GLN B 1 385 ? -9.336 -31.422 -3.896 1 98.06 385 GLN B N 1
ATOM 6392 C CA . GLN B 1 385 ? -8.781 -32.438 -3.01 1 98.06 385 GLN B CA 1
ATOM 6393 C C . GLN B 1 385 ? -7.879 -33.406 -3.777 1 98.06 385 GLN B C 1
ATOM 6395 O O . GLN B 1 385 ? -6.996 -34.031 -3.193 1 98.06 385 GLN B O 1
ATOM 6400 N N . GLN B 1 386 ? -8.125 -33.5 -5.059 1 97.81 386 GLN B N 1
ATOM 6401 C CA . GLN B 1 386 ? -7.363 -34.469 -5.859 1 97.81 386 GLN B CA 1
ATOM 6402 C C . GLN B 1 386 ? -6.207 -33.781 -6.578 1 97.81 386 GLN B C 1
ATOM 6404 O O . GLN B 1 386 ? -5.605 -34.344 -7.488 1 97.81 386 GLN B O 1
ATOM 6409 N N . PHE B 1 387 ? -5.969 -32.531 -6.215 1 98.38 387 PHE B N 1
ATOM 6410 C CA . PHE B 1 387 ? -4.922 -31.781 -6.895 1 98.38 387 PHE B CA 1
ATOM 6411 C C . PHE B 1 387 ? -3.854 -31.328 -5.91 1 98.38 387 PHE B C 1
ATOM 6413 O O . PHE B 1 387 ? -4.133 -31.141 -4.723 1 98.38 387 PHE B O 1
ATOM 6420 N N . PHE B 1 388 ? -2.639 -31.188 -6.359 1 98.56 388 PHE B N 1
ATOM 6421 C CA . PHE B 1 388 ? -1.617 -30.453 -5.629 1 98.56 388 PHE B CA 1
ATOM 6422 C C . PHE B 1 388 ? -0.696 -29.703 -6.59 1 98.56 388 PHE B C 1
ATOM 6424 O O . PHE B 1 388 ? -0.629 -30.031 -7.773 1 98.56 388 PHE B O 1
ATOM 6431 N N . ARG B 1 389 ? -0.062 -28.641 -6.125 1 98.62 389 ARG B N 1
ATOM 6432 C CA . ARG B 1 389 ? 0.805 -27.781 -6.93 1 98.62 389 ARG B CA 1
ATOM 6433 C C . ARG B 1 389 ? 2.248 -27.859 -6.438 1 98.62 389 ARG B C 1
ATOM 6435 O O . ARG B 1 389 ? 2.498 -27.828 -5.23 1 98.62 389 ARG B O 1
ATOM 6442 N N . ILE B 1 390 ? 3.16 -27.922 -7.312 1 98.44 390 ILE B N 1
ATOM 6443 C CA . ILE B 1 390 ? 4.57 -27.766 -6.992 1 98.44 390 ILE B CA 1
ATOM 6444 C C . ILE B 1 390 ? 5.129 -26.547 -7.727 1 98.44 390 ILE B C 1
ATOM 6446 O O . ILE B 1 390 ? 4.551 -26.094 -8.719 1 98.44 390 ILE B O 1
ATOM 6450 N N . SER B 1 391 ? 6.199 -26.016 -7.234 1 98.19 391 SER B N 1
ATOM 6451 C CA . SER B 1 391 ? 6.859 -24.828 -7.781 1 98.19 391 SER B CA 1
ATOM 6452 C C . SER B 1 391 ? 8.297 -25.141 -8.195 1 98.19 391 SER B C 1
ATOM 6454 O O . SER B 1 391 ? 8.977 -25.938 -7.543 1 98.19 391 SER B O 1
ATOM 6456 N N . ILE B 1 392 ? 8.797 -24.516 -9.211 1 98.38 392 ILE B N 1
ATOM 6457 C CA . ILE B 1 392 ? 10.133 -24.797 -9.734 1 98.38 392 ILE B CA 1
ATOM 6458 C C . ILE B 1 392 ? 11.07 -23.641 -9.391 1 98.38 392 ILE B C 1
ATOM 6460 O O . ILE B 1 392 ? 12.266 -23.703 -9.695 1 98.38 392 ILE B O 1
ATOM 6464 N N . ALA B 1 393 ? 10.57 -22.656 -8.75 1 97.12 393 ALA B N 1
ATOM 6465 C CA . ALA B 1 393 ? 11.25 -21.375 -8.812 1 97.12 393 ALA B CA 1
ATOM 6466 C C . ALA B 1 393 ? 12.359 -21.281 -7.773 1 97.12 393 ALA B C 1
ATOM 6468 O O . ALA B 1 393 ? 13.422 -20.703 -8.039 1 97.12 393 ALA B O 1
ATOM 6469 N N . PHE B 1 394 ? 12.219 -21.922 -6.59 1 96.88 394 PHE B N 1
ATOM 6470 C CA . PHE B 1 394 ? 13.094 -21.594 -5.461 1 96.88 394 PHE B CA 1
ATOM 6471 C C . PHE B 1 394 ? 14.375 -22.422 -5.52 1 96.88 394 PHE B C 1
ATOM 6473 O O . PHE B 1 394 ? 15.469 -21.891 -5.316 1 96.88 394 PHE B O 1
ATOM 6480 N N . HIS B 1 395 ? 14.273 -23.734 -5.773 1 97.56 395 HIS B N 1
ATOM 6481 C CA . HIS B 1 395 ? 15.406 -24.641 -5.668 1 97.56 395 HIS B CA 1
ATOM 6482 C C . HIS B 1 395 ? 16.109 -24.812 -7.012 1 97.56 395 HIS B C 1
ATOM 6484 O O . HIS B 1 395 ? 15.477 -24.688 -8.07 1 97.56 395 HIS B O 1
ATOM 6490 N N . LYS B 1 396 ? 17.328 -25.172 -6.969 1 97.31 396 LYS B N 1
ATOM 6491 C CA . LYS B 1 396 ? 18.109 -25.453 -8.172 1 97.31 396 LYS B CA 1
ATOM 6492 C C . LYS B 1 396 ? 17.641 -26.75 -8.844 1 97.31 396 LYS B C 1
ATOM 6494 O O . LYS B 1 396 ? 16.984 -27.578 -8.211 1 97.31 396 LYS B O 1
ATOM 6499 N N . LYS B 1 397 ? 18.031 -26.844 -10.031 1 98.25 397 LYS B N 1
ATOM 6500 C CA . LYS B 1 397 ? 17.594 -27.953 -10.891 1 98.25 397 LYS B CA 1
ATOM 6501 C C . LYS B 1 397 ? 17.875 -29.297 -10.234 1 98.25 397 LYS B C 1
ATOM 6503 O O . LYS B 1 397 ? 17 -30.156 -10.203 1 98.25 397 LYS B O 1
ATOM 6508 N N . GLU B 1 398 ? 19.047 -29.5 -9.68 1 98 398 GLU B N 1
ATOM 6509 C CA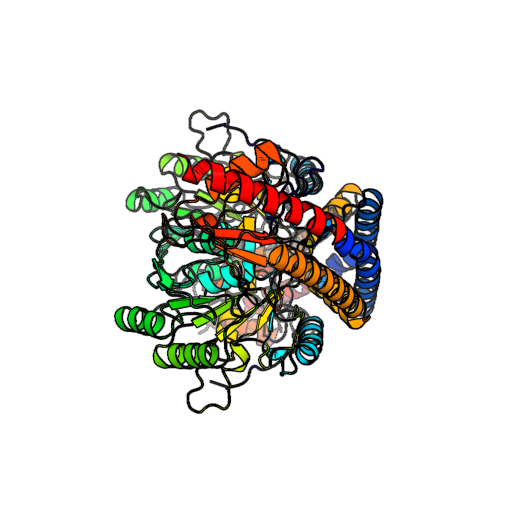 . GLU B 1 398 ? 19.438 -30.781 -9.141 1 98 398 GLU B CA 1
ATOM 6510 C C . GLU B 1 398 ? 18.547 -31.188 -7.969 1 98 398 GLU B C 1
ATOM 6512 O O . GLU B 1 398 ? 18.125 -32.344 -7.879 1 98 398 GLU B O 1
ATOM 6517 N N . LYS B 1 399 ? 18.312 -30.219 -7.152 1 97.25 399 LYS B N 1
ATOM 6518 C CA . LYS B 1 399 ? 17.453 -30.469 -5.996 1 97.25 399 LYS B CA 1
ATOM 6519 C C . LYS B 1 399 ? 16.031 -30.766 -6.426 1 97.25 399 LYS B C 1
ATOM 6521 O O . LYS B 1 399 ? 15.352 -31.609 -5.832 1 97.25 399 LYS B O 1
ATOM 6526 N N . LEU B 1 400 ? 15.578 -30.109 -7.426 1 98.31 400 LEU B N 1
ATOM 6527 C CA . LEU B 1 400 ? 14.227 -30.312 -7.949 1 98.31 400 LEU B CA 1
ATOM 6528 C C . LEU B 1 400 ? 14.078 -31.703 -8.547 1 98.31 400 LEU B C 1
ATOM 6530 O O . LEU B 1 400 ? 13.109 -32.406 -8.258 1 98.31 400 LEU B O 1
ATOM 6534 N N . VAL B 1 401 ? 15.008 -32.094 -9.352 1 98.44 401 VAL B N 1
ATOM 6535 C CA . VAL B 1 401 ? 14.953 -33.375 -10.023 1 98.44 401 VAL B CA 1
ATOM 6536 C C . VAL B 1 401 ? 14.953 -34.5 -9 1 98.44 401 VAL B C 1
ATOM 6538 O O . VAL B 1 401 ? 14.125 -35.406 -9.07 1 98.44 401 VAL B O 1
ATOM 6541 N N . ASP B 1 402 ? 15.828 -34.375 -8.039 1 98.12 402 ASP B N 1
ATOM 6542 C CA . ASP B 1 402 ? 15.883 -35.375 -6.961 1 98.12 402 ASP B CA 1
ATOM 6543 C C . ASP B 1 402 ? 14.562 -35.406 -6.188 1 98.12 402 ASP B C 1
ATOM 6545 O O . ASP B 1 402 ? 14.008 -36.469 -5.957 1 98.12 402 ASP B O 1
ATOM 6549 N N . GLY B 1 403 ? 14.109 -34.25 -5.816 1 98.19 403 GLY B N 1
ATOM 6550 C CA . GLY B 1 403 ? 12.891 -34.156 -5.027 1 98.19 403 GLY B CA 1
ATOM 6551 C C . GLY B 1 403 ? 11.664 -34.656 -5.754 1 98.19 403 GLY B C 1
ATOM 6552 O O . GLY B 1 403 ? 10.828 -35.344 -5.156 1 98.19 403 GLY B O 1
ATOM 6553 N N . ILE B 1 404 ? 11.555 -34.375 -7.012 1 98.56 404 ILE B N 1
ATOM 6554 C CA . ILE B 1 404 ? 10.391 -34.781 -7.789 1 98.56 404 ILE B CA 1
ATOM 6555 C C . ILE B 1 404 ? 10.422 -36.281 -8.016 1 98.56 404 ILE B C 1
ATOM 6557 O O . ILE B 1 404 ? 9.375 -36.938 -7.996 1 98.56 404 ILE B O 1
ATOM 6561 N N . SER B 1 405 ? 11.586 -36.844 -8.234 1 98.62 405 SER B N 1
ATOM 6562 C CA . SER B 1 405 ? 11.703 -38.312 -8.359 1 98.62 405 SER B CA 1
ATOM 6563 C C . SER B 1 405 ? 11.258 -39 -7.086 1 98.62 405 SER B C 1
ATOM 6565 O O . SER B 1 405 ? 10.484 -39.969 -7.141 1 98.62 405 SER B O 1
ATOM 6567 N N . ARG B 1 406 ? 11.695 -38.5 -5.992 1 98.62 406 ARG B N 1
ATOM 6568 C CA . ARG B 1 406 ? 11.289 -39.062 -4.707 1 98.62 406 ARG B CA 1
ATOM 6569 C C . ARG B 1 406 ? 9.797 -38.875 -4.48 1 98.62 406 ARG B C 1
ATOM 6571 O O . ARG B 1 406 ? 9.133 -39.781 -3.943 1 98.62 406 ARG B O 1
ATOM 6578 N N . LEU B 1 407 ? 9.312 -37.781 -4.855 1 98.56 407 LEU B N 1
ATOM 6579 C CA . LEU B 1 407 ? 7.887 -37.5 -4.75 1 98.56 407 LEU B CA 1
ATOM 6580 C C . LEU B 1 407 ? 7.078 -38.531 -5.562 1 98.56 407 LEU B C 1
ATOM 6582 O O . LEU B 1 407 ? 6.07 -39.031 -5.082 1 98.56 407 LEU B O 1
ATOM 6586 N N . CYS B 1 408 ? 7.496 -38.812 -6.773 1 98.38 408 CYS B N 1
ATOM 6587 C CA . CYS B 1 408 ? 6.816 -39.781 -7.633 1 98.38 408 CYS B CA 1
ATOM 6588 C C . CYS B 1 408 ? 6.855 -41.188 -7.023 1 98.38 408 CYS B C 1
ATOM 6590 O O . CYS B 1 408 ? 5.859 -41.906 -7.062 1 98.38 408 CYS B O 1
ATOM 6592 N N . MET B 1 409 ? 7.984 -41.5 -6.453 1 98.12 409 MET B N 1
ATOM 6593 C CA . MET B 1 409 ? 8.109 -42.812 -5.793 1 98.12 409 MET B CA 1
ATOM 6594 C C . MET B 1 409 ? 7.16 -42.906 -4.602 1 98.12 409 MET B C 1
ATOM 6596 O O . MET B 1 409 ? 6.488 -43.938 -4.422 1 98.12 409 MET B O 1
ATOM 6600 N N . ALA B 1 410 ? 7.172 -41.844 -3.861 1 98.31 410 ALA B N 1
ATOM 6601 C CA . ALA B 1 410 ? 6.277 -41.781 -2.707 1 98.31 410 ALA B CA 1
ATOM 6602 C C . ALA B 1 410 ? 4.816 -41.875 -3.141 1 98.31 410 ALA B C 1
ATOM 6604 O O . ALA B 1 410 ? 3.996 -42.5 -2.475 1 98.31 410 ALA B O 1
ATOM 6605 N N . LEU B 1 411 ? 4.484 -41.188 -4.176 1 98.19 411 LEU B N 1
ATOM 6606 C CA . LEU B 1 411 ? 3.117 -41.188 -4.691 1 98.19 411 LEU B CA 1
ATOM 6607 C C . LEU B 1 411 ? 2.703 -42.594 -5.133 1 98.19 411 LEU B C 1
ATOM 6609 O O . LEU B 1 411 ? 1.585 -43.031 -4.852 1 98.19 411 LEU B O 1
ATOM 6613 N N . ASN B 1 412 ? 3.553 -43.25 -5.809 1 97.25 412 ASN B N 1
ATOM 6614 C CA . ASN B 1 412 ? 3.287 -44.625 -6.227 1 97.25 412 ASN B CA 1
ATOM 6615 C C . ASN B 1 412 ? 3.002 -45.531 -5.031 1 97.25 412 ASN B C 1
ATOM 6617 O O . ASN B 1 412 ? 2.068 -46.344 -5.062 1 97.25 412 ASN B O 1
ATOM 6621 N N . ALA B 1 413 ? 3.826 -45.406 -4.043 1 97.38 413 ALA B N 1
ATOM 6622 C CA . ALA B 1 413 ? 3.641 -46.219 -2.83 1 97.38 413 ALA B CA 1
ATOM 6623 C C . ALA B 1 413 ? 2.322 -45.875 -2.145 1 97.38 413 ALA B C 1
ATOM 6625 O O . ALA B 1 413 ? 1.598 -46.75 -1.689 1 97.38 413 ALA B O 1
ATOM 6626 N N . PHE B 1 414 ? 2.021 -44.625 -2.064 1 97.81 414 PHE B N 1
ATOM 6627 C CA . PHE B 1 414 ? 0.825 -44.156 -1.378 1 97.81 414 PHE B CA 1
ATOM 6628 C C . PHE B 1 414 ? -0.434 -44.625 -2.09 1 97.81 414 PHE B C 1
ATOM 6630 O O . PHE B 1 414 ? -1.405 -45.031 -1.444 1 97.81 414 PHE B O 1
ATOM 6637 N N . ILE B 1 415 ? -0.449 -44.562 -3.393 1 97.12 415 ILE B N 1
ATOM 6638 C CA . ILE B 1 415 ? -1.584 -45 -4.191 1 97.12 415 ILE B CA 1
ATOM 6639 C C . ILE B 1 415 ? -1.85 -46.5 -3.922 1 97.12 415 ILE B C 1
ATOM 6641 O O . ILE B 1 415 ? -3.004 -46.906 -3.803 1 97.12 415 ILE B O 1
ATOM 6645 N N . LYS B 1 416 ? -0.792 -47.281 -3.789 1 95.44 416 LYS B N 1
ATOM 6646 C CA . LYS B 1 416 ? -0.93 -48.719 -3.502 1 95.44 416 LYS B CA 1
ATOM 6647 C C . LYS B 1 416 ? -1.547 -48.938 -2.125 1 95.44 416 LYS B C 1
ATOM 6649 O O . LYS B 1 416 ? -2.336 -49.875 -1.936 1 95.44 416 LYS B O 1
ATOM 6654 N N . ILE B 1 417 ? -1.196 -48.094 -1.24 1 94.5 417 ILE B N 1
ATOM 6655 C CA . ILE B 1 417 ? -1.721 -48.188 0.117 1 94.5 417 ILE B CA 1
ATOM 6656 C C . ILE B 1 417 ? -3.215 -47.875 0.118 1 94.5 417 ILE B C 1
ATOM 6658 O O . ILE B 1 417 ? -4.004 -48.594 0.764 1 94.5 417 ILE B O 1
ATOM 6662 N N . VAL B 1 418 ? -3.637 -46.812 -0.539 1 91.56 418 VAL B N 1
ATOM 6663 C CA . VAL B 1 418 ? -5.023 -46.375 -0.568 1 91.56 418 VAL B CA 1
ATOM 6664 C C . VAL B 1 418 ? -5.891 -47.406 -1.293 1 91.56 418 VAL B C 1
ATOM 6666 O O . VAL B 1 418 ? -7.035 -47.625 -0.906 1 91.56 418 VAL B O 1
ATOM 6669 N N . LYS B 1 419 ? -5.473 -48.031 -2.35 1 85.56 419 LYS B N 1
ATOM 6670 C CA . LYS B 1 419 ? -6.215 -49.062 -3.096 1 85.56 419 LYS B CA 1
ATOM 6671 C C . LYS B 1 419 ? -6.477 -50.281 -2.236 1 85.56 419 LYS B C 1
ATOM 6673 O O . LYS B 1 419 ? -7.473 -51 -2.432 1 85.56 419 LYS B O 1
ATOM 6678 N N . HIS B 1 420 ? -5.586 -50.562 -1.433 1 76.81 420 HIS B N 1
ATOM 6679 C CA . HIS B 1 420 ? -5.703 -51.75 -0.603 1 76.81 420 HIS B CA 1
ATOM 6680 C C . HIS B 1 420 ? -6.48 -51.469 0.676 1 76.81 420 HIS B C 1
ATOM 6682 O O . HIS B 1 420 ? -6.715 -52.375 1.485 1 76.81 420 HIS B O 1
ATOM 6688 N N . THR B 1 421 ? -6.895 -50.219 0.887 1 72.88 421 THR B N 1
ATOM 6689 C CA . THR B 1 421 ? -7.719 -49.844 2.035 1 72.88 421 THR B CA 1
ATOM 6690 C C . THR B 1 421 ? -9.156 -49.594 1.604 1 72.88 421 THR B C 1
ATOM 6692 O O . THR B 1 421 ? -9.398 -48.969 0.561 1 72.88 421 THR B O 1
#

Organism: Drosophila navojoa (NCBI:txid7232)

Sequence (842 aa):
MSDQNSERKLKHLFDGGEWNVYDPTVLNLGVGAPGTDLLEPCCDIFQEATAHCLRREKEVNQSLIFQYGPTNGTHEIRNEIAKYLTGMYDSPVNCEDLIVTTGASQGLHFLLSTMIDFNGYLFVDEYTYMIALDSMKHFTSLTIVPLKLNDDGVDLNDLEVKVKDRRFKSENKEFWAIYYTIPTYHNPTGILFSQTVCRGIVALSRKYDFLVVCDDVYNILHYGTKPQHSRLLSYDTRTDADYGGNVISNGSFSKIIGPGVRLGWLEVPPRLKPQLLLSGIINSGGCFNNYTAGIVGSLFELQLAQPHIARLYAAYKERMLAVNAVLKSELPNTCRFVAPSGGYFVWIRLPNQVNASEFLEYCLEHEKITFIAGSRFAVEEGKGQQFFRISIAFHKKEKLVDGISRLCMALNAFIKIVKHTMSDQNSERKLKHLFDGGEWNVYDPTVLNLGVGAPGTDLLEPCCDIFQEATAHCLRREKEVNQSLIFQYGPTNGTHEIRNEIAKYLTGMYDSPVNCEDLIVTTGASQGLHFLLSTMIDFNGYLFVDEYTYMIALDSMKHFTSLTIVPLKLNDDGVDLNDLEVKVKDRRFKSENKEFWAIYYTIPTYHNPTGILFSQTVCRGIVALSRKYDFLVVCDDVYNILHYGTKPQHSRLLSYDTRTDADYGGNVISNGSFSKIIGPGVRLGWLEVPPRLKPQLLLSGIINSGGCFNNYTAGIVGSLFELQLAQPHIARLYAAYKERMLAVNAVLKSELPNTCRFVAPSGGYFVWIRLPNQVNASEFLEYCLEHEKITFIAGSRFAVEEGKGQQFFRISIAFHKKEKLVDGISRLCMALNAFIKIVKHT

Secondary structure (DSSP, 8-state):
--SS-------STTTTSTT-TT-TTSEE----S--HHHHTTHHHHHHHHHHHHHHHHHHHT--GGGSPPPTT--HHHHHHHHHHHHHHHTS---GGGEEEES-HHHHHHHHHHHTEEEEEEEEEESB--HHHHHHHTT-TTSEEEEE-EETTEE-HHHHHHHHHTT----SSSSEEEEEEE--SS-TTT-----HHHHHHHHHHHHHHT-EEEEE-SSTT-B-SSPPS-S-GGGGS-TTSTT----EEEEEESTTTT-GGG--EEEE--TTTHHHHHT-HHHHTTSSTTHHHHHHHHHHHHTT-HHHHHHHHHHHHHHHHHHHHHHHHHHS-TT-EEPPPSBSSEEEEEPPTT--HHHHHHHHHHHH-EE-EEGGGGBSSTT--TTEEEEESSSS-HHHHHHHHHHHHHHHHHHHHHHHT-/--SS-------STTTTSTT-TT-TTSEE----S--HHHHTTHHHHHHHHHHHHHHHHHHHT--GGGSPPPTT--HHHHHHHHHHHHHHHTS---GGGEEEES-HHHHHHHHHHHTEEEEEEEEEESB--HHHHHHHTT-TTSEEEEE-EETTEE-HHHHHHHHHTT----SSSSEEEEEEE--SS-TTT-----HHHHHHHHHHHHHHT-EEEEE-SSTT-B-SSPPS-S-GGGGS-TTSTT----EEEEEESTTTT-GGG--EEEE--TTTHHHHHT-HHHHTTSSTTHHHHHHHHHHHHTT-HHHHHHHHHHHHHHHHHHHHHHHHHHS-TT-EE---SBSSEEEEEPPTT--HHHHHHHHHHHH-EE-EEGGGGBSSTT--TTEEEEESSSS-HHHHHHHHHHHHHHHHHHHHHHHT-